Protein AF-A0A0C7R286-F1 (afdb_monomer)

Foldseek 3Di:
DPPPPPVVVVVVVVVVPVVPPPPDDDPDDDDDDDPDFPAWEWEFEAELQQVPGGPGATAIDGHHPLQFLLNGVCVVLDPPQFDFPDDLQDDTFTFKGFAQDPDHTDHDVLLVVVDDQFAAAPDHRMDGQQGRHVQKHKFKDKQLHGDLDGRNPGDDDHYIYIYTYIDNDDNCLCLQDHNPPPRHRSAHRAGLRLLSVVLNVLVHDPCNVVLCVPVQLVVLSVLSSVLVSNSHRHNVSSVVSSVSNVVSSPDDDDDDDDDDDDDDDDPPLPQPPDDLLLLLQLLLVVLCVVCVQDALVCLLNLLLCLLNVHDDDPVNLVSHLVRVLVCCVVVVNDQDDQDLLSLLSVLSNCLSNPHDCCQSNNHRSLAVVQQVVRLCSQPLVSLLSNLLSCQLQVNDRDDDPPRPHTDDNVVSLVSLLVQAAPQAFHDSDDRAHFLQRRLSSLLSCLVVCPPPSSVVRNVSSLLSNLVQQDQQLFHDGPNATFLLSLLSNLLNCLSNLHQQQPPPSQAHPVRHGSVSSNSSQDDPSRAGPGHNPDPDHDPVSSSSSSLSSSQNVCSVVVHNGSSNSNVVVPPPPPCLDAALAKAKDWAQAWALAFFTKTKIWIFHAHYDDDFFFKKKWKKQWDPQKDWQDKDFDPQKDQWDWDWDDDPRIIIIMTGHPVLGGIGGHGTTTMMIMMGGRHGDQAKIKMFIPWMWTHSDPVDTDTGHRVNHMDIYHYDDSPDDDDPPDDDPDPDPDDDDQADQPDDKAWDDKDFLAADPCPFLAHNQKTKMKTFIDNAGAQWWKDFQNPWTWAWEPQVCVVVVTGMTMTIDTPPCDPVNVNDPVRMDTDNPDGGHHADAQPQVPPPDNAPVSLVVLVCQGVPVPDRDPGRSQVSLCQQSPSDRHVVSSVVSVVCNVVVHDRDNSHD

Nearest PDB structures (foldseek):
  2vo8-assembly1_A  TM=7.536E-01  e=1.113E-05  Clostridium perfringens
  2xdh-assembly1_A  TM=6.618E-01  e=3.580E-06  Archaeoglobus fulgidus
  2jh2-assembly3_C  TM=7.391E-01  e=8.910E-05  Clostridium perfringens
  8xen-assembly1_A  TM=4.402E-01  e=1.429E-04  Homo sapiens
  4g1e-assembly1_A  TM=4.578E-01  e=2.293E-04  Homo sapiens

InterPro domains:
  IPR008930 Terpenoid cyclases/protein prenyltransferase alpha-alpha toroid [SSF48239] (372-554)
  IPR027954 Transcobalamin-like, C-terminal domain [PF14478] (132-167)
  IPR036439 Dockerin domain superfamily [G3DSA:1.10.1330.10] (834-901)

Radius of gyration: 35.44 Å; Cα contacts (8 Å, |Δi|>4): 1679; chains: 1; bounding box: 112×69×93 Å

Mean predicted aligned error: 21.65 Å

Organism: Paraclostridium sordellii (NCBI:txid1505)

pLDDT: mean 83.82, std 18.34, range [24.33, 98.94]

Secondary structure (DSSP, 8-state):
--SSTTHHHHHHHHHTTSSSSSS-------S-S----SEEEEEEEE-GGGT--EEEEEEEEEE-TT--HHHHHHHHH-TTSEEEEEETTEEEEEEEEE----SPP---HHHHTT--S----SSTTEEETTSSSTT-EEEEEETTB--SS-TTS----TT-EEEEEEE-STTTGGGT---SSS---SS-----HHHHHHHHHHHT-TTHHHHTTSHHHHHHHHHHHHHHH-TT--HHHHHHHHHHHHHHHTPPPP---------------------HHHHHHHHHHHHHHH-SS--TT-HHHHHHHHHHT----HHHHHHHHHHHHHHHHHTTT-S-SS-THHHHHHHHHHHHTT--TT-BTTB-TTSGGGBHHHHGGGTTHHHHHHHHHHHTTTPPPPP-TT-SSB--HHHHHHHHHHT--TTSS--SSSSS--HHHHHHHHHHHGGGTTSTTTHHHHHHHHHHHHHHS-TTS--EETTEE-HHHHHHHHHHHHHHT--TTT-GGGB-TTS-BHHHHHTTTEETTTEE-SSTT-SS--HHHHHHHHHHHHHHHHHHTTPPPSS--HHHHS-S----PPTTEEEEE--SEEESSTT-EEEEEEEE-PPPSS--SEEEEEEE--TTEEEEEEEE-TTEES-EEEEEEETTEEEEEEE-TT-PPPEE-SEEEEEEEEEESS---S-EEEEEEEEEEEEETTEEEE-EEEE-EEEEEEE-----PPPS-----S---SS----TTSPPEEEEEEEEEE--SSSSS-TTEEEEEEEEES--TTEEEEETTTEEPEEEHHHHHHHTSEEEEEEEETTS-HHHHT-GGGEEEEEEEEPPEE-TT-SS-SSS--HHHHHHHHHHHHH-SSPPPHHHHHHT--S-SS--SHHHHHHHHHHHHTT--------

Structure (mmCIF, N/CA/C/O backbone):
data_AF-A0A0C7R286-F1
#
_entry.id   AF-A0A0C7R286-F1
#
loop_
_atom_site.group_PDB
_atom_site.id
_atom_site.type_symbol
_atom_site.label_atom_id
_atom_site.label_alt_id
_atom_site.label_comp_id
_atom_site.label_asym_id
_atom_site.label_entity_id
_atom_site.label_seq_id
_atom_site.pdbx_PDB_ins_code
_atom_site.Cartn_x
_atom_site.Cartn_y
_atom_site.Cartn_z
_atom_site.occupancy
_atom_site.B_iso_or_equiv
_atom_site.auth_seq_id
_atom_site.auth_comp_id
_atom_site.auth_asym_id
_atom_site.auth_atom_id
_atom_site.pdbx_PDB_model_num
ATOM 1 N N . MET A 1 1 ? 71.753 36.258 -26.218 1.00 49.31 1 MET A N 1
ATOM 2 C CA . MET A 1 1 ? 70.601 35.323 -26.137 1.00 49.31 1 MET A CA 1
ATOM 3 C C . MET A 1 1 ? 70.620 34.481 -24.849 1.00 49.31 1 MET A C 1
ATOM 5 O O . MET A 1 1 ? 70.726 33.267 -24.910 1.00 49.31 1 MET A O 1
ATOM 9 N N . LYS A 1 2 ? 70.530 35.105 -23.661 1.00 42.53 2 LYS A N 1
ATOM 10 C CA . LYS A 1 2 ? 70.516 34.397 -22.354 1.00 42.53 2 LYS A CA 1
ATOM 11 C C . LYS A 1 2 ? 69.604 35.045 -21.288 1.00 42.53 2 LYS A C 1
ATOM 13 O O . LYS A 1 2 ? 69.716 34.724 -20.113 1.00 42.53 2 LYS A O 1
ATOM 18 N N . LYS A 1 3 ? 68.677 35.936 -21.678 1.00 40.88 3 LYS A N 1
ATOM 19 C CA . LYS A 1 3 ? 67.697 36.559 -20.756 1.00 40.88 3 LYS A CA 1
ATOM 20 C C . LYS A 1 3 ? 66.232 36.152 -20.991 1.00 40.88 3 LYS A C 1
ATOM 22 O O . LYS A 1 3 ? 65.403 36.440 -20.141 1.00 40.88 3 LYS A O 1
ATOM 27 N N . HIS A 1 4 ? 65.916 35.420 -22.064 1.00 42.22 4 HIS A N 1
ATOM 28 C CA . HIS A 1 4 ? 64.534 35.020 -22.384 1.00 42.22 4 HIS A CA 1
ATOM 29 C C . HIS A 1 4 ? 64.089 33.677 -21.762 1.00 42.22 4 HIS A C 1
ATOM 31 O O . HIS A 1 4 ? 62.905 33.378 -21.742 1.00 42.22 4 HIS A O 1
ATOM 37 N N . ASN A 1 5 ? 65.009 32.903 -21.166 1.00 46.91 5 ASN A N 1
ATOM 38 C CA . ASN A 1 5 ? 64.711 31.577 -20.594 1.00 46.91 5 ASN A CA 1
ATOM 39 C C . ASN A 1 5 ? 64.476 31.550 -19.071 1.00 46.91 5 ASN A C 1
ATOM 41 O O . ASN A 1 5 ? 64.209 30.485 -18.519 1.00 46.91 5 ASN A O 1
ATOM 45 N N . LYS A 1 6 ? 64.565 32.693 -18.372 1.00 41.53 6 LYS A N 1
ATOM 46 C CA . LYS A 1 6 ? 64.233 32.774 -16.934 1.00 41.53 6 LYS A CA 1
ATOM 47 C C . LYS A 1 6 ? 62.773 33.169 -16.686 1.00 41.53 6 LYS A C 1
ATOM 49 O O . LYS A 1 6 ? 62.171 32.660 -15.753 1.00 41.53 6 LYS A O 1
ATOM 54 N N . PHE A 1 7 ? 62.186 33.991 -17.559 1.00 40.78 7 PHE A N 1
ATOM 55 C CA . PHE A 1 7 ? 60.786 34.418 -17.442 1.00 40.78 7 PHE A CA 1
ATOM 56 C C . PHE A 1 7 ? 59.807 33.293 -17.822 1.00 40.78 7 PHE A C 1
ATOM 58 O O . PHE A 1 7 ? 58.810 33.087 -17.142 1.00 40.78 7 PHE A O 1
ATOM 65 N N . MET A 1 8 ? 60.157 32.472 -18.820 1.00 38.41 8 MET A N 1
ATOM 66 C CA . MET A 1 8 ? 59.326 31.345 -19.265 1.00 38.41 8 MET A CA 1
ATOM 67 C C . MET A 1 8 ? 59.338 30.158 -18.278 1.00 38.41 8 MET A C 1
ATOM 69 O O . MET A 1 8 ? 58.331 29.476 -18.135 1.00 38.41 8 MET A O 1
ATOM 73 N N . LYS A 1 9 ? 60.427 29.964 -17.511 1.00 37.19 9 LYS A N 1
ATOM 74 C CA . LYS A 1 9 ? 60.457 29.009 -16.384 1.00 37.19 9 LYS A CA 1
ATOM 75 C C . LYS A 1 9 ? 59.738 29.534 -15.137 1.00 37.19 9 LYS A C 1
ATOM 77 O O . LYS A 1 9 ? 59.166 28.735 -14.409 1.00 37.19 9 LYS A O 1
ATOM 82 N N . MET A 1 10 ? 59.696 30.848 -14.908 1.00 37.31 10 MET A N 1
ATOM 83 C CA . MET A 1 10 ? 58.903 31.423 -13.813 1.00 37.31 10 MET A CA 1
ATOM 84 C C . MET A 1 10 ? 57.395 31.352 -14.110 1.00 37.31 10 MET A C 1
ATOM 86 O O . MET A 1 10 ? 56.627 31.035 -13.210 1.00 37.31 10 MET A O 1
ATOM 90 N N . LEU A 1 11 ? 56.9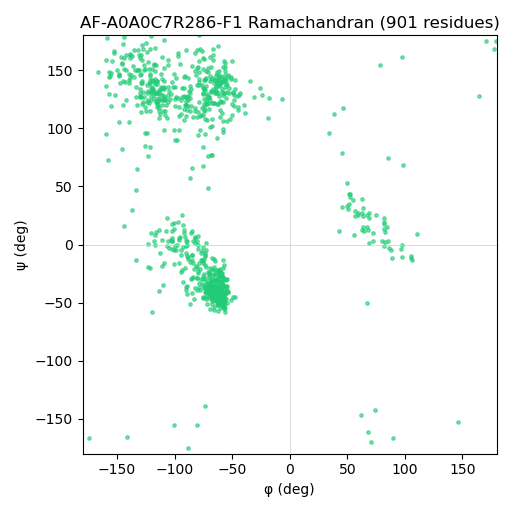82 31.523 -15.376 1.00 34.31 11 LEU A N 1
ATOM 91 C CA . LEU A 1 11 ? 55.581 31.389 -15.796 1.00 34.31 11 LEU A CA 1
ATOM 92 C C . LEU A 1 11 ? 55.098 29.925 -15.811 1.00 34.31 11 LEU A C 1
ATOM 94 O O . LEU A 1 11 ? 53.993 29.657 -15.355 1.00 34.31 11 LEU A O 1
ATOM 98 N N . LEU A 1 12 ? 55.928 28.963 -16.245 1.00 32.66 12 LEU A N 1
ATOM 99 C CA . LEU A 1 12 ? 55.550 27.539 -16.200 1.00 32.66 12 LEU A CA 1
ATOM 100 C C . LEU A 1 12 ? 55.468 26.989 -14.769 1.00 32.66 12 LEU A C 1
ATOM 102 O O . LEU A 1 12 ? 54.658 26.107 -14.507 1.00 32.66 12 LEU A O 1
ATOM 106 N N . THR A 1 13 ? 56.261 27.522 -13.833 1.00 34.00 13 THR A N 1
ATOM 107 C CA . THR A 1 13 ? 56.204 27.080 -12.430 1.00 34.00 13 THR A CA 1
ATOM 108 C C . THR A 1 13 ? 55.044 27.744 -11.674 1.00 34.00 13 THR A C 1
ATOM 110 O O . THR A 1 13 ? 54.472 27.107 -10.798 1.00 34.00 13 THR A O 1
ATOM 113 N N . MET A 1 14 ? 54.620 28.962 -12.054 1.00 30.78 14 MET A N 1
ATOM 114 C CA . MET A 1 14 ? 53.413 29.614 -11.506 1.00 30.78 14 MET A CA 1
ATOM 115 C C . MET A 1 14 ? 52.100 29.037 -12.060 1.00 30.78 14 MET A C 1
ATOM 117 O O . MET A 1 14 ? 51.110 28.997 -11.337 1.00 30.78 14 MET A O 1
ATOM 121 N N . VAL A 1 15 ? 52.080 28.530 -13.298 1.00 33.62 15 VAL A N 1
ATOM 122 C CA . VAL A 1 15 ? 50.881 27.888 -13.880 1.00 33.62 15 VAL A CA 1
ATOM 123 C C . VAL A 1 15 ? 50.704 26.437 -13.393 1.00 33.62 15 VAL A C 1
ATOM 125 O O . VAL A 1 15 ? 49.575 25.966 -13.281 1.00 33.62 15 VAL A O 1
ATOM 128 N N . LEU A 1 16 ? 51.783 25.757 -12.978 1.00 29.62 16 LEU A N 1
ATOM 129 C CA . LEU A 1 16 ? 51.714 24.425 -12.351 1.00 29.62 16 LEU A CA 1
ATOM 130 C C . LEU A 1 16 ? 51.575 24.424 -10.817 1.00 29.62 16 LEU A C 1
ATOM 132 O O . LEU A 1 16 ? 51.446 23.352 -10.235 1.00 29.62 16 LEU A O 1
ATOM 136 N N . THR A 1 17 ? 51.548 25.583 -10.149 1.00 31.47 17 THR A N 1
ATOM 137 C CA . THR A 1 17 ? 51.288 25.664 -8.692 1.00 31.47 17 THR A CA 1
ATOM 138 C C . THR A 1 17 ? 50.015 26.422 -8.303 1.00 31.47 17 THR A C 1
ATOM 140 O O . THR A 1 17 ? 49.678 26.447 -7.125 1.00 31.47 17 THR A O 1
ATOM 143 N N . ILE A 1 18 ? 49.242 26.949 -9.262 1.00 31.88 18 ILE A N 1
ATOM 144 C CA . ILE A 1 18 ? 47.912 27.549 -9.003 1.00 31.88 18 ILE A CA 1
ATOM 145 C C . ILE A 1 18 ? 46.749 26.611 -9.395 1.00 31.88 18 ILE A C 1
ATOM 147 O O . ILE A 1 18 ? 45.600 26.881 -9.068 1.00 31.88 18 ILE A O 1
ATOM 151 N N . SER A 1 19 ? 47.028 25.441 -9.977 1.00 31.92 19 SER A N 1
ATOM 152 C CA . SER A 1 19 ? 45.985 24.464 -10.358 1.00 31.92 19 SER A CA 1
ATOM 153 C C . SER A 1 19 ? 45.818 23.290 -9.376 1.00 31.92 19 SER A C 1
ATOM 155 O O . SER A 1 19 ? 45.165 22.310 -9.712 1.00 31.92 19 SER A O 1
ATOM 157 N N . ILE A 1 20 ? 46.398 23.364 -8.168 1.00 33.94 20 ILE A N 1
ATOM 158 C CA . ILE A 1 20 ? 46.315 22.298 -7.138 1.00 33.94 20 ILE A CA 1
ATOM 159 C C . ILE A 1 20 ? 45.664 22.790 -5.823 1.00 33.94 20 ILE A C 1
ATOM 161 O O . ILE A 1 20 ? 45.606 22.064 -4.841 1.00 33.94 20 ILE A O 1
ATOM 165 N N . ILE A 1 21 ? 45.079 23.994 -5.783 1.00 33.59 21 ILE A N 1
ATOM 166 C CA . ILE A 1 21 ? 44.318 24.455 -4.603 1.00 33.59 21 ILE A CA 1
ATOM 167 C C . ILE A 1 21 ? 42.971 25.047 -5.031 1.00 33.59 21 ILE A C 1
ATOM 169 O O . ILE A 1 21 ? 42.736 26.239 -4.883 1.00 33.59 21 ILE A O 1
ATOM 173 N N . ILE A 1 22 ? 42.090 24.214 -5.595 1.00 35.84 22 ILE A N 1
ATOM 174 C CA . ILE A 1 22 ? 40.625 24.438 -5.547 1.00 35.84 22 ILE A CA 1
ATOM 175 C C . ILE A 1 22 ? 39.864 23.149 -5.153 1.00 35.84 22 ILE A C 1
ATOM 177 O O . ILE A 1 22 ? 38.713 23.215 -4.739 1.00 35.84 22 ILE A O 1
ATOM 181 N N . GLY A 1 23 ? 40.493 21.969 -5.161 1.00 32.66 23 GLY A N 1
ATOM 182 C CA . GLY A 1 23 ? 39.919 20.765 -4.550 1.00 32.66 23 GLY A CA 1
ATOM 183 C C . GLY A 1 23 ? 40.427 20.602 -3.119 1.00 32.66 23 GLY A C 1
ATOM 184 O O . GLY A 1 23 ? 41.611 20.336 -2.951 1.00 32.66 23 GLY A O 1
ATOM 185 N N . ASN A 1 24 ? 39.546 20.741 -2.126 1.00 33.94 24 ASN A N 1
ATOM 186 C CA . ASN A 1 24 ? 39.773 20.645 -0.669 1.00 33.94 24 ASN A CA 1
ATOM 187 C C . ASN A 1 24 ? 39.938 21.988 0.057 1.00 33.94 24 ASN A C 1
ATOM 189 O O . ASN A 1 24 ? 40.981 22.288 0.634 1.00 33.94 24 ASN A O 1
ATOM 193 N N . LEU A 1 25 ? 38.854 22.760 0.124 1.00 25.56 25 LEU A N 1
ATOM 194 C CA . LEU A 1 25 ? 38.576 23.556 1.318 1.00 25.56 25 LEU A CA 1
ATOM 195 C C . LEU A 1 25 ? 37.421 22.871 2.061 1.00 25.56 25 LEU A C 1
ATOM 197 O O . LEU A 1 25 ? 36.366 22.681 1.453 1.00 25.56 25 LEU A O 1
ATOM 201 N N . PRO A 1 26 ? 37.583 22.473 3.338 1.00 32.91 26 PRO A N 1
ATOM 202 C CA . PRO A 1 26 ? 36.437 22.111 4.154 1.00 32.91 26 PRO A CA 1
ATOM 203 C C . PRO A 1 26 ? 35.575 23.365 4.280 1.00 32.91 26 PRO A C 1
ATOM 205 O O . PRO A 1 26 ? 36.046 24.411 4.733 1.00 32.91 26 PRO A O 1
ATOM 208 N N . ILE A 1 27 ? 34.327 23.273 3.826 1.00 34.81 27 ILE A N 1
ATOM 209 C CA . ILE A 1 27 ? 33.335 24.322 4.036 1.00 34.81 27 ILE A CA 1
ATOM 210 C C . ILE A 1 27 ? 33.214 24.483 5.553 1.00 34.81 27 ILE A C 1
ATOM 212 O O . ILE A 1 27 ? 32.830 23.553 6.263 1.00 34.81 27 ILE A O 1
ATOM 216 N N . ALA A 1 28 ? 33.646 25.635 6.060 1.00 27.94 28 ALA A N 1
ATOM 217 C CA . ALA A 1 28 ? 33.561 25.956 7.471 1.00 27.94 28 ALA A CA 1
ATOM 218 C C . ALA A 1 28 ? 32.083 26.156 7.828 1.00 27.94 28 ALA A C 1
ATOM 220 O O . ALA A 1 28 ? 31.499 27.196 7.532 1.00 27.94 28 ALA A O 1
ATOM 221 N N . PHE A 1 29 ? 31.482 25.140 8.443 1.00 39.97 29 PHE A N 1
ATOM 222 C CA . PHE A 1 29 ? 30.156 25.229 9.038 1.00 39.97 29 PHE A CA 1
ATOM 223 C C . PHE A 1 29 ? 30.242 26.041 10.334 1.00 39.97 29 PHE A C 1
ATOM 225 O O . PHE A 1 29 ? 30.767 25.582 11.348 1.00 39.97 29 PHE A O 1
ATOM 232 N N . ALA A 1 30 ? 29.713 27.256 10.296 1.00 31.45 30 ALA A N 1
ATOM 233 C CA . ALA A 1 30 ? 29.301 28.013 11.468 1.00 31.45 30 ALA A CA 1
ATOM 234 C C . ALA A 1 30 ? 27.836 28.396 11.188 1.00 31.45 30 ALA A C 1
ATOM 236 O O . ALA A 1 30 ? 27.578 29.015 10.166 1.00 31.45 30 ALA A O 1
ATOM 237 N N . THR A 1 31 ? 26.820 27.998 11.953 1.00 33.75 31 THR A N 1
ATOM 238 C CA . THR A 1 31 ? 26.760 27.686 13.385 1.00 33.75 31 THR A CA 1
ATOM 239 C C . THR A 1 31 ? 25.579 26.751 13.706 1.00 33.75 31 THR A C 1
ATOM 241 O O . THR A 1 31 ? 24.445 27.095 13.407 1.00 33.75 31 THR A O 1
ATOM 244 N N . GLY A 1 32 ? 25.845 25.650 14.424 1.00 36.16 32 GLY A N 1
ATOM 245 C CA . GLY A 1 32 ? 24.997 25.187 15.535 1.00 36.16 32 GLY A CA 1
ATOM 246 C C . GLY A 1 32 ? 23.769 24.300 15.270 1.00 36.16 32 GLY A C 1
ATOM 247 O O . GLY A 1 32 ? 22.663 24.771 15.490 1.00 36.16 32 GLY A O 1
ATOM 248 N N . LYS A 1 33 ? 23.979 23.007 14.960 1.00 33.59 33 LYS A N 1
ATOM 249 C CA . LYS A 1 33 ? 23.361 21.784 15.553 1.00 33.59 33 LYS A CA 1
ATOM 250 C C . LYS A 1 33 ? 23.624 20.580 14.612 1.00 33.59 33 LYS A C 1
ATOM 252 O O . LYS A 1 33 ? 23.458 20.695 13.411 1.00 33.59 33 LYS A O 1
ATOM 257 N N . THR A 1 34 ? 24.163 19.487 15.169 1.00 38.75 34 THR A N 1
ATOM 258 C CA . THR A 1 34 ? 24.410 18.138 14.580 1.00 38.75 34 THR A CA 1
ATOM 259 C C . THR A 1 34 ? 24.787 18.022 13.081 1.00 38.75 34 THR A C 1
ATOM 261 O O . THR A 1 34 ? 23.937 17.873 12.215 1.00 38.75 34 THR A O 1
ATOM 264 N N . ASN A 1 35 ? 26.094 17.940 12.782 1.00 55.62 35 ASN A N 1
ATOM 265 C CA . ASN A 1 35 ? 26.694 17.774 11.437 1.00 55.62 35 ASN A CA 1
ATOM 266 C C . ASN A 1 35 ? 26.501 16.372 10.787 1.00 55.62 35 ASN A C 1
ATOM 268 O O . ASN A 1 35 ? 27.462 15.783 10.285 1.00 55.62 35 ASN A O 1
ATOM 272 N N . LYS A 1 36 ? 25.290 15.806 10.768 1.00 80.12 36 LYS A N 1
ATOM 273 C CA . LYS A 1 36 ? 24.984 14.606 9.964 1.00 80.12 36 LYS A CA 1
ATOM 274 C C . LYS A 1 36 ? 23.932 14.966 8.907 1.00 80.12 36 LYS A C 1
ATOM 276 O O . LYS A 1 36 ? 22.874 15.445 9.299 1.00 80.12 36 LYS A O 1
ATOM 281 N N . PRO A 1 37 ? 24.196 14.755 7.603 1.00 84.88 37 PRO A N 1
ATOM 282 C CA . PRO A 1 37 ? 23.169 14.905 6.575 1.00 84.88 37 PRO A CA 1
ATOM 283 C C . PRO A 1 37 ? 21.952 14.027 6.884 1.00 84.88 37 PRO A C 1
ATOM 285 O O . PRO A 1 37 ? 22.120 12.870 7.282 1.00 84.88 37 PRO A O 1
ATOM 288 N N . ALA A 1 38 ? 20.753 14.572 6.685 1.00 78.62 38 ALA A N 1
ATOM 289 C CA . ALA A 1 38 ? 19.496 13.830 6.759 1.00 78.62 38 ALA A CA 1
ATOM 290 C C . ALA A 1 38 ? 19.384 12.831 5.595 1.00 78.62 38 ALA A C 1
ATOM 292 O O . ALA A 1 38 ? 18.868 11.726 5.760 1.00 78.62 38 ALA A O 1
ATOM 293 N N . GLY A 1 39 ? 19.975 13.182 4.452 1.00 89.81 39 GLY A N 1
ATOM 294 C CA . GLY A 1 39 ? 20.113 12.313 3.297 1.00 89.81 39 GLY A CA 1
ATOM 295 C C . GLY A 1 39 ? 20.946 12.950 2.192 1.00 89.81 39 GLY A C 1
ATOM 296 O O . GLY A 1 39 ? 21.642 13.949 2.390 1.00 89.81 39 GLY A O 1
ATOM 297 N N . TYR A 1 40 ? 20.882 12.345 1.015 1.00 93.31 40 TYR A N 1
ATOM 298 C CA . TYR A 1 40 ? 21.515 12.773 -0.212 1.00 93.31 40 TYR A CA 1
ATOM 299 C C . TYR A 1 40 ? 20.525 12.698 -1.363 1.00 93.31 40 TYR A C 1
ATOM 301 O O . TYR A 1 40 ? 19.882 11.673 -1.572 1.00 93.31 40 TYR A O 1
ATOM 309 N N . VAL A 1 41 ? 20.523 13.740 -2.177 1.00 96.56 41 VAL A N 1
ATOM 310 C CA . VAL A 1 41 ? 19.829 13.788 -3.465 1.00 96.56 41 VAL A CA 1
ATOM 311 C C . VAL A 1 41 ? 20.848 13.809 -4.599 1.00 96.56 41 VAL A C 1
ATOM 313 O O . VAL A 1 41 ? 22.018 14.135 -4.381 1.00 96.56 41 VAL A O 1
ATOM 316 N N . THR A 1 42 ? 20.433 13.480 -5.818 1.00 98.00 42 THR A N 1
ATOM 317 C CA . THR A 1 42 ? 21.214 13.762 -7.030 1.00 98.00 42 THR A CA 1
ATOM 318 C C . THR A 1 42 ? 20.701 15.045 -7.665 1.00 98.00 42 THR A C 1
ATOM 320 O O . THR A 1 42 ? 19.515 15.139 -7.950 1.00 98.00 42 THR A O 1
ATOM 323 N N . ILE A 1 43 ? 21.578 16.019 -7.925 1.00 98.19 43 ILE A N 1
ATOM 324 C CA . ILE A 1 43 ? 21.201 17.287 -8.573 1.00 98.19 43 ILE A CA 1
ATOM 325 C C . ILE A 1 43 ? 21.962 17.469 -9.879 1.00 98.19 43 ILE A C 1
ATOM 327 O O . ILE A 1 43 ? 23.185 17.317 -9.906 1.00 98.19 43 ILE A O 1
ATOM 331 N N . ALA A 1 44 ? 21.247 17.863 -10.933 1.00 98.31 44 ALA A N 1
ATOM 332 C CA . ALA A 1 44 ? 21.813 18.296 -12.208 1.00 98.31 44 ALA A CA 1
ATOM 333 C C . ALA A 1 44 ? 21.164 19.603 -12.694 1.00 98.31 44 ALA A C 1
ATOM 335 O O . ALA A 1 44 ? 19.991 19.861 -12.422 1.00 98.31 44 ALA A O 1
ATOM 336 N N . VAL A 1 45 ? 21.919 20.421 -13.434 1.00 98.31 45 VAL A N 1
ATOM 337 C CA . VAL A 1 45 ? 21.417 21.645 -14.087 1.00 98.31 45 VAL A CA 1
ATOM 338 C C . VAL A 1 45 ? 21.747 21.565 -15.570 1.00 98.31 45 VAL A C 1
ATOM 340 O O . VAL A 1 45 ? 22.922 21.564 -15.945 1.00 98.31 45 VAL A O 1
ATOM 343 N N . GLU A 1 46 ? 20.725 21.485 -16.413 1.00 97.62 46 GLU A N 1
ATOM 344 C CA . GLU A 1 46 ? 20.828 21.070 -17.812 1.00 97.62 46 GLU A CA 1
ATOM 345 C C . GLU A 1 46 ? 20.113 22.013 -18.792 1.00 97.62 46 GLU A C 1
ATOM 347 O O . GLU A 1 46 ? 19.114 22.665 -18.488 1.00 97.62 46 GLU A O 1
ATOM 352 N N . LYS A 1 47 ? 20.652 22.068 -20.011 1.00 97.00 47 LYS A N 1
ATOM 353 C CA . LYS A 1 47 ? 20.186 22.888 -21.139 1.00 97.00 47 LYS A CA 1
ATOM 354 C C . LYS A 1 47 ? 20.134 22.052 -22.426 1.00 97.00 47 LYS A C 1
ATOM 356 O O . LYS A 1 47 ? 20.635 22.451 -23.480 1.00 97.00 47 LYS A O 1
ATOM 361 N N . PHE A 1 48 ? 19.550 20.858 -22.316 1.00 97.69 48 PHE A N 1
ATOM 362 C CA . PHE A 1 48 ? 19.456 19.864 -23.396 1.00 97.69 48 PHE A CA 1
ATOM 363 C C . PHE A 1 48 ? 18.549 20.302 -24.542 1.00 97.69 48 PHE A C 1
ATOM 365 O O . PHE A 1 48 ? 18.885 20.103 -25.704 1.00 97.69 48 PHE A O 1
ATOM 372 N N . THR A 1 49 ? 17.465 21.007 -24.230 1.00 97.69 49 THR A N 1
ATOM 373 C CA . THR A 1 49 ? 16.567 21.648 -25.207 1.00 97.69 49 THR A CA 1
ATOM 374 C C . THR A 1 49 ? 17.274 22.688 -26.084 1.00 97.69 49 THR A C 1
ATOM 376 O O . THR A 1 49 ? 16.813 22.987 -27.180 1.00 97.69 49 THR A O 1
ATOM 379 N N . LEU A 1 50 ? 18.420 23.220 -25.643 1.00 97.62 50 LEU A N 1
ATOM 380 C CA . LEU A 1 50 ? 19.293 24.098 -26.431 1.00 97.62 50 LEU A CA 1
ATOM 381 C C . LEU A 1 50 ? 20.423 23.339 -27.148 1.00 97.62 50 LEU A C 1
ATOM 383 O O . LEU A 1 50 ? 21.201 23.958 -27.875 1.00 97.62 50 LEU A O 1
ATOM 387 N N . GLY A 1 51 ? 20.563 22.032 -26.915 1.00 96.62 51 GLY A N 1
ATOM 388 C CA . GLY A 1 51 ? 21.667 21.213 -27.418 1.00 96.62 51 GLY A CA 1
ATOM 389 C C . GLY A 1 51 ? 23.027 21.567 -26.807 1.00 96.62 51 GLY A C 1
ATOM 390 O O . GLY A 1 51 ? 24.055 21.376 -27.453 1.00 96.62 51 GLY A O 1
ATOM 391 N N . LEU A 1 52 ? 23.053 22.136 -25.594 1.00 96.25 52 LEU A N 1
ATOM 392 C CA . LEU A 1 52 ? 24.276 22.660 -24.966 1.00 96.25 52 LEU A CA 1
ATOM 393 C C . LEU A 1 52 ? 24.760 21.851 -23.745 1.00 96.25 52 LEU A C 1
ATOM 395 O O . LEU A 1 52 ? 25.751 22.240 -23.123 1.00 96.25 52 LEU A O 1
ATOM 399 N N . GLY A 1 53 ? 24.109 20.734 -23.412 1.00 96.06 53 GLY A N 1
ATOM 400 C CA . GLY A 1 53 ? 24.528 19.826 -22.335 1.00 96.06 53 GLY A CA 1
ATOM 401 C C . GLY A 1 53 ? 24.260 20.372 -20.926 1.00 96.06 53 GLY A C 1
ATOM 402 O O . GLY A 1 53 ? 23.236 21.013 -20.682 1.00 96.06 53 GLY A O 1
ATOM 403 N N . TYR A 1 54 ? 25.169 20.111 -19.986 1.00 97.56 54 TYR A N 1
ATOM 404 C CA . TYR A 1 54 ? 25.040 20.512 -18.581 1.00 97.56 54 TYR A CA 1
ATOM 405 C C . TYR A 1 54 ? 25.676 21.880 -18.275 1.00 97.56 54 TYR A C 1
ATOM 407 O O . TYR A 1 54 ? 26.744 22.220 -18.780 1.00 97.56 54 TYR A O 1
ATOM 415 N N . ILE A 1 55 ? 25.048 22.650 -17.381 1.00 96.31 55 ILE A N 1
ATOM 416 C CA . ILE A 1 55 ? 25.711 23.716 -16.602 1.00 96.31 55 ILE A CA 1
ATOM 417 C C . ILE A 1 55 ? 26.352 23.106 -15.351 1.00 96.31 55 ILE A C 1
ATOM 419 O O . ILE A 1 55 ? 27.476 23.448 -14.983 1.00 96.31 55 ILE A O 1
ATOM 423 N N . LYS A 1 56 ? 25.631 22.184 -14.705 1.00 96.88 56 LYS A N 1
ATOM 424 C CA . LYS A 1 56 ? 26.117 21.387 -13.583 1.00 96.88 56 LYS A CA 1
ATOM 425 C C . LYS A 1 56 ? 25.839 19.920 -13.881 1.00 96.88 56 LYS A C 1
ATOM 427 O O . LYS A 1 56 ? 24.678 19.527 -13.967 1.00 96.88 56 LYS A O 1
ATOM 432 N N . GLU A 1 57 ? 26.907 19.145 -14.059 1.00 97.56 57 GLU A N 1
ATOM 433 C CA . GLU A 1 57 ? 26.815 17.689 -14.204 1.00 97.56 57 GLU A CA 1
ATOM 434 C C . GLU A 1 57 ? 26.139 17.064 -12.968 1.00 97.56 57 GLU A C 1
ATOM 436 O O . GLU A 1 57 ? 26.258 17.635 -11.876 1.00 97.56 57 GLU A O 1
ATOM 441 N N . PRO A 1 58 ? 25.469 15.901 -13.105 1.00 98.25 58 PRO A N 1
ATOM 442 C CA . PRO A 1 58 ? 24.817 15.232 -11.984 1.00 98.25 58 PRO A CA 1
ATOM 443 C C . PRO A 1 58 ? 25.800 14.988 -10.838 1.00 98.25 58 PRO A C 1
ATOM 445 O O . PRO A 1 58 ? 26.895 14.482 -11.070 1.00 98.25 58 PRO A O 1
ATOM 448 N N . ILE A 1 59 ? 25.439 15.327 -9.605 1.00 96.06 59 ILE A N 1
ATOM 449 C CA . ILE A 1 59 ? 26.262 15.078 -8.411 1.00 96.06 59 ILE A CA 1
ATOM 450 C C . ILE A 1 59 ? 25.381 14.719 -7.218 1.00 96.06 59 ILE A C 1
ATOM 452 O O . ILE A 1 59 ? 24.251 15.196 -7.119 1.00 96.06 59 ILE A O 1
ATOM 456 N N . LYS A 1 60 ? 25.909 13.924 -6.282 1.00 93.69 60 LYS A N 1
ATOM 457 C CA . LYS A 1 60 ? 25.274 13.691 -4.984 1.00 93.69 60 LYS A CA 1
ATOM 458 C C . LYS A 1 60 ? 25.467 14.903 -4.085 1.00 93.69 60 LYS A C 1
ATOM 460 O O . LYS A 1 60 ? 26.588 15.364 -3.866 1.00 93.69 60 LYS A O 1
ATOM 465 N N . VAL A 1 61 ? 24.369 15.373 -3.515 1.00 93.81 61 VAL A N 1
ATOM 466 C CA . VAL A 1 61 ? 24.308 16.560 -2.667 1.00 93.81 61 VAL A CA 1
ATOM 467 C C . VAL A 1 61 ? 23.701 16.166 -1.329 1.00 93.81 61 VAL A C 1
ATOM 469 O O . VAL A 1 61 ? 22.590 15.641 -1.321 1.00 93.81 61 VAL A O 1
ATOM 472 N N . PRO A 1 62 ? 24.398 16.383 -0.200 1.00 93.81 62 PRO A N 1
ATOM 473 C CA . PRO A 1 62 ? 23.793 16.185 1.106 1.00 93.81 62 PRO A CA 1
ATOM 474 C C . PRO A 1 62 ? 22.734 17.259 1.365 1.00 93.81 62 PRO A C 1
ATOM 476 O O . PRO A 1 62 ? 22.959 18.440 1.070 1.00 93.81 62 PRO A O 1
ATOM 479 N N . PHE A 1 63 ? 21.630 16.850 1.975 1.00 93.50 63 PHE A N 1
ATOM 480 C CA . PHE A 1 63 ? 20.651 17.755 2.564 1.00 93.50 63 PHE A CA 1
ATOM 481 C C . PHE A 1 63 ? 20.549 17.520 4.071 1.00 93.50 63 PHE A C 1
ATOM 483 O O . PHE A 1 63 ? 20.894 16.447 4.581 1.00 93.50 63 PHE A O 1
ATOM 490 N N . TYR A 1 64 ? 20.117 18.548 4.785 1.00 92.62 64 TYR A N 1
ATOM 491 C CA . TYR A 1 64 ? 19.994 18.571 6.239 1.00 92.62 64 TYR A CA 1
ATOM 492 C C . TYR A 1 64 ? 18.535 18.762 6.654 1.00 92.62 64 TYR A C 1
ATOM 494 O O . TYR A 1 64 ? 17.677 19.034 5.819 1.00 92.62 64 TYR A O 1
ATOM 502 N N . GLU A 1 65 ? 18.259 18.583 7.943 1.00 80.88 65 GLU A N 1
ATOM 503 C CA . GLU A 1 65 ? 16.959 18.923 8.524 1.00 80.88 65 GLU A CA 1
ATOM 504 C C . GLU A 1 65 ? 16.614 20.383 8.172 1.00 80.88 65 GLU A C 1
ATOM 506 O O . GLU A 1 65 ? 17.490 21.248 8.220 1.00 80.88 65 GLU A O 1
ATOM 511 N N . ASP A 1 66 ? 15.374 20.615 7.740 1.00 84.44 66 ASP A N 1
ATOM 512 C CA . ASP A 1 66 ? 14.844 21.891 7.233 1.00 84.44 66 ASP A CA 1
ATOM 513 C C . ASP A 1 66 ? 15.377 22.391 5.872 1.00 84.44 66 ASP A C 1
ATOM 515 O O . ASP A 1 66 ? 14.941 23.449 5.412 1.00 84.44 66 ASP A O 1
ATOM 519 N N . ASP A 1 67 ? 16.269 21.665 5.181 1.00 90.75 67 ASP A N 1
ATOM 520 C CA . ASP A 1 67 ? 16.614 22.026 3.798 1.00 90.75 67 ASP A CA 1
ATOM 521 C C . ASP A 1 67 ? 15.378 21.880 2.898 1.00 90.75 67 ASP A C 1
ATOM 523 O O . ASP A 1 67 ? 14.733 20.837 2.887 1.00 90.75 67 ASP A O 1
ATOM 527 N N . ASN A 1 68 ? 15.097 22.891 2.076 1.00 93.50 68 ASN A N 1
ATOM 528 C CA . ASN A 1 68 ? 14.155 22.800 0.963 1.00 93.50 68 ASN A CA 1
ATOM 529 C C . ASN A 1 68 ? 14.886 22.825 -0.396 1.00 93.50 68 ASN A C 1
ATOM 531 O O . ASN A 1 68 ? 16.109 22.996 -0.488 1.00 93.50 68 ASN A O 1
ATOM 535 N N . GLY A 1 69 ? 14.146 22.673 -1.492 1.00 92.12 69 GLY A N 1
ATOM 536 C CA . GLY A 1 69 ? 14.689 22.702 -2.852 1.00 92.12 69 GLY A CA 1
ATOM 537 C C . GLY A 1 69 ? 15.485 23.965 -3.176 1.00 92.12 69 GLY A C 1
ATOM 538 O O . GLY A 1 69 ? 16.519 23.902 -3.851 1.00 92.12 69 GLY A O 1
ATOM 539 N N . ALA A 1 70 ? 15.047 25.115 -2.659 1.00 95.94 70 ALA A N 1
ATOM 540 C CA . ALA A 1 70 ? 15.749 26.380 -2.818 1.00 95.94 70 ALA A CA 1
ATOM 541 C C . ALA A 1 70 ? 17.087 26.393 -2.054 1.00 95.94 70 ALA A C 1
ATOM 543 O O . ALA A 1 70 ? 18.097 26.838 -2.611 1.00 95.94 70 ALA A O 1
ATOM 544 N N . ASN A 1 71 ? 17.164 25.846 -0.834 1.00 96.00 71 ASN A N 1
ATOM 545 C CA . ASN A 1 71 ? 18.437 25.688 -0.114 1.00 96.00 71 ASN A CA 1
ATOM 546 C C . ASN A 1 71 ? 19.445 24.881 -0.941 1.00 96.00 71 ASN A C 1
ATOM 548 O O . ASN A 1 71 ? 20.619 25.251 -1.041 1.00 96.00 71 ASN A O 1
ATOM 552 N N . LEU A 1 72 ? 18.987 23.801 -1.574 1.00 95.69 72 LEU A N 1
ATOM 553 C CA . LEU A 1 72 ? 19.847 22.913 -2.349 1.00 95.69 72 LEU A CA 1
ATOM 554 C C . LEU A 1 72 ? 20.399 23.582 -3.607 1.00 95.69 72 LEU A C 1
ATOM 556 O O . LEU A 1 72 ? 21.615 23.590 -3.819 1.00 95.69 72 LEU A O 1
ATOM 560 N N . ILE A 1 73 ? 19.546 24.182 -4.438 1.00 95.81 73 ILE A N 1
ATOM 561 C CA . ILE A 1 73 ? 20.009 24.767 -5.705 1.00 95.81 73 ILE A CA 1
ATOM 562 C C . ILE A 1 73 ? 20.903 25.988 -5.490 1.00 95.81 73 ILE A C 1
ATOM 564 O O . ILE A 1 73 ? 21.900 26.161 -6.195 1.00 95.81 73 ILE A O 1
ATOM 568 N N . THR A 1 74 ? 20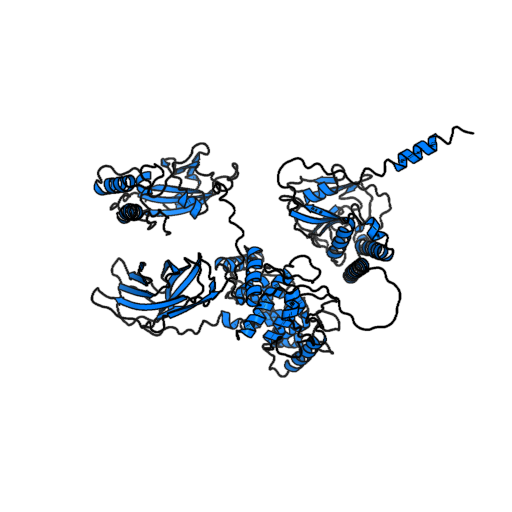.606 26.808 -4.480 1.00 94.50 74 THR A N 1
ATOM 569 C CA . THR A 1 74 ? 21.420 27.986 -4.151 1.00 94.50 74 THR A CA 1
ATOM 570 C C . THR A 1 74 ? 22.799 27.586 -3.630 1.00 94.50 74 THR A C 1
ATOM 572 O O . THR A 1 74 ? 23.803 28.165 -4.051 1.00 94.50 74 THR A O 1
ATOM 575 N N . ARG A 1 75 ? 22.882 26.524 -2.816 1.00 92.94 75 ARG A N 1
ATOM 576 C CA . ARG A 1 75 ? 24.148 25.913 -2.377 1.00 92.94 75 ARG A CA 1
ATOM 577 C C . ARG A 1 75 ? 24.962 25.369 -3.551 1.00 92.94 75 ARG A C 1
ATOM 579 O O . ARG A 1 75 ? 26.181 25.523 -3.573 1.00 92.94 75 ARG A O 1
ATOM 586 N N . ILE A 1 76 ? 24.302 24.744 -4.524 1.00 93.75 76 ILE A N 1
ATOM 587 C CA . ILE A 1 76 ? 24.969 24.071 -5.647 1.00 93.75 76 ILE A CA 1
ATOM 588 C C . ILE A 1 76 ? 25.466 25.031 -6.722 1.00 93.75 76 ILE A C 1
ATOM 590 O O . ILE A 1 76 ? 26.561 24.828 -7.259 1.00 93.75 76 ILE A O 1
ATOM 594 N N . LEU A 1 77 ? 24.692 26.072 -7.031 1.00 94.62 77 LEU A N 1
ATOM 595 C CA . LEU A 1 77 ? 25.114 27.122 -7.960 1.00 94.62 77 LEU A CA 1
ATOM 596 C C . LEU A 1 77 ? 26.115 28.077 -7.301 1.00 94.62 77 LEU A C 1
ATOM 598 O O . LEU A 1 77 ? 27.046 28.550 -7.957 1.00 94.62 77 LEU A O 1
ATOM 602 N N . GLY A 1 78 ? 25.963 28.319 -6.000 1.00 91.50 78 GLY A N 1
ATOM 603 C CA . GLY A 1 78 ? 26.773 29.261 -5.243 1.00 91.50 78 GLY A CA 1
ATOM 604 C C . GLY A 1 78 ? 26.352 30.713 -5.471 1.00 91.50 78 GLY A C 1
ATOM 605 O O . GLY A 1 78 ? 25.782 31.088 -6.503 1.00 91.50 78 GLY A O 1
ATOM 606 N N . GLU A 1 79 ? 26.647 31.547 -4.479 1.00 89.12 79 GLU A N 1
ATOM 607 C CA . GLU A 1 79 ? 26.304 32.966 -4.489 1.00 89.12 79 GLU A CA 1
ATOM 608 C C . GLU A 1 79 ? 26.873 33.680 -5.731 1.00 89.12 79 GLU A C 1
ATOM 610 O O . GLU A 1 79 ? 28.021 33.479 -6.131 1.00 89.12 79 GLU A O 1
ATOM 615 N N . GLY A 1 80 ? 26.049 34.513 -6.373 1.00 92.50 80 GLY A N 1
ATOM 616 C CA . GLY A 1 80 ? 26.431 35.279 -7.565 1.00 92.50 80 GLY A CA 1
ATOM 617 C C . GLY A 1 80 ? 26.368 34.518 -8.898 1.00 92.50 80 GLY A C 1
ATOM 618 O O . GLY A 1 80 ? 26.615 35.128 -9.943 1.00 92.50 80 GLY A O 1
ATOM 619 N N . ASN A 1 81 ? 26.006 33.229 -8.896 1.00 96.19 81 ASN A N 1
ATOM 620 C CA . ASN A 1 81 ? 25.856 32.416 -10.114 1.00 96.19 81 ASN A CA 1
ATOM 621 C C . ASN A 1 81 ? 24.399 32.126 -10.500 1.00 96.19 81 ASN A C 1
ATOM 623 O O . ASN A 1 81 ? 24.151 31.436 -11.487 1.00 96.19 81 ASN A O 1
ATOM 627 N N . TYR A 1 82 ? 23.433 32.668 -9.766 1.00 97.56 82 TYR A N 1
ATOM 628 C CA . TYR A 1 82 ? 22.017 32.573 -10.096 1.00 97.56 82 TYR A CA 1
ATOM 629 C C . TYR A 1 82 ? 21.291 33.883 -9.771 1.00 97.56 82 TYR A C 1
ATOM 631 O O . TYR A 1 82 ? 21.804 34.739 -9.047 1.00 97.56 82 TYR A O 1
ATOM 639 N N . LYS A 1 83 ? 20.099 34.046 -10.337 1.00 97.19 83 LYS A N 1
ATOM 640 C CA . LYS A 1 83 ? 19.100 35.033 -9.929 1.00 97.19 83 LYS A CA 1
ATOM 641 C C . LYS A 1 83 ? 17.777 34.312 -9.744 1.00 97.19 83 LYS A C 1
ATOM 643 O O . LYS A 1 83 ? 17.480 33.370 -10.476 1.00 97.19 83 LYS A O 1
ATOM 648 N N . ASN A 1 84 ? 16.983 34.783 -8.798 1.00 96.62 84 ASN A N 1
ATOM 649 C CA . ASN A 1 84 ? 15.683 34.217 -8.485 1.00 96.62 84 ASN A CA 1
ATOM 650 C C . ASN A 1 84 ? 14.650 35.320 -8.233 1.00 96.62 84 ASN A C 1
ATOM 652 O O . ASN A 1 84 ? 15.005 36.479 -8.009 1.00 96.62 84 ASN A O 1
ATOM 656 N N . THR A 1 85 ? 13.377 34.953 -8.288 1.00 93.62 85 THR A N 1
ATOM 657 C CA . THR A 1 85 ? 12.308 35.681 -7.593 1.00 93.62 85 THR A CA 1
ATOM 658 C C . THR A 1 85 ? 12.019 34.991 -6.259 1.00 93.62 85 THR A C 1
ATOM 660 O O . THR A 1 85 ? 12.463 33.860 -6.046 1.00 93.62 85 THR A O 1
ATOM 663 N N . GLY A 1 86 ? 11.307 35.671 -5.357 1.00 93.62 86 GLY A N 1
ATOM 664 C CA . GLY A 1 86 ? 11.050 35.168 -4.003 1.00 93.62 86 GLY A CA 1
ATOM 665 C C . GLY A 1 86 ? 12.308 35.100 -3.132 1.00 93.62 86 GLY A C 1
ATOM 666 O O . GLY A 1 86 ? 13.321 35.746 -3.419 1.00 93.62 86 GLY A O 1
ATOM 667 N N . SER A 1 87 ? 12.240 34.311 -2.066 1.00 92.88 87 SER A N 1
ATOM 668 C CA . SER A 1 87 ? 13.353 33.981 -1.172 1.00 92.88 87 SER A CA 1
ATOM 669 C C . SER A 1 87 ? 13.462 32.468 -1.015 1.00 92.88 87 SER A C 1
ATOM 671 O O . SER A 1 87 ? 12.605 31.735 -1.494 1.00 92.88 87 SER A O 1
ATOM 673 N N . VAL A 1 88 ? 14.519 31.979 -0.366 1.00 89.38 88 VAL A N 1
ATOM 674 C CA . VAL A 1 88 ? 14.677 30.536 -0.119 1.00 89.38 88 VAL A CA 1
ATOM 675 C C . VAL A 1 88 ? 13.489 29.987 0.678 1.00 89.38 88 VAL A C 1
ATOM 677 O O . VAL A 1 88 ? 13.002 28.900 0.393 1.00 89.38 88 VAL A O 1
ATOM 680 N N . GLU A 1 89 ? 12.947 30.790 1.585 1.00 86.31 89 GLU A N 1
ATOM 681 C CA . GLU A 1 89 ? 11.835 30.458 2.473 1.00 86.31 89 GLU A CA 1
ATOM 682 C C . GLU A 1 89 ? 10.458 30.573 1.805 1.00 86.31 89 GLU A C 1
ATOM 684 O O . GLU A 1 89 ? 9.492 30.025 2.322 1.00 86.31 89 GLU A O 1
ATOM 689 N N . SER A 1 90 ? 10.320 31.302 0.689 1.00 89.00 90 SER A N 1
ATOM 690 C CA . SER A 1 90 ? 9.018 31.464 0.037 1.00 89.00 90 SER A CA 1
ATOM 691 C C . SER A 1 90 ? 9.111 31.874 -1.428 1.00 89.00 90 SER A C 1
ATOM 693 O O . SER A 1 90 ? 9.810 32.823 -1.795 1.00 89.00 90 SER A O 1
ATOM 695 N N . SER A 1 91 ? 8.285 31.232 -2.259 1.00 88.62 91 SER A N 1
ATOM 696 C CA . SER A 1 91 ? 8.060 31.608 -3.661 1.00 88.62 91 SER A CA 1
ATOM 697 C C . SER A 1 91 ? 9.343 31.646 -4.508 1.00 88.62 91 SER A C 1
ATOM 699 O O . SER A 1 91 ? 9.439 32.435 -5.457 1.00 88.62 91 SER A O 1
ATOM 701 N N . PHE A 1 92 ? 10.348 30.828 -4.166 1.00 96.88 92 PHE A N 1
ATOM 702 C CA . PHE A 1 92 ? 11.594 30.757 -4.921 1.00 96.88 92 PHE A CA 1
ATOM 703 C C . PHE A 1 92 ? 11.343 30.251 -6.342 1.00 96.88 92 PHE A C 1
ATOM 705 O O . PHE A 1 92 ? 10.916 29.113 -6.548 1.00 96.88 92 PHE A O 1
ATOM 712 N N . TYR A 1 93 ? 11.707 31.065 -7.329 1.00 96.06 93 TYR A N 1
ATOM 713 C CA . TYR A 1 93 ? 11.786 30.640 -8.724 1.00 96.06 93 TYR A CA 1
ATOM 714 C C . TYR A 1 93 ? 13.130 31.044 -9.326 1.00 96.06 93 TYR A C 1
ATOM 716 O O . TYR A 1 93 ? 13.542 32.204 -9.243 1.00 96.06 93 TYR A O 1
ATOM 724 N N . LEU A 1 94 ? 13.822 30.076 -9.932 1.00 97.44 94 LEU A N 1
ATOM 725 C CA . LEU A 1 94 ? 15.148 30.240 -10.524 1.00 97.44 94 LEU A CA 1
ATOM 726 C C . LEU A 1 94 ? 15.057 31.001 -11.856 1.00 97.44 94 LEU A C 1
ATOM 728 O O . LEU A 1 94 ? 15.036 30.414 -12.928 1.00 97.44 94 LEU A O 1
ATOM 732 N N . SER A 1 95 ? 15.018 32.331 -11.810 1.00 96.94 95 SER A N 1
ATOM 733 C CA . SER A 1 95 ? 14.827 33.133 -13.024 1.00 96.94 95 SER A CA 1
ATOM 734 C C . SER A 1 95 ? 16.019 33.098 -13.980 1.00 96.94 95 SER A C 1
ATOM 736 O O . SER A 1 95 ? 15.816 33.174 -15.193 1.00 96.94 95 SER A O 1
ATOM 738 N N . ARG A 1 96 ? 17.264 33.027 -13.479 1.00 97.69 96 ARG A N 1
ATOM 739 C CA . ARG A 1 96 ? 18.482 32.988 -14.316 1.00 97.69 96 ARG A CA 1
ATOM 740 C C . ARG A 1 96 ? 19.601 32.180 -13.674 1.00 97.69 96 ARG A C 1
ATOM 742 O O . ARG A 1 96 ? 19.818 32.270 -12.470 1.00 97.69 96 ARG A O 1
ATOM 749 N N . VAL A 1 97 ? 20.399 31.516 -14.501 1.00 98.12 97 VAL A N 1
ATOM 750 C CA . VAL A 1 97 ? 21.646 30.848 -14.109 1.00 98.12 97 VAL A CA 1
ATOM 751 C C . VAL A 1 97 ? 22.790 31.435 -14.928 1.00 98.12 97 VAL A C 1
ATOM 753 O O . VAL A 1 97 ? 22.635 31.733 -16.114 1.00 98.12 97 VAL A O 1
ATOM 756 N N . LYS A 1 98 ? 23.940 31.657 -14.297 1.00 96.75 98 LYS A N 1
ATOM 757 C CA . LYS A 1 98 ? 25.137 32.142 -14.980 1.00 96.75 98 LYS A CA 1
ATOM 758 C C . LYS A 1 98 ? 25.683 31.041 -15.885 1.00 96.75 98 LYS A C 1
ATOM 760 O O . LYS A 1 98 ? 25.930 29.927 -15.435 1.00 96.75 98 LYS A O 1
ATOM 765 N N . ASP A 1 99 ? 25.883 31.365 -17.153 1.00 95.88 99 ASP A N 1
ATOM 766 C CA . ASP A 1 99 ? 26.298 30.419 -18.182 1.00 95.88 99 ASP A CA 1
ATOM 767 C C . ASP A 1 99 ? 27.163 31.143 -19.219 1.00 95.88 99 ASP A C 1
ATOM 769 O O . ASP A 1 99 ? 26.652 31.912 -20.031 1.00 95.88 99 ASP A O 1
ATOM 773 N N . ASN A 1 100 ? 28.476 30.899 -19.177 1.00 91.81 100 ASN A N 1
ATOM 774 C CA . ASN A 1 100 ? 29.463 31.524 -20.071 1.00 91.81 100 ASN A CA 1
ATOM 775 C C . ASN A 1 100 ? 29.605 30.782 -21.416 1.00 91.81 100 ASN A C 1
ATOM 777 O O . ASN A 1 100 ? 30.574 30.989 -22.147 1.00 91.81 100 ASN A O 1
ATOM 781 N N . ASP A 1 101 ? 28.694 29.860 -21.717 1.00 91.81 101 ASP A N 1
ATOM 782 C CA . ASP A 1 101 ? 28.722 29.089 -22.950 1.00 91.81 101 ASP A CA 1
ATOM 783 C C . ASP A 1 101 ? 28.305 29.944 -24.150 1.00 91.81 101 ASP A C 1
ATOM 785 O O . ASP A 1 101 ? 27.167 30.410 -24.247 1.00 91.81 101 ASP A O 1
ATOM 789 N N . SER A 1 102 ? 29.252 30.135 -25.066 1.00 88.25 102 SER A N 1
ATOM 790 C CA . SER A 1 102 ? 29.101 30.923 -26.289 1.00 88.25 102 SER A CA 1
ATOM 791 C C . SER A 1 102 ? 28.890 30.070 -27.542 1.00 88.25 102 SER A C 1
ATOM 793 O O . SER A 1 102 ? 28.856 30.614 -28.649 1.00 88.25 102 SER A O 1
ATOM 795 N N . ARG A 1 103 ? 28.756 28.742 -27.403 1.00 94.12 103 ARG A N 1
ATOM 796 C CA . ARG A 1 103 ? 28.431 27.859 -28.530 1.00 94.12 103 ARG A CA 1
ATOM 797 C C . ARG A 1 103 ? 27.055 28.215 -29.094 1.00 94.12 103 ARG A C 1
ATOM 799 O O . ARG A 1 103 ? 26.145 28.605 -28.362 1.00 94.12 103 ARG A O 1
ATOM 806 N N . ALA A 1 104 ? 26.906 28.066 -30.409 1.00 92.69 104 ALA A N 1
ATOM 807 C CA . ALA A 1 104 ? 25.605 28.193 -31.054 1.00 92.69 104 ALA A CA 1
ATOM 808 C C . ALA A 1 104 ? 24.661 27.093 -30.547 1.00 92.69 104 ALA A C 1
ATOM 810 O O . ALA A 1 104 ? 25.083 25.948 -30.378 1.00 92.69 104 ALA A O 1
ATOM 811 N N . VAL A 1 105 ? 23.398 27.450 -30.311 1.00 95.31 105 VAL A N 1
ATOM 812 C CA . VAL A 1 105 ? 22.372 26.493 -29.887 1.00 95.31 105 VAL A CA 1
ATOM 813 C C . VAL A 1 105 ? 22.031 25.532 -31.021 1.00 95.31 105 VAL A C 1
ATOM 815 O O . VAL A 1 105 ? 22.003 25.921 -32.188 1.00 95.31 105 VAL A O 1
ATOM 818 N N . ASN A 1 106 ? 21.747 24.286 -30.661 1.00 95.56 106 ASN A N 1
ATOM 819 C CA . ASN A 1 106 ? 21.250 23.250 -31.555 1.00 95.56 106 ASN A CA 1
ATOM 820 C C . ASN A 1 106 ? 19.927 22.723 -30.991 1.00 95.56 106 ASN A C 1
ATOM 822 O O . ASN A 1 106 ? 19.887 21.678 -30.346 1.00 95.56 106 ASN A O 1
ATOM 826 N N . ILE A 1 107 ? 18.866 23.513 -31.163 1.00 97.25 107 ILE A N 1
ATOM 827 C CA . ILE A 1 107 ? 17.537 23.202 -30.628 1.00 97.25 107 ILE A CA 1
ATOM 828 C C . ILE A 1 107 ? 16.951 22.016 -31.417 1.00 97.25 107 ILE A C 1
ATOM 830 O O . ILE A 1 107 ? 16.893 22.100 -32.648 1.00 97.25 107 ILE A O 1
ATOM 834 N N . PRO A 1 108 ? 16.503 20.934 -30.748 1.00 96.56 108 PRO A N 1
ATOM 835 C CA . PRO A 1 108 ? 15.880 19.789 -31.404 1.00 96.56 108 PRO A CA 1
ATOM 836 C C . PRO A 1 108 ? 14.699 20.167 -32.304 1.00 96.56 108 PRO A C 1
ATOM 838 O O . PRO A 1 108 ? 13.896 21.050 -31.986 1.00 96.56 108 PRO A O 1
ATOM 841 N N . GLN A 1 109 ? 14.554 19.452 -33.422 1.00 95.94 109 GLN A N 1
ATOM 842 C CA . GLN A 1 109 ? 13.560 19.784 -34.444 1.00 95.94 109 GLN A CA 1
ATOM 843 C C . GLN A 1 109 ? 12.122 19.700 -33.916 1.00 95.94 109 GLN A C 1
ATOM 845 O O . GLN A 1 109 ? 11.290 20.518 -34.300 1.00 95.94 109 GLN A O 1
ATOM 850 N N . PHE A 1 110 ? 11.820 18.767 -33.006 1.00 95.69 110 PHE A N 1
ATOM 851 C CA . PHE A 1 110 ? 10.481 18.652 -32.419 1.00 95.69 110 PHE A CA 1
ATOM 852 C C . PHE A 1 110 ? 10.073 19.908 -31.627 1.00 95.69 110 PHE A C 1
ATOM 854 O O . PHE A 1 110 ? 8.896 20.266 -31.614 1.00 95.69 110 PHE A O 1
ATOM 861 N N . ILE A 1 111 ? 11.036 20.631 -31.044 1.00 97.06 111 ILE A N 1
ATOM 862 C CA . ILE A 1 111 ? 10.799 21.917 -30.377 1.00 97.06 111 ILE A CA 1
ATOM 863 C C . ILE A 1 111 ? 10.587 23.010 -31.425 1.00 97.06 111 ILE A C 1
ATOM 865 O O . ILE A 1 111 ? 9.624 23.765 -31.331 1.00 97.06 111 ILE A O 1
ATOM 869 N N . LEU A 1 112 ? 11.434 23.063 -32.462 1.00 96.12 112 LEU A N 1
ATOM 870 C CA . LEU A 1 112 ? 11.317 24.029 -33.567 1.00 96.12 112 LEU A CA 1
ATOM 871 C C . LEU A 1 112 ? 10.012 23.890 -34.364 1.00 96.12 112 LEU A C 1
ATOM 873 O O . LEU A 1 112 ? 9.555 24.856 -34.960 1.00 96.12 112 LEU A O 1
ATOM 877 N N . ASN A 1 113 ? 9.395 22.707 -34.376 1.00 95.44 113 ASN A N 1
ATOM 878 C CA . ASN A 1 113 ? 8.092 22.498 -35.012 1.00 95.44 113 ASN A CA 1
ATOM 879 C C . ASN A 1 113 ? 6.955 23.254 -34.301 1.00 95.44 113 ASN A C 1
ATOM 881 O O . ASN A 1 113 ? 5.919 23.507 -34.913 1.00 95.44 113 ASN A O 1
ATOM 885 N N . HIS A 1 114 ? 7.146 23.596 -33.024 1.00 94.00 114 HIS A N 1
ATOM 886 C CA . HIS A 1 114 ? 6.168 24.298 -32.190 1.00 94.00 114 HIS A CA 1
ATOM 887 C C . HIS A 1 114 ? 6.596 25.733 -31.882 1.00 94.00 114 HIS A C 1
ATOM 889 O O . HIS A 1 114 ? 5.758 26.627 -31.778 1.00 94.00 114 HIS A O 1
ATOM 895 N N . ALA A 1 115 ? 7.898 25.954 -31.722 1.00 89.25 115 ALA A N 1
ATOM 896 C CA . ALA A 1 115 ? 8.463 27.265 -31.484 1.00 89.25 115 ALA A CA 1
ATOM 897 C C . ALA A 1 115 ? 8.448 28.088 -32.781 1.00 89.25 115 ALA A C 1
ATOM 899 O O . ALA A 1 115 ? 8.832 27.609 -33.844 1.00 89.25 115 ALA A O 1
ATOM 900 N N . GLY A 1 116 ? 8.000 29.341 -32.690 1.00 84.56 116 GLY A N 1
ATOM 901 C CA . GLY A 1 116 ? 8.127 30.307 -33.781 1.00 84.56 116 GLY A CA 1
ATOM 902 C C . GLY A 1 116 ? 9.568 30.804 -33.939 1.00 84.56 116 GLY A C 1
ATOM 903 O O . GLY A 1 116 ? 10.532 30.053 -33.807 1.00 84.56 116 GLY A O 1
ATOM 904 N N . ASP A 1 117 ? 9.727 32.103 -34.190 1.00 89.19 117 ASP A N 1
ATOM 905 C CA . ASP A 1 117 ? 11.052 32.713 -34.312 1.00 89.19 117 ASP A CA 1
ATOM 906 C C . ASP A 1 117 ? 11.891 32.514 -33.036 1.00 89.19 117 ASP A C 1
ATOM 908 O O . ASP A 1 117 ? 11.509 32.932 -31.939 1.00 89.19 117 ASP A O 1
ATOM 912 N N . ILE A 1 118 ? 13.067 31.903 -33.198 1.00 94.81 118 ILE A N 1
ATOM 913 C CA . ILE A 1 118 ? 14.049 31.721 -32.127 1.00 94.81 118 ILE A CA 1
ATOM 914 C C . ILE A 1 118 ? 14.945 32.959 -32.054 1.00 94.81 118 ILE A C 1
ATOM 916 O O . ILE A 1 118 ? 15.704 33.264 -32.974 1.00 94.81 118 ILE A O 1
ATOM 920 N N . GLY A 1 119 ? 14.861 33.675 -30.937 1.00 93.94 119 GLY A N 1
ATOM 921 C CA . GLY A 1 119 ? 15.717 34.807 -30.608 1.00 93.94 119 GLY A CA 1
ATOM 922 C C . GLY A 1 119 ? 17.085 34.394 -30.060 1.00 93.94 119 GLY A C 1
ATOM 923 O O . GLY A 1 119 ? 17.591 33.301 -30.295 1.00 93.94 119 GLY A O 1
ATOM 924 N N . SER A 1 120 ? 17.695 35.287 -29.285 1.00 93.62 120 SER A N 1
ATOM 925 C CA . SER A 1 120 ? 18.966 35.051 -28.595 1.00 93.62 120 SER A CA 1
ATOM 926 C C . SER A 1 120 ? 18.805 35.199 -27.084 1.00 93.62 120 SER A C 1
ATOM 928 O O . SER A 1 120 ? 17.738 35.562 -26.581 1.00 93.62 120 SER A O 1
ATOM 930 N N . ARG A 1 121 ? 19.898 34.988 -26.349 1.00 93.50 121 ARG A N 1
ATOM 931 C CA . ARG A 1 121 ? 20.000 35.437 -24.957 1.00 93.50 121 ARG A CA 1
ATOM 932 C C . ARG A 1 121 ? 19.830 36.952 -24.874 1.00 93.50 121 ARG A C 1
ATOM 934 O O . ARG A 1 121 ? 20.309 37.677 -25.751 1.00 93.50 121 ARG A O 1
ATOM 941 N N . LYS A 1 122 ? 19.196 37.425 -23.804 1.00 92.19 122 LYS A N 1
ATOM 942 C CA . LYS A 1 122 ? 19.008 38.854 -23.513 1.00 92.19 122 LYS A CA 1
ATOM 943 C C . LYS A 1 122 ? 20.195 39.472 -22.789 1.00 92.19 122 LYS A C 1
ATOM 945 O O . LYS A 1 122 ? 20.433 40.669 -22.921 1.00 92.19 122 LYS A O 1
ATOM 950 N N . GLN A 1 123 ? 20.925 38.673 -22.016 1.00 92.88 123 GLN A N 1
ATOM 951 C CA . GLN A 1 123 ? 22.085 39.121 -21.257 1.00 92.88 123 GLN A CA 1
ATOM 952 C C . GLN A 1 123 ? 23.273 38.189 -21.514 1.00 92.88 123 GLN A C 1
ATOM 954 O O . GLN A 1 123 ? 23.158 36.972 -21.409 1.00 92.88 123 GLN A O 1
ATOM 959 N N . GLU A 1 124 ? 24.431 38.767 -21.830 1.00 89.81 124 GLU A N 1
ATOM 960 C CA . GLU A 1 124 ? 25.674 38.011 -21.987 1.00 89.81 124 GLU A CA 1
ATOM 961 C C . GLU A 1 124 ? 26.026 37.270 -20.686 1.00 89.81 124 GLU A C 1
ATOM 963 O O . GLU A 1 124 ? 25.888 37.831 -19.596 1.00 89.81 124 GLU A O 1
ATOM 968 N N . ASN A 1 125 ? 26.504 36.027 -20.802 1.00 93.19 125 ASN A N 1
ATOM 969 C CA . ASN A 1 125 ? 26.911 35.158 -19.688 1.00 93.19 125 ASN A CA 1
ATOM 970 C C . ASN A 1 125 ? 25.791 34.728 -18.721 1.00 93.19 125 ASN A C 1
ATOM 972 O O . ASN A 1 125 ? 26.072 34.182 -17.653 1.00 93.19 125 ASN A O 1
ATOM 976 N N . TRP A 1 126 ? 24.526 34.963 -19.068 1.00 96.62 126 TRP A N 1
ATOM 977 C CA . TRP A 1 126 ? 23.373 34.512 -18.292 1.00 96.62 126 TRP A CA 1
ATOM 978 C C . TRP A 1 126 ? 22.403 33.763 -19.200 1.00 96.62 126 TRP A C 1
ATOM 980 O O . TRP A 1 126 ? 22.205 34.144 -20.352 1.00 96.62 126 TRP A O 1
ATOM 990 N N . LEU A 1 127 ? 21.828 32.682 -18.682 1.00 97.94 127 LEU A N 1
ATOM 991 C CA . LEU A 1 127 ? 20.712 31.974 -19.293 1.00 97.94 127 LEU A CA 1
ATOM 992 C C . LEU A 1 127 ? 19.498 32.128 -18.384 1.00 97.94 127 LEU A C 1
ATOM 994 O O . LEU A 1 127 ? 19.506 31.680 -17.233 1.00 97.94 127 LEU A O 1
ATOM 998 N N . GLY A 1 128 ? 18.485 32.818 -18.880 1.00 96.56 128 GLY A N 1
ATOM 999 C CA . GLY A 1 128 ? 17.332 33.227 -18.106 1.00 96.56 128 GLY A CA 1
ATOM 1000 C C . GLY A 1 128 ? 16.006 32.922 -18.762 1.00 96.56 128 GLY A C 1
ATOM 1001 O O . GLY A 1 128 ? 15.918 32.649 -19.956 1.00 96.56 128 GLY A O 1
ATOM 1002 N N . GLU A 1 129 ? 14.962 33.044 -17.955 1.00 96.38 129 GLU A N 1
ATOM 1003 C CA . GLU A 1 129 ? 13.597 33.140 -18.451 1.00 96.38 129 GLU A CA 1
ATOM 1004 C C . GLU A 1 129 ? 13.482 34.155 -19.595 1.00 96.38 129 GLU A C 1
ATOM 1006 O O . GLU A 1 129 ? 14.102 35.232 -19.597 1.00 96.38 129 GLU A O 1
ATOM 1011 N N . PHE A 1 130 ? 12.654 33.794 -20.567 1.00 96.00 130 PHE A N 1
ATOM 1012 C CA . PHE A 1 130 ? 12.380 34.557 -21.772 1.00 96.00 130 PHE A CA 1
ATOM 1013 C C . PHE A 1 130 ? 13.580 34.764 -22.717 1.00 96.00 130 PHE A C 1
ATOM 1015 O O . PHE A 1 130 ? 13.522 35.659 -23.568 1.00 96.00 130 PHE A O 1
ATOM 1022 N N . ASP A 1 131 ? 14.678 34.019 -22.561 1.00 95.88 131 ASP A N 1
ATOM 1023 C CA . ASP A 1 131 ? 15.749 33.939 -23.561 1.00 95.88 131 ASP A CA 1
ATOM 1024 C C . ASP A 1 131 ? 15.342 32.996 -24.702 1.00 95.88 131 ASP A C 1
ATOM 1026 O O . ASP A 1 131 ? 14.731 31.960 -24.464 1.00 95.88 131 ASP A O 1
ATOM 1030 N N . TYR A 1 132 ? 15.699 33.311 -25.948 1.00 96.12 132 TYR A N 1
ATOM 1031 C CA . TYR A 1 132 ? 15.277 32.588 -27.165 1.00 96.12 132 TYR A CA 1
ATOM 1032 C C . TYR A 1 132 ? 13.781 32.688 -27.506 1.00 96.12 132 TYR A C 1
ATOM 1034 O O . TYR A 1 132 ? 13.464 33.055 -28.631 1.00 96.12 132 TYR A O 1
ATOM 1042 N N . THR A 1 133 ? 12.851 32.437 -26.581 1.00 96.12 133 THR A N 1
ATOM 1043 C CA . THR A 1 133 ? 11.404 32.603 -26.826 1.00 96.12 133 THR A CA 1
ATOM 1044 C C . THR A 1 133 ? 10.709 33.307 -25.659 1.00 96.12 133 THR A C 1
ATOM 1046 O O . THR A 1 133 ? 11.272 33.458 -24.581 1.00 96.12 133 THR A O 1
ATOM 1049 N N . GLY A 1 134 ? 9.461 33.746 -25.853 1.00 94.19 134 GLY A N 1
ATOM 1050 C CA . GLY A 1 134 ? 8.634 34.300 -24.771 1.00 94.19 134 GLY A CA 1
ATOM 1051 C C . GLY A 1 134 ? 8.104 33.262 -23.772 1.00 94.19 134 GLY A C 1
ATOM 1052 O O . GLY A 1 134 ? 7.465 33.652 -22.799 1.00 94.19 134 GLY A O 1
ATOM 1053 N N . MET A 1 135 ? 8.344 31.969 -24.004 1.00 94.12 135 MET A N 1
ATOM 1054 C CA . MET A 1 135 ? 7.856 30.858 -23.173 1.00 94.12 135 MET A CA 1
ATOM 1055 C C . MET A 1 135 ? 8.991 30.055 -22.523 1.00 94.12 135 MET A C 1
ATOM 1057 O O . MET A 1 135 ? 8.750 28.988 -21.962 1.00 94.12 135 MET A O 1
ATOM 1061 N N . SER A 1 136 ? 10.231 30.527 -22.639 1.00 96.56 136 SER A N 1
ATOM 1062 C CA . SER A 1 136 ? 11.392 29.846 -22.079 1.00 96.56 136 SER A CA 1
ATOM 1063 C C . SER A 1 136 ? 11.622 30.198 -20.610 1.00 96.56 136 SER A C 1
ATOM 1065 O O . SER A 1 136 ? 11.275 31.290 -20.147 1.00 96.56 136 SER A O 1
ATOM 1067 N N . GLY A 1 137 ? 12.250 29.286 -19.874 1.00 96.50 137 GLY A N 1
ATOM 1068 C CA . GLY A 1 137 ? 12.430 29.394 -18.429 1.00 96.50 137 GLY A CA 1
ATOM 1069 C C . GLY A 1 137 ? 13.163 28.203 -17.832 1.00 96.50 137 GLY A C 1
ATOM 1070 O O . GLY A 1 137 ? 13.481 27.240 -18.527 1.00 96.50 137 GLY A O 1
ATOM 1071 N N . TRP A 1 138 ? 13.446 28.277 -16.535 1.00 97.69 138 TRP A N 1
ATOM 1072 C CA . TRP A 1 138 ? 13.989 27.151 -15.781 1.00 97.69 138 TRP A CA 1
ATOM 1073 C C . TRP A 1 138 ? 12.853 26.395 -15.105 1.00 97.69 138 TRP A C 1
ATOM 1075 O O . TRP A 1 138 ? 12.103 26.972 -14.324 1.00 97.69 138 TRP A O 1
ATOM 1085 N N . MET A 1 139 ? 12.766 25.101 -15.376 1.00 95.69 139 MET A N 1
ATOM 1086 C CA . MET A 1 139 ? 11.880 24.164 -14.692 1.00 95.69 139 MET A CA 1
ATOM 1087 C C . MET A 1 139 ? 12.719 23.303 -13.751 1.00 95.69 139 MET A C 1
ATOM 1089 O O . MET A 1 139 ? 13.912 23.106 -13.992 1.00 95.69 139 MET A O 1
ATOM 1093 N N . TYR A 1 140 ? 12.118 22.774 -12.693 1.00 95.44 140 TYR A N 1
ATOM 1094 C CA . TYR A 1 140 ? 12.741 21.726 -11.893 1.00 95.44 140 TYR A CA 1
ATOM 1095 C C . TYR A 1 140 ? 11.845 20.493 -11.915 1.00 95.44 140 TYR A C 1
ATOM 1097 O O . TYR A 1 140 ? 10.628 20.613 -11.808 1.00 95.44 140 TYR A O 1
ATOM 1105 N N . GLY A 1 141 ? 12.451 19.329 -12.109 1.00 95.12 141 GLY A N 1
ATOM 1106 C CA . GLY A 1 141 ? 11.807 18.032 -11.982 1.00 95.12 141 GLY A CA 1
ATOM 1107 C C . GLY A 1 141 ? 12.348 17.296 -10.768 1.00 95.12 141 GLY A C 1
ATOM 1108 O O . GLY A 1 141 ? 13.546 17.385 -10.492 1.00 95.12 141 GLY A O 1
ATOM 1109 N N . VAL A 1 142 ? 11.479 16.572 -10.073 1.00 95.94 142 VAL A N 1
ATOM 1110 C CA . VAL A 1 142 ? 11.818 15.651 -8.985 1.00 95.94 142 VAL A CA 1
ATOM 1111 C C . VAL A 1 142 ? 11.284 14.281 -9.375 1.00 95.94 142 VAL A C 1
ATOM 1113 O O . VAL A 1 142 ? 10.091 14.145 -9.640 1.00 95.94 142 VAL A O 1
ATOM 1116 N N . ASN A 1 143 ? 12.163 13.283 -9.449 1.00 93.81 143 ASN A N 1
ATOM 1117 C CA . ASN A 1 143 ? 11.808 11.901 -9.786 1.00 93.81 143 ASN A CA 1
ATOM 1118 C C . ASN A 1 143 ? 10.929 11.809 -11.056 1.00 93.81 143 ASN A C 1
ATOM 1120 O O . ASN A 1 143 ? 9.825 11.260 -11.050 1.00 93.81 143 ASN A O 1
ATOM 1124 N N . ASN A 1 144 ? 11.419 12.426 -12.139 1.00 93.62 144 ASN A N 1
ATOM 1125 C CA . ASN A 1 144 ? 10.789 12.503 -13.458 1.00 93.62 144 ASN A CA 1
ATOM 1126 C C . ASN A 1 144 ? 9.438 13.244 -13.522 1.00 93.62 144 ASN A C 1
ATOM 1128 O O . ASN A 1 144 ? 8.760 13.198 -14.548 1.00 93.62 144 ASN A O 1
ATOM 1132 N N . VAL A 1 145 ? 9.054 13.979 -12.478 1.00 91.12 145 VAL A N 1
ATOM 1133 C CA . VAL A 1 145 ? 7.833 14.799 -12.443 1.00 91.12 145 VAL A CA 1
ATOM 1134 C C . VAL A 1 145 ? 8.208 16.270 -12.300 1.00 91.12 145 VAL A C 1
ATOM 1136 O O . VAL A 1 145 ? 8.991 16.609 -11.420 1.00 91.12 145 VAL A O 1
ATOM 1139 N N . LEU A 1 146 ? 7.651 17.152 -13.135 1.00 91.00 146 LEU A N 1
ATOM 1140 C CA . LEU A 1 146 ? 7.717 18.605 -12.939 1.00 91.00 146 LEU A CA 1
ATOM 1141 C C . LEU A 1 146 ? 6.650 19.021 -11.907 1.00 91.00 146 LEU A C 1
ATOM 1143 O O . LEU A 1 146 ? 5.457 18.934 -12.221 1.00 91.00 146 LEU A O 1
ATOM 1147 N N . PRO A 1 147 ? 7.026 19.439 -10.682 1.00 86.88 147 PRO A N 1
ATOM 1148 C CA . PRO A 1 147 ? 6.047 19.786 -9.660 1.00 86.88 147 PRO A CA 1
ATOM 1149 C C . PRO A 1 147 ? 5.349 21.115 -9.970 1.00 86.88 147 PRO A C 1
ATOM 1151 O O . PRO A 1 147 ? 5.943 22.040 -10.521 1.00 86.88 147 PRO A O 1
ATOM 1154 N N . ASN A 1 148 ? 4.091 21.236 -9.545 1.00 81.88 148 ASN A N 1
ATOM 1155 C CA . ASN A 1 148 ? 3.260 22.428 -9.752 1.00 81.88 148 ASN A CA 1
ATOM 1156 C C . ASN A 1 148 ? 3.339 23.455 -8.602 1.00 81.88 148 ASN A C 1
ATOM 1158 O O . ASN A 1 148 ? 2.522 24.374 -8.537 1.00 81.88 148 ASN A O 1
ATOM 1162 N N . TYR A 1 149 ? 4.308 23.304 -7.699 1.00 84.44 149 TYR A N 1
ATOM 1163 C CA . TYR A 1 149 ? 4.582 24.208 -6.580 1.00 84.44 149 TYR A CA 1
ATOM 1164 C C . TYR A 1 149 ? 6.034 24.706 -6.618 1.00 84.44 149 TYR A C 1
ATOM 1166 O O . TYR A 1 149 ? 6.866 24.203 -7.375 1.00 84.44 149 TYR A O 1
ATOM 1174 N N . GLY A 1 150 ? 6.343 25.750 -5.845 1.00 84.00 150 GLY A N 1
ATOM 1175 C CA . GLY A 1 150 ? 7.652 26.405 -5.874 1.00 84.00 150 GLY A CA 1
ATOM 1176 C C . GLY A 1 150 ? 8.751 25.606 -5.170 1.00 84.00 150 GLY A C 1
ATOM 1177 O O . GLY A 1 150 ? 8.488 24.785 -4.300 1.00 84.00 150 GLY A O 1
ATOM 1178 N N . LEU A 1 151 ? 10.015 25.908 -5.486 1.00 90.00 151 LEU A N 1
ATOM 1179 C CA . LEU A 1 151 ? 11.181 25.243 -4.880 1.00 90.00 151 LEU A CA 1
ATOM 1180 C C . LEU A 1 151 ? 11.305 25.445 -3.363 1.00 90.00 151 LEU A C 1
ATOM 1182 O O . LEU A 1 151 ? 11.968 24.649 -2.704 1.00 90.00 151 LEU A O 1
ATOM 1186 N N . SER A 1 152 ? 10.698 26.504 -2.821 1.00 91.31 152 SER A N 1
ATOM 1187 C CA . SER A 1 152 ? 10.634 26.746 -1.374 1.00 91.31 152 SER A CA 1
ATOM 1188 C C . SER A 1 152 ? 9.736 25.753 -0.637 1.00 91.31 152 SER A C 1
ATOM 1190 O O . SER A 1 152 ? 9.952 25.528 0.549 1.00 91.31 152 SER A O 1
ATOM 1192 N N . ASP A 1 153 ? 8.763 25.167 -1.339 1.00 88.56 153 ASP A N 1
ATOM 1193 C CA . ASP A 1 153 ? 7.756 24.264 -0.769 1.00 88.56 153 ASP A CA 1
ATOM 1194 C C . ASP A 1 153 ? 8.114 22.783 -0.999 1.00 88.56 153 ASP A C 1
ATOM 1196 O O . ASP A 1 153 ? 7.426 21.884 -0.521 1.00 88.56 153 ASP A O 1
ATOM 1200 N N . TYR A 1 154 ? 9.197 22.519 -1.739 1.00 93.12 154 TYR A N 1
ATOM 1201 C CA . TYR A 1 154 ? 9.737 21.179 -1.941 1.00 93.12 154 TYR A CA 1
ATOM 1202 C C . TYR A 1 154 ? 10.729 20.822 -0.831 1.00 93.12 154 TYR A C 1
ATOM 1204 O O . TYR A 1 154 ? 11.735 21.514 -0.665 1.00 93.12 154 TYR A O 1
ATOM 1212 N N . TYR A 1 155 ? 10.494 19.706 -0.142 1.00 91.88 155 TYR A N 1
ATOM 1213 C CA . TYR A 1 155 ? 11.404 19.147 0.857 1.00 91.88 155 TYR A CA 1
ATOM 1214 C C . TYR A 1 155 ? 12.038 17.851 0.322 1.00 91.88 155 TYR A C 1
ATOM 1216 O O . TYR A 1 155 ? 11.305 16.967 -0.115 1.00 91.88 155 TYR A O 1
ATOM 1224 N N . PRO A 1 156 ? 13.379 17.741 0.315 1.00 89.69 156 PRO A N 1
ATOM 1225 C CA . PRO A 1 156 ? 14.098 16.628 -0.287 1.00 89.69 156 PRO A CA 1
ATOM 1226 C C . PRO A 1 156 ? 14.012 15.348 0.547 1.00 89.69 156 PRO A C 1
ATOM 1228 O O . PRO A 1 156 ? 14.164 15.372 1.771 1.00 89.69 156 PRO A O 1
ATOM 1231 N N . GLU A 1 157 ? 13.880 14.214 -0.137 1.00 90.75 157 GLU A N 1
ATOM 1232 C CA . GLU A 1 157 ? 14.011 12.879 0.441 1.00 90.75 157 GLU A CA 1
ATOM 1233 C C . GLU A 1 157 ? 15.305 12.195 -0.028 1.00 90.75 157 GLU A C 1
ATOM 1235 O O . GLU A 1 157 ? 15.861 12.481 -1.091 1.00 90.75 157 GLU A O 1
ATOM 1240 N N . ASP A 1 158 ? 15.851 11.289 0.791 1.00 90.00 158 ASP A N 1
ATOM 1241 C CA . ASP A 1 158 ? 17.085 10.587 0.429 1.00 90.00 158 ASP A CA 1
ATOM 1242 C C . ASP A 1 158 ? 16.860 9.687 -0.787 1.00 90.00 158 ASP A C 1
ATOM 1244 O O . ASP A 1 158 ? 16.053 8.762 -0.744 1.00 90.00 158 ASP A O 1
ATOM 1248 N N . GLY A 1 159 ? 17.637 9.929 -1.839 1.00 82.88 159 GLY A N 1
ATOM 1249 C CA . GLY A 1 159 ? 17.532 9.229 -3.114 1.00 82.88 159 GLY A CA 1
ATOM 1250 C C . GLY A 1 159 ? 16.882 10.042 -4.229 1.00 82.88 159 GLY A C 1
ATOM 1251 O O . GLY A 1 159 ? 17.036 9.637 -5.380 1.00 82.88 159 GLY A O 1
ATOM 1252 N N . ASP A 1 160 ? 16.253 11.185 -3.933 1.00 96.31 160 ASP A N 1
ATOM 1253 C CA . ASP A 1 160 ? 15.601 11.994 -4.967 1.00 96.31 160 ASP A CA 1
ATOM 1254 C C . ASP A 1 160 ? 16.572 12.408 -6.078 1.00 96.31 160 ASP A C 1
ATOM 1256 O O . ASP A 1 160 ? 17.740 12.747 -5.839 1.00 96.31 160 ASP A O 1
ATOM 1260 N N . VAL A 1 161 ? 16.067 12.423 -7.311 1.00 97.50 161 VAL A N 1
ATOM 1261 C CA . VAL A 1 161 ? 16.765 12.950 -8.485 1.00 97.50 161 VAL A CA 1
ATOM 1262 C C . VAL A 1 161 ? 16.107 14.255 -8.903 1.00 97.50 161 VAL A C 1
ATOM 1264 O O . VAL A 1 161 ? 14.977 14.276 -9.387 1.00 97.50 161 VAL A O 1
ATOM 1267 N N . ILE A 1 162 ? 16.841 15.353 -8.727 1.00 98.06 162 ILE A N 1
ATOM 1268 C CA . ILE A 1 162 ? 16.386 16.711 -9.008 1.00 98.06 162 ILE A CA 1
ATOM 1269 C C . ILE A 1 162 ? 17.100 17.228 -10.257 1.00 98.06 162 ILE A C 1
ATOM 1271 O O . ILE A 1 162 ? 18.321 17.431 -10.270 1.00 98.06 162 ILE A O 1
ATOM 1275 N N . ARG A 1 163 ? 16.340 17.478 -11.321 1.00 98.00 163 ARG A N 1
ATOM 1276 C CA . ARG A 1 163 ? 16.861 18.004 -12.591 1.00 98.00 163 ARG A CA 1
ATOM 1277 C C . ARG A 1 163 ? 16.322 19.405 -12.818 1.00 98.00 163 ARG A C 1
ATOM 1279 O O . ARG A 1 163 ? 15.122 19.591 -12.965 1.00 98.00 163 ARG A O 1
ATOM 1286 N N . PHE A 1 164 ? 17.207 20.394 -12.876 1.00 98.12 164 PHE A N 1
ATOM 1287 C CA . PHE A 1 164 ? 16.862 21.751 -13.296 1.00 98.12 164 PHE A CA 1
ATOM 1288 C C . PHE A 1 164 ? 17.044 21.856 -14.801 1.00 98.12 164 PHE A C 1
ATOM 1290 O O . PHE A 1 164 ? 18.170 21.804 -15.294 1.00 98.12 164 PHE A O 1
ATOM 1297 N N . GLN A 1 165 ? 15.943 21.988 -15.523 1.00 98.00 165 GLN A N 1
ATOM 1298 C CA . GLN A 1 165 ? 15.884 21.837 -16.968 1.00 98.00 165 GLN A CA 1
ATOM 1299 C C . GLN A 1 165 ? 15.443 23.149 -17.605 1.00 98.00 165 GLN A C 1
ATOM 1301 O O . GLN A 1 165 ? 14.410 23.714 -17.242 1.00 98.00 165 GLN A O 1
ATOM 1306 N N . PHE A 1 166 ? 16.217 23.654 -18.560 1.00 98.19 166 PHE A N 1
ATOM 1307 C CA . PHE A 1 166 ? 15.789 24.814 -19.335 1.00 98.19 166 PHE A CA 1
ATOM 1308 C C . PHE A 1 166 ? 14.712 24.395 -20.347 1.00 98.19 166 PHE A C 1
ATOM 1310 O O . PHE A 1 166 ? 14.976 23.556 -21.205 1.00 98.19 166 PHE A O 1
ATOM 1317 N N . THR A 1 167 ? 13.518 24.980 -20.277 1.00 97.12 167 THR A N 1
ATOM 1318 C CA . THR A 1 167 ? 12.493 24.889 -21.334 1.00 97.12 167 THR A CA 1
ATOM 1319 C C . THR A 1 167 ? 12.746 26.006 -22.340 1.00 97.12 167 THR A C 1
ATOM 1321 O O . THR A 1 167 ? 12.933 27.163 -21.962 1.00 97.12 167 THR A O 1
ATOM 1324 N N . VAL A 1 168 ? 12.746 25.682 -23.628 1.00 97.38 168 VAL A N 1
ATOM 1325 C CA . VAL A 1 168 ? 12.836 26.644 -24.734 1.00 97.38 168 VAL A CA 1
ATOM 1326 C C . VAL A 1 168 ? 11.449 27.105 -25.153 1.00 97.38 168 VAL A C 1
ATOM 1328 O O . VAL A 1 168 ? 11.299 28.273 -25.513 1.00 97.38 168 VAL A O 1
ATOM 1331 N N . HIS A 1 169 ? 10.437 26.235 -25.118 1.00 95.19 169 HIS A N 1
ATOM 1332 C CA . HIS A 1 169 ? 9.091 26.559 -25.586 1.00 95.19 169 HIS A CA 1
ATOM 1333 C C . HIS A 1 169 ? 8.005 25.672 -24.956 1.00 95.19 169 HIS A C 1
ATOM 1335 O O . HIS A 1 169 ? 8.189 24.473 -24.789 1.00 95.19 169 HIS A O 1
ATOM 1341 N N . GLY A 1 170 ? 6.824 26.243 -24.693 1.00 92.56 170 GLY A N 1
ATOM 1342 C CA . GLY A 1 170 ? 5.662 25.487 -24.209 1.00 92.56 170 GLY A CA 1
ATOM 1343 C C . GLY A 1 170 ? 5.639 25.195 -22.708 1.00 92.56 170 GLY A C 1
ATOM 1344 O O . GLY A 1 170 ? 4.915 24.297 -22.296 1.00 92.56 170 GLY A O 1
ATOM 1345 N N . TYR A 1 171 ? 6.400 25.939 -21.895 1.00 91.12 171 TYR A N 1
ATOM 1346 C CA . TYR A 1 171 ? 6.356 25.866 -20.425 1.00 91.12 171 TYR A CA 1
ATOM 1347 C C . TYR A 1 171 ? 6.580 24.449 -19.851 1.00 91.12 171 TYR A C 1
ATOM 1349 O O . TYR A 1 171 ? 5.934 24.066 -18.879 1.00 91.12 171 TYR A O 1
ATOM 1357 N N . GLY A 1 172 ? 7.481 23.667 -20.459 1.00 92.94 172 GLY A N 1
ATOM 1358 C CA . GLY A 1 172 ? 7.743 22.268 -20.091 1.00 92.94 172 GLY A CA 1
ATOM 1359 C C . GLY A 1 172 ? 7.179 21.226 -21.064 1.00 92.94 172 GLY A C 1
ATOM 1360 O O . GLY A 1 172 ? 7.579 20.064 -20.995 1.00 92.94 172 GLY A O 1
ATOM 1361 N N . ALA A 1 173 ? 6.341 21.620 -22.031 1.00 95.12 173 ALA A N 1
ATOM 1362 C CA . ALA A 1 173 ? 5.873 20.713 -23.084 1.00 95.12 173 ALA A CA 1
ATOM 1363 C C . ALA A 1 173 ? 7.031 20.125 -23.913 1.00 95.12 173 ALA A C 1
ATOM 1365 O O . ALA A 1 173 ? 6.991 18.959 -24.307 1.00 95.12 173 ALA A O 1
ATOM 1366 N N . ASP A 1 174 ? 8.097 20.899 -24.128 1.00 96.00 174 ASP A N 1
ATOM 1367 C CA . ASP A 1 174 ? 9.332 20.452 -24.781 1.00 96.00 174 ASP A CA 1
ATOM 1368 C C . ASP A 1 174 ? 10.213 19.530 -23.918 1.00 96.00 174 ASP A C 1
ATOM 1370 O O . ASP A 1 174 ? 11.146 18.912 -24.433 1.00 96.00 174 ASP A O 1
ATOM 1374 N N . LEU A 1 175 ? 9.887 19.395 -22.632 1.00 95.62 175 LEU A N 1
ATOM 1375 C CA . LEU A 1 175 ? 10.438 18.412 -21.697 1.00 95.62 175 LEU A CA 1
ATOM 1376 C C . LEU A 1 175 ? 9.543 17.166 -21.577 1.00 95.62 175 LEU A C 1
ATOM 1378 O O . LEU A 1 175 ? 9.820 16.286 -20.763 1.00 95.62 175 LEU A O 1
ATOM 1382 N N . GLY A 1 176 ? 8.467 17.091 -22.367 1.00 93.44 176 GLY A N 1
ATOM 1383 C CA . GLY A 1 176 ? 7.538 15.965 -22.383 1.00 93.44 176 GLY A CA 1
ATOM 1384 C C . GLY A 1 176 ? 6.442 16.026 -21.315 1.00 93.44 176 GLY A C 1
ATOM 1385 O O . GLY A 1 176 ? 5.788 15.014 -21.074 1.00 93.44 176 GLY A O 1
ATOM 1386 N N . GLN A 1 177 ? 6.209 17.177 -20.670 1.00 91.44 177 GLN A N 1
ATOM 1387 C CA . GLN A 1 177 ? 5.206 17.300 -19.601 1.00 91.44 177 GLN A CA 1
ATOM 1388 C C . GLN A 1 177 ? 4.265 18.491 -19.813 1.00 91.44 177 GLN A C 1
ATOM 1390 O O . GLN A 1 177 ? 4.709 19.602 -20.086 1.00 91.44 177 GLN A O 1
ATOM 1395 N N . ASP A 1 178 ? 2.959 18.269 -19.642 1.00 85.25 178 ASP A N 1
ATOM 1396 C CA . ASP A 1 178 ? 1.961 19.343 -19.592 1.00 85.25 178 ASP A CA 1
ATOM 1397 C C . ASP A 1 178 ? 1.853 19.864 -18.158 1.00 85.25 178 ASP A C 1
ATOM 1399 O O . ASP A 1 178 ? 1.726 19.095 -17.206 1.00 85.25 178 ASP A O 1
ATOM 1403 N N . GLN A 1 179 ? 1.922 21.180 -18.008 1.00 78.75 179 GLN A N 1
ATOM 1404 C CA . GLN A 1 179 ? 1.852 21.877 -16.725 1.00 78.75 179 GLN A CA 1
ATOM 1405 C C . GLN A 1 179 ? 0.512 22.608 -16.532 1.00 78.75 179 GLN A C 1
ATOM 1407 O O . GLN A 1 179 ? 0.377 23.435 -15.634 1.00 78.75 179 GLN A O 1
ATOM 1412 N N . GLY A 1 180 ? -0.479 22.346 -17.391 1.00 71.12 180 GLY A N 1
ATOM 1413 C CA . GLY A 1 180 ? -1.802 22.972 -17.348 1.00 71.12 180 GLY A CA 1
ATOM 1414 C C . GLY A 1 180 ? -1.868 24.344 -18.024 1.00 71.12 180 GLY A C 1
ATOM 1415 O O . GLY A 1 180 ? -2.873 25.042 -17.904 1.00 71.12 180 GLY A O 1
ATOM 1416 N N . TRP A 1 181 ? -0.826 24.733 -18.768 1.00 71.56 181 TRP A N 1
ATOM 1417 C CA . TRP A 1 181 ? -0.724 26.026 -19.468 1.00 71.56 181 TRP A CA 1
ATOM 1418 C C . TRP A 1 181 ? -1.117 25.939 -20.950 1.00 71.56 181 TRP A C 1
ATOM 1420 O O . TRP A 1 181 ? -0.767 26.808 -21.751 1.00 71.56 181 TRP A O 1
ATOM 1430 N N . GLY A 1 182 ? -1.853 24.887 -21.321 1.00 68.38 182 GLY A N 1
ATOM 1431 C CA . GLY A 1 182 ? -2.487 24.749 -22.633 1.00 68.38 182 GLY A CA 1
ATOM 1432 C C . GLY A 1 182 ? -1.578 24.248 -23.757 1.00 68.38 182 GLY A C 1
ATOM 1433 O O . GLY A 1 182 ? -1.941 24.418 -24.919 1.00 68.38 182 GLY A O 1
ATOM 1434 N N . ASN A 1 183 ? -0.429 23.638 -23.440 1.00 83.50 183 ASN A N 1
ATOM 1435 C CA . ASN A 1 183 ? 0.444 22.991 -24.423 1.00 83.50 183 ASN A CA 1
ATOM 1436 C C . ASN A 1 183 ? 0.623 21.506 -24.063 1.00 83.50 183 ASN A C 1
ATOM 1438 O O . ASN A 1 183 ? 1.217 21.219 -23.024 1.00 83.50 183 ASN A O 1
ATOM 1442 N N . PRO A 1 184 ? 0.138 20.563 -24.894 1.00 88.31 184 PRO A N 1
ATOM 1443 C CA . PRO A 1 184 ? 0.396 19.145 -24.671 1.00 88.31 184 PRO A CA 1
ATOM 1444 C C . PRO A 1 184 ? 1.891 18.832 -24.853 1.00 88.31 184 PRO A C 1
ATOM 1446 O O . PRO A 1 184 ? 2.579 19.579 -25.555 1.00 88.31 184 PRO A O 1
ATOM 1449 N N . PRO A 1 185 ? 2.394 17.716 -24.293 1.00 94.38 185 PRO A N 1
ATOM 1450 C CA . PRO A 1 185 ? 3.781 17.295 -24.471 1.00 94.38 185 PRO A CA 1
ATOM 1451 C C . PRO A 1 185 ? 4.178 17.222 -25.950 1.00 94.38 185 PRO A C 1
ATOM 1453 O O . PRO A 1 185 ? 3.481 16.601 -26.754 1.00 94.38 185 PRO A O 1
ATOM 1456 N N . TYR A 1 186 ? 5.311 17.827 -26.315 1.00 95.06 186 TYR A N 1
ATOM 1457 C CA . TYR A 1 186 ? 5.847 17.765 -27.683 1.00 95.06 186 TYR A CA 1
ATOM 1458 C C . TYR A 1 186 ? 6.563 16.446 -27.972 1.00 95.06 186 TYR A C 1
ATOM 1460 O O . TYR A 1 186 ? 6.837 16.130 -29.130 1.00 95.06 186 TYR A O 1
ATOM 1468 N N . ILE A 1 187 ? 6.885 15.702 -26.917 1.00 94.25 187 ILE A N 1
ATOM 1469 C CA . ILE A 1 187 ? 7.589 14.431 -26.960 1.00 94.25 187 ILE A CA 1
ATOM 1470 C C . ILE A 1 187 ? 7.078 13.512 -25.849 1.00 94.25 187 ILE A C 1
ATOM 1472 O O . ILE A 1 187 ? 6.538 13.980 -24.847 1.00 94.25 187 ILE A O 1
ATOM 1476 N N . GLU A 1 188 ? 7.239 12.206 -26.038 1.00 89.69 188 GLU A N 1
ATOM 1477 C CA . GLU A 1 188 ? 6.981 11.214 -24.999 1.00 89.69 188 GLU A CA 1
ATOM 1478 C C . GLU A 1 188 ? 7.951 11.397 -23.824 1.00 89.69 188 GLU A C 1
ATOM 1480 O O . GLU A 1 188 ? 9.161 11.537 -24.010 1.00 89.69 188 GLU A O 1
ATOM 1485 N N . LEU A 1 189 ? 7.415 11.409 -22.603 1.00 90.00 189 LEU A N 1
ATOM 1486 C CA . LEU A 1 189 ? 8.215 11.539 -21.393 1.00 90.00 189 LEU A CA 1
ATOM 1487 C C . LEU A 1 189 ? 8.994 10.248 -21.123 1.00 90.00 189 LEU A C 1
ATOM 1489 O O . LEU A 1 189 ? 8.401 9.201 -20.878 1.00 90.00 189 LEU A O 1
ATOM 1493 N N . THR A 1 190 ? 10.319 10.345 -21.064 1.00 90.06 190 THR A N 1
ATOM 1494 C CA . THR A 1 190 ? 11.203 9.236 -20.673 1.00 90.06 190 THR A CA 1
ATOM 1495 C C . THR A 1 190 ? 11.822 9.477 -19.305 1.00 90.06 190 THR A C 1
ATOM 1497 O O . THR A 1 190 ? 12.345 10.567 -19.057 1.00 90.06 190 THR A O 1
ATOM 1500 N N . ASN A 1 191 ? 11.839 8.456 -18.452 1.00 93.06 191 ASN A N 1
ATOM 1501 C CA . ASN A 1 191 ? 12.450 8.526 -17.134 1.00 93.06 191 ASN A CA 1
ATOM 1502 C C . ASN A 1 191 ? 13.973 8.359 -17.221 1.00 93.06 191 ASN A C 1
ATOM 1504 O O . ASN A 1 191 ? 14.481 7.290 -17.560 1.00 93.06 191 ASN A O 1
ATOM 1508 N N . LYS A 1 192 ? 14.703 9.428 -16.877 1.00 96.06 192 LYS A N 1
ATOM 1509 C CA . LYS A 1 192 ? 16.176 9.473 -16.892 1.00 96.06 192 LYS A CA 1
ATOM 1510 C C . LYS A 1 192 ? 16.814 9.355 -15.506 1.00 96.06 192 LYS A C 1
ATOM 1512 O O . LYS A 1 192 ? 18.035 9.491 -15.389 1.00 96.06 192 LYS A O 1
ATOM 1517 N N . ASP A 1 193 ? 16.026 9.141 -14.458 1.00 96.06 193 ASP A N 1
ATOM 1518 C CA . ASP A 1 193 ? 16.460 9.350 -13.078 1.00 96.06 193 ASP A CA 1
ATOM 1519 C C . ASP A 1 193 ? 17.521 8.351 -12.644 1.00 96.06 193 ASP A C 1
ATOM 1521 O O . ASP A 1 193 ? 18.569 8.757 -12.155 1.00 96.06 193 ASP A O 1
ATOM 1525 N N . ALA A 1 194 ? 17.308 7.057 -12.887 1.00 90.44 194 ALA A N 1
ATOM 1526 C CA . ALA A 1 194 ? 18.243 6.016 -12.465 1.00 90.44 194 ALA A CA 1
ATOM 1527 C C . ALA A 1 194 ? 19.629 6.179 -13.121 1.00 90.44 194 ALA A C 1
ATOM 1529 O O . ALA A 1 194 ? 20.662 6.070 -12.454 1.00 90.44 194 ALA A O 1
ATOM 1530 N N . LEU A 1 195 ? 19.663 6.517 -14.415 1.00 96.81 195 LEU A N 1
ATOM 1531 C CA . LEU A 1 195 ? 20.908 6.801 -15.130 1.00 96.81 195 LEU A CA 1
ATOM 1532 C C . LEU A 1 195 ? 21.561 8.104 -14.643 1.00 96.81 195 LEU A C 1
ATOM 1534 O O . LEU A 1 195 ? 22.772 8.140 -14.420 1.00 96.81 195 LEU A O 1
ATOM 1538 N N . THR A 1 196 ? 20.766 9.146 -14.393 1.00 97.88 196 THR A N 1
ATOM 1539 C CA . THR A 1 196 ? 21.240 10.420 -13.823 1.00 97.88 196 THR A CA 1
ATOM 1540 C C . THR A 1 196 ? 21.822 10.226 -12.419 1.00 97.88 196 THR A C 1
ATOM 1542 O O . THR A 1 196 ? 22.905 10.734 -12.133 1.00 97.88 196 THR A O 1
ATOM 1545 N N . ALA A 1 197 ? 21.161 9.444 -11.562 1.00 92.25 197 ALA A N 1
ATOM 1546 C CA . ALA A 1 197 ? 21.615 9.085 -10.221 1.00 92.25 197 ALA A CA 1
ATOM 1547 C C . ALA A 1 197 ? 22.926 8.297 -10.256 1.00 92.25 197 ALA A C 1
ATOM 1549 O O . ALA A 1 197 ? 23.845 8.600 -9.494 1.00 92.25 197 ALA A O 1
ATOM 1550 N N . LYS A 1 198 ? 23.054 7.328 -11.173 1.00 95.38 198 LYS A N 1
ATOM 1551 C CA . LYS A 1 198 ? 24.287 6.547 -11.343 1.00 95.38 198 LYS A CA 1
ATOM 1552 C C . LYS A 1 198 ? 25.462 7.423 -11.775 1.00 95.38 198 LYS A C 1
ATOM 1554 O O . LYS A 1 198 ? 26.545 7.325 -11.201 1.00 95.38 198 LYS A O 1
ATOM 1559 N N . ILE A 1 199 ? 25.247 8.325 -12.732 1.00 98.00 199 ILE A N 1
ATOM 1560 C CA . ILE A 1 199 ? 26.254 9.322 -13.115 1.00 98.00 199 ILE A CA 1
ATOM 1561 C C . ILE A 1 199 ? 26.578 10.247 -11.937 1.00 98.00 199 ILE A C 1
ATOM 1563 O O . ILE A 1 199 ? 27.750 10.522 -11.685 1.00 98.00 199 ILE A O 1
ATOM 1567 N N . GLY A 1 200 ? 25.568 10.666 -11.171 1.00 95.25 200 GLY A N 1
ATOM 1568 C CA . GLY A 1 200 ? 25.730 11.465 -9.958 1.00 95.25 200 GLY A CA 1
ATOM 1569 C C . GLY A 1 200 ? 26.588 10.788 -8.893 1.00 95.25 200 GLY A C 1
ATOM 1570 O O . GLY A 1 200 ? 27.450 11.433 -8.291 1.00 95.25 200 GLY A O 1
ATOM 1571 N N . GLU A 1 201 ? 26.407 9.483 -8.696 1.00 90.81 201 GLU A N 1
ATOM 1572 C CA . GLU A 1 201 ? 27.230 8.655 -7.816 1.00 90.81 201 GLU A CA 1
ATOM 1573 C C . GLU A 1 201 ? 28.690 8.658 -8.279 1.00 90.81 201 GLU A C 1
ATOM 1575 O O . GLU A 1 201 ? 29.555 9.077 -7.511 1.00 90.81 201 GLU A O 1
ATOM 1580 N N . ILE A 1 202 ? 28.955 8.300 -9.543 1.00 91.62 202 ILE A N 1
ATOM 1581 C CA . ILE A 1 202 ? 30.309 8.274 -10.132 1.00 91.62 202 ILE A CA 1
ATOM 1582 C C . ILE A 1 202 ? 30.982 9.643 -10.023 1.00 91.62 202 ILE A C 1
ATOM 1584 O O . ILE A 1 202 ? 32.152 9.751 -9.654 1.00 91.62 202 ILE A O 1
ATOM 1588 N N . ASN A 1 203 ? 30.232 10.707 -10.302 1.00 96.06 203 ASN A N 1
ATOM 1589 C CA . ASN A 1 203 ? 30.713 12.080 -10.233 1.00 96.06 203 ASN A CA 1
ATOM 1590 C C . ASN A 1 203 ? 31.107 12.528 -8.829 1.00 96.06 203 ASN A C 1
ATOM 1592 O O . ASN A 1 203 ? 31.896 13.463 -8.689 1.00 96.06 203 ASN A O 1
ATOM 1596 N N . SER A 1 204 ? 30.580 11.857 -7.809 1.00 92.81 204 SER A N 1
ATOM 1597 C CA . SER A 1 204 ? 30.817 12.174 -6.402 1.00 92.81 204 SER A CA 1
ATOM 1598 C C . SER A 1 204 ? 31.878 11.279 -5.761 1.00 92.81 204 SER A C 1
ATOM 1600 O O . SER A 1 204 ? 32.198 11.460 -4.586 1.00 92.81 204 SER A O 1
ATOM 1602 N N . LEU A 1 205 ? 32.435 10.320 -6.509 1.00 84.19 205 LEU A N 1
ATOM 1603 C CA . LEU A 1 205 ? 33.500 9.447 -6.030 1.00 84.19 205 LEU A CA 1
ATOM 1604 C C . LEU A 1 205 ? 34.829 10.199 -5.933 1.00 84.19 205 LEU A C 1
ATOM 1606 O O . LEU A 1 205 ? 35.280 10.842 -6.884 1.00 84.19 205 LEU A O 1
ATOM 1610 N N . SER A 1 206 ? 35.518 10.037 -4.804 1.00 85.94 206 SER A N 1
ATOM 1611 C CA . SER A 1 206 ? 36.866 10.584 -4.604 1.00 85.94 206 SER A CA 1
ATOM 1612 C C . SER A 1 206 ? 37.890 10.000 -5.585 1.00 85.94 206 SER A C 1
ATOM 1614 O O . SER A 1 206 ? 38.850 10.681 -5.942 1.00 85.94 206 SER A O 1
ATOM 1616 N N . ASN A 1 207 ? 37.668 8.772 -6.063 1.00 85.69 207 ASN A N 1
ATOM 1617 C CA . ASN A 1 207 ? 38.508 8.068 -7.031 1.00 85.69 207 ASN A CA 1
ATOM 1618 C C . ASN A 1 207 ? 37.963 8.104 -8.476 1.00 85.69 207 ASN A C 1
ATOM 1620 O O . ASN A 1 207 ? 38.419 7.321 -9.306 1.00 85.69 207 ASN A O 1
ATOM 1624 N N . LYS A 1 208 ? 37.041 9.019 -8.828 1.00 91.94 208 LYS A N 1
ATOM 1625 C CA . LYS A 1 208 ? 36.475 9.139 -10.195 1.00 91.94 208 LYS A CA 1
ATOM 1626 C C . LYS A 1 208 ? 37.542 9.121 -11.297 1.00 91.94 208 LYS A C 1
ATOM 1628 O O . LYS A 1 208 ? 37.366 8.464 -12.315 1.00 91.94 208 LYS A O 1
ATOM 1633 N N . ALA A 1 209 ? 38.638 9.861 -11.121 1.00 88.25 209 ALA A N 1
ATOM 1634 C CA . ALA A 1 209 ? 39.685 9.967 -12.141 1.00 88.25 209 ALA A CA 1
ATOM 1635 C C . ALA A 1 209 ? 40.421 8.639 -12.391 1.00 88.25 209 ALA A C 1
ATOM 1637 O O . ALA A 1 209 ? 40.825 8.368 -13.518 1.00 88.25 209 ALA A O 1
ATOM 1638 N N . GLU A 1 210 ? 40.579 7.821 -11.351 1.00 86.25 210 GLU A N 1
ATOM 1639 C CA . GLU A 1 210 ? 41.146 6.476 -11.449 1.00 86.25 210 GLU A CA 1
ATOM 1640 C C . GLU A 1 210 ? 40.139 5.521 -12.096 1.00 86.25 210 GLU A C 1
ATOM 1642 O O . GLU A 1 210 ? 40.479 4.822 -13.045 1.00 86.25 210 GLU A O 1
ATOM 1647 N N . LEU A 1 211 ? 38.874 5.581 -11.675 1.00 85.62 211 LEU A N 1
ATOM 1648 C CA . LEU A 1 211 ? 37.786 4.782 -12.242 1.00 85.62 211 LEU A CA 1
ATOM 1649 C C . LEU A 1 211 ? 37.607 5.024 -13.752 1.00 85.62 211 LEU A C 1
ATOM 1651 O O . LEU A 1 211 ? 37.492 4.085 -14.530 1.00 85.62 211 LEU A O 1
ATOM 1655 N N . LEU A 1 212 ? 37.645 6.287 -14.188 1.00 92.06 212 LEU A N 1
ATOM 1656 C CA . LEU A 1 212 ? 37.522 6.668 -15.601 1.00 92.06 212 LEU A CA 1
ATOM 1657 C C . LEU A 1 212 ? 38.840 6.552 -16.389 1.00 92.06 212 LEU A C 1
ATOM 1659 O O . LEU A 1 212 ? 38.897 6.975 -17.546 1.00 92.06 212 LEU A O 1
ATOM 1663 N N . SER A 1 213 ? 39.905 6.016 -15.782 1.00 91.50 213 SER A N 1
ATOM 1664 C CA . SER A 1 213 ? 41.130 5.675 -16.512 1.00 91.50 213 SER A CA 1
ATOM 1665 C C . SER A 1 213 ? 40.994 4.365 -17.294 1.00 91.50 213 SER A C 1
ATOM 1667 O O . SER A 1 213 ? 41.701 4.183 -18.288 1.00 91.50 213 SER A O 1
ATOM 1669 N N . ASP A 1 214 ? 40.047 3.502 -16.907 1.00 90.00 214 ASP A N 1
ATOM 1670 C CA . ASP A 1 214 ? 39.658 2.328 -17.683 1.00 90.00 214 ASP A CA 1
ATOM 1671 C C . ASP A 1 214 ? 38.903 2.764 -18.961 1.00 90.00 214 ASP A C 1
ATOM 1673 O O . ASP A 1 214 ? 37.870 3.441 -18.869 1.00 90.00 214 ASP A O 1
ATOM 1677 N N . PRO A 1 215 ? 39.381 2.405 -20.170 1.00 90.31 215 PRO A N 1
ATOM 1678 C CA . PRO A 1 215 ? 38.754 2.819 -21.423 1.00 90.31 215 PRO A CA 1
ATOM 1679 C C . PRO A 1 215 ? 37.313 2.327 -21.611 1.00 90.31 215 PRO A C 1
ATOM 1681 O O . PRO A 1 215 ? 36.525 3.024 -22.254 1.00 90.31 215 PRO A O 1
ATOM 1684 N N . ASN A 1 216 ? 36.957 1.158 -21.074 1.00 89.88 216 ASN A N 1
ATOM 1685 C CA . ASN A 1 216 ? 35.617 0.581 -21.186 1.00 89.88 216 ASN A CA 1
ATOM 1686 C C . ASN A 1 216 ? 34.644 1.311 -20.263 1.00 89.88 216 ASN A C 1
ATOM 1688 O O . ASN A 1 216 ? 33.574 1.730 -20.715 1.00 89.88 216 ASN A O 1
ATOM 1692 N N . ILE A 1 217 ? 35.054 1.556 -19.014 1.00 90.31 217 ILE A N 1
ATOM 1693 C CA . ILE A 1 217 ? 34.273 2.355 -18.060 1.00 90.31 217 ILE A CA 1
ATOM 1694 C C . ILE A 1 217 ? 34.102 3.773 -18.587 1.00 90.31 217 ILE A C 1
ATOM 1696 O O . ILE A 1 217 ? 32.983 4.285 -18.644 1.00 90.31 217 ILE A O 1
ATOM 1700 N N . LYS A 1 218 ? 35.191 4.395 -19.053 1.00 95.69 218 LYS A N 1
ATOM 1701 C CA . LYS A 1 218 ? 35.139 5.733 -19.639 1.00 95.69 218 LYS A CA 1
ATOM 1702 C C . LYS A 1 218 ? 34.192 5.781 -20.834 1.00 95.69 218 LYS A C 1
ATOM 1704 O O . LYS A 1 218 ? 33.403 6.715 -20.937 1.00 95.69 218 LYS A O 1
ATOM 1709 N N . LYS A 1 219 ? 34.243 4.790 -21.726 1.00 95.00 219 LYS A N 1
ATOM 1710 C CA . LYS A 1 219 ? 33.359 4.742 -22.893 1.00 95.00 219 LYS A CA 1
ATOM 1711 C C . LYS A 1 219 ? 31.890 4.616 -22.485 1.00 95.00 219 LYS A C 1
ATOM 1713 O O . LYS A 1 219 ? 31.074 5.356 -23.020 1.00 95.00 219 LYS A O 1
ATOM 1718 N N . ALA A 1 220 ? 31.545 3.716 -21.563 1.00 93.06 220 ALA A N 1
ATOM 1719 C CA . ALA A 1 220 ? 30.158 3.558 -21.119 1.00 93.06 220 ALA A CA 1
ATOM 1720 C C . ALA A 1 220 ? 29.649 4.800 -20.375 1.00 93.06 220 ALA A C 1
ATOM 1722 O O . ALA A 1 220 ? 28.510 5.213 -20.575 1.00 93.06 220 ALA A O 1
ATOM 1723 N N . TYR A 1 221 ? 30.510 5.429 -19.572 1.00 97.44 221 TYR A N 1
ATOM 1724 C CA . TYR A 1 221 ? 30.229 6.704 -18.918 1.00 97.44 221 TYR A CA 1
ATOM 1725 C C . TYR A 1 221 ? 29.981 7.814 -19.954 1.00 97.44 221 TYR A C 1
ATOM 1727 O O . TYR A 1 221 ? 28.955 8.484 -19.894 1.00 97.44 221 TYR A O 1
ATOM 1735 N N . ASP A 1 222 ? 30.855 7.971 -20.954 1.00 97.19 222 ASP A N 1
ATOM 1736 C CA . ASP A 1 222 ? 30.685 8.958 -22.031 1.00 97.19 222 ASP A CA 1
ATOM 1737 C C . ASP A 1 222 ? 29.418 8.680 -22.872 1.00 97.19 222 ASP A C 1
ATOM 1739 O O . ASP A 1 222 ? 28.738 9.610 -23.308 1.00 97.19 222 ASP A O 1
ATOM 1743 N N . ASP A 1 223 ? 29.091 7.409 -23.124 1.00 96.62 223 ASP A N 1
ATOM 1744 C CA . ASP A 1 223 ? 27.889 7.013 -23.866 1.00 96.62 223 ASP A CA 1
ATOM 1745 C C . ASP A 1 223 ? 26.610 7.297 -23.058 1.00 96.62 223 ASP A C 1
ATOM 1747 O O . ASP A 1 223 ? 25.640 7.803 -23.623 1.00 96.62 223 ASP A O 1
ATOM 1751 N N . ALA A 1 224 ? 26.635 7.094 -21.737 1.00 96.56 224 ALA A N 1
ATOM 1752 C CA . ALA A 1 224 ? 25.547 7.484 -20.843 1.00 96.56 224 ALA A CA 1
ATOM 1753 C C . ALA A 1 224 ? 25.264 8.990 -20.882 1.00 96.56 224 ALA A C 1
ATOM 1755 O O . ALA A 1 224 ? 24.099 9.378 -20.950 1.00 96.56 224 ALA A O 1
ATOM 1756 N N . TYR A 1 225 ? 26.295 9.841 -20.937 1.00 98.12 225 TYR A N 1
ATOM 1757 C CA . TYR A 1 225 ? 26.095 11.281 -21.142 1.00 98.12 225 TYR A CA 1
ATOM 1758 C C . TYR A 1 225 ? 25.391 11.586 -22.464 1.00 98.12 225 TYR A C 1
ATOM 1760 O O . TYR A 1 225 ? 24.442 12.362 -22.475 1.00 98.12 225 TYR A O 1
ATOM 1768 N N . LYS A 1 226 ? 25.790 10.949 -23.573 1.00 97.06 226 LYS A N 1
ATOM 1769 C CA . LYS A 1 226 ? 25.145 11.178 -24.881 1.00 97.06 226 LYS A CA 1
ATOM 1770 C C . LYS A 1 226 ? 23.661 10.818 -24.856 1.00 97.06 226 LYS A C 1
ATOM 1772 O O . LYS A 1 226 ? 22.843 11.550 -25.406 1.00 97.06 226 LYS A O 1
ATOM 1777 N N . ILE A 1 227 ? 23.321 9.700 -24.216 1.00 97.31 227 ILE A N 1
ATOM 1778 C CA . ILE A 1 227 ? 21.938 9.238 -24.077 1.00 97.31 227 ILE A CA 1
ATOM 1779 C C . ILE A 1 227 ? 21.132 10.168 -23.151 1.00 97.31 227 ILE A C 1
ATOM 1781 O O . ILE A 1 227 ? 19.982 10.499 -23.459 1.00 97.31 227 ILE A O 1
ATOM 1785 N N . LEU A 1 228 ? 21.723 10.648 -22.053 1.00 97.75 228 LEU A N 1
ATOM 1786 C CA . LEU A 1 228 ? 21.080 11.617 -21.160 1.00 97.75 228 LEU A CA 1
ATOM 1787 C C . LEU A 1 228 ? 20.847 12.973 -21.843 1.00 97.75 228 LEU A C 1
ATOM 1789 O O . LEU A 1 228 ? 19.746 13.513 -21.734 1.00 97.75 228 LEU A O 1
ATOM 1793 N N . GLU A 1 229 ? 21.832 13.492 -22.578 1.00 97.06 229 GLU A N 1
ATOM 1794 C CA . GLU A 1 229 ? 21.769 14.797 -23.254 1.00 97.06 229 GLU A CA 1
ATOM 1795 C C . GLU A 1 229 ? 20.800 14.825 -24.444 1.00 97.06 229 GLU A C 1
ATOM 1797 O O . GLU A 1 229 ? 20.278 15.885 -24.790 1.00 97.06 229 GLU A O 1
ATOM 1802 N N . ASN A 1 230 ? 20.525 13.677 -25.067 1.00 96.31 230 ASN A N 1
ATOM 1803 C CA . ASN A 1 230 ? 19.557 13.587 -26.153 1.00 96.31 230 ASN A CA 1
ATOM 1804 C C . ASN A 1 230 ? 18.115 13.608 -25.612 1.00 96.31 230 ASN A C 1
ATOM 1806 O O . ASN A 1 230 ? 17.666 12.657 -24.968 1.00 96.31 230 ASN A O 1
ATOM 1810 N N . CYS A 1 231 ? 17.370 14.684 -25.887 1.00 94.69 231 CYS A N 1
ATOM 1811 C CA . CYS A 1 231 ? 15.964 14.815 -25.488 1.00 94.69 231 CYS A CA 1
ATOM 1812 C C . CYS A 1 231 ? 15.064 13.716 -26.071 1.00 94.69 231 CYS A C 1
ATOM 1814 O O . CYS A 1 231 ? 14.060 13.396 -25.453 1.00 94.69 231 CYS A O 1
ATOM 1816 N N . GLU A 1 232 ? 15.432 13.137 -27.218 1.00 94.81 232 GLU A N 1
ATOM 1817 C CA . GLU A 1 232 ? 14.632 12.138 -27.941 1.00 94.81 232 GLU A CA 1
ATOM 1818 C C . GLU A 1 232 ? 15.027 10.686 -27.626 1.00 94.81 232 GLU A C 1
ATOM 1820 O O . GLU A 1 232 ? 14.525 9.765 -28.266 1.00 94.81 232 GLU A O 1
ATOM 1825 N N . SER A 1 233 ? 15.938 10.461 -26.669 1.00 95.38 233 SER A N 1
ATOM 1826 C CA . SER A 1 233 ? 16.297 9.105 -26.234 1.00 95.38 233 SER A CA 1
ATOM 1827 C C . SER A 1 233 ? 15.073 8.367 -25.708 1.00 95.38 233 SER A C 1
ATOM 1829 O O . SER A 1 233 ? 14.372 8.878 -24.843 1.00 95.38 233 SER A O 1
ATOM 1831 N N . THR A 1 234 ? 14.867 7.143 -26.179 1.00 93.38 234 THR A N 1
ATOM 1832 C CA . THR A 1 234 ? 13.793 6.253 -25.722 1.00 93.38 234 THR A CA 1
ATOM 1833 C C . THR A 1 234 ? 14.094 5.661 -24.343 1.00 93.38 234 THR A C 1
ATOM 1835 O O . THR A 1 234 ? 15.257 5.560 -23.941 1.00 93.38 234 THR A O 1
ATOM 1838 N N . GLN A 1 235 ? 13.064 5.186 -23.629 1.00 91.75 235 GLN A N 1
ATOM 1839 C CA . GLN A 1 235 ? 13.255 4.518 -22.332 1.00 91.75 235 GLN A CA 1
ATOM 1840 C C . GLN A 1 235 ? 14.210 3.316 -22.443 1.00 91.75 235 GLN A C 1
ATOM 1842 O O . GLN A 1 235 ? 15.146 3.191 -21.663 1.00 91.75 235 GLN A O 1
ATOM 1847 N N . ASN A 1 236 ? 14.066 2.507 -23.498 1.00 84.56 236 ASN A N 1
ATOM 1848 C CA . ASN A 1 236 ? 14.957 1.374 -23.756 1.00 84.56 236 ASN A CA 1
ATOM 1849 C C . ASN A 1 236 ? 16.425 1.793 -23.928 1.00 84.56 236 ASN A C 1
ATOM 1851 O O . ASN A 1 236 ? 17.326 1.068 -23.514 1.00 84.56 236 ASN A O 1
ATOM 1855 N N . GLU A 1 237 ? 16.712 2.924 -24.575 1.00 92.06 237 GLU A N 1
ATOM 1856 C CA . GLU A 1 237 ? 18.092 3.404 -24.730 1.00 92.06 237 GLU A CA 1
ATOM 1857 C C . GLU A 1 237 ? 18.688 3.857 -23.396 1.00 92.06 237 GLU A C 1
ATOM 1859 O O . GLU A 1 237 ? 19.859 3.577 -23.128 1.00 92.06 237 GLU A O 1
ATOM 1864 N N . ILE A 1 238 ? 17.877 4.499 -22.549 1.00 92.31 238 ILE A N 1
ATOM 1865 C CA . ILE A 1 238 ? 18.253 4.897 -21.187 1.00 92.31 238 ILE A CA 1
ATOM 1866 C C . ILE A 1 238 ? 18.578 3.658 -20.348 1.00 92.31 238 ILE A C 1
ATOM 1868 O O . ILE A 1 238 ? 19.676 3.568 -19.791 1.00 92.31 238 ILE A O 1
ATOM 1872 N N . ASP A 1 239 ? 17.677 2.679 -20.322 1.00 80.88 239 ASP A N 1
ATOM 1873 C CA . ASP A 1 239 ? 17.818 1.464 -19.517 1.00 80.88 239 ASP A CA 1
ATOM 1874 C C . ASP A 1 239 ? 19.021 0.629 -19.980 1.00 80.88 239 ASP A C 1
ATOM 1876 O O . ASP A 1 239 ? 19.850 0.206 -19.171 1.00 80.88 239 ASP A O 1
ATOM 1880 N N . ASN A 1 240 ? 19.205 0.482 -21.298 1.00 81.50 240 ASN A N 1
ATOM 1881 C CA . ASN A 1 240 ? 20.371 -0.194 -21.873 1.00 81.50 240 ASN A CA 1
ATOM 1882 C C . ASN A 1 240 ? 21.685 0.524 -21.548 1.00 81.50 240 ASN A C 1
ATOM 1884 O O . ASN A 1 240 ? 22.712 -0.122 -21.339 1.00 81.50 240 ASN A O 1
ATOM 1888 N N . SER A 1 241 ? 21.689 1.858 -21.538 1.00 89.44 241 SER A N 1
ATOM 1889 C CA . SER A 1 241 ? 22.876 2.625 -21.170 1.00 89.44 241 SER A CA 1
ATOM 1890 C C . SER A 1 241 ? 23.206 2.474 -19.686 1.00 89.44 241 SER A C 1
ATOM 1892 O O . SER A 1 241 ? 24.383 2.363 -19.343 1.00 89.44 241 SER A O 1
ATOM 1894 N N . LEU A 1 242 ? 22.196 2.437 -18.812 1.00 86.94 242 LEU A N 1
ATOM 1895 C CA . LEU A 1 242 ? 22.370 2.177 -17.382 1.00 86.94 242 LEU A CA 1
ATOM 1896 C C . LEU A 1 242 ? 22.908 0.769 -17.128 1.00 86.94 242 LEU A C 1
ATOM 1898 O O . LEU A 1 242 ? 23.869 0.613 -16.377 1.00 86.94 242 LEU A O 1
ATOM 1902 N N . SER A 1 243 ? 22.327 -0.235 -17.784 1.00 81.00 243 SER A N 1
ATOM 1903 C CA . SER A 1 243 ? 22.788 -1.623 -17.731 1.00 81.00 243 SER A CA 1
ATOM 1904 C C . SER A 1 243 ? 24.259 -1.729 -18.146 1.00 81.00 243 SER A C 1
ATOM 1906 O O . SER A 1 243 ? 25.078 -2.149 -17.333 1.00 81.00 243 SER A O 1
ATOM 1908 N N . LYS A 1 244 ? 24.633 -1.220 -19.327 1.00 89.50 244 LYS A N 1
ATOM 1909 C CA . LYS A 1 244 ? 26.029 -1.235 -19.808 1.00 89.50 244 LYS A CA 1
ATOM 1910 C C . LYS A 1 244 ? 26.993 -0.510 -18.878 1.00 89.50 244 LYS A C 1
ATOM 1912 O O . LYS A 1 244 ? 28.107 -0.978 -18.668 1.00 89.50 244 LYS A O 1
ATOM 1917 N N . LEU A 1 245 ? 26.589 0.646 -18.346 1.00 87.94 245 LEU A N 1
ATOM 1918 C CA . LEU A 1 245 ? 27.412 1.403 -17.408 1.00 87.94 245 LEU A CA 1
ATOM 1919 C C . LEU A 1 245 ? 27.645 0.607 -16.119 1.00 87.94 245 LEU A C 1
ATOM 1921 O O . LEU A 1 245 ? 28.776 0.533 -15.652 1.00 87.94 245 LEU A O 1
ATOM 1925 N N . ASN A 1 246 ? 26.606 -0.024 -15.572 1.00 80.25 246 ASN A N 1
ATOM 1926 C CA . ASN A 1 246 ? 26.737 -0.879 -14.394 1.00 80.25 246 ASN A CA 1
ATOM 1927 C C . ASN A 1 246 ? 27.586 -2.126 -14.676 1.00 80.25 246 ASN A C 1
ATOM 1929 O O . ASN A 1 246 ? 28.401 -2.492 -13.838 1.00 80.25 246 ASN A O 1
ATOM 1933 N N . GLU A 1 247 ? 27.434 -2.755 -15.843 1.00 81.31 247 GLU A N 1
ATOM 1934 C CA . GLU A 1 247 ? 28.227 -3.922 -16.243 1.00 81.31 247 GLU A CA 1
ATOM 1935 C C . GLU A 1 247 ? 29.723 -3.614 -16.227 1.00 81.31 247 GLU A C 1
ATOM 1937 O O . GLU A 1 247 ? 30.475 -4.306 -15.546 1.00 81.31 247 GLU A O 1
ATOM 1942 N N . VAL A 1 248 ? 30.163 -2.552 -16.910 1.00 82.94 248 VAL A N 1
ATOM 1943 C CA . VAL A 1 248 ? 31.599 -2.229 -16.978 1.00 82.94 248 VAL A CA 1
ATOM 1944 C C . VAL A 1 248 ? 32.159 -1.726 -15.648 1.00 82.94 248 VAL A C 1
ATOM 1946 O O . VAL A 1 248 ? 33.335 -1.933 -15.377 1.00 82.94 248 VAL A O 1
ATOM 1949 N N . LEU A 1 249 ? 31.340 -1.097 -14.798 1.00 77.94 249 LEU A N 1
ATOM 1950 C CA . LEU A 1 249 ? 31.749 -0.693 -13.446 1.00 77.94 249 LEU A CA 1
ATOM 1951 C C . LEU A 1 249 ? 31.961 -1.888 -12.506 1.00 77.94 249 LEU A C 1
ATOM 1953 O O . LEU A 1 249 ? 32.651 -1.744 -11.499 1.00 77.94 249 LEU A O 1
ATOM 1957 N N . ASN A 1 250 ? 31.380 -3.042 -12.838 1.00 74.38 250 ASN A N 1
ATOM 1958 C CA . ASN A 1 250 ? 31.445 -4.270 -12.051 1.00 74.38 250 ASN A CA 1
ATOM 1959 C C . ASN A 1 250 ? 32.441 -5.305 -12.622 1.00 74.38 250 ASN A C 1
ATOM 1961 O O . ASN A 1 250 ? 32.535 -6.405 -12.082 1.00 74.38 250 ASN A O 1
ATOM 1965 N N . GLN A 1 251 ? 33.172 -4.985 -13.698 1.00 51.50 251 GLN A N 1
ATOM 1966 C CA . GLN A 1 251 ? 34.181 -5.868 -14.300 1.00 51.50 251 GLN A CA 1
ATOM 1967 C C . GLN A 1 251 ? 35.574 -5.637 -13.682 1.00 51.50 251 GLN A C 1
ATOM 1969 O O . GLN A 1 251 ? 36.109 -4.532 -13.738 1.00 51.50 251 GLN A O 1
ATOM 1974 N N . GLU A 1 252 ? 36.194 -6.689 -13.133 1.00 37.91 252 GLU A N 1
ATOM 1975 C CA . GLU A 1 252 ? 37.651 -6.746 -12.911 1.00 37.91 252 GLU A CA 1
ATOM 1976 C C . GLU A 1 252 ? 38.379 -7.134 -14.224 1.00 37.91 252 GLU A C 1
ATOM 1978 O O . GLU A 1 252 ? 37.791 -7.812 -15.068 1.00 37.91 252 GLU A O 1
ATOM 1983 N N . PRO A 1 253 ? 39.642 -6.710 -14.446 1.00 32.34 253 PRO A N 1
ATOM 1984 C CA . PRO A 1 253 ? 40.311 -6.819 -15.749 1.00 32.34 253 PRO A CA 1
ATOM 1985 C C . PRO A 1 253 ? 40.561 -8.270 -16.212 1.00 32.34 253 PRO A C 1
ATOM 1987 O O . PRO A 1 253 ? 41.153 -9.073 -15.491 1.00 32.34 253 PRO A O 1
ATOM 1990 N N . GLU A 1 254 ? 40.173 -8.582 -17.456 1.00 29.03 254 GLU A N 1
ATOM 1991 C CA . GLU A 1 254 ? 40.265 -9.920 -18.069 1.00 29.03 254 GLU A CA 1
ATOM 1992 C C . GLU A 1 254 ? 41.697 -10.378 -18.444 1.00 29.03 254 GLU A C 1
ATOM 1994 O O . GLU A 1 254 ? 42.504 -9.626 -18.998 1.00 29.03 254 GLU A O 1
ATOM 1999 N N . VAL A 1 255 ? 41.961 -11.681 -18.258 1.00 27.02 255 VAL A N 1
ATOM 2000 C CA . VAL A 1 255 ? 43.034 -12.474 -18.900 1.00 27.02 255 VAL A CA 1
ATOM 2001 C C . VAL A 1 255 ? 42.356 -13.547 -19.781 1.00 27.02 255 VAL A C 1
ATOM 2003 O O . VAL A 1 255 ? 41.359 -14.117 -19.341 1.00 27.02 255 VAL A O 1
ATOM 2006 N N . PRO A 1 256 ? 42.833 -13.841 -21.012 1.00 30.80 256 PRO A N 1
ATOM 2007 C CA . PRO A 1 256 ? 41.998 -14.485 -22.031 1.00 30.80 256 PRO A CA 1
ATOM 2008 C C . PRO A 1 256 ? 41.938 -16.028 -21.979 1.00 30.80 256 PRO A C 1
ATOM 2010 O O . PRO A 1 256 ? 42.969 -16.696 -21.929 1.00 30.80 256 PRO A O 1
ATOM 2013 N N . ASP A 1 257 ? 40.695 -16.517 -22.087 1.00 31.27 257 ASP A N 1
ATOM 2014 C CA . ASP A 1 257 ? 40.137 -17.762 -22.664 1.00 31.27 257 ASP A CA 1
ATOM 2015 C C . ASP A 1 257 ? 40.884 -19.105 -22.508 1.00 31.27 257 ASP A C 1
ATOM 2017 O O . ASP A 1 257 ? 41.879 -19.332 -23.194 1.00 31.27 257 ASP A O 1
ATOM 2021 N N . GLN A 1 258 ? 40.293 -20.040 -21.736 1.00 24.33 258 GLN A N 1
ATOM 2022 C CA . GLN A 1 258 ? 40.016 -21.430 -22.162 1.00 24.33 258 GLN A CA 1
ATOM 2023 C C . GLN A 1 258 ? 38.840 -22.057 -21.371 1.00 24.33 258 GLN A C 1
ATOM 2025 O O . GLN A 1 258 ? 38.940 -22.259 -20.168 1.00 24.33 258 GLN A O 1
ATOM 2030 N N . THR A 1 259 ? 37.779 -22.438 -22.096 1.00 27.97 259 THR A N 1
ATOM 2031 C CA . THR A 1 259 ? 36.842 -23.575 -21.880 1.00 27.97 259 THR A CA 1
ATOM 2032 C C . THR A 1 259 ? 36.245 -23.844 -20.478 1.00 27.97 259 THR A C 1
ATOM 2034 O O . THR A 1 259 ? 36.942 -24.275 -19.568 1.00 27.97 259 THR A O 1
ATOM 2037 N N . ASN A 1 260 ? 34.908 -23.734 -20.403 1.00 35.09 260 ASN A N 1
ATOM 2038 C CA . ASN A 1 260 ? 33.976 -24.055 -19.297 1.00 35.09 260 ASN A CA 1
ATOM 2039 C C . ASN A 1 260 ? 34.370 -25.286 -18.435 1.00 35.09 260 ASN A C 1
ATOM 2041 O O . ASN A 1 260 ? 34.763 -26.312 -19.005 1.00 35.09 260 ASN A O 1
ATOM 2045 N N . PRO A 1 261 ? 34.187 -25.246 -17.098 1.00 29.39 261 PRO A N 1
ATOM 2046 C CA . PRO A 1 261 ? 32.852 -25.479 -16.529 1.00 29.39 261 PRO A CA 1
ATOM 2047 C C . PRO A 1 261 ? 32.466 -24.544 -15.361 1.00 29.39 261 PRO A C 1
ATOM 2049 O O . PRO A 1 261 ? 33.315 -23.892 -14.768 1.00 29.39 261 PRO A O 1
ATOM 2052 N N . GLU A 1 262 ? 31.158 -24.526 -15.083 1.00 43.69 262 GLU A N 1
ATOM 2053 C CA . GLU A 1 262 ? 30.443 -23.954 -13.928 1.00 43.69 262 GLU A CA 1
ATOM 2054 C C . GLU A 1 262 ? 31.293 -23.660 -12.676 1.00 43.69 262 GLU A C 1
ATOM 2056 O O . GLU A 1 262 ? 31.913 -24.569 -12.130 1.00 43.69 262 GLU A O 1
ATOM 2061 N N . ASP A 1 263 ? 31.231 -22.419 -12.174 1.00 27.48 263 ASP A N 1
ATOM 2062 C CA . ASP A 1 263 ? 31.559 -22.080 -10.779 1.00 27.48 263 ASP A CA 1
ATOM 2063 C C . ASP A 1 263 ? 30.906 -20.717 -10.441 1.00 27.48 263 ASP A C 1
ATOM 2065 O O . ASP A 1 263 ? 31.289 -19.675 -10.972 1.00 27.48 263 ASP A O 1
ATOM 2069 N N . THR A 1 264 ? 29.708 -20.680 -9.852 1.00 30.67 264 THR A N 1
ATOM 2070 C CA . THR A 1 264 ? 29.456 -20.667 -8.398 1.00 30.67 264 THR A CA 1
ATOM 2071 C C . THR A 1 264 ? 30.336 -19.701 -7.604 1.00 30.67 264 THR A C 1
ATOM 2073 O O . THR A 1 264 ? 31.256 -20.103 -6.914 1.00 30.67 264 THR A O 1
ATOM 2076 N N . ASN A 1 265 ? 30.000 -18.407 -7.633 1.00 26.91 265 ASN A N 1
ATOM 2077 C CA . ASN A 1 265 ? 30.215 -17.510 -6.488 1.00 26.91 265 ASN A CA 1
ATOM 2078 C C . ASN A 1 265 ? 29.280 -16.297 -6.566 1.00 26.91 265 ASN A C 1
ATOM 2080 O O . ASN A 1 265 ? 29.671 -15.167 -6.849 1.00 26.91 265 ASN A O 1
ATOM 2084 N N . THR A 1 266 ? 28.001 -16.555 -6.306 1.00 28.36 266 THR A N 1
ATOM 2085 C CA . THR A 1 266 ? 27.070 -15.547 -5.795 1.00 28.36 266 THR A CA 1
ATOM 2086 C C . THR A 1 266 ? 27.564 -15.137 -4.404 1.00 28.36 266 THR A C 1
ATOM 2088 O O . THR A 1 266 ? 27.821 -16.033 -3.597 1.00 28.36 266 THR A O 1
ATOM 2091 N N . PRO A 1 267 ? 27.703 -13.839 -4.073 1.00 27.19 267 PRO A N 1
ATOM 2092 C CA . PRO A 1 267 ? 27.938 -13.453 -2.690 1.00 27.19 267 PRO A CA 1
ATOM 2093 C C . PRO A 1 267 ? 26.804 -14.040 -1.850 1.00 27.19 267 PRO A C 1
ATOM 2095 O O . PRO A 1 267 ? 25.630 -13.880 -2.186 1.00 27.19 267 PRO A O 1
ATOM 2098 N N . GLU A 1 268 ? 27.170 -14.786 -0.814 1.00 26.95 268 GLU A N 1
ATOM 2099 C CA . GLU A 1 268 ? 26.244 -15.440 0.098 1.00 26.95 268 GLU A CA 1
ATOM 2100 C C . GLU A 1 268 ? 25.435 -14.343 0.808 1.00 26.95 268 GLU A C 1
ATOM 2102 O O . GLU A 1 268 ? 25.863 -13.750 1.798 1.00 26.95 268 GLU A O 1
ATOM 2107 N N . VAL A 1 269 ? 24.284 -13.986 0.229 1.00 38.16 269 VAL A N 1
ATOM 2108 C CA . VAL A 1 269 ? 23.310 -13.106 0.869 1.00 38.16 269 VAL A CA 1
ATOM 2109 C C . VAL A 1 269 ? 22.771 -13.916 2.034 1.00 38.16 269 VAL A C 1
ATOM 2111 O O . VAL A 1 269 ? 22.060 -14.899 1.826 1.00 38.16 269 VAL A O 1
ATOM 2114 N N . SER A 1 270 ? 23.156 -13.545 3.256 1.00 34.38 270 SER A N 1
ATOM 2115 C CA . SER A 1 270 ? 22.630 -14.180 4.458 1.00 34.38 270 SER A CA 1
ATOM 2116 C C . SER A 1 270 ? 21.112 -14.015 4.457 1.00 34.38 270 SER A C 1
ATOM 2118 O O . SER A 1 270 ? 20.611 -12.908 4.659 1.00 34.38 270 SER A O 1
ATOM 2120 N N . ILE A 1 271 ? 20.384 -15.097 4.187 1.00 45.75 271 ILE A N 1
ATOM 2121 C CA . ILE A 1 271 ? 18.926 -15.107 4.279 1.00 45.75 271 ILE A CA 1
ATOM 2122 C C . ILE A 1 271 ? 18.584 -14.918 5.761 1.00 45.75 271 ILE A C 1
ATOM 2124 O O . ILE A 1 271 ? 19.046 -15.716 6.582 1.00 45.75 271 ILE A O 1
ATOM 2128 N N . PRO A 1 272 ? 17.816 -13.884 6.136 1.00 43.12 272 PRO A N 1
ATOM 2129 C CA . PRO A 1 272 ? 17.378 -13.720 7.515 1.00 43.12 272 PRO A CA 1
ATOM 2130 C C . PRO A 1 272 ? 16.587 -14.960 7.955 1.00 43.12 272 PRO A C 1
ATOM 2132 O O . PRO A 1 272 ? 15.656 -15.371 7.261 1.00 43.12 272 PRO A O 1
ATOM 2135 N N . ASP A 1 273 ? 16.942 -15.559 9.097 1.00 61.69 273 ASP A N 1
ATOM 2136 C CA . ASP A 1 273 ? 16.220 -16.698 9.690 1.00 61.69 273 ASP A CA 1
ATOM 2137 C C . ASP A 1 273 ? 14.919 -16.208 10.350 1.00 61.69 273 ASP A C 1
ATOM 2139 O O . ASP A 1 273 ? 14.779 -16.140 11.572 1.00 61.69 273 ASP A O 1
ATOM 2143 N N . ILE A 1 274 ? 13.985 -15.748 9.517 1.00 62.00 274 ILE A N 1
ATOM 2144 C CA . ILE A 1 274 ? 12.696 -15.199 9.925 1.00 62.00 274 ILE A CA 1
ATOM 2145 C C . ILE A 1 274 ? 11.568 -16.059 9.358 1.00 62.00 274 ILE A C 1
ATOM 2147 O O . ILE A 1 274 ? 11.538 -16.416 8.179 1.00 62.00 274 ILE A O 1
ATOM 2151 N N . SER A 1 275 ? 10.605 -16.407 10.211 1.00 84.31 275 SER A N 1
ATOM 2152 C CA . SER A 1 275 ? 9.398 -17.094 9.760 1.00 84.31 275 SER A CA 1
ATOM 2153 C C . SER A 1 275 ? 8.534 -16.152 8.911 1.00 84.31 275 SER A C 1
ATOM 2155 O O . SER A 1 275 ? 8.530 -14.942 9.128 1.00 84.31 275 SER A O 1
ATOM 2157 N N . VAL A 1 276 ? 7.732 -16.700 7.991 1.00 86.38 276 VAL A N 1
ATOM 2158 C CA . VAL A 1 276 ? 6.770 -15.902 7.202 1.00 86.38 276 VAL A CA 1
ATOM 2159 C C . VAL A 1 276 ? 5.853 -15.071 8.108 1.00 86.38 276 VAL A C 1
ATOM 2161 O O . VAL A 1 276 ? 5.626 -13.901 7.828 1.00 86.38 276 VAL A O 1
ATOM 2164 N N . SER A 1 277 ? 5.377 -15.639 9.222 1.00 81.56 277 SER A N 1
ATOM 2165 C CA . SER A 1 277 ? 4.518 -14.920 10.173 1.00 81.56 277 SER A CA 1
ATOM 2166 C C . SER A 1 277 ? 5.234 -13.725 10.808 1.00 81.56 277 SER A C 1
ATOM 2168 O O . SER A 1 277 ? 4.623 -12.673 10.965 1.00 81.56 277 SER A O 1
ATOM 2170 N N . ASN A 1 278 ? 6.517 -13.864 11.151 1.00 82.44 278 ASN A N 1
ATOM 2171 C CA . ASN A 1 278 ? 7.298 -12.767 11.725 1.00 82.44 278 ASN A CA 1
ATOM 2172 C C . ASN A 1 278 ? 7.617 -11.701 10.670 1.00 82.44 278 ASN A C 1
ATOM 2174 O O . ASN A 1 278 ? 7.589 -10.515 10.980 1.00 82.44 278 ASN A O 1
ATOM 2178 N N . ALA A 1 279 ? 7.890 -12.109 9.428 1.00 90.00 279 ALA A N 1
ATOM 2179 C CA . ALA A 1 279 ? 8.102 -11.182 8.323 1.00 90.00 279 ALA A CA 1
ATOM 2180 C C . ALA A 1 279 ? 6.834 -10.365 8.025 1.00 90.00 279 ALA A C 1
ATOM 2182 O O . ALA A 1 279 ? 6.937 -9.157 7.841 1.00 90.00 279 ALA A O 1
ATOM 2183 N N . ILE A 1 280 ? 5.643 -10.977 8.064 1.00 90.75 280 ILE A N 1
ATOM 2184 C CA . ILE A 1 280 ? 4.353 -10.268 7.956 1.00 90.75 280 ILE A CA 1
ATOM 2185 C C . ILE A 1 280 ? 4.196 -9.246 9.086 1.00 90.75 280 ILE A C 1
ATOM 2187 O O . ILE A 1 280 ? 3.864 -8.096 8.817 1.00 90.75 280 ILE A O 1
ATOM 2191 N N . GLU A 1 281 ? 4.458 -9.635 10.336 1.00 86.12 281 GLU A N 1
ATOM 2192 C CA . GLU A 1 281 ? 4.316 -8.737 11.491 1.00 86.12 281 GLU A CA 1
ATOM 2193 C C . GLU A 1 281 ? 5.280 -7.542 11.409 1.00 86.12 281 GLU A C 1
ATOM 2195 O O . GLU A 1 281 ? 4.872 -6.389 11.557 1.00 86.12 281 GLU A O 1
ATOM 2200 N N . GLN A 1 282 ? 6.557 -7.793 11.106 1.00 89.31 282 GLN A N 1
ATOM 2201 C CA . GLN A 1 282 ? 7.555 -6.731 10.953 1.00 89.31 282 GLN A CA 1
ATOM 2202 C C . GLN A 1 282 ? 7.238 -5.826 9.760 1.00 89.31 282 GLN A C 1
ATOM 2204 O O . GLN A 1 282 ? 7.350 -4.608 9.879 1.00 89.31 282 GLN A O 1
ATOM 2209 N N . THR A 1 283 ? 6.798 -6.394 8.636 1.00 93.19 283 THR A N 1
ATOM 2210 C CA . THR A 1 283 ? 6.421 -5.622 7.444 1.00 93.19 283 THR A CA 1
ATOM 2211 C C . THR A 1 283 ? 5.175 -4.779 7.697 1.00 93.19 283 THR A C 1
ATOM 2213 O O . THR A 1 283 ? 5.149 -3.599 7.351 1.00 93.19 283 THR A O 1
ATOM 2216 N N . GLY A 1 284 ? 4.174 -5.326 8.390 1.00 90.50 284 GLY A N 1
ATOM 2217 C CA . GLY A 1 284 ? 3.001 -4.573 8.828 1.00 90.50 284 GLY A CA 1
ATOM 2218 C C . GLY A 1 284 ? 3.375 -3.403 9.741 1.00 90.50 284 GLY A C 1
ATOM 2219 O O . GLY A 1 284 ? 2.914 -2.280 9.530 1.00 90.50 284 GLY A O 1
ATOM 2220 N N . GLY A 1 285 ? 4.290 -3.626 10.690 1.00 83.38 285 GLY A N 1
ATOM 2221 C CA . GLY A 1 285 ? 4.825 -2.569 11.550 1.00 83.38 285 GLY A CA 1
ATOM 2222 C C . GLY A 1 285 ? 5.626 -1.518 10.792 1.00 83.38 285 GLY A C 1
ATOM 2223 O O . GLY A 1 285 ? 5.468 -0.325 11.053 1.00 83.38 285 GLY A O 1
ATOM 2224 N N . TYR A 1 286 ? 6.437 -1.930 9.820 1.00 87.25 286 TYR A N 1
ATOM 2225 C CA . TYR A 1 286 ? 7.171 -1.027 8.940 1.00 87.25 286 TYR A CA 1
ATOM 2226 C C . TYR A 1 286 ? 6.217 -0.117 8.155 1.00 87.25 286 TYR A C 1
ATOM 2228 O O . TYR A 1 286 ? 6.349 1.109 8.214 1.00 87.25 286 TYR A O 1
ATOM 2236 N N . ILE A 1 287 ? 5.217 -0.703 7.490 1.00 90.38 287 ILE A N 1
ATOM 2237 C CA . ILE A 1 287 ? 4.194 0.013 6.716 1.00 90.38 287 ILE A CA 1
ATOM 2238 C C . ILE A 1 287 ? 3.413 0.978 7.616 1.00 90.38 287 ILE A C 1
ATOM 2240 O O . ILE A 1 287 ? 3.341 2.172 7.323 1.00 90.38 287 ILE A O 1
ATOM 2244 N N . HIS A 1 288 ? 2.886 0.504 8.748 1.00 86.81 288 HIS A N 1
ATOM 2245 C CA . HIS A 1 288 ? 2.119 1.329 9.686 1.00 86.81 288 HIS A CA 1
ATOM 2246 C C . HIS A 1 288 ? 2.960 2.460 10.306 1.00 86.81 288 HIS A C 1
ATOM 2248 O O . HIS A 1 288 ? 2.446 3.533 10.632 1.00 86.81 288 HIS A O 1
ATOM 2254 N N . ASN A 1 289 ? 4.268 2.259 10.480 1.00 80.31 289 ASN A N 1
ATOM 2255 C CA . ASN A 1 289 ? 5.167 3.309 10.952 1.00 80.31 289 ASN A CA 1
ATOM 2256 C C . ASN A 1 289 ? 5.467 4.360 9.889 1.00 80.31 289 ASN A C 1
ATOM 2258 O O . ASN A 1 289 ? 5.545 5.541 10.227 1.00 80.31 289 ASN A O 1
ATOM 2262 N N . LYS A 1 290 ? 5.601 3.950 8.628 1.00 81.75 290 LYS A N 1
ATOM 2263 C CA . LYS A 1 290 ? 5.822 4.855 7.496 1.00 81.75 290 LYS A CA 1
ATOM 2264 C C . LYS A 1 290 ? 4.573 5.646 7.122 1.00 81.75 290 LYS A C 1
ATOM 2266 O O . LYS A 1 290 ? 4.683 6.819 6.784 1.00 81.75 290 LYS A O 1
ATOM 2271 N N . ILE A 1 291 ? 3.400 5.030 7.221 1.00 84.88 291 ILE A N 1
ATOM 2272 C CA . ILE A 1 291 ? 2.127 5.612 6.798 1.00 84.88 291 ILE A CA 1
ATOM 2273 C C . ILE A 1 291 ? 1.202 5.656 8.008 1.00 84.88 291 ILE A C 1
ATOM 2275 O O . ILE A 1 291 ? 0.390 4.759 8.209 1.00 84.88 291 ILE A O 1
ATOM 2279 N N . LYS A 1 292 ? 1.333 6.703 8.831 1.00 82.56 292 LYS A N 1
ATOM 2280 C CA . LYS A 1 292 ? 0.484 6.909 10.020 1.00 82.56 292 LYS A CA 1
ATOM 2281 C C . LYS A 1 292 ? -0.941 7.334 9.676 1.00 82.56 292 LYS A C 1
ATOM 2283 O O . LYS A 1 292 ? -1.866 6.976 10.394 1.00 82.56 292 LYS A O 1
ATOM 2288 N N . ASN A 1 293 ? -1.094 8.066 8.574 1.00 83.81 293 ASN A N 1
ATOM 2289 C CA . ASN A 1 293 ? -2.365 8.592 8.084 1.00 83.81 293 ASN A CA 1
ATOM 2290 C C . ASN A 1 293 ? -2.554 8.136 6.629 1.00 83.81 2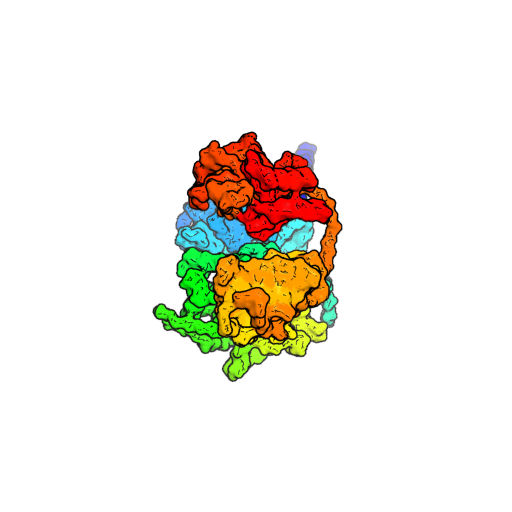93 ASN A C 1
ATOM 2292 O O . ASN A 1 293 ? -2.126 8.847 5.716 1.00 83.81 293 ASN A O 1
ATOM 2296 N N . PRO A 1 294 ? -3.092 6.928 6.402 1.00 89.50 294 PRO A N 1
ATOM 2297 C CA . PRO A 1 294 ? -3.290 6.398 5.060 1.00 89.50 294 PRO A CA 1
ATOM 2298 C C . PRO A 1 294 ? -4.315 7.230 4.290 1.00 89.50 294 PRO A C 1
ATOM 2300 O O . PRO A 1 294 ? -5.328 7.654 4.842 1.00 89.50 294 PRO A O 1
ATOM 2303 N N . LYS A 1 295 ? -4.047 7.423 3.000 1.00 92.69 295 LYS A N 1
ATOM 2304 C CA . LYS A 1 295 ? -4.885 8.186 2.065 1.00 92.69 295 LYS A CA 1
ATOM 2305 C C . LYS A 1 295 ? -5.199 7.370 0.817 1.00 92.69 295 LYS A C 1
ATOM 2307 O O . LYS A 1 295 ? -4.552 6.340 0.591 1.00 92.69 295 LYS A O 1
ATOM 2312 N N . PHE A 1 296 ? -6.136 7.830 -0.007 1.00 94.19 296 PHE A N 1
ATOM 2313 C CA . PHE A 1 296 ? -6.316 7.333 -1.372 1.00 94.19 296 PHE A CA 1
ATOM 2314 C C . PHE A 1 296 ? -4.952 7.239 -2.081 1.00 94.19 296 PHE A C 1
ATOM 2316 O O . PHE A 1 296 ? -4.156 8.179 -2.048 1.00 94.19 296 PHE A O 1
ATOM 2323 N N . GLY A 1 297 ? -4.651 6.071 -2.652 1.00 90.50 297 GLY A N 1
ATOM 2324 C CA . GLY A 1 297 ? -3.318 5.703 -3.143 1.00 90.50 297 GLY A CA 1
ATOM 2325 C C . GLY A 1 297 ? -2.574 4.688 -2.263 1.00 90.50 297 GLY A C 1
ATOM 2326 O O . GLY A 1 297 ? -1.592 4.110 -2.723 1.00 90.50 297 GLY A O 1
ATOM 2327 N N . SER A 1 298 ? -3.040 4.434 -1.032 1.00 94.12 298 SER A N 1
ATOM 2328 C CA . SER A 1 298 ? -2.435 3.481 -0.078 1.00 94.12 298 SER A CA 1
ATOM 2329 C C . SER A 1 298 ? -3.038 2.066 -0.150 1.00 94.12 298 SER A C 1
ATOM 2331 O O . SER A 1 298 ? -2.893 1.286 0.791 1.00 94.12 298 SER A O 1
ATOM 2333 N N . GLU A 1 299 ? -3.755 1.717 -1.219 1.00 97.75 299 GLU A N 1
ATOM 2334 C CA . GLU A 1 299 ? -4.643 0.543 -1.277 1.00 97.75 299 GLU A CA 1
ATOM 2335 C C . GLU A 1 299 ? -3.939 -0.785 -0.975 1.00 97.75 299 GLU A C 1
ATOM 2337 O O . GLU A 1 299 ? -4.492 -1.623 -0.263 1.00 97.75 299 GLU A O 1
ATOM 2342 N N . TRP A 1 300 ? -2.718 -0.979 -1.480 1.00 96.25 300 TRP A N 1
ATOM 2343 C CA . TRP A 1 300 ? -1.959 -2.216 -1.266 1.00 96.25 300 TRP A CA 1
ATOM 2344 C C . TRP A 1 300 ? -1.515 -2.380 0.188 1.00 96.25 300 TRP A C 1
ATOM 2346 O O . TRP A 1 300 ? -1.589 -3.485 0.728 1.00 96.25 300 TRP A O 1
ATOM 2356 N N . ASN A 1 301 ? -1.158 -1.274 0.849 1.00 95.12 301 ASN A N 1
ATOM 2357 C CA . ASN A 1 301 ? -0.876 -1.251 2.283 1.00 95.12 301 ASN A CA 1
ATOM 2358 C C . ASN A 1 301 ? -2.121 -1.645 3.081 1.00 95.12 301 ASN A C 1
ATOM 2360 O O . ASN A 1 301 ? -2.063 -2.544 3.918 1.00 95.12 301 ASN A O 1
ATOM 2364 N N . ILE A 1 302 ? -3.267 -1.024 2.785 1.00 98.25 302 ILE A N 1
ATOM 2365 C CA . ILE A 1 302 ? -4.535 -1.328 3.461 1.00 98.25 302 ILE A CA 1
ATOM 2366 C C . ILE A 1 302 ? -4.927 -2.794 3.262 1.00 98.25 302 ILE A C 1
ATOM 2368 O O . ILE A 1 302 ? -5.264 -3.471 4.233 1.00 98.25 302 ILE A O 1
ATOM 2372 N N . LEU A 1 303 ? -4.817 -3.307 2.035 1.00 98.38 303 LEU A N 1
ATOM 2373 C CA . LEU A 1 303 ? -5.068 -4.709 1.715 1.00 98.38 303 LEU A CA 1
ATOM 2374 C C . LEU A 1 303 ? -4.167 -5.647 2.530 1.00 98.38 303 LEU A C 1
ATOM 2376 O O . LEU A 1 303 ? -4.672 -6.570 3.174 1.00 98.38 303 LEU A O 1
ATOM 2380 N N . GLY A 1 304 ? -2.850 -5.424 2.495 1.00 96.69 304 GLY A N 1
ATOM 2381 C CA . GLY A 1 304 ? -1.863 -6.257 3.180 1.00 96.69 304 GLY A CA 1
ATOM 2382 C C . GLY A 1 304 ? -2.076 -6.276 4.692 1.00 96.69 304 GLY A C 1
ATOM 2383 O O . GLY A 1 304 ? -2.149 -7.352 5.286 1.00 96.69 304 GLY A O 1
ATOM 2384 N N . LEU A 1 305 ? -2.265 -5.104 5.308 1.00 95.94 305 LEU A N 1
ATOM 2385 C CA . LEU A 1 305 ? -2.522 -4.972 6.745 1.00 95.94 305 LEU A CA 1
ATOM 2386 C C . LEU A 1 305 ? -3.836 -5.654 7.152 1.00 95.94 305 LEU A C 1
ATOM 2388 O O . LEU A 1 305 ? -3.847 -6.471 8.074 1.00 95.94 305 LEU A O 1
ATOM 2392 N N . ALA A 1 306 ? -4.934 -5.372 6.442 1.00 95.31 306 ALA A N 1
ATOM 2393 C CA . ALA A 1 306 ? -6.252 -5.910 6.774 1.00 95.31 306 ALA A CA 1
ATOM 2394 C C . ALA A 1 306 ? -6.319 -7.432 6.579 1.00 95.31 306 ALA A C 1
ATOM 2396 O O . ALA A 1 306 ? -6.767 -8.162 7.465 1.00 95.31 306 ALA A O 1
ATOM 2397 N N . ARG A 1 307 ? -5.830 -7.950 5.443 1.00 95.56 307 ARG A N 1
ATOM 2398 C CA . ARG A 1 307 ? -5.865 -9.394 5.143 1.00 95.56 307 ARG A CA 1
ATOM 2399 C C . ARG A 1 307 ? -4.828 -10.192 5.925 1.00 95.56 307 ARG A C 1
ATOM 2401 O O . ARG A 1 307 ? -5.072 -11.380 6.170 1.00 95.56 307 ARG A O 1
ATOM 2408 N N . GLY A 1 308 ? -3.724 -9.551 6.314 1.00 88.81 308 GLY A N 1
ATOM 2409 C CA . GLY A 1 308 ? -2.710 -10.091 7.219 1.00 88.81 308 GLY A CA 1
ATOM 2410 C C . GLY A 1 308 ? -3.149 -10.110 8.682 1.00 88.81 308 GLY A C 1
ATOM 2411 O O . GLY A 1 308 ? -2.567 -10.841 9.477 1.00 88.81 308 GLY A O 1
ATOM 2412 N N . GLY A 1 309 ? -4.207 -9.372 9.035 1.00 82.75 309 GLY A N 1
ATOM 2413 C CA . GLY A 1 309 ? -4.672 -9.251 10.416 1.00 82.75 309 GLY A CA 1
ATOM 2414 C C . GLY A 1 309 ? -3.697 -8.476 11.302 1.00 82.75 309 GLY A C 1
ATOM 2415 O O . GLY A 1 309 ? -3.652 -8.730 12.504 1.00 82.75 309 GLY A O 1
ATOM 2416 N N . TYR A 1 310 ? -2.910 -7.570 10.712 1.00 83.75 310 TYR A N 1
ATOM 2417 C CA . TYR A 1 310 ? -1.990 -6.722 11.460 1.00 83.75 310 TYR A CA 1
ATOM 2418 C C . TYR A 1 310 ? -2.785 -5.754 12.342 1.00 83.75 310 TYR A C 1
ATOM 2420 O O . TYR A 1 310 ? -3.743 -5.122 11.886 1.00 83.75 310 TYR A O 1
ATOM 2428 N N . ASN A 1 311 ? -2.405 -5.649 13.615 1.00 75.62 311 ASN A N 1
ATOM 2429 C CA . ASN A 1 311 ? -3.180 -4.908 14.601 1.00 75.62 311 ASN A CA 1
ATOM 2430 C C . ASN A 1 311 ? -2.938 -3.394 14.484 1.00 75.62 311 ASN A C 1
ATOM 2432 O O . ASN A 1 311 ? -2.006 -2.850 15.074 1.00 75.62 311 ASN A O 1
ATOM 2436 N N . VAL A 1 312 ? -3.802 -2.710 13.738 1.00 75.75 312 VAL A N 1
ATOM 2437 C CA . VAL A 1 312 ? -3.892 -1.242 13.712 1.00 75.75 312 VAL A CA 1
ATOM 2438 C C . VAL A 1 312 ? -5.125 -0.764 14.473 1.00 75.75 312 VAL A C 1
ATOM 2440 O O . VAL A 1 312 ? -6.089 -1.509 14.662 1.00 75.75 312 VAL A O 1
ATOM 2443 N N . SER A 1 313 ? -5.125 0.499 14.902 1.00 70.81 313 SER A N 1
ATOM 2444 C CA . SER A 1 313 ? -6.314 1.086 15.519 1.00 70.81 313 SER A CA 1
ATOM 2445 C C . SER A 1 313 ? -7.486 1.089 14.534 1.00 70.81 313 SER A C 1
ATOM 2447 O O . SER A 1 313 ? -7.311 1.277 13.331 1.00 70.81 313 SER A O 1
ATOM 2449 N N . LYS A 1 314 ? -8.719 0.974 15.038 1.00 68.25 314 LYS A N 1
ATOM 2450 C CA . LYS A 1 314 ? -9.914 1.131 14.191 1.00 68.25 314 LYS A CA 1
ATOM 2451 C C . LYS A 1 314 ? -9.917 2.478 13.456 1.00 68.25 314 LYS A C 1
ATOM 2453 O O . LYS A 1 314 ? -10.295 2.543 12.292 1.00 68.25 314 LYS A O 1
ATOM 2458 N N . SER A 1 315 ? -9.435 3.534 14.117 1.00 73.75 315 SER A N 1
ATOM 2459 C CA . SER A 1 315 ? -9.293 4.867 13.524 1.00 73.75 315 SER A CA 1
ATOM 2460 C C . SER A 1 315 ? -8.341 4.912 12.327 1.00 73.75 315 SER A C 1
ATOM 2462 O O . SER A 1 315 ? -8.493 5.794 11.492 1.00 73.75 315 SER A O 1
ATOM 2464 N N . TYR A 1 316 ? -7.403 3.971 12.201 1.00 82.06 316 TYR A N 1
ATOM 2465 C CA . TYR A 1 316 ? -6.489 3.899 11.064 1.00 82.06 316 TYR A CA 1
ATOM 2466 C C . TYR A 1 316 ? -7.231 3.585 9.759 1.00 82.06 316 TYR A C 1
ATOM 2468 O O . TYR A 1 316 ? -7.140 4.328 8.783 1.00 82.06 316 TYR A O 1
ATOM 2476 N N . PHE A 1 317 ? -8.019 2.504 9.755 1.00 88.94 317 PHE A N 1
ATOM 2477 C CA . PHE A 1 317 ? -8.820 2.118 8.592 1.00 88.94 317 PHE A CA 1
ATOM 2478 C C . PHE A 1 317 ? -9.993 3.069 8.352 1.00 88.94 317 PHE A C 1
ATOM 2480 O O . PHE A 1 317 ? -10.335 3.328 7.199 1.00 88.94 317 PHE A O 1
ATOM 2487 N N . GLU A 1 318 ? -10.589 3.618 9.416 1.00 81.06 318 GLU A N 1
ATOM 2488 C CA . GLU A 1 318 ? -11.623 4.646 9.262 1.00 81.06 318 GLU A CA 1
ATOM 2489 C C . GLU A 1 318 ? -11.061 5.940 8.667 1.00 81.06 318 GLU A C 1
ATOM 2491 O O . GLU A 1 318 ? -11.691 6.506 7.782 1.00 81.06 318 GLU A O 1
ATOM 2496 N N . GLY A 1 319 ? -9.848 6.350 9.049 1.00 85.38 319 GLY A N 1
ATOM 2497 C CA . GLY A 1 319 ? -9.173 7.502 8.451 1.00 85.38 319 GLY A CA 1
ATOM 2498 C C . GLY A 1 319 ? -8.932 7.327 6.950 1.00 85.38 319 GLY A C 1
ATOM 2499 O O . GLY A 1 319 ? -9.232 8.234 6.178 1.00 85.38 319 GLY A O 1
ATOM 2500 N N . TYR A 1 320 ? -8.485 6.140 6.516 1.00 97.19 320 TYR A N 1
ATOM 2501 C CA . TYR A 1 320 ? -8.383 5.818 5.086 1.00 97.19 320 TYR A CA 1
ATOM 2502 C C . TYR A 1 320 ? -9.744 5.902 4.380 1.00 97.19 320 TYR A C 1
ATOM 2504 O O . TYR A 1 320 ? -9.861 6.515 3.320 1.00 97.19 320 TYR A O 1
ATOM 2512 N N . TYR A 1 321 ? -10.786 5.298 4.961 1.00 95.94 321 TYR A N 1
ATOM 2513 C CA . TYR A 1 321 ? -12.132 5.326 4.385 1.00 95.94 321 TYR A CA 1
ATOM 2514 C C . TYR A 1 321 ? -12.671 6.758 4.248 1.00 95.94 321 TYR A C 1
ATOM 2516 O O . TYR A 1 321 ? -13.216 7.114 3.203 1.00 95.94 321 TYR A O 1
ATOM 2524 N N . GLU A 1 322 ? -12.501 7.588 5.277 1.00 94.38 322 GLU A N 1
ATOM 2525 C CA . GLU A 1 322 ? -12.903 8.996 5.263 1.00 94.38 322 GLU A CA 1
ATOM 2526 C C . GLU A 1 322 ? -12.136 9.803 4.208 1.00 94.38 322 GLU A C 1
ATOM 2528 O O . GLU A 1 322 ? -12.747 10.605 3.501 1.00 94.38 322 GLU A O 1
ATOM 2533 N N . ASP A 1 323 ? -10.833 9.560 4.044 1.00 98.38 323 ASP A N 1
ATOM 2534 C CA . ASP A 1 323 ? -10.024 10.187 2.994 1.00 98.38 323 ASP A CA 1
ATOM 2535 C C . ASP A 1 323 ? -10.521 9.805 1.590 1.00 98.38 323 ASP A C 1
ATOM 2537 O O . ASP A 1 323 ? -10.746 10.692 0.767 1.00 98.38 323 ASP A O 1
ATOM 2541 N N . VAL A 1 324 ? -10.838 8.527 1.338 1.00 97.94 324 VAL A N 1
ATOM 2542 C CA . VAL A 1 324 ? -11.441 8.087 0.062 1.00 97.94 324 VAL A CA 1
ATOM 2543 C C . VAL A 1 324 ? -12.798 8.759 -0.180 1.00 97.94 324 VAL A C 1
ATOM 2545 O O . VAL A 1 324 ? -13.079 9.219 -1.289 1.00 97.94 324 VAL A O 1
ATOM 2548 N N . VAL A 1 325 ? -13.647 8.860 0.849 1.00 96.75 325 VAL A N 1
ATOM 2549 C CA . VAL A 1 325 ? -14.938 9.566 0.762 1.00 96.75 325 VAL A CA 1
ATOM 2550 C C . VAL A 1 325 ? -14.740 11.043 0.412 1.00 96.75 325 VAL A C 1
ATOM 2552 O O . VAL A 1 325 ? -15.492 11.584 -0.403 1.00 96.75 325 VAL A O 1
ATOM 2555 N N . ASN A 1 326 ? -13.754 11.705 1.015 1.00 95.62 326 ASN A N 1
ATOM 2556 C CA . ASN A 1 326 ? -13.448 13.107 0.736 1.00 95.62 326 ASN A CA 1
ATOM 2557 C C . ASN A 1 326 ? -12.906 13.282 -0.683 1.00 95.62 326 ASN A C 1
ATOM 2559 O O . ASN A 1 326 ? -13.430 14.115 -1.420 1.00 95.62 326 ASN A O 1
ATOM 2563 N N . TYR A 1 327 ? -11.971 12.430 -1.105 1.00 97.44 327 TYR A N 1
ATOM 2564 C CA . TYR A 1 327 ? -11.431 12.432 -2.462 1.00 97.44 327 TYR A CA 1
ATOM 2565 C C . TYR A 1 327 ? -12.542 12.290 -3.510 1.00 97.44 327 TYR A C 1
ATOM 2567 O O . TYR A 1 327 ? -12.609 13.067 -4.462 1.00 97.44 327 TYR A O 1
ATOM 2575 N N . LEU A 1 328 ? -13.475 11.352 -3.317 1.00 97.19 328 LEU A N 1
ATOM 2576 C CA . LEU A 1 328 ? -14.628 11.189 -4.206 1.00 97.19 328 LEU A CA 1
ATOM 2577 C C . LEU A 1 328 ? -15.519 12.433 -4.226 1.00 97.19 328 LEU A C 1
ATOM 2579 O O . LEU A 1 328 ? -15.960 12.849 -5.292 1.00 97.19 328 LEU A O 1
ATOM 2583 N N . LYS A 1 329 ? -15.794 13.060 -3.078 1.00 95.88 329 LYS A N 1
ATOM 2584 C CA . LYS A 1 329 ? -16.604 14.290 -3.032 1.00 95.88 329 LYS A CA 1
ATOM 2585 C C . LYS A 1 329 ? -15.938 15.448 -3.769 1.00 95.88 329 LYS A C 1
ATOM 2587 O O . LYS A 1 329 ? -16.619 16.144 -4.516 1.00 95.88 329 LYS A O 1
ATOM 2592 N N . GLU A 1 330 ? -14.636 15.632 -3.580 1.00 96.44 330 GLU A N 1
ATOM 2593 C CA . GLU A 1 330 ? -13.848 16.683 -4.233 1.00 96.44 330 GLU A CA 1
ATOM 2594 C C . GLU A 1 330 ? -13.758 16.482 -5.751 1.00 96.44 330 GLU A C 1
ATOM 2596 O O . GLU A 1 330 ? -13.739 17.455 -6.503 1.00 96.44 330 GLU A O 1
ATOM 2601 N N . ASN A 1 331 ? -13.790 15.226 -6.204 1.00 95.12 331 ASN A N 1
ATOM 2602 C CA . ASN A 1 331 ? -13.677 14.847 -7.612 1.00 95.12 331 ASN A CA 1
ATOM 2603 C C . ASN A 1 331 ? -15.009 14.378 -8.228 1.00 95.12 331 ASN A C 1
ATOM 2605 O O . ASN A 1 331 ? -15.019 13.666 -9.228 1.00 95.12 331 ASN A O 1
ATOM 2609 N N . ASN A 1 332 ? -16.155 14.770 -7.657 1.00 93.94 332 ASN A N 1
ATOM 2610 C CA . ASN A 1 332 ? -17.498 14.447 -8.174 1.00 93.94 332 ASN A CA 1
ATOM 2611 C C . ASN A 1 332 ? -17.741 12.945 -8.454 1.00 93.94 332 ASN A C 1
ATOM 2613 O O . ASN A 1 332 ? -18.449 12.577 -9.393 1.00 93.94 332 ASN A O 1
ATOM 2617 N N . GLY A 1 333 ? -17.161 12.073 -7.633 1.00 91.94 333 GLY A N 1
ATOM 2618 C CA . GLY A 1 333 ? -17.282 10.619 -7.718 1.00 91.94 333 GLY A CA 1
ATOM 2619 C C . GLY A 1 333 ? -16.295 9.943 -8.666 1.00 91.94 333 GLY A C 1
ATOM 2620 O O . GLY A 1 333 ? -16.380 8.728 -8.848 1.00 91.94 333 GLY A O 1
ATOM 2621 N N . GLU A 1 334 ? -15.381 10.694 -9.278 1.00 95.75 334 GLU A N 1
ATOM 2622 C CA . GLU A 1 334 ? -14.379 10.173 -10.204 1.00 95.75 334 GLU A CA 1
ATOM 2623 C C . GLU A 1 334 ? -13.053 9.925 -9.477 1.00 95.75 334 GLU A C 1
ATOM 2625 O O . GLU A 1 334 ? -12.441 10.852 -8.955 1.00 95.75 334 GLU A O 1
ATOM 2630 N N . LEU A 1 335 ? -12.589 8.670 -9.447 1.00 94.69 335 LEU A N 1
ATOM 2631 C CA . LEU A 1 335 ? -11.254 8.356 -8.922 1.00 94.69 335 LEU A CA 1
ATOM 2632 C C . LEU A 1 335 ? -10.160 8.676 -9.942 1.00 94.69 335 LEU A C 1
ATOM 2634 O O . LEU A 1 335 ? -9.074 9.111 -9.576 1.00 94.69 335 LEU A O 1
ATOM 2638 N N . HIS A 1 336 ? -10.442 8.442 -11.226 1.00 95.81 336 HIS A N 1
ATOM 2639 C CA . HIS A 1 336 ? -9.551 8.786 -12.329 1.00 95.81 336 HIS A CA 1
ATOM 2640 C C . HIS A 1 336 ? -10.287 8.711 -13.675 1.00 95.81 336 HIS A C 1
ATOM 2642 O O . HIS A 1 336 ? -11.150 7.852 -13.883 1.00 95.81 336 HIS A O 1
ATOM 2648 N N . SER A 1 337 ? -9.873 9.557 -14.622 1.00 91.06 337 SER A N 1
ATOM 2649 C CA . SER A 1 337 ? -10.462 9.662 -15.966 1.00 91.06 337 SER A CA 1
ATOM 2650 C C . SER A 1 337 ? -10.041 8.585 -16.966 1.00 91.06 337 SER A C 1
ATOM 2652 O O . SER A 1 337 ? -10.843 8.179 -17.807 1.00 91.06 337 SER A O 1
ATOM 2654 N N . THR A 1 338 ? -8.801 8.094 -16.883 1.00 88.88 338 THR A N 1
ATOM 2655 C CA . THR A 1 338 ? -8.267 7.057 -17.781 1.00 88.88 338 THR A CA 1
ATOM 2656 C C . THR A 1 338 ? -7.779 5.780 -17.092 1.00 88.88 338 THR A C 1
ATOM 2658 O O . THR A 1 338 ? -7.711 4.745 -17.753 1.00 88.88 338 THR A O 1
ATOM 2661 N N . LYS A 1 339 ? -7.468 5.802 -15.787 1.00 89.56 339 LYS A N 1
ATOM 2662 C CA . LYS A 1 339 ? -6.985 4.624 -15.051 1.00 89.56 339 LYS A CA 1
ATOM 2663 C C . LYS A 1 339 ? -8.119 3.943 -14.289 1.00 89.56 339 LYS A C 1
ATOM 2665 O O . LYS A 1 339 ? -8.389 4.254 -13.137 1.00 89.56 339 LYS A O 1
ATOM 2670 N N . TYR A 1 340 ? -8.796 2.995 -14.925 1.00 96.00 340 TYR A N 1
ATOM 2671 C CA . TYR A 1 340 ? -9.923 2.291 -14.305 1.00 96.00 340 TYR A CA 1
ATOM 2672 C C . TYR A 1 340 ? -9.477 1.242 -13.272 1.00 96.00 340 TYR A C 1
ATOM 2674 O O . TYR A 1 340 ? -10.273 0.814 -12.433 1.00 96.00 340 TYR A O 1
ATOM 2682 N N . THR A 1 341 ? -8.185 0.896 -13.250 1.00 94.88 341 THR A N 1
ATOM 2683 C CA . THR A 1 341 ? -7.585 0.117 -12.158 1.00 94.88 341 THR A CA 1
ATOM 2684 C C . THR A 1 341 ? -7.664 0.834 -10.813 1.00 94.88 341 THR A C 1
ATOM 2686 O O . THR A 1 341 ? -7.654 0.154 -9.797 1.00 94.88 341 THR A O 1
ATOM 2689 N N . GLU A 1 342 ? -7.801 2.164 -10.790 1.00 97.25 342 GLU A N 1
ATOM 2690 C CA . GLU A 1 342 ? -7.989 2.965 -9.570 1.00 97.25 342 GLU A CA 1
ATOM 2691 C C . GLU A 1 342 ? -9.235 2.524 -8.798 1.00 97.25 342 GLU A C 1
ATOM 2693 O O . GLU A 1 342 ? -9.154 2.195 -7.619 1.00 97.25 342 GLU A O 1
ATOM 2698 N N . TYR A 1 343 ? -10.364 2.367 -9.496 1.00 98.56 343 TYR A N 1
ATOM 2699 C CA . TYR A 1 343 ? -11.584 1.809 -8.907 1.00 98.56 343 TYR A CA 1
ATOM 2700 C C . TYR A 1 343 ? -11.368 0.386 -8.404 1.00 98.56 343 TYR A C 1
ATOM 2702 O O . TYR A 1 343 ? -11.811 0.045 -7.311 1.00 98.56 343 TYR A O 1
ATOM 2710 N N . SER A 1 344 ? -10.651 -0.432 -9.176 1.00 98.69 344 SER A N 1
ATOM 2711 C CA . SER A 1 344 ? -10.398 -1.827 -8.816 1.00 98.69 344 SER A CA 1
ATOM 2712 C C . SER A 1 344 ? -9.580 -1.932 -7.526 1.00 98.69 344 SER A C 1
ATOM 2714 O O . SER A 1 344 ? -10.015 -2.594 -6.586 1.00 98.69 344 SER A O 1
ATOM 2716 N N . ARG A 1 345 ? -8.444 -1.225 -7.423 1.00 97.81 345 ARG A N 1
ATOM 2717 C CA . ARG A 1 345 ? -7.603 -1.247 -6.214 1.00 97.81 345 ARG A CA 1
ATOM 2718 C C . ARG A 1 345 ? -8.325 -0.688 -4.987 1.00 97.81 345 ARG A C 1
ATOM 2720 O O . ARG A 1 345 ? -8.205 -1.262 -3.907 1.00 97.81 345 ARG A O 1
ATOM 2727 N N . THR A 1 346 ? -9.122 0.371 -5.146 1.00 98.75 346 THR A N 1
ATOM 2728 C CA . THR A 1 346 ? -9.900 0.938 -4.035 1.00 98.75 346 THR A CA 1
ATOM 2729 C C . THR A 1 346 ? -10.994 -0.021 -3.578 1.00 98.75 346 THR A C 1
ATOM 2731 O O . THR A 1 346 ? -11.174 -0.188 -2.375 1.00 98.75 346 THR A O 1
ATOM 2734 N N . ILE A 1 347 ? -11.672 -0.721 -4.498 1.00 98.88 347 ILE A N 1
ATOM 2735 C CA . ILE A 1 347 ? -12.616 -1.792 -4.141 1.00 98.88 347 ILE A CA 1
ATOM 2736 C C . ILE A 1 347 ? -11.907 -2.862 -3.308 1.00 98.88 347 ILE A C 1
ATOM 2738 O O . ILE A 1 347 ? -12.394 -3.191 -2.234 1.00 98.88 347 ILE A O 1
ATOM 2742 N N . LEU A 1 348 ? -10.735 -3.349 -3.733 1.00 98.81 348 LEU A N 1
ATOM 2743 C CA . LEU A 1 348 ? -9.967 -4.349 -2.976 1.0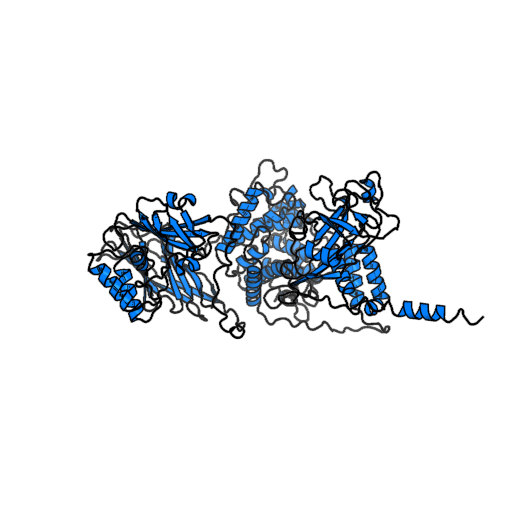0 98.81 348 LEU A CA 1
ATOM 2744 C C . LEU A 1 348 ? -9.688 -3.891 -1.537 1.00 98.81 348 LEU A C 1
ATOM 2746 O O . LEU A 1 348 ? -9.953 -4.639 -0.595 1.00 98.81 348 LEU A O 1
ATOM 2750 N N . ALA A 1 349 ? -9.173 -2.672 -1.362 1.00 98.56 349 ALA A N 1
ATOM 2751 C CA . ALA A 1 349 ? -8.850 -2.129 -0.045 1.00 98.56 349 ALA A CA 1
ATOM 2752 C C . ALA A 1 349 ? -10.099 -1.968 0.836 1.00 98.56 349 ALA A C 1
ATOM 2754 O O . ALA A 1 349 ? -10.102 -2.413 1.983 1.00 98.56 349 ALA A O 1
ATOM 2755 N N . LEU A 1 350 ? -11.175 -1.387 0.296 1.00 98.19 350 LEU A N 1
ATOM 2756 C CA . LEU A 1 350 ? -12.425 -1.151 1.023 1.00 98.19 350 LEU A CA 1
ATOM 2757 C C . LEU A 1 350 ? -13.143 -2.450 1.397 1.00 98.19 350 LEU A C 1
ATOM 2759 O O . LEU A 1 350 ? -13.589 -2.598 2.536 1.00 98.19 350 LEU A O 1
ATOM 2763 N N . THR A 1 351 ? -13.206 -3.414 0.480 1.00 97.12 351 THR A N 1
ATOM 2764 C CA . THR A 1 351 ? -13.732 -4.754 0.754 1.00 97.12 351 THR A CA 1
ATOM 2765 C C . THR A 1 351 ? -12.915 -5.431 1.855 1.00 97.12 351 THR A C 1
ATOM 2767 O O . THR A 1 351 ? -13.507 -6.013 2.760 1.00 97.12 351 THR A O 1
ATOM 2770 N N . ALA A 1 352 ? -11.581 -5.306 1.853 1.00 96.94 352 ALA A N 1
ATOM 2771 C CA . ALA A 1 352 ? -10.719 -5.920 2.868 1.00 96.94 352 ALA A CA 1
ATOM 2772 C C . ALA A 1 352 ? -10.965 -5.378 4.286 1.00 96.94 352 ALA A C 1
ATOM 2774 O O . ALA A 1 352 ? -10.871 -6.142 5.247 1.00 96.94 352 ALA A O 1
ATOM 2775 N N . ILE A 1 353 ? -11.318 -4.094 4.419 1.00 94.81 353 ILE A N 1
ATOM 2776 C CA . ILE A 1 353 ? -11.673 -3.458 5.702 1.00 94.81 353 ILE A CA 1
ATOM 2777 C C . ILE A 1 353 ? -13.183 -3.498 6.006 1.00 94.81 353 ILE A C 1
ATOM 2779 O O . ILE A 1 353 ? -13.646 -2.851 6.946 1.00 94.81 353 ILE A O 1
ATOM 2783 N N . GLY A 1 354 ? -13.966 -4.250 5.225 1.00 86.81 354 GLY A N 1
ATOM 2784 C CA . GLY A 1 354 ? -15.391 -4.480 5.475 1.00 86.81 354 GLY A CA 1
ATOM 2785 C C . GLY A 1 354 ? -16.309 -3.301 5.144 1.00 86.81 354 GLY A C 1
ATOM 2786 O O . GLY A 1 354 ? -17.386 -3.185 5.731 1.00 86.81 354 GLY A O 1
ATOM 2787 N N . LYS A 1 355 ? -15.909 -2.414 4.227 1.00 89.38 355 LYS A N 1
ATOM 2788 C CA . LYS A 1 355 ? -16.734 -1.290 3.759 1.00 89.38 355 LYS A CA 1
ATOM 2789 C C . LYS A 1 355 ? -17.572 -1.671 2.540 1.00 89.38 355 LYS A C 1
ATOM 2791 O O . LYS A 1 355 ? -17.140 -2.434 1.677 1.00 89.38 355 LYS A O 1
ATOM 2796 N N . ASP A 1 356 ? -18.780 -1.116 2.472 1.00 83.19 356 ASP A N 1
ATOM 2797 C CA . ASP A 1 356 ? -19.681 -1.293 1.334 1.00 83.19 356 ASP A CA 1
ATOM 2798 C C . ASP A 1 356 ? -19.243 -0.402 0.164 1.00 83.19 356 ASP A C 1
ATOM 2800 O O . ASP A 1 356 ? -19.351 0.821 0.209 1.00 83.19 356 ASP A O 1
ATOM 2804 N N . VAL A 1 357 ? -18.751 -1.027 -0.904 1.00 94.44 357 VAL A N 1
ATOM 2805 C CA . VAL A 1 357 ? -18.269 -0.332 -2.108 1.00 94.44 357 VAL A CA 1
ATOM 2806 C C . VAL A 1 357 ? -19.401 0.170 -3.014 1.00 94.44 357 VAL A C 1
ATOM 2808 O O . VAL A 1 357 ? -19.147 0.877 -3.994 1.00 94.44 357 VAL A O 1
ATOM 2811 N N . THR A 1 358 ? -20.654 -0.189 -2.717 1.00 90.00 358 THR A N 1
ATOM 2812 C CA . THR A 1 358 ? -21.833 0.277 -3.458 1.00 90.00 358 THR A CA 1
ATOM 2813 C C . THR A 1 358 ? -22.333 1.644 -2.989 1.00 90.00 358 THR A C 1
ATOM 2815 O O . THR A 1 358 ? -23.053 2.300 -3.747 1.00 90.00 358 THR A O 1
ATOM 2818 N N . ASP A 1 359 ? -21.900 2.090 -1.805 1.00 88.69 359 ASP A N 1
ATOM 2819 C CA . ASP A 1 359 ? -22.183 3.409 -1.235 1.00 88.69 359 ASP A CA 1
ATOM 2820 C C . ASP A 1 359 ? -20.995 3.936 -0.407 1.00 88.69 359 ASP A C 1
ATOM 2822 O O . ASP A 1 359 ? -20.950 3.856 0.821 1.00 88.69 359 ASP A O 1
ATOM 2826 N N . VAL A 1 360 ? -20.018 4.515 -1.102 1.00 89.88 360 VAL A N 1
ATOM 2827 C CA . VAL A 1 360 ? -18.854 5.187 -0.518 1.00 89.88 360 VAL A CA 1
ATOM 2828 C C . VAL A 1 360 ? -19.113 6.688 -0.532 1.00 89.88 360 VAL A C 1
ATOM 2830 O O . VAL A 1 360 ? -18.840 7.386 -1.509 1.00 89.88 360 VAL A O 1
ATOM 2833 N N . GLY A 1 361 ? -19.718 7.192 0.543 1.00 83.88 361 GLY A N 1
ATOM 2834 C CA . GLY A 1 361 ? -20.046 8.614 0.671 1.00 83.88 361 GLY A CA 1
ATOM 2835 C C . GLY A 1 361 ? -21.057 9.121 -0.364 1.00 83.88 361 GLY A C 1
ATOM 2836 O O . GLY A 1 361 ? -20.979 10.288 -0.750 1.00 83.88 361 GLY A O 1
ATOM 2837 N N . GLY A 1 362 ? -21.982 8.266 -0.815 1.00 87.44 362 GLY A N 1
ATOM 2838 C CA . GLY A 1 362 ? -22.958 8.547 -1.871 1.00 87.44 362 GLY A CA 1
ATOM 2839 C C . GLY A 1 362 ? -22.552 8.052 -3.264 1.00 87.44 362 GLY A C 1
ATOM 2840 O O . GLY A 1 362 ? -23.342 8.174 -4.204 1.00 87.44 362 GLY A O 1
ATOM 2841 N N . TYR A 1 363 ? -21.347 7.492 -3.423 1.00 95.50 363 TYR A N 1
ATOM 2842 C CA . TYR A 1 363 ? -20.819 7.031 -4.709 1.00 95.50 363 TYR A CA 1
ATOM 2843 C C . TYR A 1 363 ? -20.704 5.506 -4.771 1.00 95.50 363 TYR A C 1
ATOM 2845 O O . TYR A 1 363 ? -20.181 4.868 -3.867 1.00 95.50 363 TYR A O 1
ATOM 2853 N N . ASN A 1 364 ? -21.151 4.914 -5.878 1.00 96.00 364 ASN A N 1
ATOM 2854 C CA . ASN A 1 364 ? -21.036 3.477 -6.117 1.00 96.00 364 ASN A CA 1
ATOM 2855 C C . ASN A 1 364 ? -19.796 3.189 -6.974 1.00 96.00 364 ASN A C 1
ATOM 2857 O O . ASN A 1 364 ? -19.793 3.507 -8.167 1.00 96.00 364 ASN A O 1
ATOM 2861 N N . LEU A 1 365 ? -18.777 2.558 -6.386 1.00 98.19 365 LEU A N 1
ATOM 2862 C CA . LEU A 1 365 ? -17.494 2.302 -7.051 1.00 98.19 365 LEU A CA 1
ATOM 2863 C C . LEU A 1 365 ? -17.548 1.185 -8.101 1.00 98.19 365 LEU A C 1
ATOM 2865 O O . LEU A 1 365 ? -16.636 1.071 -8.916 1.00 98.19 365 LEU A O 1
ATOM 2869 N N . LEU A 1 366 ? -18.627 0.398 -8.147 1.00 97.38 366 LEU A N 1
ATOM 2870 C CA . LEU A 1 366 ? -18.841 -0.614 -9.185 1.00 97.38 366 LEU A CA 1
ATOM 2871 C C . LEU A 1 366 ? -19.369 -0.001 -10.492 1.00 97.38 366 LEU A C 1
ATOM 2873 O O . LEU A 1 366 ? -19.201 -0.595 -11.556 1.00 97.38 366 LEU A O 1
ATOM 2877 N N . LYS A 1 367 ? -20.003 1.183 -10.447 1.00 97.19 367 LYS A N 1
ATOM 2878 C CA . LYS A 1 367 ? -20.573 1.836 -11.644 1.00 97.19 367 LYS A CA 1
ATOM 2879 C C . LYS A 1 367 ? -19.529 2.149 -12.721 1.00 97.19 367 LYS A C 1
ATOM 2881 O O . LYS A 1 367 ? -19.808 1.848 -13.878 1.00 97.19 367 LYS A O 1
ATOM 2886 N N . PRO A 1 368 ? -18.344 2.700 -12.405 1.00 97.25 368 PRO A N 1
ATOM 2887 C CA . PRO A 1 368 ? -17.301 2.926 -13.407 1.00 97.25 368 PRO A CA 1
ATOM 2888 C C . PRO A 1 368 ? -16.852 1.640 -14.114 1.00 97.25 368 PRO A C 1
ATOM 2890 O O . PRO A 1 368 ? -16.574 1.665 -15.310 1.00 97.25 368 PRO A O 1
ATOM 2893 N N . LEU A 1 369 ? -16.864 0.494 -13.424 1.00 98.06 369 LEU A N 1
ATOM 2894 C CA . LEU A 1 369 ? -16.503 -0.800 -14.016 1.00 98.06 369 LEU A CA 1
ATOM 2895 C C . LEU A 1 369 ? -17.574 -1.362 -14.973 1.00 98.06 369 LEU A C 1
ATOM 2897 O O . LEU A 1 369 ? -17.318 -2.349 -15.664 1.00 98.06 369 LEU A O 1
ATOM 2901 N N . ALA A 1 370 ? -18.754 -0.738 -15.062 1.00 97.88 370 ALA A N 1
ATOM 2902 C CA . ALA A 1 370 ? -19.807 -1.123 -16.000 1.00 97.88 370 ALA A CA 1
ATOM 2903 C C . ALA A 1 370 ? -19.492 -0.757 -17.462 1.00 97.88 370 ALA A C 1
ATOM 2905 O O . ALA A 1 370 ? -20.098 -1.341 -18.356 1.00 97.88 370 ALA A O 1
ATOM 2906 N N . ASP A 1 371 ? -18.566 0.174 -17.719 1.00 98.00 371 ASP A N 1
ATOM 2907 C CA . ASP A 1 371 ? -18.176 0.597 -19.071 1.00 98.00 371 ASP A CA 1
ATOM 2908 C C . ASP A 1 371 ? -16.929 -0.153 -19.553 1.00 98.00 371 ASP A C 1
ATOM 2910 O O . ASP A 1 371 ? -15.789 0.210 -19.244 1.00 98.00 371 ASP A O 1
ATOM 2914 N N . PHE A 1 372 ? -17.140 -1.200 -20.351 1.00 98.31 372 PHE A N 1
ATOM 2915 C CA . PHE A 1 372 ? -16.061 -2.079 -20.792 1.00 98.31 372 PHE A CA 1
ATOM 2916 C C . PHE A 1 372 ? -15.040 -1.358 -21.677 1.00 98.31 372 PHE A C 1
ATOM 2918 O O . PHE A 1 372 ? -13.855 -1.700 -21.670 1.00 98.31 372 PHE A O 1
ATOM 2925 N N . ASN A 1 373 ? -15.473 -0.343 -22.436 1.00 97.88 373 ASN A N 1
ATOM 2926 C CA . ASN A 1 373 ? -14.568 0.422 -23.288 1.00 97.88 373 ASN A CA 1
ATOM 2927 C C . ASN A 1 373 ? -13.547 1.201 -22.464 1.00 97.88 373 ASN A C 1
ATOM 2929 O O . ASN A 1 373 ? -12.392 1.288 -22.878 1.00 97.88 373 ASN A O 1
ATOM 2933 N N . LYS A 1 374 ? -13.951 1.703 -21.297 1.00 97.38 374 LYS A N 1
ATOM 2934 C CA . LYS A 1 374 ? -13.050 2.401 -20.380 1.00 97.38 374 LYS A CA 1
ATOM 2935 C C . LYS A 1 374 ? -12.242 1.449 -19.509 1.00 97.38 374 LYS A C 1
ATOM 2937 O O . LYS A 1 374 ? -11.053 1.684 -19.311 1.00 97.38 374 LYS A O 1
ATOM 2942 N N . VAL A 1 375 ? -12.835 0.336 -19.065 1.00 97.75 375 VAL A N 1
ATOM 2943 C CA . VAL A 1 375 ? -12.109 -0.710 -18.319 1.00 97.75 375 VAL A CA 1
ATOM 2944 C C . VAL A 1 375 ? -10.874 -1.180 -19.092 1.00 97.75 375 VAL A C 1
ATOM 2946 O O . VAL A 1 375 ? -9.809 -1.324 -18.502 1.00 97.75 375 VAL A O 1
ATOM 2949 N N . LYS A 1 376 ? -10.959 -1.345 -20.417 1.00 96.56 376 LYS A N 1
ATOM 2950 C CA . LYS A 1 376 ? -9.823 -1.792 -21.246 1.00 96.56 376 LYS A CA 1
ATOM 2951 C C . LYS A 1 376 ? -8.830 -0.693 -21.664 1.00 96.56 376 LYS A C 1
ATOM 2953 O O . LYS A 1 376 ? -7.918 -0.987 -22.434 1.00 96.56 376 LYS A O 1
ATOM 2958 N N . TYR A 1 377 ? -8.953 0.550 -21.182 1.00 94.38 377 TYR A N 1
ATOM 2959 C CA . TYR A 1 377 ? -8.002 1.629 -21.518 1.00 94.38 377 TYR A CA 1
ATOM 2960 C C . TYR A 1 377 ? -6.556 1.303 -21.134 1.00 94.38 377 TYR A C 1
ATOM 2962 O O . TYR A 1 377 ? -5.630 1.726 -21.819 1.00 94.38 377 TYR A O 1
ATOM 2970 N N . GLN A 1 378 ? -6.358 0.504 -20.086 1.00 90.06 378 GLN A N 1
ATOM 2971 C CA . GLN A 1 378 ? -5.038 0.050 -19.639 1.00 90.06 378 GLN A CA 1
ATOM 2972 C C . GLN A 1 378 ? -4.645 -1.311 -20.243 1.00 90.06 378 GLN A C 1
ATOM 2974 O O . GLN A 1 378 ? -3.875 -2.064 -19.646 1.00 90.06 378 GLN A O 1
ATOM 2979 N N . GLY A 1 379 ? -5.199 -1.661 -21.409 1.00 94.75 379 GLY A N 1
ATOM 2980 C CA . GLY A 1 379 ? -5.004 -2.969 -22.030 1.00 94.75 379 GLY A CA 1
ATOM 2981 C C . GLY A 1 379 ? -5.546 -4.092 -21.147 1.00 94.75 379 GLY A C 1
ATOM 2982 O O . GLY A 1 379 ? -6.522 -3.898 -20.427 1.00 94.75 379 GLY A O 1
ATOM 2983 N N . ILE A 1 380 ? -4.898 -5.261 -21.176 1.00 96.44 380 ILE A N 1
ATOM 2984 C CA . ILE A 1 380 ? -5.299 -6.440 -20.388 1.00 96.44 380 ILE A CA 1
ATOM 2985 C C . ILE A 1 380 ? -5.258 -6.205 -18.868 1.00 96.44 380 ILE A C 1
ATOM 2987 O O . ILE A 1 380 ? -6.014 -6.836 -18.131 1.00 96.44 380 ILE A O 1
ATOM 2991 N N . ASN A 1 381 ? -4.442 -5.258 -18.393 1.00 96.50 381 ASN A N 1
ATOM 2992 C CA . ASN A 1 381 ? -4.331 -4.948 -16.968 1.00 96.50 381 ASN A CA 1
ATOM 2993 C C . ASN A 1 381 ? -5.670 -4.468 -16.378 1.00 96.50 381 ASN A C 1
ATOM 2995 O O . ASN A 1 381 ? -6.027 -4.827 -15.259 1.00 96.50 381 ASN A O 1
ATOM 2999 N N . GLY A 1 382 ? -6.445 -3.701 -17.150 1.00 98.06 382 GLY A N 1
ATOM 3000 C CA . GLY A 1 382 ? -7.760 -3.221 -16.730 1.00 98.06 382 GLY A CA 1
ATOM 3001 C C . GLY A 1 382 ? -8.762 -4.356 -16.475 1.00 98.06 382 GLY A C 1
ATOM 3002 O O . GLY A 1 382 ? -9.258 -4.468 -15.355 1.00 98.06 382 GLY A O 1
ATOM 3003 N N . PRO A 1 383 ? -9.036 -5.236 -17.459 1.00 98.75 383 PRO A N 1
ATOM 3004 C CA . PRO A 1 383 ? -9.905 -6.396 -17.283 1.00 98.75 383 PRO A CA 1
ATOM 3005 C C . PRO A 1 383 ? -9.464 -7.370 -16.186 1.00 98.75 383 PRO A C 1
ATOM 3007 O O . PRO A 1 383 ? -10.327 -7.857 -15.459 1.00 98.75 383 PRO A O 1
ATOM 3010 N N . ILE A 1 384 ? -8.155 -7.612 -16.023 1.00 98.81 384 ILE A N 1
ATOM 3011 C CA . ILE A 1 384 ? -7.617 -8.444 -14.930 1.00 98.81 384 ILE A CA 1
ATOM 3012 C C . ILE A 1 384 ? -8.046 -7.880 -13.573 1.00 98.81 384 ILE A C 1
ATOM 3014 O O . ILE A 1 384 ? -8.689 -8.578 -12.788 1.00 98.81 384 ILE A O 1
ATOM 3018 N N . TRP A 1 385 ? -7.743 -6.607 -13.305 1.00 98.69 385 TRP A N 1
ATOM 3019 C CA . TRP A 1 385 ? -8.061 -5.999 -12.013 1.00 98.69 385 TRP A CA 1
ATOM 3020 C C . TRP A 1 385 ? -9.556 -5.785 -11.806 1.00 98.69 385 TRP A C 1
ATOM 3022 O O . TRP A 1 385 ? -10.029 -5.959 -10.686 1.00 98.69 385 TRP A O 1
ATOM 3032 N N . ALA A 1 386 ? -10.312 -5.475 -12.861 1.00 98.81 386 ALA A N 1
ATOM 3033 C CA . ALA A 1 386 ? -11.764 -5.368 -12.771 1.00 98.81 386 ALA A CA 1
ATOM 3034 C C . ALA A 1 386 ? -12.397 -6.713 -12.384 1.00 98.81 386 ALA A C 1
ATOM 3036 O O . ALA A 1 386 ? -13.274 -6.744 -11.524 1.00 98.81 386 ALA A O 1
ATOM 3037 N N . LEU A 1 387 ? -11.934 -7.826 -12.968 1.00 98.81 387 LEU A N 1
ATOM 3038 C CA . LEU A 1 387 ? -12.426 -9.158 -12.620 1.00 98.81 387 LEU A CA 1
ATOM 3039 C C . LEU A 1 387 ? -12.068 -9.528 -11.175 1.00 98.81 387 LEU A C 1
ATOM 3041 O O . LEU A 1 387 ? -12.951 -9.941 -10.428 1.00 98.81 387 LEU A O 1
ATOM 3045 N N . ILE A 1 388 ? -10.819 -9.284 -10.753 1.00 98.81 388 ILE A N 1
ATOM 3046 C CA . ILE A 1 388 ? -10.392 -9.484 -9.356 1.00 98.81 388 ILE A CA 1
ATOM 3047 C C . ILE A 1 388 ? -11.272 -8.662 -8.405 1.00 98.81 388 ILE A C 1
ATOM 3049 O O . ILE A 1 388 ? -11.806 -9.217 -7.449 1.00 98.81 388 ILE A O 1
ATOM 3053 N N . ALA A 1 389 ? -11.474 -7.368 -8.680 1.00 98.75 389 ALA A N 1
ATOM 3054 C CA . ALA A 1 389 ? -12.276 -6.468 -7.850 1.00 98.75 389 ALA A CA 1
ATOM 3055 C C . ALA A 1 389 ? -13.736 -6.907 -7.726 1.00 98.75 389 ALA A C 1
ATOM 3057 O O . ALA A 1 389 ? -14.305 -6.858 -6.639 1.00 98.75 389 ALA A O 1
ATOM 3058 N N . LEU A 1 390 ? -14.342 -7.363 -8.820 1.00 98.56 390 LEU A N 1
ATOM 3059 C CA . LEU A 1 390 ? -15.709 -7.879 -8.811 1.00 98.56 390 LEU A CA 1
ATOM 3060 C C . LEU A 1 390 ? -15.817 -9.199 -8.050 1.00 98.56 390 LEU A C 1
ATOM 3062 O O . LEU A 1 390 ? -16.833 -9.464 -7.409 1.00 98.56 390 LEU A O 1
ATOM 3066 N N . ASP A 1 391 ? -14.791 -10.039 -8.111 1.00 98.00 391 ASP A N 1
ATOM 3067 C CA . ASP A 1 391 ? -14.811 -11.349 -7.475 1.00 98.00 391 ASP A CA 1
ATOM 3068 C C . ASP A 1 391 ? -14.421 -11.339 -6.003 1.00 98.00 391 ASP A C 1
ATOM 3070 O O . ASP A 1 391 ? -14.677 -12.343 -5.335 1.00 98.00 391 ASP A O 1
ATOM 3074 N N . THR A 1 392 ? -13.921 -10.219 -5.467 1.00 96.75 392 THR A N 1
ATOM 3075 C CA . THR A 1 392 ? -13.537 -10.156 -4.053 1.00 96.75 392 THR A CA 1
ATOM 3076 C C . THR A 1 392 ? -14.683 -10.467 -3.101 1.00 96.75 392 THR A C 1
ATOM 3078 O O . THR A 1 392 ? -14.477 -11.137 -2.093 1.00 96.75 392 THR A O 1
ATOM 3081 N N . ASN A 1 393 ? -15.902 -10.047 -3.434 1.00 92.81 393 ASN A N 1
ATOM 3082 C CA . ASN A 1 393 ? -17.113 -10.385 -2.685 1.00 92.81 393 ASN A CA 1
ATOM 3083 C C . ASN A 1 393 ? -18.286 -10.757 -3.608 1.00 92.81 393 ASN A C 1
ATOM 3085 O O . ASN A 1 393 ? -19.443 -10.513 -3.280 1.00 92.81 393 ASN A O 1
ATOM 3089 N N . ASP A 1 394 ? -17.981 -11.318 -4.782 1.00 92.19 394 ASP A N 1
ATOM 3090 C CA . ASP A 1 394 ? -18.975 -11.691 -5.801 1.00 92.19 394 ASP A CA 1
ATOM 3091 C C . ASP A 1 394 ? -19.940 -10.546 -6.174 1.00 92.19 394 ASP A C 1
ATOM 3093 O O . ASP A 1 394 ? -21.141 -10.735 -6.355 1.00 92.19 394 ASP A O 1
ATOM 3097 N N . TYR A 1 395 ? -19.408 -9.328 -6.289 1.00 92.75 395 TYR A N 1
ATOM 3098 C CA . TYR A 1 395 ? -20.194 -8.129 -6.554 1.00 92.75 395 TYR A CA 1
ATOM 3099 C C . TYR A 1 395 ? -20.949 -8.219 -7.884 1.00 92.75 395 TYR A C 1
ATOM 3101 O O . TYR A 1 395 ? -20.414 -8.658 -8.909 1.00 92.75 395 TYR A O 1
ATOM 3109 N N . GLU A 1 396 ? -22.197 -7.757 -7.897 1.00 90.56 396 GLU A N 1
ATOM 3110 C CA . GLU A 1 396 ? -22.947 -7.589 -9.138 1.00 90.56 396 GLU A CA 1
ATOM 3111 C C . GLU A 1 396 ? -22.457 -6.348 -9.892 1.00 90.56 396 GLU A C 1
ATOM 3113 O O . GLU A 1 396 ? -22.298 -5.273 -9.314 1.00 90.56 396 GLU A O 1
ATOM 3118 N N . ILE A 1 397 ? -22.251 -6.479 -11.206 1.00 92.12 397 ILE A N 1
ATOM 3119 C CA . ILE A 1 397 ? -21.922 -5.333 -12.057 1.00 92.12 397 ILE A CA 1
ATOM 3120 C C . ILE A 1 397 ? -23.217 -4.537 -12.278 1.00 92.12 397 ILE A C 1
ATOM 3122 O O . ILE A 1 397 ? -24.158 -5.073 -12.877 1.00 92.12 397 ILE A O 1
ATOM 3126 N N . PRO A 1 398 ? -23.307 -3.272 -11.829 1.00 91.69 398 PRO A N 1
ATOM 3127 C CA . PRO A 1 398 ? -24.520 -2.489 -11.996 1.00 91.69 398 PRO A CA 1
ATOM 3128 C C . PRO A 1 398 ? -24.781 -2.198 -13.478 1.00 91.69 398 PRO A C 1
ATOM 3130 O O . PRO A 1 398 ? -23.864 -1.927 -14.257 1.00 91.69 398 PRO A O 1
ATOM 3133 N N . LYS A 1 399 ? -26.060 -2.197 -13.863 1.00 91.56 399 LYS A N 1
ATOM 3134 C CA . LYS A 1 399 ? -26.488 -1.691 -15.172 1.00 91.56 399 LYS A CA 1
ATOM 3135 C C . LYS A 1 399 ? -26.525 -0.169 -15.127 1.00 91.56 399 LYS A C 1
ATOM 3137 O O . LYS A 1 399 ? -27.241 0.398 -14.301 1.00 91.56 399 LYS A O 1
ATOM 3142 N N . VAL A 1 400 ? -25.776 0.480 -16.013 1.00 92.62 400 VAL A N 1
ATOM 3143 C CA . VAL A 1 400 ? -25.684 1.944 -16.076 1.00 92.62 400 VAL A CA 1
ATOM 3144 C C . VAL A 1 400 ? -26.257 2.429 -17.405 1.00 92.62 400 VAL A C 1
ATOM 3146 O O . VAL A 1 400 ? -25.809 2.028 -18.477 1.00 92.62 400 VAL A O 1
ATOM 3149 N N . GLU A 1 401 ? -27.281 3.281 -17.339 1.00 91.69 401 GLU A N 1
ATOM 3150 C CA . GLU A 1 401 ? -27.894 3.875 -18.528 1.00 91.69 401 GLU A CA 1
ATOM 3151 C C . GLU A 1 401 ? -26.885 4.768 -19.270 1.00 91.69 401 GLU A C 1
ATOM 3153 O O . GLU A 1 401 ? -26.147 5.532 -18.651 1.00 91.69 401 GLU A O 1
ATOM 3158 N N . GLY A 1 402 ? -26.843 4.662 -20.601 1.00 90.50 402 GLY A N 1
ATOM 3159 C CA . GLY A 1 402 ? -25.929 5.438 -21.445 1.00 90.50 402 GLY A CA 1
ATOM 3160 C C . GLY A 1 402 ? -24.532 4.834 -21.636 1.00 90.50 402 GLY A C 1
ATOM 3161 O O . GLY A 1 402 ? -23.759 5.380 -22.419 1.00 90.50 402 GLY A O 1
ATOM 3162 N N . VAL A 1 403 ? -24.208 3.707 -20.991 1.00 94.31 403 VAL A N 1
ATOM 3163 C CA . VAL A 1 403 ? -22.985 2.946 -21.294 1.00 94.31 403 VAL A CA 1
ATOM 3164 C C . VAL A 1 403 ? -23.139 2.222 -22.633 1.00 94.31 403 VAL A C 1
ATOM 3166 O O . VAL A 1 403 ? -24.064 1.433 -22.817 1.00 94.31 403 VAL A O 1
ATOM 3169 N N . GLU A 1 404 ? -22.219 2.483 -23.566 1.00 93.19 404 GLU A N 1
ATOM 3170 C CA . GLU A 1 404 ? -22.255 1.913 -24.921 1.00 93.19 404 GLU A CA 1
ATOM 3171 C C . GLU A 1 404 ? -21.979 0.404 -24.924 1.00 93.19 404 GLU A C 1
ATOM 3173 O O . GLU A 1 404 ? -22.676 -0.360 -25.592 1.00 93.19 404 GLU A O 1
ATOM 3178 N N . VAL A 1 405 ? -20.975 -0.032 -24.156 1.00 97.25 405 VAL A N 1
ATOM 3179 C CA . VAL A 1 405 ? -20.572 -1.438 -24.056 1.00 97.25 405 VAL A CA 1
ATOM 3180 C C . VAL A 1 405 ? -20.571 -1.853 -22.590 1.00 97.25 405 VAL A C 1
ATOM 3182 O O . VAL A 1 405 ? -19.609 -1.623 -21.860 1.00 97.25 405 VAL A O 1
ATOM 3185 N N . GLN A 1 406 ? -21.676 -2.462 -22.164 1.00 97.31 406 GLN A N 1
ATOM 3186 C CA . GLN A 1 406 ? -21.862 -2.926 -20.793 1.00 97.31 406 GLN A CA 1
ATOM 3187 C C . GLN A 1 406 ? -20.914 -4.093 -20.477 1.00 97.31 406 GLN A C 1
ATOM 3189 O O . GLN A 1 406 ? -20.988 -5.144 -21.113 1.00 97.31 406 GLN A O 1
ATOM 3194 N N . THR A 1 407 ? -20.073 -3.934 -19.456 1.00 98.19 407 THR A N 1
ATOM 3195 C CA . THR A 1 407 ? -19.200 -4.996 -18.942 1.00 98.19 407 THR A CA 1
ATOM 3196 C C . THR A 1 407 ? -20.023 -6.162 -18.396 1.00 98.19 407 THR A C 1
ATOM 3198 O O . THR A 1 407 ? -21.006 -5.966 -17.676 1.00 98.19 407 THR A O 1
ATOM 3201 N N . THR A 1 408 ? -19.571 -7.383 -18.684 1.00 97.56 408 THR A N 1
ATOM 3202 C CA . THR A 1 408 ? -20.013 -8.627 -18.037 1.00 97.56 408 THR A CA 1
ATOM 3203 C C . THR A 1 408 ? -18.792 -9.435 -17.592 1.00 97.56 408 THR A C 1
ATOM 3205 O O . THR A 1 408 ? -17.697 -9.227 -18.118 1.00 97.56 408 THR A O 1
ATOM 3208 N N . ARG A 1 409 ? -18.962 -10.373 -16.647 1.00 97.81 409 ARG A N 1
ATOM 3209 C CA . ARG A 1 409 ? -17.875 -11.286 -16.239 1.00 97.81 409 ARG A CA 1
ATOM 3210 C C . ARG A 1 409 ? -17.338 -12.095 -17.421 1.00 97.81 409 ARG A C 1
ATOM 3212 O O . ARG A 1 409 ? -16.128 -12.165 -17.593 1.00 97.81 409 ARG A O 1
ATOM 3219 N N . ASP A 1 410 ? -18.226 -12.613 -18.272 1.00 97.81 410 ASP A N 1
ATOM 3220 C CA . ASP A 1 410 ? -17.832 -13.345 -19.480 1.00 97.81 410 ASP A CA 1
ATOM 3221 C C . ASP A 1 410 ? -16.993 -12.489 -20.430 1.00 97.81 410 ASP A C 1
ATOM 3223 O O . ASP A 1 410 ? -15.991 -12.969 -20.938 1.00 97.81 410 ASP A O 1
ATOM 3227 N N . MET A 1 411 ? -17.327 -11.208 -20.608 1.00 98.19 411 MET A N 1
ATOM 3228 C CA . MET A 1 411 ? -16.528 -10.311 -21.452 1.00 98.19 411 MET A CA 1
ATOM 3229 C C . MET A 1 411 ? -15.135 -10.030 -20.883 1.00 98.19 411 MET A C 1
ATOM 3231 O O . MET A 1 411 ? -14.181 -9.922 -21.649 1.00 98.19 411 MET A O 1
ATOM 3235 N N . LEU A 1 412 ? -15.009 -9.899 -19.559 1.00 98.75 412 LEU A N 1
ATOM 3236 C CA . LEU A 1 412 ? -13.704 -9.759 -18.908 1.00 98.75 412 LEU A CA 1
ATOM 3237 C C . LEU A 1 412 ? -12.878 -11.037 -19.094 1.00 98.75 412 LEU A C 1
ATOM 3239 O O . LEU A 1 412 ? -11.723 -10.956 -19.506 1.00 98.75 412 LEU A O 1
ATOM 3243 N N . LEU A 1 413 ? -13.488 -12.202 -18.850 1.00 98.62 413 LEU A N 1
ATOM 3244 C CA . LEU A 1 413 ? -12.864 -13.510 -19.047 1.00 98.62 413 LEU A CA 1
ATOM 3245 C C . LEU A 1 413 ? -12.407 -13.701 -20.491 1.00 98.62 413 LEU A C 1
ATOM 3247 O O . LEU A 1 413 ? -11.233 -13.974 -20.719 1.00 98.62 413 LEU A O 1
ATOM 3251 N N . ASP A 1 414 ? -13.299 -13.517 -21.461 1.00 98.50 414 ASP A N 1
ATOM 3252 C CA . ASP A 1 414 ? -12.994 -13.713 -22.877 1.00 98.50 414 ASP A CA 1
ATOM 3253 C C . ASP A 1 414 ? -11.859 -12.784 -23.324 1.00 98.50 414 ASP A C 1
ATOM 3255 O O . ASP A 1 414 ? -10.911 -13.248 -23.949 1.00 98.50 414 ASP A O 1
ATOM 3259 N N . PHE A 1 415 ? -11.866 -11.512 -22.909 1.00 98.69 415 PHE A N 1
ATOM 3260 C CA . PHE A 1 415 ? -10.780 -10.580 -23.229 1.00 98.69 415 PHE A CA 1
ATOM 3261 C C . PHE A 1 415 ? -9.430 -11.024 -22.651 1.00 98.69 415 PHE A C 1
ATOM 3263 O O . PHE A 1 415 ? -8.401 -10.916 -23.320 1.00 98.69 415 PHE A O 1
ATOM 3270 N N . ILE A 1 416 ? -9.416 -11.536 -21.417 1.00 98.81 416 ILE A N 1
ATOM 3271 C CA . ILE A 1 416 ? -8.199 -12.068 -20.792 1.00 98.81 416 ILE A CA 1
ATOM 3272 C C . ILE A 1 416 ? -7.724 -13.314 -21.549 1.00 98.81 416 ILE A C 1
ATOM 3274 O O . ILE A 1 416 ? -6.550 -13.396 -21.904 1.00 98.81 416 ILE A O 1
ATOM 3278 N N . LEU A 1 417 ? -8.609 -14.270 -21.848 1.00 98.56 417 LEU A N 1
ATOM 3279 C CA . LEU A 1 417 ? -8.250 -15.505 -22.557 1.00 98.56 417 LEU A CA 1
ATOM 3280 C C . LEU A 1 417 ? -7.767 -15.238 -23.993 1.00 98.56 417 LEU A C 1
ATOM 3282 O O . LEU A 1 417 ? -6.803 -15.858 -24.441 1.00 98.56 417 LEU A O 1
ATOM 3286 N N . GLU A 1 418 ? -8.393 -14.304 -24.710 1.00 97.81 418 GLU A N 1
ATOM 3287 C CA . GLU A 1 418 ? -8.005 -13.904 -26.071 1.00 97.81 418 GLU A CA 1
ATOM 3288 C C . GLU A 1 418 ? -6.640 -13.210 -26.119 1.00 97.81 418 GLU A C 1
ATOM 3290 O O . GLU A 1 418 ? -5.923 -13.326 -27.113 1.00 97.81 418 GLU A O 1
ATOM 3295 N N . ALA A 1 419 ? -6.251 -12.529 -25.041 1.00 97.81 419 ALA A N 1
ATOM 3296 C CA . ALA A 1 419 ? -4.949 -11.883 -24.923 1.00 97.81 419 ALA A CA 1
ATOM 3297 C C . ALA A 1 419 ? -3.805 -12.854 -24.567 1.00 97.81 419 ALA A C 1
ATOM 3299 O O . ALA A 1 419 ? -2.646 -12.435 -24.509 1.00 97.81 419 ALA A O 1
ATOM 3300 N N . ALA A 1 420 ? -4.096 -14.137 -24.321 1.00 97.56 420 ALA A N 1
ATOM 3301 C CA . ALA A 1 420 ? -3.068 -15.128 -24.024 1.00 97.56 420 ALA A CA 1
ATOM 3302 C C . ALA A 1 420 ? -2.146 -15.359 -25.227 1.00 97.56 420 ALA A C 1
ATOM 3304 O O . ALA A 1 420 ? -2.580 -15.484 -26.375 1.00 97.56 420 ALA A O 1
ATOM 3305 N N . LEU A 1 421 ? -0.850 -15.480 -24.960 1.00 97.19 421 LEU A N 1
ATOM 3306 C CA . LEU A 1 421 ? 0.146 -15.626 -26.011 1.00 97.19 421 LEU A CA 1
ATOM 3307 C C . LEU A 1 421 ? 0.138 -17.046 -26.615 1.00 97.19 421 LEU A C 1
ATOM 3309 O O . LEU A 1 421 ? -0.140 -18.033 -25.920 1.00 97.19 421 LEU A O 1
ATOM 3313 N N . PRO A 1 422 ? 0.519 -17.212 -27.900 1.00 92.38 422 PRO A N 1
ATOM 3314 C CA . PRO A 1 422 ? 0.548 -18.523 -28.555 1.00 92.38 422 PRO A CA 1
ATOM 3315 C C . PRO A 1 422 ? 1.438 -19.561 -27.861 1.00 92.38 422 PRO A C 1
ATOM 3317 O O . PRO A 1 422 ? 1.165 -20.760 -27.945 1.00 92.38 422 PRO A O 1
ATOM 3320 N N . ASN A 1 423 ? 2.485 -19.133 -27.153 1.00 86.94 423 ASN A N 1
ATOM 3321 C CA . ASN A 1 423 ? 3.369 -19.985 -26.353 1.00 86.94 423 ASN A CA 1
ATOM 3322 C C . ASN A 1 423 ? 2.906 -20.166 -24.892 1.00 86.94 423 ASN A C 1
ATOM 3324 O O . ASN A 1 423 ? 3.535 -20.932 -24.171 1.00 86.94 423 ASN A O 1
ATOM 3328 N N . GLY A 1 424 ? 1.756 -19.601 -24.505 1.00 93.19 424 GLY A N 1
ATOM 3329 C CA . GLY A 1 424 ? 1.188 -19.662 -23.152 1.00 93.19 424 GLY A CA 1
ATOM 3330 C C . GLY A 1 424 ? 1.510 -18.419 -22.332 1.00 93.19 424 GLY A C 1
ATOM 3331 O O . GLY A 1 424 ? 2.438 -17.704 -22.667 1.00 93.19 424 GLY A O 1
ATOM 3332 N N . GLY A 1 425 ? 0.759 -18.164 -21.261 1.00 97.44 425 GLY A N 1
ATOM 3333 C CA . GLY A 1 425 ? 0.946 -16.969 -20.433 1.00 97.44 425 GLY A CA 1
ATOM 3334 C C . GLY A 1 425 ? 0.514 -15.662 -21.113 1.00 97.44 425 GLY A C 1
ATOM 3335 O O . GLY A 1 425 ? -0.135 -15.673 -22.162 1.00 97.44 425 GLY A O 1
ATOM 3336 N N . TRP A 1 426 ? 0.862 -14.540 -20.486 1.00 98.31 426 TRP A N 1
ATOM 3337 C CA . TRP A 1 426 ? 0.427 -13.194 -20.865 1.00 98.31 426 TRP A CA 1
ATOM 3338 C C . TRP A 1 426 ? 1.564 -12.186 -20.756 1.00 98.31 426 TRP A C 1
ATOM 3340 O O . TRP A 1 426 ? 2.548 -12.408 -20.056 1.00 98.31 426 TRP A O 1
ATOM 3350 N N . ALA A 1 427 ? 1.403 -11.060 -21.441 1.00 94.56 427 ALA A N 1
ATOM 3351 C CA . ALA A 1 427 ? 2.275 -9.904 -21.323 1.00 94.56 427 ALA A CA 1
ATOM 3352 C C . ALA A 1 427 ? 1.458 -8.623 -21.484 1.00 94.56 427 ALA A C 1
ATOM 3354 O O . ALA A 1 427 ? 0.402 -8.627 -22.119 1.00 94.56 427 ALA A O 1
ATOM 3355 N N . LEU A 1 428 ? 1.953 -7.520 -20.925 1.00 86.25 428 LEU A N 1
ATOM 3356 C CA . LEU A 1 428 ? 1.324 -6.210 -21.097 1.00 86.25 428 LEU A CA 1
ATOM 3357 C C . LEU A 1 428 ? 1.511 -5.714 -22.537 1.00 86.25 428 LEU A C 1
ATOM 3359 O O . LEU A 1 428 ? 0.627 -5.086 -23.113 1.00 86.25 428 LEU A O 1
ATOM 3363 N N . SER A 1 429 ? 2.670 -6.030 -23.116 1.00 82.25 429 SER A N 1
ATOM 3364 C CA . SER A 1 429 ? 3.000 -5.836 -24.523 1.00 82.25 429 SER A CA 1
ATOM 3365 C C . SER A 1 429 ? 4.048 -6.866 -24.966 1.00 82.25 429 SER A C 1
ATOM 3367 O O . SER A 1 429 ? 4.683 -7.518 -24.141 1.00 82.25 429 SER A O 1
ATOM 3369 N N . GLY A 1 430 ? 4.234 -7.025 -26.278 1.00 86.94 430 GLY A N 1
ATOM 3370 C CA . GLY A 1 430 ? 5.210 -7.963 -26.836 1.00 86.94 430 GLY A CA 1
ATOM 3371 C C . GLY A 1 430 ? 4.652 -9.366 -27.088 1.00 86.94 430 GLY A C 1
ATOM 3372 O O . GLY A 1 430 ? 3.446 -9.582 -27.155 1.00 86.94 430 GLY A O 1
ATOM 3373 N N . THR A 1 431 ? 5.558 -10.316 -27.329 1.00 89.75 431 THR A N 1
ATOM 3374 C CA . THR A 1 431 ? 5.220 -11.689 -27.764 1.00 89.75 431 THR A CA 1
ATOM 3375 C C . THR A 1 431 ? 5.768 -12.773 -26.843 1.00 89.75 431 THR A C 1
ATOM 3377 O O . THR A 1 431 ? 5.592 -13.959 -27.123 1.00 89.75 431 THR A O 1
ATOM 3380 N N . GLN A 1 432 ? 6.460 -12.379 -25.772 1.00 92.38 432 GLN A N 1
ATOM 3381 C CA . GLN A 1 432 ? 7.003 -13.297 -24.780 1.00 92.38 432 GLN A CA 1
ATOM 3382 C C . GLN A 1 432 ? 6.219 -13.168 -23.477 1.00 92.38 432 GLN A C 1
ATOM 3384 O O . GLN A 1 432 ? 5.865 -12.045 -23.127 1.00 92.38 432 GLN A O 1
ATOM 3389 N N . PRO A 1 433 ? 5.946 -14.277 -22.774 1.00 94.88 433 PRO A N 1
ATOM 3390 C CA . PRO A 1 433 ? 5.211 -14.238 -21.522 1.00 94.88 433 PRO A CA 1
ATOM 3391 C C . PRO A 1 433 ? 6.044 -13.563 -20.442 1.00 94.88 433 PRO A C 1
ATOM 3393 O O . PRO A 1 433 ? 7.213 -13.895 -20.252 1.00 94.88 433 PRO A O 1
ATOM 3396 N N . ASP A 1 434 ? 5.409 -12.642 -19.741 1.00 96.75 434 ASP A N 1
ATOM 3397 C CA . ASP A 1 434 ? 5.967 -11.896 -18.626 1.00 96.75 434 ASP A CA 1
ATOM 3398 C C . ASP A 1 434 ? 5.484 -12.526 -17.307 1.00 96.75 434 ASP A C 1
ATOM 3400 O O . ASP A 1 434 ? 4.300 -12.882 -17.223 1.00 96.75 434 ASP A O 1
ATOM 3404 N N . PRO A 1 435 ? 6.351 -12.731 -16.295 1.00 97.62 435 PRO A N 1
ATOM 3405 C CA . PRO A 1 435 ? 5.941 -13.364 -15.044 1.00 97.62 435 PRO A CA 1
ATOM 3406 C C . PRO A 1 435 ? 4.840 -12.581 -14.321 1.00 97.62 435 PRO A C 1
ATOM 3408 O O . PRO A 1 435 ? 3.900 -13.217 -13.841 1.00 97.62 435 PRO A O 1
ATOM 3411 N N . ASP A 1 436 ? 4.898 -11.245 -14.307 1.00 96.75 436 ASP A N 1
ATOM 3412 C CA . ASP A 1 436 ? 3.945 -10.397 -13.579 1.00 96.75 436 ASP A CA 1
ATOM 3413 C C . ASP A 1 436 ? 2.563 -10.533 -14.205 1.00 96.75 436 ASP A C 1
ATOM 3415 O O . ASP A 1 436 ? 1.604 -10.964 -13.567 1.00 96.75 436 ASP A O 1
ATOM 3419 N N . MET A 1 437 ? 2.475 -10.265 -15.506 1.00 98.00 437 MET A N 1
ATOM 3420 C CA . MET A 1 437 ? 1.214 -10.294 -16.240 1.00 98.00 437 MET A CA 1
ATOM 3421 C C . MET A 1 437 ? 0.641 -11.703 -16.350 1.00 98.00 437 MET A C 1
ATOM 3423 O O . MET A 1 437 ? -0.578 -11.877 -16.290 1.00 98.00 437 MET A O 1
ATOM 3427 N N . THR A 1 438 ? 1.496 -12.721 -16.474 1.00 98.75 438 THR A N 1
ATOM 3428 C CA . THR A 1 438 ? 1.055 -14.119 -16.460 1.00 98.75 438 THR A CA 1
ATOM 3429 C C . THR A 1 438 ? 0.469 -14.494 -15.104 1.00 98.75 438 THR A C 1
ATOM 3431 O O . THR A 1 438 ? -0.601 -15.100 -15.045 1.00 98.75 438 THR A O 1
ATOM 3434 N N . ALA A 1 439 ? 1.136 -14.125 -14.012 1.00 98.81 439 ALA A N 1
ATOM 3435 C CA . ALA A 1 439 ? 0.662 -14.412 -12.668 1.00 98.81 439 ALA A CA 1
ATOM 3436 C C . ALA A 1 439 ? -0.607 -13.619 -12.323 1.00 98.81 439 ALA A C 1
ATOM 3438 O O . ALA A 1 439 ? -1.567 -14.205 -11.832 1.00 98.81 439 ALA A O 1
ATOM 3439 N N . MET A 1 440 ? -0.680 -12.332 -12.659 1.00 98.75 440 MET A N 1
ATOM 3440 C CA . MET A 1 440 ? -1.874 -11.503 -12.452 1.00 98.75 440 MET A CA 1
ATOM 3441 C C . MET A 1 440 ? -3.085 -12.019 -13.244 1.00 98.75 440 MET A C 1
ATOM 3443 O O . MET A 1 440 ? -4.195 -12.085 -12.713 1.00 98.75 440 MET A O 1
ATOM 3447 N N . ALA A 1 441 ? -2.888 -12.479 -14.486 1.00 98.88 441 ALA A N 1
ATOM 3448 C CA . ALA A 1 441 ? -3.946 -13.157 -15.232 1.00 98.88 441 ALA A CA 1
ATOM 3449 C C . ALA A 1 441 ? -4.414 -14.424 -14.494 1.00 98.88 441 ALA A C 1
ATOM 3451 O O . ALA A 1 441 ? -5.614 -14.598 -14.279 1.00 98.88 441 ALA A O 1
ATOM 3452 N N . LEU A 1 442 ? -3.492 -15.268 -14.015 1.00 98.94 442 LEU A N 1
ATOM 3453 C CA . LEU A 1 442 ? -3.833 -16.458 -13.225 1.00 98.94 442 LEU A CA 1
ATOM 3454 C C . LEU A 1 442 ? -4.597 -16.128 -11.935 1.00 98.94 442 LEU A C 1
ATOM 3456 O O . LEU A 1 442 ? -5.529 -16.855 -11.593 1.00 98.94 442 LEU A O 1
ATOM 3460 N N . GLN A 1 443 ? -4.250 -15.037 -11.247 1.00 98.81 443 GLN A N 1
ATOM 3461 C CA . GLN A 1 443 ? -4.974 -14.566 -10.060 1.00 98.81 443 GLN A CA 1
ATOM 3462 C C . GLN A 1 443 ? -6.439 -14.256 -10.394 1.00 98.81 443 GLN A C 1
ATOM 3464 O O . GLN A 1 443 ? -7.333 -14.724 -9.692 1.00 98.81 443 GLN A O 1
ATOM 3469 N N . SER A 1 444 ? -6.696 -13.543 -11.498 1.00 98.75 444 SER A N 1
ATOM 3470 C CA . SER A 1 444 ? -8.065 -13.238 -11.951 1.00 98.75 444 SER A CA 1
ATOM 3471 C C . SER A 1 444 ? -8.852 -14.479 -12.392 1.00 98.75 444 SER A C 1
ATOM 3473 O O . SER A 1 444 ? -10.063 -14.559 -12.198 1.00 98.75 444 SER A O 1
ATOM 3475 N N . LEU A 1 445 ? -8.165 -15.488 -12.937 1.00 98.81 445 LEU A N 1
ATOM 3476 C CA . LEU A 1 445 ? -8.776 -16.728 -13.420 1.00 98.81 445 LEU A CA 1
ATOM 3477 C C . LEU A 1 445 ? -8.983 -17.775 -12.314 1.00 98.81 445 LEU A C 1
ATOM 3479 O O . LEU A 1 445 ? -9.653 -18.782 -12.549 1.00 98.81 445 LEU A O 1
ATOM 3483 N N . ALA A 1 446 ? -8.443 -17.568 -11.109 1.00 98.38 446 ALA A N 1
ATOM 3484 C CA . ALA A 1 446 ? -8.398 -18.588 -10.062 1.00 98.38 446 ALA A CA 1
ATOM 3485 C C . ALA A 1 446 ? -9.784 -19.101 -9.631 1.00 98.38 446 ALA A C 1
ATOM 3487 O O . ALA A 1 446 ? -9.952 -20.304 -9.417 1.00 98.38 446 ALA A O 1
ATOM 3488 N N . LYS A 1 447 ? -10.792 -18.221 -9.563 1.00 97.38 447 LYS A N 1
ATOM 3489 C CA . LYS A 1 447 ? -12.191 -18.584 -9.254 1.00 97.38 447 LYS A CA 1
ATOM 3490 C C . LYS A 1 447 ? -12.838 -19.440 -10.351 1.00 97.38 447 LYS A C 1
ATOM 3492 O O . LYS A 1 447 ? -13.724 -20.238 -10.063 1.00 97.38 447 LYS A O 1
ATOM 3497 N N . TYR A 1 448 ? -12.357 -19.317 -11.585 1.00 98.38 448 TYR A N 1
ATOM 3498 C CA . TYR A 1 448 ? -12.893 -19.968 -12.783 1.00 98.38 448 TYR A CA 1
ATOM 3499 C C . TYR A 1 448 ? -12.060 -21.179 -13.223 1.00 98.38 448 TYR A C 1
ATOM 3501 O O . TYR A 1 448 ? -12.243 -21.699 -14.322 1.00 98.38 448 TYR A O 1
ATOM 3509 N N . LYS A 1 449 ? -11.129 -21.648 -12.383 1.00 97.38 449 LYS A N 1
ATOM 3510 C CA . LYS A 1 449 ? -10.135 -22.665 -12.759 1.00 97.38 449 LYS A CA 1
ATOM 3511 C C . LYS A 1 449 ? -10.710 -24.011 -13.207 1.00 97.38 449 LYS A C 1
ATOM 3513 O O . LYS A 1 449 ? -10.044 -24.743 -13.938 1.00 97.38 449 LYS A O 1
ATOM 3518 N N . ASP A 1 450 ? -11.933 -24.320 -12.781 1.00 94.75 450 ASP A N 1
ATOM 3519 C CA . ASP A 1 450 ? -12.643 -25.553 -13.126 1.00 94.75 450 ASP A CA 1
ATOM 3520 C C . ASP A 1 450 ? -13.489 -25.418 -14.409 1.00 94.75 450 ASP A C 1
ATOM 3522 O O . ASP A 1 450 ? -14.004 -26.417 -14.920 1.00 94.75 450 ASP A O 1
ATOM 3526 N N . GLU A 1 451 ? -13.619 -24.213 -14.981 1.00 97.56 451 GLU A N 1
ATOM 3527 C CA . GLU A 1 451 ? -14.288 -24.029 -16.269 1.00 97.56 451 GLU A CA 1
ATOM 3528 C C . GLU A 1 451 ? -13.470 -24.646 -17.405 1.00 97.56 451 GLU A C 1
ATOM 3530 O O . GLU A 1 451 ? -12.286 -24.352 -17.593 1.00 97.56 451 GLU A O 1
ATOM 3535 N N . SER A 1 452 ? -14.130 -25.438 -18.254 1.00 97.56 452 SER A N 1
ATOM 3536 C CA . SER A 1 452 ? -13.474 -26.143 -19.361 1.00 97.56 452 SER A CA 1
ATOM 3537 C C . SER A 1 452 ? -12.780 -25.215 -20.362 1.00 97.56 452 SER A C 1
ATOM 3539 O O . SER A 1 452 ? -11.818 -25.637 -21.000 1.00 97.56 452 SER A O 1
ATOM 3541 N N . ARG A 1 453 ? -13.254 -23.969 -20.513 1.00 97.19 453 ARG A N 1
ATOM 3542 C CA . ARG A 1 453 ? -12.632 -22.965 -21.395 1.00 97.19 453 ARG A CA 1
ATOM 3543 C C . ARG A 1 453 ? -11.420 -22.273 -20.764 1.00 97.19 453 ARG A C 1
ATOM 3545 O O . ARG A 1 453 ? -10.526 -21.873 -21.496 1.00 97.19 453 ARG A O 1
ATOM 3552 N N . VAL A 1 454 ? -11.373 -22.157 -19.435 1.00 98.44 454 VAL A N 1
ATOM 3553 C CA . VAL A 1 454 ? -10.320 -21.435 -18.698 1.00 98.44 454 VAL A CA 1
ATOM 3554 C C . VAL A 1 454 ? -9.153 -22.363 -18.371 1.00 98.44 454 VAL A C 1
ATOM 3556 O O . VAL A 1 454 ? -7.990 -21.994 -18.545 1.00 98.44 454 VAL A O 1
ATOM 3559 N N . LYS A 1 455 ? -9.451 -23.597 -17.948 1.00 97.81 455 LYS A N 1
ATOM 3560 C CA . LYS A 1 455 ? -8.454 -24.559 -17.466 1.00 97.81 455 LYS A CA 1
ATOM 3561 C C . LYS A 1 455 ? -7.236 -24.740 -18.396 1.00 97.81 455 LYS A C 1
ATOM 3563 O O . LYS A 1 455 ? -6.118 -24.709 -17.882 1.00 97.81 455 LYS A O 1
ATOM 3568 N N . PRO A 1 456 ? -7.381 -24.878 -19.733 1.00 97.94 456 PRO A N 1
ATOM 3569 C CA . PRO A 1 456 ? -6.226 -25.057 -20.619 1.00 97.94 456 PRO A CA 1
ATOM 3570 C C . PRO A 1 456 ? -5.244 -23.878 -20.600 1.00 97.94 456 PRO A C 1
ATOM 3572 O O . PRO A 1 456 ? -4.040 -24.077 -20.760 1.00 97.94 456 PRO A O 1
ATOM 3575 N N . TYR A 1 457 ? -5.742 -22.657 -20.390 1.00 98.56 457 TYR A N 1
ATOM 3576 C CA . TYR A 1 457 ? -4.908 -21.460 -20.299 1.00 98.56 457 TYR A CA 1
ATOM 3577 C C . TYR A 1 457 ? -4.143 -21.421 -18.977 1.00 98.56 457 TYR A C 1
ATOM 3579 O O . TYR A 1 457 ? -2.949 -21.123 -18.979 1.00 98.56 457 TYR A O 1
ATOM 3587 N N . ILE A 1 458 ? -4.798 -21.795 -17.872 1.00 98.75 458 ILE A N 1
ATOM 3588 C CA . ILE A 1 458 ? -4.156 -21.924 -16.556 1.00 98.75 458 ILE A CA 1
ATOM 3589 C C . ILE A 1 458 ? -3.037 -22.964 -16.598 1.00 98.75 458 ILE A C 1
ATOM 3591 O O . ILE A 1 458 ? -1.914 -22.665 -16.197 1.00 98.75 458 ILE A O 1
ATOM 3595 N N . ASP A 1 459 ? -3.320 -24.166 -17.109 1.00 98.19 459 ASP A N 1
ATOM 3596 C CA . ASP A 1 459 ? -2.339 -25.256 -17.160 1.00 98.19 459 ASP A CA 1
ATOM 3597 C C . ASP A 1 459 ? -1.083 -24.823 -17.934 1.00 98.19 459 ASP A C 1
ATOM 3599 O O . ASP A 1 459 ? 0.040 -24.959 -17.443 1.00 98.19 459 ASP A O 1
ATOM 3603 N N . LYS A 1 460 ? -1.274 -24.209 -19.107 1.00 98.38 460 LYS A N 1
ATOM 3604 C CA . LYS A 1 460 ? -0.178 -23.735 -19.957 1.00 98.38 460 LYS A CA 1
ATOM 3605 C C . LYS A 1 460 ? 0.596 -22.570 -19.333 1.00 98.38 460 LYS A C 1
ATOM 3607 O O . LYS A 1 460 ? 1.812 -22.491 -19.476 1.00 98.38 460 LYS A O 1
ATOM 3612 N N . ALA A 1 461 ? -0.081 -21.664 -18.634 1.00 98.69 461 ALA A N 1
ATOM 3613 C CA . ALA A 1 461 ? 0.570 -20.563 -17.931 1.00 98.69 461 ALA A CA 1
ATOM 3614 C C . ALA A 1 461 ? 1.418 -21.052 -16.747 1.00 98.69 461 ALA A C 1
ATOM 3616 O O . ALA A 1 461 ? 2.520 -20.551 -16.542 1.00 98.69 461 ALA A O 1
ATOM 3617 N N . LEU A 1 462 ? 0.964 -22.074 -16.013 1.00 98.75 462 LEU A N 1
ATOM 3618 C CA . LEU A 1 462 ? 1.755 -22.705 -14.950 1.00 98.75 462 LEU A CA 1
ATOM 3619 C C . LEU A 1 462 ? 3.010 -23.398 -15.500 1.00 98.75 462 LEU A C 1
ATOM 3621 O O . LEU A 1 462 ? 4.064 -23.326 -14.871 1.00 98.75 462 LEU A O 1
ATOM 3625 N N . GLU A 1 463 ? 2.921 -24.041 -16.669 1.00 98.38 463 GLU A N 1
ATOM 3626 C CA . GLU A 1 463 ? 4.094 -24.587 -17.369 1.00 98.38 463 GLU A CA 1
ATOM 3627 C C . GLU A 1 463 ? 5.089 -23.485 -17.750 1.00 98.38 463 GLU A C 1
ATOM 3629 O O . GLU A 1 463 ? 6.295 -23.642 -17.551 1.00 98.38 463 GLU A O 1
ATOM 3634 N N . VAL A 1 464 ? 4.590 -22.354 -18.259 1.00 98.31 464 VAL A N 1
ATOM 3635 C CA . VAL A 1 464 ? 5.416 -21.188 -18.593 1.00 98.31 464 VAL A CA 1
ATOM 3636 C C . VAL A 1 464 ? 6.105 -20.630 -17.351 1.00 98.31 464 VAL A C 1
ATOM 3638 O O . VAL A 1 464 ? 7.327 -20.512 -17.371 1.00 98.31 464 VAL A O 1
ATOM 3641 N N . LEU A 1 465 ? 5.370 -20.357 -16.266 1.00 98.56 465 LEU A N 1
ATOM 3642 C CA . LEU A 1 465 ? 5.947 -19.847 -15.016 1.00 98.56 465 LEU A CA 1
ATOM 3643 C C . LEU A 1 465 ? 7.007 -20.804 -14.456 1.00 98.56 465 LEU A C 1
ATOM 3645 O O . LEU A 1 465 ? 8.121 -20.385 -14.159 1.00 98.56 465 LEU A O 1
ATOM 3649 N N . SER A 1 466 ? 6.715 -22.106 -14.407 1.00 98.00 466 SER A N 1
ATOM 3650 C CA . SER A 1 466 ? 7.681 -23.127 -13.977 1.00 98.00 466 SER A CA 1
ATOM 3651 C C . SER A 1 466 ? 8.977 -23.092 -14.799 1.00 98.00 466 SER A C 1
ATOM 3653 O O . SER A 1 466 ? 10.079 -23.183 -14.242 1.00 98.00 466 SER A O 1
ATOM 3655 N N . LYS A 1 467 ? 8.849 -22.920 -16.122 1.00 97.31 467 LYS A N 1
ATOM 3656 C CA . LYS A 1 467 ? 9.970 -22.875 -17.065 1.00 97.31 467 LYS A CA 1
ATOM 3657 C C . LYS A 1 467 ? 10.814 -21.607 -16.938 1.00 97.31 467 LYS A C 1
ATOM 3659 O O . LYS A 1 467 ? 12.031 -21.707 -17.063 1.00 97.31 467 LYS A O 1
ATOM 3664 N N . ILE A 1 468 ? 10.198 -20.440 -16.746 1.00 96.62 468 ILE A N 1
ATOM 3665 C CA . ILE A 1 468 ? 10.924 -19.158 -16.666 1.00 96.62 468 ILE A CA 1
ATOM 3666 C C . ILE A 1 468 ? 11.461 -18.857 -15.261 1.00 96.62 468 ILE A C 1
ATOM 3668 O O . ILE A 1 468 ? 12.309 -17.983 -15.115 1.00 96.62 468 ILE A O 1
ATOM 3672 N N . GLN A 1 469 ? 11.013 -19.588 -14.235 1.00 97.88 469 GLN A N 1
ATOM 3673 C CA . GLN A 1 469 ? 11.572 -19.484 -12.889 1.00 97.88 469 GLN A CA 1
ATOM 3674 C C . GLN A 1 469 ? 13.053 -19.889 -12.878 1.00 97.88 469 GLN A C 1
ATOM 3676 O O . GLN A 1 469 ? 13.426 -20.973 -13.348 1.00 97.88 469 GLN A O 1
ATOM 3681 N N . LYS A 1 470 ? 13.884 -19.044 -12.274 1.00 96.00 470 LYS A N 1
ATOM 3682 C CA . LYS A 1 470 ? 15.343 -19.190 -12.187 1.00 96.00 470 LYS A CA 1
ATOM 3683 C C . LYS A 1 470 ? 15.754 -20.239 -11.156 1.00 96.00 470 LYS A C 1
ATOM 3685 O O . LYS A 1 470 ? 14.937 -20.669 -10.344 1.00 96.00 470 LYS A O 1
ATOM 3690 N N . SER A 1 471 ? 17.021 -20.659 -11.190 1.00 94.62 471 SER A N 1
ATOM 3691 C CA . SER A 1 471 ? 17.592 -21.669 -10.276 1.00 94.62 471 SER A CA 1
ATOM 3692 C C . SER A 1 471 ? 17.551 -21.251 -8.803 1.00 94.62 471 SER A C 1
ATOM 3694 O O . SER A 1 471 ? 17.435 -22.094 -7.916 1.00 94.62 471 SER A O 1
ATOM 3696 N N . ASP A 1 472 ? 17.585 -19.947 -8.540 1.00 91.88 472 ASP A N 1
ATOM 3697 C CA . ASP A 1 472 ? 17.497 -19.355 -7.208 1.00 91.88 472 ASP A CA 1
ATOM 3698 C C . ASP A 1 472 ? 16.055 -19.221 -6.684 1.00 91.88 472 ASP A C 1
ATOM 3700 O O . ASP A 1 472 ? 15.864 -18.732 -5.566 1.00 91.88 472 ASP A O 1
ATOM 3704 N N . GLY A 1 473 ? 15.072 -19.677 -7.473 1.00 94.69 473 GLY A N 1
ATOM 3705 C CA . GLY A 1 473 ? 13.637 -19.634 -7.198 1.00 94.69 473 GLY A CA 1
ATOM 3706 C C . GLY A 1 473 ? 12.937 -18.346 -7.648 1.00 94.69 473 GLY A C 1
ATOM 3707 O O . GLY A 1 473 ? 11.710 -18.283 -7.528 1.00 94.69 473 GLY A O 1
ATOM 3708 N N . GLY A 1 474 ? 13.685 -17.355 -8.147 1.00 96.38 474 GLY A N 1
ATOM 3709 C CA . GLY A 1 474 ? 13.190 -16.037 -8.544 1.00 96.38 474 GLY A CA 1
ATOM 3710 C C . GLY A 1 474 ? 12.714 -15.944 -9.996 1.00 96.38 474 GLY A C 1
ATOM 3711 O O . GLY A 1 474 ? 12.683 -16.934 -10.734 1.00 96.38 474 GLY A O 1
ATOM 3712 N N . TYR A 1 475 ? 12.354 -14.727 -10.403 1.00 97.25 475 TYR A N 1
ATOM 3713 C CA . TYR A 1 475 ? 11.867 -14.388 -11.741 1.00 97.25 475 TYR A CA 1
ATOM 3714 C C . TYR A 1 475 ? 12.527 -13.103 -12.245 1.00 97.25 475 TYR A C 1
ATOM 3716 O O . TYR A 1 475 ? 12.925 -12.259 -11.442 1.00 97.25 475 TYR A O 1
ATOM 3724 N N . ASP A 1 476 ? 12.624 -12.973 -13.569 1.00 92.75 476 ASP A N 1
ATOM 3725 C CA . ASP A 1 476 ? 13.041 -11.743 -14.241 1.00 92.75 476 ASP A CA 1
ATOM 3726 C C . ASP A 1 476 ? 11.850 -11.168 -15.015 1.00 92.75 476 ASP A C 1
ATOM 3728 O O . ASP A 1 476 ? 11.233 -11.874 -15.815 1.00 92.75 476 ASP A O 1
ATOM 3732 N N . SER A 1 477 ? 11.568 -9.885 -14.813 1.00 85.19 477 SER A N 1
ATOM 3733 C CA . SER A 1 477 ? 10.608 -9.099 -15.596 1.00 85.19 477 SER A CA 1
ATOM 3734 C C . SER A 1 477 ? 11.385 -7.990 -16.300 1.00 85.19 477 SER A C 1
ATOM 3736 O O . SER A 1 477 ? 12.259 -7.359 -15.703 1.00 85.19 477 SER A O 1
ATOM 3738 N N . TRP A 1 478 ? 11.181 -7.839 -17.612 1.00 71.81 478 TRP A N 1
ATOM 3739 C CA . TRP A 1 478 ? 11.942 -6.905 -18.464 1.00 71.81 478 TRP A CA 1
ATOM 3740 C C . TRP A 1 478 ? 13.475 -7.000 -18.321 1.00 71.81 478 TRP A C 1
ATOM 3742 O O . TRP A 1 478 ? 14.195 -6.013 -18.441 1.00 71.81 478 TRP A O 1
ATOM 3752 N N . GLY A 1 479 ? 13.989 -8.209 -18.070 1.00 80.62 479 GLY A N 1
ATOM 3753 C CA . GLY A 1 479 ? 15.423 -8.473 -17.901 1.00 80.62 479 GLY A CA 1
ATOM 3754 C C . GLY A 1 479 ? 15.977 -8.179 -16.503 1.00 80.62 479 GLY A C 1
ATOM 3755 O O . GLY A 1 479 ? 17.171 -8.365 -16.284 1.00 80.62 479 GLY A O 1
ATOM 3756 N N . THR A 1 480 ? 15.133 -7.764 -15.555 1.00 82.00 480 THR A N 1
ATOM 3757 C CA . THR A 1 480 ? 15.537 -7.448 -14.181 1.00 82.00 480 THR A CA 1
ATOM 3758 C C . THR A 1 480 ? 14.955 -8.455 -13.198 1.00 82.00 480 THR A C 1
ATOM 3760 O O . THR A 1 480 ? 13.737 -8.632 -13.124 1.00 82.00 480 THR A O 1
ATOM 3763 N N . SER A 1 481 ? 15.827 -9.077 -12.400 1.00 89.94 481 SER A N 1
ATOM 3764 C CA . SER A 1 481 ? 15.396 -9.895 -11.265 1.00 89.94 481 SER A CA 1
ATOM 3765 C C . SER A 1 481 ? 14.892 -9.004 -10.142 1.00 89.94 481 SER A C 1
ATOM 3767 O O . SER A 1 481 ? 15.639 -8.150 -9.654 1.00 89.94 481 SER A O 1
ATOM 3769 N N . ASN A 1 482 ? 13.637 -9.198 -9.748 1.00 95.38 482 ASN A N 1
ATOM 3770 C CA . ASN A 1 482 ? 12.979 -8.342 -8.772 1.00 95.38 482 ASN A CA 1
ATOM 3771 C C . ASN A 1 482 ? 12.032 -9.118 -7.846 1.00 95.38 482 ASN A C 1
ATOM 3773 O O . ASN A 1 482 ? 11.636 -10.248 -8.150 1.00 95.38 482 ASN A O 1
ATOM 3777 N N . SER A 1 483 ? 11.704 -8.512 -6.705 1.00 97.38 483 SER A N 1
ATOM 3778 C CA . SER A 1 483 ? 10.810 -9.099 -5.701 1.00 97.38 483 SER A CA 1
ATOM 3779 C C . SER A 1 483 ? 9.361 -9.212 -6.174 1.00 97.38 483 SER A C 1
ATOM 3781 O O . SER A 1 483 ? 8.723 -10.240 -5.964 1.00 97.38 483 SER A O 1
ATOM 3783 N N . GLU A 1 484 ? 8.871 -8.201 -6.883 1.00 97.69 484 GLU A N 1
ATOM 3784 C CA . GLU A 1 484 ? 7.467 -8.020 -7.239 1.00 97.69 484 GLU A CA 1
ATOM 3785 C C . GLU A 1 484 ? 6.988 -9.129 -8.183 1.00 97.69 484 GLU A C 1
ATOM 3787 O O . GLU A 1 484 ? 5.892 -9.668 -8.028 1.00 97.69 484 GLU A O 1
ATOM 3792 N N . SER A 1 485 ? 7.845 -9.579 -9.100 1.00 98.19 485 SER A N 1
ATOM 3793 C CA . SER A 1 485 ? 7.559 -10.741 -9.945 1.00 98.19 485 SER A CA 1
ATOM 3794 C C . SER A 1 485 ? 7.389 -12.028 -9.149 1.00 98.19 485 SER A C 1
ATOM 3796 O O . SER A 1 485 ? 6.557 -12.875 -9.485 1.00 98.19 485 SER A O 1
ATOM 3798 N N . ILE A 1 486 ? 8.155 -12.191 -8.072 1.00 98.75 486 ILE A N 1
ATOM 3799 C CA . ILE A 1 486 ? 8.027 -13.340 -7.173 1.00 98.75 486 ILE A CA 1
ATOM 3800 C C . ILE A 1 486 ? 6.713 -13.227 -6.391 1.00 98.75 486 ILE A C 1
ATOM 3802 O O . ILE A 1 486 ? 5.993 -14.224 -6.271 1.00 98.75 486 ILE A O 1
ATOM 3806 N N . ASP A 1 487 ? 6.371 -12.021 -5.933 1.00 98.75 487 ASP A N 1
ATOM 3807 C CA . ASP A 1 487 ? 5.136 -11.718 -5.207 1.00 98.75 487 ASP A CA 1
ATOM 3808 C C . ASP A 1 487 ? 3.900 -12.106 -6.016 1.00 98.75 487 ASP A C 1
ATOM 3810 O O . ASP A 1 487 ? 3.057 -12.877 -5.542 1.00 98.75 487 ASP A O 1
ATOM 3814 N N . GLN A 1 488 ? 3.817 -11.659 -7.273 1.00 98.81 488 GLN A N 1
ATOM 3815 C CA . GLN A 1 488 ? 2.690 -11.980 -8.151 1.00 98.81 488 GLN A CA 1
ATOM 3816 C C . GLN A 1 488 ? 2.529 -13.491 -8.338 1.00 98.81 488 GLN A C 1
ATOM 3818 O O . GLN A 1 488 ? 1.412 -14.018 -8.257 1.00 98.81 488 GLN A O 1
ATOM 3823 N N . VAL A 1 489 ? 3.635 -14.213 -8.544 1.00 98.88 489 VAL A N 1
ATOM 3824 C CA . VAL A 1 489 ? 3.606 -15.671 -8.712 1.00 98.88 489 VAL A CA 1
ATOM 3825 C C . VAL A 1 489 ? 3.153 -16.369 -7.429 1.00 98.88 489 VAL A C 1
ATOM 3827 O O . VAL A 1 489 ? 2.338 -17.289 -7.502 1.00 98.88 489 VAL A O 1
ATOM 3830 N N . ILE A 1 490 ? 3.609 -15.936 -6.250 1.00 98.88 490 ILE A N 1
ATOM 3831 C CA . ILE A 1 490 ? 3.149 -16.489 -4.965 1.00 98.88 490 ILE A CA 1
ATOM 3832 C C . ILE A 1 490 ? 1.631 -16.332 -4.825 1.00 98.88 490 ILE A C 1
ATOM 3834 O O . ILE A 1 490 ? 0.937 -17.307 -4.507 1.00 98.88 490 ILE A O 1
ATOM 3838 N N . VAL A 1 491 ? 1.099 -15.138 -5.098 1.00 98.88 491 VAL A N 1
ATOM 3839 C CA . VAL A 1 491 ? -0.347 -14.872 -5.018 1.00 98.88 491 VAL A CA 1
ATOM 3840 C C . VAL A 1 491 ? -1.115 -15.730 -6.030 1.00 98.88 491 VAL A C 1
ATOM 3842 O O . VAL A 1 491 ? -2.136 -16.319 -5.678 1.00 98.88 491 VAL A O 1
ATOM 3845 N N . ALA A 1 492 ? -0.610 -15.886 -7.256 1.00 98.88 492 ALA A N 1
ATOM 3846 C CA . ALA A 1 492 ? -1.242 -16.715 -8.284 1.00 98.88 492 ALA A CA 1
ATOM 3847 C C . ALA A 1 492 ? -1.321 -18.197 -7.885 1.00 98.88 492 ALA A C 1
ATOM 3849 O O . ALA A 1 492 ? -2.387 -18.813 -7.965 1.00 98.88 492 ALA A O 1
ATOM 3850 N N . LEU A 1 493 ? -0.205 -18.776 -7.434 1.00 98.88 493 LEU A N 1
ATOM 3851 C CA . LEU A 1 493 ? -0.139 -20.190 -7.058 1.00 98.88 493 LEU A CA 1
ATOM 3852 C C . LEU A 1 493 ? -1.071 -20.490 -5.886 1.00 98.88 493 LEU A C 1
ATOM 3854 O O . LEU A 1 493 ? -1.893 -21.406 -5.958 1.00 98.88 493 LEU A O 1
ATOM 3858 N N . THR A 1 494 ? -1.008 -19.664 -4.846 1.00 98.69 494 THR A N 1
ATOM 3859 C CA . THR A 1 494 ? -1.833 -19.833 -3.646 1.00 98.69 494 THR A CA 1
ATOM 3860 C C . THR A 1 494 ? -3.322 -19.629 -3.941 1.00 98.69 494 THR A C 1
ATOM 3862 O O . THR A 1 494 ? -4.145 -20.403 -3.449 1.00 98.69 494 THR A O 1
ATOM 3865 N N . ALA A 1 495 ? -3.691 -18.686 -4.817 1.00 98.56 495 ALA A N 1
ATOM 3866 C CA . ALA A 1 495 ? -5.072 -18.510 -5.278 1.00 98.56 495 ALA A CA 1
ATOM 3867 C C . ALA A 1 495 ? -5.602 -19.730 -6.055 1.00 98.56 495 ALA A C 1
ATOM 3869 O O . ALA A 1 495 ? -6.757 -20.128 -5.885 1.00 98.56 495 ALA A O 1
ATOM 3870 N N . LEU A 1 496 ? -4.753 -20.383 -6.854 1.00 98.50 496 LEU A N 1
ATOM 3871 C CA . LEU A 1 496 ? -5.090 -21.623 -7.564 1.00 98.50 496 LEU A CA 1
ATOM 3872 C C . LEU A 1 496 ? -5.152 -22.854 -6.644 1.00 98.50 496 LEU A C 1
ATOM 3874 O O . LEU A 1 496 ? -5.650 -23.907 -7.059 1.00 98.50 496 LEU A O 1
ATOM 3878 N N . GLY A 1 497 ? -4.732 -22.721 -5.385 1.00 97.25 497 GLY A N 1
ATOM 3879 C CA . GLY A 1 497 ? -4.657 -23.810 -4.414 1.00 97.25 497 GLY A CA 1
ATOM 3880 C C . GLY A 1 497 ? -3.393 -24.662 -4.557 1.00 97.25 497 GLY A C 1
ATOM 3881 O O . GLY A 1 497 ? -3.397 -25.829 -4.173 1.00 97.25 497 GLY A O 1
ATOM 3882 N N . ILE A 1 498 ? -2.339 -24.103 -5.151 1.00 98.19 498 ILE A N 1
ATOM 3883 C CA . ILE A 1 498 ? -1.045 -24.749 -5.359 1.00 98.19 498 ILE A CA 1
ATOM 3884 C C . ILE A 1 498 ? -0.091 -24.263 -4.274 1.00 98.19 498 ILE A C 1
ATOM 3886 O O . ILE A 1 498 ? 0.128 -23.064 -4.122 1.00 98.19 498 ILE A O 1
ATOM 3890 N N . ASP A 1 499 ? 0.504 -25.205 -3.549 1.00 96.50 499 ASP A N 1
ATOM 3891 C CA . ASP A 1 499 ? 1.539 -24.911 -2.567 1.00 96.50 499 ASP A CA 1
ATOM 3892 C C . ASP A 1 499 ? 2.911 -24.794 -3.257 1.00 96.50 499 ASP A C 1
ATOM 3894 O O . ASP A 1 499 ? 3.467 -25.818 -3.676 1.00 96.50 499 ASP A O 1
ATOM 3898 N N . PRO A 1 500 ? 3.507 -23.589 -3.355 1.00 93.75 500 PRO A N 1
ATOM 3899 C CA . PRO A 1 500 ? 4.815 -23.430 -3.985 1.00 93.75 500 PRO A CA 1
ATOM 3900 C C . PRO A 1 500 ? 5.952 -24.136 -3.229 1.00 93.75 500 PRO A C 1
ATOM 3902 O O . PRO A 1 500 ? 7.028 -24.311 -3.797 1.00 93.75 500 PRO A O 1
ATOM 3905 N N . LYS A 1 501 ? 5.742 -24.563 -1.974 1.00 92.94 501 LYS A N 1
ATOM 3906 C CA . LYS A 1 501 ? 6.737 -25.303 -1.184 1.00 92.94 501 LYS A CA 1
ATOM 3907 C C . LYS A 1 501 ? 6.756 -26.802 -1.483 1.00 92.94 501 LYS A C 1
ATOM 3909 O O . LYS A 1 501 ? 7.739 -27.470 -1.166 1.00 92.94 501 LYS A O 1
ATOM 3914 N N . THR A 1 502 ? 5.679 -27.355 -2.043 1.00 93.12 502 THR A N 1
ATOM 3915 C CA . THR A 1 502 ? 5.547 -28.807 -2.276 1.00 93.12 502 THR A CA 1
ATOM 3916 C C . THR A 1 502 ? 5.286 -29.179 -3.734 1.00 93.12 502 THR A C 1
ATOM 3918 O O . THR A 1 502 ? 5.573 -30.313 -4.133 1.00 93.12 502 THR A O 1
ATOM 3921 N N . ASP A 1 503 ? 4.821 -28.244 -4.566 1.00 96.62 503 ASP A N 1
ATOM 3922 C CA . ASP A 1 503 ? 4.675 -28.466 -6.001 1.00 96.62 503 ASP A CA 1
ATOM 3923 C C . ASP A 1 503 ? 6.039 -28.428 -6.704 1.00 96.62 503 ASP A C 1
ATOM 3925 O O . ASP A 1 503 ? 6.674 -27.384 -6.849 1.00 96.62 503 ASP A O 1
ATOM 3929 N N . LYS A 1 504 ? 6.475 -29.593 -7.194 1.00 96.12 504 LYS A N 1
ATOM 3930 C CA . LYS A 1 504 ? 7.780 -29.779 -7.847 1.00 96.12 504 LYS A CA 1
ATOM 3931 C C . LYS A 1 504 ? 8.009 -28.879 -9.061 1.00 96.12 504 LYS A C 1
ATOM 3933 O O . LYS A 1 504 ? 9.157 -28.695 -9.443 1.00 96.12 504 LYS A O 1
ATOM 3938 N N . ARG A 1 505 ? 6.958 -28.330 -9.681 1.00 96.62 505 ARG A N 1
ATOM 3939 C CA . ARG A 1 505 ? 7.109 -27.373 -10.790 1.00 96.62 505 ARG A CA 1
ATOM 3940 C C . ARG A 1 505 ? 7.783 -26.075 -10.343 1.00 96.62 505 ARG A C 1
ATOM 3942 O O . ARG A 1 505 ? 8.393 -25.413 -11.178 1.00 96.62 505 ARG A O 1
ATOM 3949 N N . PHE A 1 506 ? 7.680 -25.727 -9.061 1.00 97.06 506 PHE A N 1
ATOM 3950 C CA . PHE A 1 506 ? 8.133 -24.447 -8.510 1.00 97.06 506 PHE A CA 1
ATOM 3951 C C . PHE A 1 506 ? 9.278 -24.575 -7.492 1.00 97.06 506 PHE A C 1
ATOM 3953 O O . PHE A 1 506 ? 9.641 -23.591 -6.842 1.00 97.06 506 PHE A O 1
ATOM 3960 N N . ILE A 1 507 ? 9.862 -25.776 -7.390 1.00 95.31 507 ILE A N 1
ATOM 3961 C CA . ILE A 1 507 ? 11.023 -26.100 -6.553 1.00 95.31 507 ILE A CA 1
ATOM 3962 C C . ILE A 1 507 ? 12.186 -26.471 -7.474 1.00 95.31 507 ILE A C 1
ATOM 3964 O O . ILE A 1 507 ? 12.070 -27.378 -8.299 1.00 95.31 507 ILE A O 1
ATOM 3968 N N . LYS A 1 508 ? 13.310 -25.773 -7.334 1.00 93.31 508 LYS A N 1
ATOM 3969 C CA . LYS A 1 508 ? 14.534 -25.993 -8.116 1.00 93.31 508 LYS A CA 1
ATOM 3970 C C . LYS A 1 508 ? 15.448 -27.008 -7.434 1.00 93.31 508 LYS A C 1
ATOM 3972 O O . LYS A 1 508 ? 15.215 -27.377 -6.286 1.00 93.31 508 LYS A O 1
ATOM 3977 N N . GLU A 1 509 ? 16.463 -27.487 -8.153 1.00 84.81 509 GLU A N 1
ATOM 3978 C CA . GLU A 1 509 ? 17.296 -28.628 -7.731 1.00 84.81 509 GLU A CA 1
ATOM 3979 C C . GLU A 1 509 ? 17.954 -28.426 -6.355 1.00 84.81 509 GLU A C 1
ATOM 3981 O O . GLU A 1 509 ? 17.966 -29.355 -5.550 1.00 84.81 509 GLU A O 1
ATOM 3986 N N . ASP A 1 510 ? 18.358 -27.194 -6.031 1.00 82.94 510 ASP A N 1
ATOM 3987 C CA . ASP A 1 510 ? 18.951 -26.827 -4.735 1.00 82.94 510 ASP A CA 1
ATOM 3988 C C . ASP A 1 510 ? 17.918 -26.630 -3.605 1.00 82.94 510 ASP A C 1
ATOM 3990 O O . ASP A 1 510 ? 18.243 -26.158 -2.517 1.00 82.94 510 ASP A O 1
ATOM 3994 N N . GLY A 1 511 ? 16.644 -26.943 -3.854 1.00 86.69 511 GLY A N 1
ATOM 3995 C CA . GLY A 1 511 ? 15.537 -26.712 -2.923 1.00 86.69 511 GLY A CA 1
ATOM 3996 C C . GLY A 1 511 ? 15.018 -25.270 -2.903 1.00 86.69 511 GLY A C 1
ATOM 3997 O O . GLY A 1 511 ? 14.112 -24.967 -2.126 1.00 86.69 511 GLY A O 1
ATOM 3998 N N . ASN A 1 512 ? 15.549 -24.388 -3.758 1.00 91.69 512 ASN A N 1
ATOM 3999 C CA . ASN A 1 512 ? 15.065 -23.015 -3.905 1.00 91.69 512 ASN A CA 1
ATOM 4000 C C . ASN A 1 512 ? 13.645 -22.987 -4.492 1.00 91.69 512 ASN A C 1
ATOM 4002 O O . ASN A 1 512 ? 13.346 -23.640 -5.491 1.00 91.69 512 ASN A O 1
ATOM 4006 N N . TRP A 1 513 ? 12.780 -22.183 -3.890 1.00 94.81 513 TRP A N 1
ATOM 4007 C CA . TRP A 1 513 ? 11.381 -21.975 -4.273 1.00 94.81 513 TRP A CA 1
ATOM 4008 C C . TRP A 1 513 ? 10.976 -20.515 -4.025 1.00 94.81 513 TRP A C 1
ATOM 4010 O O . TRP A 1 513 ? 11.737 -19.741 -3.438 1.00 94.81 513 TRP A O 1
ATOM 4020 N N . THR A 1 514 ? 9.781 -20.120 -4.459 1.00 94.81 514 THR A N 1
ATOM 4021 C CA . THR A 1 514 ? 9.385 -18.702 -4.550 1.00 94.81 514 THR A CA 1
ATOM 4022 C C . THR A 1 514 ? 9.512 -17.921 -3.239 1.00 94.81 514 THR A C 1
ATOM 4024 O O . THR A 1 514 ? 10.130 -16.864 -3.240 1.00 94.81 514 THR A O 1
ATOM 4027 N N . ILE A 1 515 ? 9.040 -18.437 -2.097 1.00 94.88 515 ILE A N 1
ATOM 4028 C CA . ILE A 1 515 ? 9.189 -17.728 -0.809 1.00 94.88 515 ILE A CA 1
ATOM 4029 C C . ILE A 1 515 ? 10.663 -17.618 -0.407 1.00 94.88 515 ILE A C 1
ATOM 4031 O O . ILE A 1 515 ? 11.095 -16.553 0.015 1.00 94.88 515 ILE A O 1
ATOM 4035 N N . SER A 1 516 ? 11.467 -18.677 -0.569 1.00 92.94 516 SER A N 1
ATOM 4036 C CA . SER A 1 516 ? 12.905 -18.586 -0.264 1.00 92.94 516 SER A CA 1
ATOM 4037 C C . SER A 1 516 ? 13.639 -17.577 -1.152 1.00 92.94 516 SER A C 1
ATOM 4039 O O . SER A 1 516 ? 14.604 -16.967 -0.703 1.00 92.94 516 SER A O 1
ATOM 4041 N N . ALA A 1 517 ? 13.173 -17.372 -2.389 1.00 95.56 517 ALA A N 1
ATOM 4042 C CA . ALA A 1 517 ? 13.696 -16.345 -3.278 1.00 95.56 517 ALA A CA 1
ATOM 4043 C C . ALA A 1 517 ? 13.257 -14.943 -2.833 1.00 95.56 517 ALA A C 1
ATOM 4045 O O . ALA A 1 517 ? 14.108 -14.069 -2.693 1.00 95.56 517 ALA A O 1
ATOM 4046 N N . LEU A 1 518 ? 11.969 -14.750 -2.523 1.00 97.56 518 LEU A N 1
ATOM 4047 C CA . LEU A 1 518 ? 11.426 -13.484 -2.015 1.00 97.56 518 LEU A CA 1
ATOM 4048 C C . LEU A 1 518 ? 12.141 -13.027 -0.736 1.00 97.56 518 LEU A C 1
ATOM 4050 O O . LEU A 1 518 ? 12.525 -11.867 -0.611 1.00 97.56 518 LEU A O 1
ATOM 4054 N N . MET A 1 519 ? 12.404 -13.948 0.195 1.00 95.12 519 MET A N 1
ATOM 4055 C CA . MET A 1 519 ? 13.064 -13.618 1.462 1.00 95.12 519 MET A CA 1
ATOM 4056 C C . MET A 1 519 ? 14.515 -13.136 1.304 1.00 95.12 519 MET A C 1
ATOM 4058 O O . MET A 1 519 ? 15.055 -12.560 2.244 1.00 95.12 519 MET A O 1
ATOM 4062 N N . LYS A 1 520 ? 15.144 -13.283 0.128 1.00 94.62 520 LYS A N 1
ATOM 4063 C CA . LYS A 1 520 ? 16.449 -12.659 -0.173 1.00 94.62 520 LYS A CA 1
ATOM 4064 C C . LYS A 1 520 ? 16.345 -11.138 -0.350 1.00 94.62 520 LYS A C 1
ATOM 4066 O O . LYS A 1 520 ? 17.336 -10.437 -0.165 1.00 94.62 520 LYS A O 1
ATOM 4071 N N . PHE A 1 521 ? 15.162 -10.632 -0.700 1.00 94.94 521 PHE A N 1
ATOM 4072 C CA . PHE A 1 521 ? 14.875 -9.202 -0.855 1.00 94.94 521 PHE A CA 1
ATOM 4073 C C . PHE A 1 521 ? 14.431 -8.548 0.458 1.00 94.94 521 PHE A C 1
ATOM 4075 O O . PHE A 1 521 ? 14.401 -7.318 0.541 1.00 94.94 521 PHE A O 1
ATOM 4082 N N . TYR A 1 522 ? 14.113 -9.351 1.478 1.00 92.88 522 TYR A N 1
ATOM 4083 C CA . TYR A 1 522 ? 13.725 -8.867 2.796 1.00 92.88 522 TYR A CA 1
ATOM 4084 C C . TYR A 1 522 ? 14.872 -8.108 3.468 1.00 92.88 522 TYR A C 1
ATOM 4086 O O . TYR A 1 522 ? 16.027 -8.540 3.481 1.00 92.88 522 TYR A O 1
ATOM 4094 N N . VAL A 1 523 ? 14.535 -6.975 4.066 1.00 87.56 523 VAL A N 1
ATOM 4095 C CA . VAL A 1 523 ? 15.422 -6.144 4.871 1.00 87.56 523 VAL A CA 1
ATOM 4096 C C . VAL A 1 523 ? 14.965 -6.243 6.316 1.00 87.56 523 VAL A C 1
ATOM 4098 O O . VAL A 1 523 ? 13.792 -6.023 6.623 1.00 87.56 523 VAL A O 1
ATOM 4101 N N . GLU A 1 524 ? 15.911 -6.543 7.205 1.00 81.38 524 GLU A N 1
ATOM 4102 C CA . GLU A 1 524 ? 15.676 -6.576 8.647 1.00 81.38 524 GLU A CA 1
ATOM 4103 C C . GLU A 1 524 ? 14.935 -5.309 9.111 1.00 81.38 524 GLU A C 1
ATOM 4105 O O . GLU A 1 524 ? 15.320 -4.187 8.770 1.00 81.38 524 GLU A O 1
ATOM 4110 N N . GLY A 1 525 ? 13.835 -5.498 9.846 1.00 75.50 525 GLY A N 1
ATOM 4111 C CA . GLY A 1 525 ? 12.928 -4.418 10.238 1.00 75.50 525 GLY A CA 1
ATOM 4112 C C . GLY A 1 525 ? 11.679 -4.254 9.363 1.00 75.50 525 GLY A C 1
ATOM 4113 O O . GLY A 1 525 ? 10.872 -3.384 9.679 1.00 75.50 525 GLY A O 1
ATOM 4114 N N . GLY A 1 526 ? 11.482 -5.074 8.321 1.00 85.25 526 GLY A N 1
ATOM 4115 C CA . GLY A 1 526 ? 10.179 -5.239 7.655 1.00 85.25 526 GLY A CA 1
ATOM 4116 C C . GLY A 1 526 ? 10.054 -4.684 6.236 1.00 85.25 526 GLY A C 1
ATOM 4117 O O . GLY A 1 526 ? 8.953 -4.612 5.714 1.00 85.25 526 GLY A O 1
ATOM 4118 N N . GLY A 1 527 ? 11.136 -4.245 5.599 1.00 90.88 527 GLY A N 1
ATOM 4119 C CA . GLY A 1 527 ? 11.069 -3.735 4.225 1.00 90.88 527 GLY A CA 1
ATOM 4120 C C . GLY A 1 527 ? 11.451 -4.783 3.180 1.00 90.88 527 GLY A C 1
ATOM 4121 O O . GLY A 1 527 ? 12.151 -5.737 3.502 1.00 90.88 527 GLY A O 1
ATOM 4122 N N . PHE A 1 528 ? 11.089 -4.573 1.915 1.00 94.56 528 PHE A N 1
ATOM 4123 C CA . PHE A 1 528 ? 11.589 -5.364 0.783 1.00 94.56 528 PHE A CA 1
ATOM 4124 C C . PHE A 1 528 ? 12.278 -4.472 -0.239 1.00 94.56 528 PHE A C 1
ATOM 4126 O O . PHE A 1 528 ? 11.848 -3.350 -0.490 1.00 94.56 528 PHE A O 1
ATOM 4133 N N . LYS A 1 529 ? 13.374 -4.955 -0.814 1.00 91.25 529 LYS A N 1
ATOM 4134 C CA . LYS A 1 529 ? 14.080 -4.311 -1.928 1.00 91.25 529 LYS A CA 1
ATOM 4135 C C . LYS A 1 529 ? 13.417 -4.658 -3.256 1.00 91.25 529 LYS A C 1
ATOM 4137 O O . LYS A 1 529 ? 12.965 -5.784 -3.392 1.00 91.25 529 LYS A O 1
ATOM 4142 N N . HIS A 1 530 ? 13.480 -3.761 -4.242 1.00 89.75 530 HIS A N 1
ATOM 4143 C CA . HIS A 1 530 ? 13.058 -4.083 -5.608 1.00 89.75 530 HIS A CA 1
ATOM 4144 C C . HIS A 1 530 ? 14.069 -5.035 -6.258 1.00 89.75 530 HIS A C 1
ATOM 4146 O O . HIS A 1 530 ? 13.708 -6.118 -6.706 1.00 89.75 530 HIS A O 1
ATOM 4152 N N . THR A 1 531 ? 15.362 -4.691 -6.220 1.00 90.81 531 THR A N 1
ATOM 4153 C CA . THR A 1 531 ? 16.460 -5.574 -6.657 1.00 90.81 531 THR A CA 1
ATOM 4154 C C . THR A 1 531 ? 17.392 -5.930 -5.500 1.00 90.81 531 THR A C 1
ATOM 4156 O O . THR A 1 531 ? 17.560 -5.155 -4.559 1.00 90.81 531 THR A O 1
ATOM 4159 N N . LEU A 1 532 ? 18.091 -7.070 -5.570 1.00 82.19 532 LEU A N 1
ATOM 4160 C CA . LEU A 1 532 ? 19.069 -7.449 -4.532 1.00 82.19 532 LEU A CA 1
ATOM 4161 C C . LEU A 1 532 ? 20.201 -6.418 -4.357 1.00 82.19 532 LEU A C 1
ATOM 4163 O O . LEU A 1 532 ? 20.775 -6.308 -3.269 1.00 82.19 532 LEU A O 1
ATOM 4167 N N . ASN A 1 533 ? 20.484 -5.636 -5.403 1.00 78.62 533 ASN A N 1
ATOM 4168 C CA . ASN A 1 533 ? 21.494 -4.580 -5.397 1.00 78.62 533 ASN A CA 1
ATOM 4169 C C . ASN A 1 533 ? 21.034 -3.304 -4.678 1.00 78.62 533 ASN A C 1
ATOM 4171 O O . ASN A 1 533 ? 21.867 -2.446 -4.364 1.00 78.62 533 ASN A O 1
ATOM 4175 N N . ASP A 1 534 ? 19.738 -3.161 -4.393 1.00 67.94 534 ASP A N 1
ATOM 4176 C CA . ASP A 1 534 ? 19.235 -1.996 -3.678 1.00 67.94 534 ASP A CA 1
ATOM 4177 C C . ASP A 1 534 ? 19.796 -1.980 -2.256 1.00 67.94 534 ASP A C 1
ATOM 4179 O O . ASP A 1 534 ? 19.938 -3.001 -1.578 1.00 67.94 534 ASP A O 1
ATOM 4183 N N . LYS A 1 535 ? 20.125 -0.788 -1.763 1.00 74.00 535 LYS A N 1
ATOM 4184 C CA . LYS A 1 535 ? 20.689 -0.626 -0.415 1.00 74.00 535 LYS A CA 1
ATOM 4185 C C . LYS A 1 535 ? 19.613 -0.464 0.660 1.00 74.00 535 LYS A C 1
ATOM 4187 O O . LYS A 1 535 ? 19.946 -0.489 1.842 1.00 74.00 535 LYS A O 1
ATOM 4192 N N . ARG A 1 536 ? 18.351 -0.261 0.271 1.00 72.00 536 ARG A N 1
ATOM 4193 C CA . ARG A 1 536 ? 17.228 0.045 1.167 1.00 72.00 536 ARG A CA 1
ATOM 4194 C C . ARG A 1 536 ? 15.917 -0.548 0.649 1.00 72.00 536 ARG A C 1
ATOM 4196 O O . ARG A 1 536 ? 15.842 -0.836 -0.543 1.00 72.00 536 ARG A O 1
ATOM 4203 N N . PRO A 1 537 ? 14.904 -0.693 1.520 1.00 78.06 537 PRO A N 1
ATOM 4204 C CA . PRO A 1 537 ? 13.561 -1.061 1.097 1.00 78.06 537 PRO A CA 1
ATOM 4205 C C . PRO A 1 537 ? 12.983 -0.103 0.050 1.00 78.06 537 PRO A C 1
ATOM 4207 O O . PRO A 1 537 ? 13.177 1.109 0.144 1.00 78.06 537 PRO A O 1
ATOM 4210 N N . ASN A 1 538 ? 12.244 -0.655 -0.905 1.00 91.62 538 ASN A N 1
ATOM 4211 C CA . ASN A 1 538 ? 11.420 0.036 -1.886 1.00 91.62 538 ASN A CA 1
ATOM 4212 C C . ASN A 1 538 ? 9.943 -0.064 -1.457 1.00 91.62 538 ASN A C 1
ATOM 4214 O O . ASN A 1 538 ? 9.509 -1.108 -0.972 1.00 91.62 538 ASN A O 1
ATOM 4218 N N . GLY A 1 539 ? 9.170 1.015 -1.612 1.00 84.19 539 GLY A N 1
ATOM 4219 C CA . GLY A 1 539 ? 7.770 1.059 -1.170 1.00 84.19 539 GLY A CA 1
ATOM 4220 C C . GLY A 1 539 ? 6.875 0.032 -1.869 1.00 84.19 539 GLY A C 1
ATOM 4221 O O . GLY A 1 539 ? 6.180 -0.720 -1.194 1.00 84.19 539 GLY A O 1
ATOM 4222 N N . MET A 1 540 ? 6.963 -0.069 -3.199 1.00 86.81 540 MET A N 1
ATOM 4223 C CA . MET A 1 540 ? 6.170 -1.015 -3.987 1.00 86.81 540 MET A CA 1
ATOM 4224 C C . MET A 1 540 ? 6.576 -2.461 -3.697 1.00 86.81 540 MET A C 1
ATOM 4226 O O . MET A 1 540 ? 5.709 -3.281 -3.415 1.00 86.81 540 MET A O 1
ATOM 4230 N N . ALA A 1 541 ? 7.877 -2.759 -3.675 1.00 92.19 541 ALA A N 1
ATOM 4231 C CA . ALA A 1 541 ? 8.378 -4.072 -3.266 1.00 92.19 541 ALA A CA 1
ATOM 4232 C C . ALA A 1 541 ? 7.888 -4.460 -1.863 1.00 92.19 541 ALA A C 1
ATOM 4234 O O . ALA A 1 541 ? 7.509 -5.599 -1.619 1.00 92.19 541 ALA A O 1
ATOM 4235 N N . THR A 1 542 ? 7.859 -3.506 -0.927 1.00 96.25 542 THR A N 1
ATOM 4236 C CA . THR A 1 542 ? 7.396 -3.750 0.449 1.00 96.25 542 THR A CA 1
ATOM 4237 C C . THR A 1 542 ? 5.892 -4.008 0.504 1.00 96.25 542 THR A C 1
ATOM 4239 O O . THR A 1 542 ? 5.451 -4.933 1.185 1.00 96.25 542 THR A O 1
ATOM 4242 N N . GLU A 1 543 ? 5.104 -3.231 -0.236 1.00 93.56 543 GLU A N 1
ATOM 4243 C CA . GLU A 1 543 ? 3.657 -3.412 -0.384 1.00 93.56 543 GLU A CA 1
ATOM 4244 C C . GLU A 1 543 ? 3.302 -4.780 -0.977 1.00 93.56 543 GLU A C 1
ATOM 4246 O O . GLU A 1 543 ? 2.442 -5.485 -0.438 1.00 93.56 543 GLU A O 1
ATOM 4251 N N . GLN A 1 544 ? 3.978 -5.169 -2.063 1.00 97.75 544 GLN A N 1
ATOM 4252 C CA . GLN A 1 544 ? 3.728 -6.437 -2.746 1.00 97.75 544 GLN A CA 1
ATOM 4253 C C . GLN A 1 544 ? 4.248 -7.634 -1.953 1.00 97.75 544 GLN A C 1
ATOM 4255 O O . GLN A 1 544 ? 3.509 -8.607 -1.766 1.00 97.75 544 GLN A O 1
ATOM 4260 N N . GLY A 1 545 ? 5.440 -7.512 -1.367 1.00 98.31 545 GLY A N 1
ATOM 4261 C CA . GLY A 1 545 ? 6.012 -8.509 -0.469 1.00 98.31 545 GLY A CA 1
ATOM 4262 C C . GLY A 1 545 ? 5.100 -8.781 0.724 1.00 98.31 545 GLY A C 1
ATOM 4263 O O . GLY A 1 545 ? 4.839 -9.941 1.055 1.00 98.31 545 GLY A O 1
ATOM 4264 N N . MET A 1 546 ? 4.520 -7.731 1.322 1.00 98.25 546 MET A N 1
ATOM 4265 C CA . MET A 1 546 ? 3.545 -7.868 2.408 1.00 98.25 546 MET A CA 1
ATOM 4266 C C . MET A 1 546 ? 2.359 -8.736 1.989 1.00 98.25 546 MET A C 1
ATOM 4268 O O . MET A 1 546 ? 2.084 -9.760 2.622 1.00 98.25 546 MET A O 1
ATOM 4272 N N . TYR A 1 547 ? 1.635 -8.358 0.929 1.00 98.31 547 TYR A N 1
ATOM 4273 C CA . TYR A 1 547 ? 0.431 -9.105 0.571 1.00 98.31 547 TYR A CA 1
ATOM 4274 C C . TYR A 1 547 ? 0.745 -10.498 0.009 1.00 98.31 547 TYR A C 1
ATOM 4276 O O . TYR A 1 547 ? -0.094 -11.392 0.134 1.00 98.31 547 TYR A O 1
ATOM 4284 N N . ALA A 1 548 ? 1.926 -10.724 -0.577 1.00 98.75 548 ALA A N 1
ATOM 4285 C CA . ALA A 1 548 ? 2.341 -12.036 -1.070 1.00 98.75 548 ALA A CA 1
ATOM 4286 C C . ALA A 1 548 ? 2.638 -13.001 0.079 1.00 98.75 548 ALA A C 1
ATOM 4288 O O . ALA A 1 548 ? 2.150 -14.138 0.077 1.00 98.75 548 ALA A O 1
ATOM 4289 N N . LEU A 1 549 ? 3.353 -12.537 1.110 1.00 98.44 549 LEU A N 1
ATOM 4290 C CA . LEU A 1 549 ? 3.535 -13.306 2.339 1.00 98.44 549 LEU A CA 1
ATOM 4291 C C . LEU A 1 549 ? 2.190 -13.602 3.008 1.00 98.44 549 LEU A C 1
ATOM 4293 O O . LEU A 1 549 ? 1.944 -14.744 3.400 1.00 98.44 549 LEU A O 1
ATOM 4297 N N . VAL A 1 550 ? 1.288 -12.616 3.077 1.00 98.44 550 VAL A N 1
ATOM 4298 C CA . VAL A 1 550 ? -0.080 -12.810 3.583 1.00 98.44 550 VAL A CA 1
ATOM 4299 C C . VAL A 1 550 ? -0.841 -13.844 2.750 1.00 98.44 550 VAL A C 1
ATOM 4301 O O . VAL A 1 550 ? -1.486 -14.719 3.325 1.00 98.44 550 VAL A O 1
ATOM 4304 N N . ALA A 1 551 ? -0.764 -13.807 1.417 1.00 98.69 551 ALA A N 1
ATOM 4305 C CA . ALA A 1 551 ? -1.422 -14.785 0.549 1.00 98.69 551 ALA A CA 1
ATOM 4306 C C . ALA A 1 551 ? -0.947 -16.215 0.843 1.00 98.69 551 ALA A C 1
ATOM 4308 O O . ALA A 1 551 ? -1.768 -17.120 1.027 1.00 98.69 551 ALA A O 1
ATOM 4309 N N . TYR A 1 552 ? 0.369 -16.405 0.968 1.00 98.31 552 TYR A N 1
ATOM 4310 C CA . TYR A 1 552 ? 0.956 -17.692 1.333 1.00 98.31 552 TYR A CA 1
ATOM 4311 C C . TYR A 1 552 ? 0.560 -18.135 2.745 1.00 98.31 552 TYR A C 1
ATOM 4313 O O . TYR A 1 552 ? 0.158 -19.282 2.942 1.00 98.31 552 TYR A O 1
ATOM 4321 N N . GLU A 1 553 ? 0.590 -17.237 3.730 1.00 95.25 553 GLU A N 1
ATOM 4322 C CA . GLU A 1 553 ? 0.201 -17.568 5.100 1.00 95.25 553 GLU A CA 1
ATOM 4323 C C . GLU A 1 553 ? -1.278 -17.972 5.200 1.00 95.25 553 GLU A C 1
ATOM 4325 O O . GLU A 1 553 ? -1.618 -18.958 5.861 1.00 95.25 553 GLU A O 1
ATOM 4330 N N . ARG A 1 554 ? -2.165 -17.254 4.501 1.00 94.88 554 ARG A N 1
ATOM 4331 C CA . ARG A 1 554 ? -3.591 -17.594 4.412 1.00 94.88 554 ARG A CA 1
ATOM 4332 C C . ARG A 1 554 ? -3.796 -18.972 3.797 1.00 94.88 554 ARG A C 1
ATOM 4334 O O . ARG A 1 554 ? -4.572 -19.754 4.345 1.00 94.88 554 ARG A O 1
ATOM 4341 N N . PHE A 1 555 ? -3.073 -19.284 2.723 1.00 95.75 555 PHE A N 1
ATOM 4342 C CA . PHE A 1 555 ? -3.119 -20.592 2.074 1.00 95.75 555 PHE A CA 1
ATOM 4343 C C . PHE A 1 555 ? -2.671 -21.721 3.015 1.00 95.75 555 PHE A C 1
ATOM 4345 O O . PHE A 1 555 ? -3.412 -22.685 3.204 1.00 95.75 555 PHE A O 1
ATOM 4352 N N . VAL A 1 556 ? -1.523 -21.574 3.688 1.00 89.75 556 VAL A N 1
ATOM 4353 C CA . VAL A 1 556 ? -1.015 -22.572 4.652 1.00 89.75 556 VAL A CA 1
ATOM 4354 C C . VAL A 1 556 ? -1.986 -22.781 5.821 1.00 89.75 556 VAL A C 1
ATOM 4356 O O . VAL A 1 556 ? -2.126 -23.897 6.318 1.00 89.75 556 VAL A O 1
ATOM 4359 N N . LYS A 1 557 ? -2.690 -21.725 6.247 1.00 85.19 557 LYS A N 1
ATOM 4360 C CA . LYS A 1 557 ? -3.702 -21.774 7.317 1.00 85.19 557 LYS A CA 1
ATOM 4361 C C . LYS A 1 557 ? -5.094 -22.212 6.836 1.00 85.19 557 LYS A C 1
ATOM 4363 O O . LYS A 1 557 ? -6.026 -22.205 7.637 1.00 85.19 557 LYS A O 1
ATOM 4368 N N . GLY A 1 558 ? -5.267 -22.559 5.558 1.00 83.88 558 GLY A N 1
ATOM 4369 C CA . GLY A 1 558 ? -6.558 -22.979 4.999 1.00 83.88 558 GLY A CA 1
ATOM 4370 C C . GLY A 1 558 ? -7.642 -21.893 5.019 1.00 83.88 558 GLY A C 1
ATOM 4371 O O . GLY A 1 558 ? -8.829 -22.213 5.054 1.00 83.88 558 GLY A O 1
ATOM 4372 N N . LYS A 1 559 ? -7.253 -20.612 5.036 1.00 88.19 559 LYS A N 1
ATOM 4373 C CA . LYS A 1 559 ? -8.177 -19.472 4.932 1.00 88.19 559 LYS A CA 1
ATOM 4374 C C . LYS A 1 559 ? -8.564 -19.230 3.467 1.00 88.19 559 LYS A C 1
ATOM 4376 O O . LYS A 1 559 ? -7.926 -19.757 2.556 1.00 88.19 559 LYS A O 1
ATOM 4381 N N . THR A 1 560 ? -9.585 -18.402 3.225 1.00 92.25 560 THR A N 1
ATOM 4382 C CA . THR A 1 560 ? -9.867 -17.906 1.865 1.00 92.25 560 THR A CA 1
ATOM 4383 C C . THR A 1 560 ? -8.625 -17.213 1.300 1.00 92.25 560 THR A C 1
ATOM 4385 O O . THR A 1 560 ? -7.850 -16.610 2.055 1.00 92.25 560 THR A O 1
ATOM 4388 N N . ASN A 1 561 ? -8.406 -17.323 -0.014 1.00 95.56 561 ASN A N 1
ATOM 4389 C CA . ASN A 1 561 ? -7.231 -16.732 -0.659 1.00 95.56 561 ASN A CA 1
ATOM 4390 C C . ASN A 1 561 ? -7.217 -15.191 -0.507 1.00 95.56 561 ASN A C 1
ATOM 4392 O O . ASN A 1 561 ? -8.176 -14.594 -0.015 1.00 95.56 561 ASN A O 1
ATOM 4396 N N . LEU A 1 562 ? -6.110 -14.536 -0.875 1.00 98.25 562 LEU A N 1
ATOM 4397 C CA . LEU A 1 562 ? -5.918 -13.099 -0.633 1.00 98.25 562 LEU A CA 1
ATOM 4398 C C . LEU A 1 562 ? -7.098 -12.249 -1.130 1.00 98.25 562 LEU A C 1
ATOM 4400 O O . LEU A 1 562 ? -7.599 -11.423 -0.362 1.00 98.25 562 LEU A O 1
ATOM 4404 N N . TYR A 1 563 ? -7.544 -12.494 -2.367 1.00 98.25 563 TYR A N 1
ATOM 4405 C CA . TYR A 1 563 ? -8.582 -11.707 -3.026 1.00 98.25 563 TYR A CA 1
ATOM 4406 C C . TYR A 1 563 ? -10.000 -12.235 -2.810 1.00 98.25 563 TYR A C 1
ATOM 4408 O O . TYR A 1 563 ? -10.917 -11.439 -2.916 1.00 98.25 563 TYR A O 1
ATOM 4416 N N . ASP A 1 564 ? -10.216 -13.498 -2.435 1.00 96.56 564 ASP A N 1
ATOM 4417 C CA . ASP A 1 564 ? -11.525 -13.971 -1.959 1.00 96.56 564 ASP A CA 1
ATOM 4418 C C . ASP A 1 564 ? -11.786 -13.436 -0.545 1.00 96.56 564 ASP A C 1
ATOM 4420 O O . ASP A 1 564 ? -11.359 -14.001 0.466 1.00 96.56 564 ASP A O 1
ATOM 4424 N N . MET A 1 565 ? -12.495 -12.314 -0.494 1.00 95.69 565 MET A N 1
ATOM 4425 C CA . MET A 1 565 ? -12.881 -11.591 0.714 1.00 95.69 565 MET A CA 1
ATOM 4426 C C . MET A 1 565 ? -14.337 -11.853 1.090 1.00 95.69 565 MET A C 1
ATOM 4428 O O . MET A 1 565 ? -14.905 -11.129 1.909 1.00 95.69 565 MET A O 1
ATOM 4432 N N . THR A 1 566 ? -14.952 -12.913 0.557 1.00 88.88 566 THR A N 1
ATOM 4433 C CA . THR A 1 566 ? -16.296 -13.310 0.989 1.00 88.88 566 THR A CA 1
ATOM 4434 C C . THR A 1 566 ? -16.320 -13.632 2.485 1.00 88.88 566 THR A C 1
ATOM 4436 O O . THR A 1 566 ? -17.359 -13.497 3.123 1.00 88.88 566 THR A O 1
ATOM 4439 N N . ASP A 1 567 ? -15.177 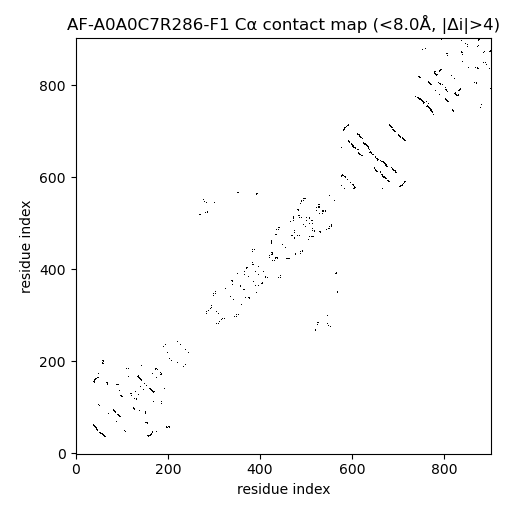-14.013 3.073 1.00 83.94 567 ASP A N 1
ATOM 4440 C CA . ASP A 1 567 ? -14.994 -14.199 4.516 1.00 83.94 567 ASP A CA 1
ATOM 4441 C C . ASP A 1 567 ? -15.077 -12.901 5.334 1.00 83.94 567 ASP A C 1
ATOM 4443 O O . ASP A 1 567 ? -15.351 -12.973 6.526 1.00 83.94 567 ASP A O 1
ATOM 4447 N N . VAL A 1 568 ? -14.880 -11.729 4.722 1.00 85.62 568 VAL A N 1
ATOM 4448 C CA . VAL A 1 568 ? -14.963 -10.433 5.420 1.00 85.62 568 VAL A CA 1
ATOM 4449 C C . VAL A 1 568 ? -16.411 -10.087 5.770 1.00 85.62 568 VAL A C 1
ATOM 4451 O O . VAL A 1 568 ? -16.688 -9.609 6.868 1.00 85.62 568 VAL A O 1
ATOM 4454 N N . PHE A 1 569 ? -17.349 -10.369 4.860 1.00 68.25 569 PHE A N 1
ATOM 4455 C CA . PHE A 1 569 ? -18.784 -10.125 5.066 1.00 68.25 569 PHE A CA 1
ATOM 4456 C C . PHE A 1 569 ? -19.540 -11.362 5.556 1.00 68.25 569 PHE A C 1
ATOM 4458 O O . PHE A 1 569 ? -20.652 -11.245 6.081 1.00 68.25 569 PHE A O 1
ATOM 4465 N N . LYS A 1 570 ? -18.942 -12.556 5.439 1.00 53.28 570 LYS A N 1
ATOM 4466 C CA . LYS A 1 570 ? -19.397 -13.728 6.185 1.00 53.28 570 LYS A CA 1
ATOM 4467 C C . LYS A 1 570 ? -19.116 -13.463 7.654 1.00 53.28 570 LYS A C 1
ATOM 4469 O O . LYS A 1 570 ? -17.997 -13.608 8.135 1.00 53.28 570 LYS A O 1
ATOM 4474 N N . LYS A 1 571 ? -20.172 -13.109 8.379 1.00 38.66 571 LYS A N 1
ATOM 4475 C CA . LYS A 1 571 ? -20.186 -13.202 9.833 1.00 38.66 571 LYS A CA 1
ATOM 4476 C C . LYS A 1 571 ? -19.554 -14.544 10.227 1.00 38.66 571 LYS A C 1
ATOM 4478 O O . LYS A 1 571 ? -19.958 -15.584 9.695 1.00 38.66 571 LYS A O 1
ATOM 4483 N N . GLN A 1 572 ? -18.590 -14.516 11.159 1.00 38.31 572 GLN A N 1
ATOM 4484 C CA . GLN A 1 572 ? -18.352 -15.635 12.087 1.00 38.31 572 GLN A CA 1
ATOM 4485 C C . GLN A 1 572 ? -19.702 -16.310 12.325 1.00 38.31 572 GLN A C 1
ATOM 4487 O O . GLN A 1 572 ? -20.636 -15.541 12.572 1.00 38.31 572 GLN A O 1
ATOM 4492 N N . PRO A 1 573 ? -19.833 -17.643 12.139 1.00 35.62 573 PRO A N 1
ATOM 4493 C CA . PRO A 1 573 ? -21.121 -18.310 12.003 1.00 35.62 573 PRO A CA 1
ATOM 4494 C C . PRO A 1 573 ? -22.106 -17.666 12.958 1.00 35.62 573 PRO A C 1
ATOM 4496 O O . PRO A 1 573 ? -21.889 -17.670 14.169 1.00 35.62 573 PRO A O 1
ATOM 4499 N N . ASP A 1 574 ? -23.092 -16.997 12.365 1.00 40.97 574 ASP A N 1
ATOM 4500 C CA . ASP A 1 574 ? -24.130 -16.268 13.067 1.00 40.97 574 ASP A CA 1
ATOM 4501 C C . ASP A 1 574 ? -24.967 -17.348 13.765 1.00 40.97 574 ASP A C 1
ATOM 4503 O O . ASP A 1 574 ? -26.043 -17.734 13.314 1.00 40.97 574 ASP A O 1
ATOM 4507 N N . GLU A 1 575 ? -24.464 -17.900 14.867 1.00 53.78 575 GLU A N 1
ATOM 4508 C CA . GLU A 1 575 ? -25.342 -18.365 15.918 1.00 53.78 575 GLU A CA 1
ATOM 4509 C C . GLU A 1 575 ? -25.965 -17.092 16.476 1.00 53.78 575 GLU A C 1
ATOM 4511 O O . GLU A 1 575 ? -25.548 -16.576 17.507 1.00 53.78 575 GLU A O 1
ATOM 4516 N N . THR A 1 576 ? -26.938 -16.529 15.749 1.00 63.50 576 THR A N 1
ATOM 4517 C CA . THR A 1 576 ? -27.892 -15.613 16.358 1.00 63.50 576 THR A CA 1
ATOM 4518 C C . THR A 1 576 ? -28.398 -16.361 17.586 1.00 63.50 576 THR A C 1
ATOM 4520 O O . THR A 1 576 ? -28.992 -17.436 17.414 1.00 63.50 576 THR A O 1
ATOM 4523 N N . PRO A 1 577 ? -28.072 -15.904 18.808 1.00 79.19 577 PRO A N 1
ATOM 4524 C CA . PRO A 1 577 ? -28.366 -16.704 19.978 1.00 79.19 577 PRO A CA 1
ATOM 4525 C C . PRO A 1 577 ? -29.882 -16.866 20.044 1.00 79.19 577 PRO A C 1
ATOM 4527 O O . PRO A 1 577 ? -30.631 -15.954 19.680 1.00 79.19 577 PRO A O 1
ATOM 4530 N N . LYS A 1 578 ? -30.355 -18.048 20.429 1.00 89.06 578 LYS A N 1
ATOM 4531 C CA . LYS A 1 578 ? -31.796 -18.283 20.565 1.00 89.06 578 LYS A CA 1
ATOM 4532 C C . LYS A 1 578 ? -32.355 -17.446 21.715 1.00 89.06 578 LYS A C 1
ATOM 4534 O O . LYS A 1 578 ? -31.602 -16.907 22.523 1.00 89.06 578 LYS A O 1
ATOM 4539 N N . GLU A 1 579 ? -33.681 -17.364 21.812 1.00 91.06 579 GLU A N 1
ATOM 4540 C CA . GLU A 1 579 ? -34.344 -16.727 22.956 1.00 91.06 579 GLU A CA 1
ATOM 4541 C C . GLU A 1 579 ? -33.748 -17.244 24.280 1.00 91.06 579 GLU A C 1
ATOM 4543 O O . GLU A 1 579 ? -33.677 -18.453 24.520 1.00 91.06 579 GLU A O 1
ATOM 4548 N N . GLY A 1 580 ? -33.278 -16.320 25.118 1.00 89.25 580 GLY A N 1
ATOM 4549 C CA . GLY A 1 580 ? -32.633 -16.605 26.396 1.00 89.25 580 GLY A CA 1
ATOM 4550 C C . GLY A 1 580 ? -31.216 -17.192 26.330 1.00 89.25 580 GLY A C 1
ATOM 4551 O O . GLY A 1 580 ? -30.715 -17.618 27.369 1.00 89.25 580 GLY A O 1
ATOM 4552 N N . GLU A 1 581 ? -30.562 -17.231 25.167 1.00 93.25 581 GLU A N 1
ATOM 4553 C CA . GLU A 1 581 ? -29.168 -17.666 24.980 1.00 93.25 581 GLU A CA 1
ATOM 4554 C C . GLU A 1 581 ? -28.223 -16.463 24.854 1.00 93.25 581 GLU A C 1
ATOM 4556 O O . GLU A 1 581 ? -28.587 -15.421 24.304 1.00 93.25 581 GLU A O 1
ATOM 4561 N N . VAL A 1 582 ? -26.996 -16.618 25.354 1.00 93.44 582 VAL A N 1
ATOM 4562 C CA . VAL A 1 582 ? -25.920 -15.625 25.279 1.00 93.44 582 VAL A CA 1
ATOM 4563 C C . VAL A 1 582 ? -24.665 -16.277 24.709 1.00 93.44 582 VAL A C 1
ATOM 4565 O O . VAL A 1 582 ? -24.297 -17.387 25.097 1.00 93.44 582 VAL A O 1
ATOM 4568 N N . ILE A 1 583 ? -23.972 -15.557 23.831 1.00 91.00 583 ILE A N 1
ATOM 4569 C CA . ILE A 1 583 ? -22.644 -15.916 23.324 1.00 91.00 583 ILE A CA 1
ATOM 4570 C C . ILE A 1 583 ? -21.649 -14.788 23.595 1.00 91.00 583 ILE A C 1
ATOM 4572 O O . ILE A 1 583 ? -22.023 -13.624 23.757 1.00 91.00 583 ILE A O 1
ATOM 4576 N N . MET A 1 584 ? -20.368 -15.142 23.627 1.00 90.38 584 MET A N 1
ATOM 4577 C CA . MET A 1 584 ? -19.265 -14.201 23.788 1.00 90.38 584 MET A CA 1
ATOM 4578 C C . MET A 1 584 ? -18.443 -14.173 22.506 1.00 90.38 584 MET A C 1
ATOM 4580 O O . MET A 1 584 ? -18.071 -15.220 21.984 1.00 90.38 584 MET A O 1
ATOM 4584 N N . VAL A 1 585 ? -18.135 -12.973 22.026 1.00 82.88 585 VAL A N 1
ATOM 4585 C CA . VAL A 1 585 ? -17.292 -12.748 20.855 1.00 82.88 585 VAL A CA 1
ATOM 4586 C C . VAL A 1 585 ? -16.094 -11.912 21.273 1.00 82.88 585 VAL A C 1
ATOM 4588 O O . VAL A 1 585 ? -16.256 -10.821 21.813 1.00 82.88 585 VAL A O 1
ATOM 4591 N N . ALA A 1 586 ? -14.897 -12.421 21.011 1.00 81.75 586 ALA A N 1
ATOM 4592 C CA . ALA A 1 586 ? -13.643 -11.713 21.223 1.00 81.75 586 ALA A CA 1
ATOM 4593 C C . ALA A 1 586 ? -12.762 -11.813 19.963 1.00 81.75 586 ALA A C 1
ATOM 4595 O O . ALA A 1 586 ? -13.001 -12.684 19.115 1.00 81.75 586 ALA A O 1
ATOM 4596 N N . PRO A 1 587 ? -11.739 -10.953 19.824 1.00 67.81 587 PRO A N 1
ATOM 4597 C CA . PRO A 1 587 ? -10.690 -11.124 18.834 1.00 67.81 587 PRO A CA 1
ATOM 4598 C C . PRO A 1 587 ? -10.092 -12.525 18.912 1.00 67.81 587 PRO A C 1
ATOM 4600 O O . PRO A 1 587 ? -9.909 -13.075 19.993 1.00 67.81 587 PRO A O 1
ATOM 4603 N N . GLN A 1 588 ? -9.767 -13.099 17.756 1.0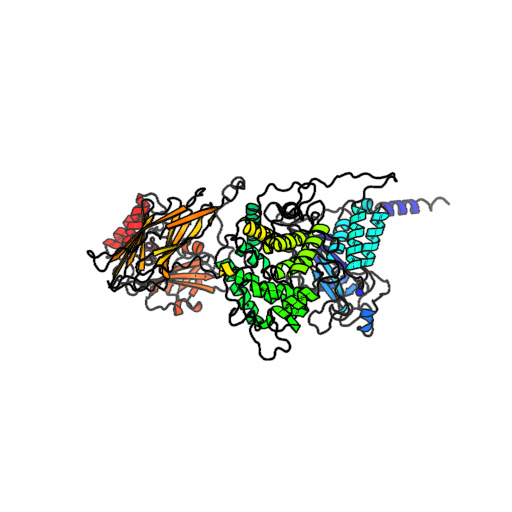0 64.44 588 GLN A N 1
ATOM 4604 C CA . GLN A 1 588 ? -9.143 -14.423 17.701 1.00 64.44 588 GLN A CA 1
ATOM 4605 C C . GLN A 1 588 ? -7.712 -14.399 18.254 1.00 64.44 588 GLN A C 1
ATOM 4607 O O . GLN A 1 588 ? -7.261 -15.386 18.829 1.00 64.44 588 GLN A O 1
ATOM 4612 N N . LYS A 1 589 ? -7.003 -13.274 18.087 1.00 69.81 589 LYS A N 1
ATOM 4613 C CA . LYS A 1 589 ? -5.609 -13.106 18.497 1.00 69.81 589 LYS A CA 1
ATOM 4614 C C . LYS A 1 589 ? -5.324 -11.662 18.907 1.00 69.81 589 LYS A C 1
ATOM 4616 O O . LYS A 1 589 ? -5.883 -10.752 18.297 1.00 69.81 589 LYS A O 1
ATOM 4621 N N . ILE A 1 590 ? -4.453 -11.461 19.895 1.00 70.62 590 ILE A N 1
ATOM 4622 C CA . ILE A 1 590 ? -3.936 -10.143 20.305 1.00 70.62 590 ILE A CA 1
ATOM 4623 C C . ILE A 1 590 ? -2.421 -10.204 20.571 1.00 70.62 590 ILE A C 1
ATOM 4625 O O . ILE A 1 590 ? -1.873 -11.289 20.780 1.00 70.62 590 ILE A O 1
ATOM 4629 N N . SER A 1 591 ? -1.755 -9.042 20.589 1.00 76.50 591 SER A N 1
ATOM 4630 C CA . SER A 1 591 ? -0.345 -8.927 20.998 1.00 76.50 591 SER A CA 1
ATOM 4631 C C . SER A 1 591 ? -0.136 -9.422 22.432 1.00 76.50 591 SER A C 1
ATOM 4633 O O . SER A 1 591 ? -0.983 -9.208 23.298 1.00 76.50 591 SER A O 1
ATOM 4635 N N . ASN A 1 592 ? 1.001 -10.073 22.685 1.00 82.75 592 ASN A N 1
ATOM 4636 C CA . ASN A 1 592 ? 1.451 -10.445 24.025 1.00 82.75 592 ASN A CA 1
ATOM 4637 C C . ASN A 1 592 ? 1.828 -9.246 24.900 1.00 82.75 592 ASN A C 1
ATOM 4639 O O . ASN A 1 592 ? 2.035 -9.454 26.090 1.00 82.75 592 ASN A O 1
ATOM 4643 N N . LYS A 1 593 ? 1.955 -8.026 24.364 1.00 79.56 593 LYS A N 1
ATOM 4644 C CA . LYS A 1 593 ? 2.507 -6.892 25.112 1.00 79.56 593 LYS A CA 1
ATOM 4645 C C . LYS A 1 593 ? 1.529 -6.254 26.077 1.00 79.56 593 LYS A C 1
ATOM 4647 O O . LYS A 1 593 ? 0.374 -5.962 25.743 1.00 79.56 593 LYS A O 1
ATOM 4652 N N . LYS A 1 594 ? 2.053 -5.899 27.250 1.00 85.38 594 LYS A N 1
ATOM 4653 C CA . LYS A 1 594 ? 1.428 -4.981 28.194 1.00 85.38 594 LYS A CA 1
ATOM 4654 C C . LYS A 1 594 ? 0.984 -3.717 27.467 1.00 85.38 594 LYS A C 1
ATOM 4656 O O . LYS A 1 594 ? 1.747 -3.071 26.759 1.00 85.38 594 LYS A O 1
ATOM 4661 N N . GLY A 1 595 ? -0.257 -3.330 27.711 1.00 72.31 595 GLY A N 1
ATOM 4662 C CA . GLY A 1 595 ? -0.871 -2.151 27.132 1.00 72.31 595 GLY A CA 1
ATOM 4663 C C . GLY A 1 595 ? -1.741 -2.428 25.910 1.00 72.31 595 GLY A C 1
ATOM 4664 O O . GLY A 1 595 ? -2.486 -1.530 25.531 1.00 72.31 595 GLY A O 1
ATOM 4665 N N . THR A 1 596 ? -1.709 -3.639 25.344 1.00 73.38 596 THR A N 1
ATOM 4666 C CA . THR A 1 596 ? -2.584 -4.034 24.229 1.00 73.38 596 THR A CA 1
ATOM 4667 C C . THR A 1 596 ? -4.049 -3.928 24.633 1.00 73.38 596 THR A C 1
ATOM 4669 O O . THR A 1 596 ? -4.466 -4.562 25.603 1.00 73.38 596 THR A O 1
ATOM 4672 N N . GLU A 1 597 ? -4.823 -3.135 23.894 1.00 83.75 597 GLU A N 1
ATOM 4673 C CA . GLU A 1 597 ? -6.260 -2.942 24.108 1.00 83.75 597 GLU A CA 1
ATOM 4674 C C . GLU A 1 597 ? -7.068 -3.813 23.145 1.00 83.75 597 GLU A C 1
ATOM 4676 O O . GLU A 1 597 ? -6.663 -4.038 22.003 1.00 83.75 597 GLU A O 1
ATOM 4681 N N . PHE A 1 598 ? -8.196 -4.337 23.619 1.00 83.75 598 PHE A N 1
ATOM 4682 C CA . PHE A 1 598 ? -9.089 -5.192 22.841 1.00 83.75 598 PHE A CA 1
ATOM 4683 C C . PHE A 1 598 ? -10.494 -5.214 23.448 1.00 83.75 598 PHE A C 1
ATOM 4685 O O . PHE A 1 598 ? -10.663 -4.968 24.638 1.00 83.75 598 PHE A O 1
ATOM 4692 N N . ASP A 1 599 ? -11.496 -5.569 22.645 1.00 86.81 599 ASP A N 1
ATOM 4693 C CA . ASP A 1 599 ? -12.896 -5.591 23.077 1.00 86.81 599 ASP A CA 1
ATOM 4694 C C . ASP A 1 599 ? -13.455 -7.011 23.147 1.00 86.81 599 ASP A C 1
ATOM 4696 O O . ASP A 1 599 ? -13.128 -7.869 22.330 1.00 86.81 599 ASP A O 1
ATOM 4700 N N . ILE A 1 600 ? -14.361 -7.253 24.091 1.00 90.19 600 ILE A N 1
ATOM 4701 C CA . ILE A 1 600 ? -15.171 -8.472 24.164 1.00 90.19 600 ILE A CA 1
ATOM 4702 C C . ILE A 1 600 ? -16.637 -8.072 24.101 1.00 90.19 600 ILE A C 1
ATOM 4704 O O . ILE A 1 600 ? -17.091 -7.242 24.878 1.00 90.19 600 ILE A O 1
ATOM 4708 N N . THR A 1 601 ? -17.401 -8.679 23.202 1.00 91.12 601 THR A N 1
ATOM 4709 C CA . THR A 1 601 ? -18.833 -8.407 23.042 1.00 91.12 601 THR A CA 1
ATOM 4710 C C . THR A 1 601 ? -19.661 -9.590 23.527 1.00 91.12 601 THR A C 1
ATOM 4712 O O . THR A 1 601 ? -19.463 -10.722 23.085 1.00 91.12 601 THR A O 1
ATOM 4715 N N . LEU A 1 602 ? -20.627 -9.332 24.405 1.00 93.69 602 LEU A N 1
ATOM 4716 C CA . LEU A 1 602 ? -21.706 -10.263 24.718 1.00 93.69 602 LEU A CA 1
ATOM 4717 C C . LEU A 1 602 ? -22.858 -10.032 23.745 1.00 93.69 602 LEU A C 1
ATOM 4719 O O . LEU A 1 602 ? -23.342 -8.905 23.614 1.00 93.69 602 LEU A O 1
ATOM 4723 N N . LYS A 1 603 ? -23.320 -11.101 23.098 1.00 92.56 603 LYS A N 1
ATOM 4724 C CA . LYS A 1 603 ? -24.511 -11.088 22.242 1.00 92.56 603 LYS A CA 1
ATOM 4725 C C . LYS A 1 603 ? -25.579 -11.976 22.854 1.00 92.56 603 LYS A C 1
ATOM 4727 O O . LYS A 1 603 ? -25.254 -13.045 23.365 1.00 92.56 603 LYS A O 1
ATOM 4732 N N . ALA A 1 604 ? -26.834 -11.557 22.786 1.00 92.69 604 ALA A N 1
ATOM 4733 C CA . ALA A 1 604 ? -27.961 -12.312 23.319 1.00 92.69 604 ALA A CA 1
ATOM 4734 C C . ALA A 1 604 ? -29.096 -12.410 22.295 1.00 92.69 604 ALA A C 1
ATOM 4736 O O . ALA A 1 604 ? -29.278 -11.521 21.461 1.00 92.69 604 ALA A O 1
ATOM 4737 N N . GLY A 1 605 ? -29.855 -13.499 22.362 1.00 91.00 605 GLY A N 1
ATOM 4738 C CA . GLY A 1 605 ? -31.128 -13.635 21.662 1.00 91.00 605 GLY A CA 1
ATOM 4739 C C . GLY A 1 605 ? -32.237 -12.908 22.409 1.00 91.00 605 GLY A C 1
ATOM 4740 O O . GLY A 1 605 ? -31.998 -12.337 23.473 1.00 91.00 605 GLY A O 1
ATOM 4741 N N . ASP A 1 606 ? -33.459 -12.950 21.878 1.00 91.25 606 ASP A N 1
ATOM 4742 C CA . ASP A 1 606 ? -34.605 -12.304 22.525 1.00 91.25 606 ASP A CA 1
ATOM 4743 C C . ASP A 1 606 ? -34.721 -12.714 23.998 1.00 91.25 606 ASP A C 1
ATOM 4745 O O . ASP A 1 606 ? -34.416 -13.847 24.387 1.00 91.25 606 ASP A O 1
ATOM 4749 N N . TRP A 1 607 ? -35.147 -11.788 24.851 1.00 90.06 607 TRP A N 1
ATOM 4750 C CA . TRP A 1 607 ? -35.369 -12.128 26.248 1.00 90.06 607 TRP A CA 1
ATOM 4751 C C . TRP A 1 607 ? -36.600 -13.018 26.413 1.00 90.06 607 TRP A C 1
ATOM 4753 O O . TRP A 1 607 ? -37.592 -12.832 25.704 1.00 90.06 607 TRP A O 1
ATOM 4763 N N . PRO A 1 608 ? -36.599 -13.911 27.419 1.00 88.31 608 PRO A N 1
ATOM 4764 C CA . PRO A 1 608 ? -37.818 -14.583 27.833 1.00 88.31 608 PRO A CA 1
ATOM 4765 C C . PRO A 1 608 ? -38.897 -13.556 28.173 1.00 88.31 608 PRO A C 1
ATOM 4767 O O . PRO A 1 608 ? -38.607 -12.545 28.817 1.00 88.31 608 PRO A O 1
ATOM 4770 N N . LYS A 1 609 ? -40.154 -13.817 27.803 1.00 86.81 609 LYS A N 1
ATOM 4771 C CA . LYS A 1 609 ? -41.276 -12.913 28.118 1.00 86.81 609 LYS A CA 1
ATOM 4772 C C . LYS A 1 609 ? -41.305 -12.531 29.603 1.00 86.81 609 LYS A C 1
ATOM 4774 O O . LYS A 1 609 ? -41.470 -13.394 30.463 1.00 86.81 609 LYS A O 1
ATOM 4779 N N . GLY A 1 610 ? -41.218 -11.236 29.886 1.00 86.38 610 GLY A N 1
ATOM 4780 C CA . GLY A 1 610 ? -41.253 -10.700 31.240 1.00 86.38 610 GLY A CA 1
ATOM 4781 C C . GLY A 1 610 ? -40.903 -9.218 31.277 1.00 86.38 610 GLY A C 1
ATOM 4782 O O . GLY A 1 610 ? -40.551 -8.622 30.264 1.00 86.38 610 GLY A O 1
ATOM 4783 N N . GLU A 1 611 ? -41.014 -8.642 32.467 1.00 88.56 611 GLU A N 1
ATOM 4784 C CA . GLU A 1 611 ? -40.609 -7.272 32.762 1.00 88.56 611 GLU A CA 1
ATOM 4785 C C . GLU A 1 611 ? -39.377 -7.326 33.661 1.00 88.56 611 GLU A C 1
ATOM 4787 O O . GLU A 1 611 ? -39.457 -7.825 34.785 1.00 88.56 611 GLU A O 1
ATOM 4792 N N . TYR A 1 612 ? -38.233 -6.859 33.172 1.00 90.75 612 TYR A N 1
ATOM 4793 C CA . TYR A 1 612 ? -36.970 -6.911 33.906 1.00 90.75 612 TYR A CA 1
ATOM 4794 C C . TYR A 1 612 ? -36.466 -5.506 34.138 1.00 90.75 612 TYR A C 1
ATOM 4796 O O . TYR A 1 612 ? -36.567 -4.662 33.259 1.00 90.75 612 TYR A O 1
ATOM 4804 N N . LYS A 1 613 ? -35.911 -5.266 35.319 1.00 88.88 613 LYS A N 1
ATOM 4805 C CA . LYS A 1 613 ? -35.402 -3.955 35.742 1.00 88.88 613 LYS A CA 1
ATOM 4806 C C . LYS A 1 613 ? -33.886 -3.940 35.858 1.00 88.88 613 LYS A C 1
ATOM 4808 O O . LYS A 1 613 ? -33.277 -2.877 35.901 1.00 88.88 613 LYS A O 1
ATOM 4813 N N . LEU A 1 614 ? -33.301 -5.132 35.956 1.00 89.94 614 LEU A N 1
ATOM 4814 C CA . LEU A 1 614 ? -31.898 -5.326 36.252 1.00 89.94 614 LEU A CA 1
ATOM 4815 C C . LEU A 1 614 ? -31.369 -6.579 35.557 1.00 89.94 614 LEU A C 1
ATOM 4817 O O . LEU A 1 614 ? -32.014 -7.628 35.552 1.00 89.94 614 LEU A O 1
ATOM 4821 N N . LEU A 1 615 ? -30.164 -6.458 35.022 1.00 92.69 615 LEU A N 1
ATOM 4822 C CA . LEU A 1 615 ? -29.332 -7.524 34.487 1.00 92.69 615 LEU A CA 1
ATOM 4823 C C . LEU A 1 615 ? -28.069 -7.622 35.358 1.00 92.69 615 LEU A C 1
ATOM 4825 O O . LEU A 1 615 ? -27.441 -6.610 35.628 1.00 92.69 615 LEU A O 1
ATOM 4829 N N . ASP A 1 616 ? -27.704 -8.816 35.821 1.00 93.06 616 ASP A N 1
ATOM 4830 C CA . ASP A 1 616 ? -26.561 -9.065 36.718 1.00 93.06 616 ASP A CA 1
ATOM 4831 C C . ASP A 1 616 ? -25.751 -10.244 36.185 1.00 93.06 616 ASP A C 1
ATOM 4833 O O . ASP A 1 616 ? -26.280 -11.347 36.024 1.00 93.06 616 ASP A O 1
ATOM 4837 N N . SER A 1 617 ? -24.478 -10.004 35.887 1.00 94.75 617 SER A N 1
ATOM 4838 C CA . SER A 1 617 ? -23.577 -10.955 35.247 1.00 94.75 617 SER A CA 1
ATOM 4839 C C . SER A 1 617 ? -22.261 -11.081 36.006 1.00 94.75 617 SER A C 1
ATOM 4841 O O . SER A 1 617 ? -21.743 -10.109 36.554 1.00 94.75 617 SER A O 1
ATOM 4843 N N . ILE A 1 618 ? -21.706 -12.290 36.008 1.00 96.19 618 ILE A N 1
ATOM 4844 C CA . ILE A 1 618 ? -20.376 -12.601 36.537 1.00 96.19 618 ILE A CA 1
ATOM 4845 C C . ILE A 1 618 ? -19.574 -13.230 35.407 1.00 96.19 618 ILE A C 1
ATOM 4847 O O . ILE A 1 618 ? -20.003 -14.225 34.820 1.00 96.19 618 ILE A O 1
ATOM 4851 N N . ILE A 1 619 ? -18.415 -12.653 35.111 1.00 96.75 619 ILE A N 1
ATOM 4852 C CA . ILE A 1 619 ? -17.549 -13.051 34.002 1.00 96.75 619 ILE A CA 1
ATOM 4853 C C . ILE A 1 619 ? -16.150 -13.307 34.550 1.00 96.75 619 ILE A C 1
ATOM 4855 O O . ILE A 1 619 ? -15.569 -12.446 35.208 1.00 96.75 619 ILE A O 1
ATOM 4859 N N . ASN A 1 620 ? -15.601 -14.482 34.265 1.00 96.06 620 ASN A N 1
ATOM 4860 C CA . ASN A 1 620 ? -14.215 -14.805 34.571 1.00 96.06 620 ASN A CA 1
ATOM 4861 C C . ASN A 1 620 ? -13.305 -14.081 33.587 1.00 96.06 620 ASN A C 1
ATOM 4863 O O . ASN A 1 620 ? -13.457 -14.234 32.370 1.00 96.06 620 ASN A O 1
ATOM 4867 N N . ILE A 1 621 ? -12.368 -13.315 34.135 1.00 94.25 621 ILE A N 1
ATOM 4868 C CA . ILE A 1 621 ? -11.378 -12.554 33.382 1.00 94.25 621 ILE A CA 1
ATOM 4869 C C . ILE A 1 621 ? -9.973 -13.007 33.806 1.00 94.25 621 ILE A C 1
ATOM 4871 O O . ILE A 1 621 ? -9.740 -13.231 34.994 1.00 94.25 621 ILE A O 1
ATOM 4875 N N . PRO A 1 622 ? -9.017 -13.170 32.881 1.00 94.38 622 PRO A N 1
ATOM 4876 C CA . PRO A 1 622 ? -7.634 -13.459 33.251 1.00 94.38 622 PRO A CA 1
ATOM 4877 C C . PRO A 1 622 ? -7.030 -12.329 34.093 1.00 94.38 622 PRO A C 1
ATOM 4879 O O . PRO A 1 622 ? -7.286 -11.155 33.836 1.00 94.38 622 PRO A O 1
ATOM 4882 N N . SER A 1 623 ? -6.178 -12.663 35.066 1.00 92.31 623 SER A N 1
ATOM 4883 C CA . SER A 1 623 ? -5.514 -11.673 35.935 1.00 92.31 623 SER A CA 1
ATOM 4884 C C . SER A 1 623 ? -4.599 -10.707 35.175 1.00 92.31 623 SER A C 1
ATOM 4886 O O . SER A 1 623 ? -4.327 -9.607 35.652 1.00 92.31 623 SER A O 1
ATOM 4888 N N . SER A 1 624 ? -4.156 -11.102 33.981 1.00 93.44 624 SER A N 1
ATOM 4889 C CA . SER A 1 624 ? -3.374 -10.285 33.055 1.00 93.44 624 SER A CA 1
ATOM 4890 C C . SER A 1 624 ? -4.189 -9.215 32.314 1.00 93.44 624 SER A C 1
ATOM 4892 O O . SER A 1 624 ? -3.626 -8.450 31.528 1.00 93.44 624 SER A O 1
ATOM 4894 N N . VAL A 1 625 ? -5.505 -9.151 32.540 1.00 94.19 625 VAL A N 1
ATOM 4895 C CA . VAL A 1 625 ? -6.432 -8.261 31.835 1.00 94.19 625 VAL A CA 1
ATOM 4896 C C . VAL A 1 625 ? -7.024 -7.237 32.804 1.00 94.19 625 VAL A C 1
ATOM 4898 O O . VAL A 1 625 ? -7.649 -7.575 33.806 1.00 94.19 625 VAL A O 1
ATOM 4901 N N . GLU A 1 626 ? -6.843 -5.961 32.484 1.00 94.44 626 GLU A N 1
ATOM 4902 C CA . GLU A 1 626 ? -7.508 -4.814 33.098 1.00 94.44 626 GLU A CA 1
ATOM 4903 C C . GLU A 1 626 ? -8.782 -4.471 32.310 1.00 94.44 626 GLU A C 1
ATOM 4905 O O . GLU A 1 626 ? -8.755 -4.397 31.082 1.00 94.44 626 GLU A O 1
ATOM 4910 N N . ILE A 1 627 ? -9.895 -4.220 33.008 1.00 95.25 627 ILE A N 1
ATOM 4911 C CA . ILE A 1 627 ? -11.145 -3.749 32.394 1.00 95.25 627 ILE A CA 1
ATOM 4912 C C . ILE A 1 627 ? -11.158 -2.219 32.405 1.00 95.25 627 ILE A C 1
ATOM 4914 O O . ILE A 1 627 ? -11.153 -1.601 33.468 1.00 95.25 627 ILE A O 1
ATOM 4918 N N . LYS A 1 628 ? -11.168 -1.608 31.218 1.00 91.31 628 LYS A N 1
ATOM 4919 C CA . LYS A 1 628 ? -11.178 -0.150 31.020 1.00 91.31 628 LYS A CA 1
ATOM 4920 C C . LYS A 1 628 ? -12.577 0.446 31.090 1.00 91.31 628 LYS A C 1
ATOM 4922 O O . LYS A 1 628 ? -12.720 1.612 31.444 1.00 91.31 628 LYS A O 1
ATOM 4927 N N . GLY A 1 629 ? -13.589 -0.339 30.744 1.00 85.75 629 GLY A N 1
ATOM 4928 C CA . GLY A 1 629 ? -14.967 0.117 30.699 1.00 85.75 629 GLY A CA 1
ATOM 4929 C C . GLY A 1 629 ? -15.918 -0.964 30.214 1.00 85.75 629 GLY A C 1
ATOM 4930 O O . GLY A 1 629 ? -15.506 -1.997 29.685 1.00 85.75 629 GLY A O 1
ATOM 4931 N N . VAL A 1 630 ? -17.203 -0.689 30.383 1.00 89.44 630 VAL A N 1
ATOM 4932 C CA . VAL A 1 630 ? -18.309 -1.502 29.891 1.00 89.44 630 VAL A CA 1
ATOM 4933 C C . VAL A 1 630 ? -19.295 -0.552 29.226 1.00 89.44 630 VAL A C 1
ATOM 4935 O O . VAL A 1 630 ? -19.706 0.423 29.850 1.00 89.44 630 VAL A O 1
ATOM 4938 N N . GLY A 1 631 ? -19.657 -0.832 27.978 1.00 82.00 631 GLY A N 1
ATOM 4939 C CA . GLY A 1 631 ? -20.641 -0.068 27.219 1.00 82.00 631 GLY A CA 1
ATOM 4940 C C . GLY A 1 631 ? -21.823 -0.934 26.805 1.00 82.00 631 GLY A C 1
ATOM 4941 O O . GLY A 1 631 ? -21.663 -2.101 26.443 1.00 82.00 631 GLY A O 1
ATOM 4942 N N . GLU A 1 632 ? -23.022 -0.372 26.847 1.00 85.38 632 GLU A N 1
ATOM 4943 C CA . GLU A 1 632 ? -24.216 -0.968 26.265 1.00 85.38 632 GLU A CA 1
ATOM 4944 C C . GLU A 1 632 ? -24.262 -0.773 24.748 1.00 85.38 632 GLU A C 1
ATOM 4946 O O . GLU A 1 632 ? -23.781 0.214 24.188 1.00 85.38 632 GLU A O 1
ATOM 4951 N N . SER A 1 633 ? -24.863 -1.735 24.056 1.00 85.00 633 SER A N 1
ATOM 4952 C CA . SER A 1 633 ? -25.197 -1.564 22.647 1.00 85.00 633 SER A CA 1
ATOM 4953 C C . SER A 1 633 ? -26.510 -0.793 22.487 1.00 85.00 633 SER A C 1
ATOM 4955 O O . SER A 1 633 ? -27.354 -0.772 23.379 1.00 85.00 633 SER A O 1
ATOM 4957 N N . LYS A 1 634 ? -26.773 -0.296 21.275 1.00 84.00 634 LYS A N 1
ATOM 4958 C CA . LYS A 1 634 ? -28.077 0.281 20.901 1.00 84.00 634 LYS A CA 1
ATOM 4959 C C . LYS A 1 634 ? -29.274 -0.664 21.081 1.00 84.00 634 LYS A C 1
ATOM 4961 O O . LYS A 1 634 ? -30.410 -0.205 21.029 1.00 84.00 634 LYS A O 1
ATOM 4966 N N . ASN A 1 635 ? -29.031 -1.971 21.199 1.00 86.94 635 ASN A N 1
ATOM 4967 C CA . ASN A 1 635 ? -30.093 -2.957 21.341 1.00 86.94 635 ASN A CA 1
ATOM 4968 C C . ASN A 1 635 ? -30.518 -3.144 22.796 1.00 86.94 635 ASN A C 1
ATOM 4970 O O . ASN A 1 635 ? -31.554 -3.757 23.008 1.00 86.94 635 ASN A O 1
ATOM 4974 N N . LEU A 1 636 ? -29.731 -2.666 23.768 1.00 90.31 636 LEU A N 1
ATOM 4975 C CA . LEU A 1 636 ? -30.036 -2.710 25.194 1.00 90.31 636 LEU A CA 1
ATOM 4976 C C . LEU A 1 636 ? -30.233 -1.276 25.687 1.00 90.31 636 LEU A C 1
ATOM 4978 O O . LEU A 1 636 ? -29.279 -0.505 25.756 1.00 90.31 636 LEU A O 1
ATOM 4982 N N . ILE A 1 637 ? -31.472 -0.910 26.001 1.00 82.25 637 ILE A N 1
ATOM 4983 C CA . ILE A 1 637 ? -31.835 0.467 26.344 1.00 82.25 637 ILE A CA 1
ATOM 4984 C C . ILE A 1 637 ? -32.623 0.532 27.647 1.00 82.25 637 ILE A C 1
ATOM 4986 O O . ILE A 1 637 ? -33.174 -0.455 28.138 1.00 82.25 637 ILE A O 1
ATOM 4990 N N . GLY A 1 638 ? -32.683 1.735 28.211 1.00 78.69 638 GLY A N 1
ATOM 4991 C CA . GLY A 1 638 ? -33.428 1.991 29.434 1.00 78.69 638 GLY A CA 1
ATOM 4992 C C . GLY A 1 638 ? -32.677 1.606 30.704 1.00 78.69 638 GLY A C 1
ATOM 4993 O O . GLY A 1 638 ? -33.298 1.559 31.749 1.00 78.69 638 GLY A O 1
ATOM 4994 N N . GLY A 1 639 ? -31.375 1.344 30.676 1.00 79.50 639 GLY A N 1
ATOM 4995 C CA . GLY A 1 639 ? -30.563 1.213 31.886 1.00 79.50 639 GLY A CA 1
ATOM 4996 C C . GLY A 1 639 ? -29.163 1.779 31.692 1.00 79.50 639 GLY A C 1
ATOM 4997 O O . GLY A 1 639 ? -28.820 2.255 30.611 1.00 79.50 639 GLY A O 1
ATOM 4998 N N . LEU A 1 640 ? -28.357 1.730 32.747 1.00 76.38 640 LEU A N 1
ATOM 4999 C CA . LEU A 1 640 ? -26.943 2.090 32.710 1.00 76.38 640 LEU A CA 1
ATOM 5000 C C . LEU A 1 640 ? -26.100 0.916 33.215 1.00 76.38 640 LEU A C 1
ATOM 5002 O O . LEU A 1 640 ? -26.493 0.281 34.203 1.00 76.38 640 LEU A O 1
ATOM 5006 N N . PRO A 1 641 ? -24.969 0.608 32.556 1.00 85.50 641 PRO A N 1
ATOM 5007 C CA . PRO A 1 641 ? -24.038 -0.391 33.043 1.00 85.50 641 PRO A CA 1
ATOM 5008 C C . PRO A 1 641 ? -23.243 0.165 34.226 1.00 85.50 641 PRO A C 1
ATOM 5010 O O . PRO A 1 641 ? -22.694 1.263 34.183 1.00 85.50 641 PRO A O 1
ATOM 5013 N N . ASP A 1 642 ? -23.145 -0.645 35.264 1.00 84.25 642 ASP A N 1
ATOM 5014 C CA . ASP A 1 642 ? -22.227 -0.519 36.381 1.00 84.25 642 ASP A CA 1
ATOM 5015 C C . ASP A 1 642 ? -21.386 -1.796 36.444 1.00 84.25 642 ASP A C 1
ATOM 5017 O O . ASP A 1 642 ? -21.855 -2.893 36.110 1.00 84.25 642 ASP A O 1
ATOM 5021 N N . PHE A 1 643 ? -20.120 -1.679 36.824 1.00 90.94 643 PHE A N 1
ATOM 5022 C CA . PHE A 1 643 ? -19.240 -2.835 36.879 1.00 90.94 643 PHE A CA 1
ATOM 5023 C C . PHE A 1 643 ? -18.165 -2.705 37.950 1.00 90.94 643 PHE A C 1
ATOM 5025 O O . PHE A 1 643 ? -17.679 -1.624 38.266 1.00 90.94 643 PHE A O 1
ATOM 5032 N N . GLY A 1 644 ? -17.756 -3.852 38.479 1.00 84.31 644 GLY A N 1
ATOM 5033 C CA . GLY A 1 644 ? -16.662 -3.965 39.431 1.00 84.31 644 GLY A CA 1
ATOM 5034 C C . GLY A 1 644 ? -15.814 -5.189 39.128 1.00 84.31 644 GLY A C 1
ATOM 5035 O O . GLY A 1 644 ? -16.322 -6.215 38.672 1.00 84.31 644 GLY A O 1
ATOM 5036 N N . VAL A 1 645 ? -14.514 -5.084 39.387 1.00 89.81 645 VAL A N 1
ATOM 5037 C CA . VAL A 1 645 ? -13.568 -6.186 39.206 1.00 89.81 645 VAL A CA 1
ATOM 5038 C C . VAL A 1 645 ? -12.980 -6.573 40.556 1.00 89.81 645 VAL A C 1
ATOM 5040 O O . VAL A 1 645 ? -12.362 -5.748 41.225 1.00 89.81 645 VAL A O 1
ATOM 5043 N N . SER A 1 646 ? -13.141 -7.835 40.945 1.00 86.94 646 SER A N 1
ATOM 5044 C CA . SER A 1 646 ? -12.505 -8.409 42.134 1.00 86.94 646 SER A CA 1
ATOM 5045 C C . SER A 1 646 ? -12.207 -9.889 41.911 1.00 86.94 646 SER A C 1
ATOM 5047 O O . SER A 1 646 ? -12.982 -10.580 41.256 1.00 86.94 646 SER A O 1
ATOM 5049 N N . ASP A 1 647 ? -11.102 -10.396 42.458 1.00 87.12 647 ASP A N 1
ATOM 5050 C CA . ASP A 1 647 ? -10.753 -11.827 42.427 1.00 87.12 647 ASP A CA 1
ATOM 5051 C C . ASP A 1 647 ? -10.806 -12.473 41.025 1.00 87.12 647 ASP A C 1
ATOM 5053 O O . ASP A 1 647 ? -11.310 -13.582 40.855 1.00 87.12 647 ASP A O 1
ATOM 5057 N N . SER A 1 648 ? -10.282 -11.782 40.000 1.00 88.31 648 SER A N 1
ATOM 5058 C CA . SER A 1 648 ? -10.317 -12.226 38.586 1.00 88.31 648 SER A CA 1
ATOM 5059 C C . SER A 1 648 ? -11.736 -12.431 38.027 1.00 88.31 648 SER A C 1
ATOM 5061 O O . SER A 1 648 ? -11.957 -13.191 37.082 1.00 88.31 648 SER A O 1
ATOM 5063 N N . LYS A 1 649 ? -12.718 -11.738 38.609 1.00 92.81 649 LYS A N 1
ATOM 5064 C CA . LYS A 1 649 ? -14.103 -11.718 38.148 1.00 92.81 649 LYS A CA 1
ATOM 5065 C C . LYS A 1 649 ? -14.547 -10.294 37.879 1.00 92.81 649 LYS A C 1
ATOM 5067 O O . LYS A 1 649 ? -14.412 -9.413 38.725 1.00 92.81 649 LYS A O 1
ATOM 5072 N N . LEU A 1 650 ? -15.122 -10.094 36.703 1.00 95.38 650 LEU A N 1
ATOM 5073 C CA . LEU A 1 650 ? -15.889 -8.912 36.360 1.00 95.38 650 LEU A CA 1
ATOM 5074 C C . LEU A 1 650 ? -17.343 -9.167 36.752 1.00 95.38 650 LEU A C 1
ATOM 5076 O O . LEU A 1 650 ? -18.002 -10.048 36.193 1.00 95.38 650 LEU A O 1
ATOM 5080 N N . ARG A 1 651 ? -17.843 -8.392 37.711 1.00 95.19 651 ARG A N 1
ATOM 5081 C CA . ARG A 1 651 ? -19.271 -8.294 37.989 1.00 95.19 651 ARG A CA 1
ATOM 5082 C C . ARG A 1 651 ? -19.833 -7.116 37.216 1.00 95.19 651 ARG A C 1
ATOM 5084 O O . ARG A 1 651 ? -19.333 -6.005 37.342 1.00 95.19 651 ARG A O 1
ATOM 5091 N N . LEU A 1 652 ? -20.882 -7.371 36.454 1.00 92.69 652 LEU A N 1
ATOM 5092 C CA . LEU A 1 652 ? -21.579 -6.378 35.657 1.00 92.69 652 LEU A CA 1
ATOM 5093 C C . LEU A 1 652 ? -23.032 -6.310 36.104 1.00 92.69 652 LEU A C 1
ATOM 5095 O O . LEU A 1 652 ? -23.694 -7.343 36.193 1.00 92.69 652 LEU A O 1
ATOM 5099 N N . VAL A 1 653 ? -23.533 -5.106 36.348 1.00 90.50 653 VAL A N 1
ATOM 5100 C CA . VAL A 1 653 ? -24.928 -4.835 36.689 1.00 90.50 653 VAL A CA 1
ATOM 5101 C C . VAL A 1 653 ? -25.454 -3.770 35.739 1.00 90.50 653 VAL A C 1
ATOM 5103 O O . VAL A 1 653 ? -24.908 -2.684 35.679 1.00 90.50 653 VAL A O 1
ATOM 5106 N N . TYR A 1 654 ? -26.521 -4.046 35.000 1.00 90.00 654 TYR A N 1
ATOM 5107 C CA . TYR A 1 654 ? -27.184 -3.058 34.151 1.00 90.00 654 TYR A CA 1
ATOM 5108 C C . TYR A 1 654 ? -28.592 -2.815 34.682 1.00 90.00 654 TYR A C 1
ATOM 5110 O O . TYR A 1 654 ? -29.386 -3.752 34.769 1.00 90.00 654 TYR A O 1
ATOM 5118 N N . THR A 1 655 ? -28.894 -1.584 35.089 1.00 86.44 655 THR A N 1
ATOM 5119 C CA . THR A 1 655 ? -30.143 -1.258 35.794 1.00 86.44 655 THR A CA 1
ATOM 5120 C C . THR A 1 655 ? -30.703 0.091 35.374 1.00 86.44 655 THR A C 1
ATOM 5122 O O . THR A 1 655 ? -29.958 1.011 35.045 1.00 86.44 655 THR A O 1
ATOM 5125 N N . ASN A 1 656 ? -32.025 0.230 35.438 1.00 73.44 656 ASN A N 1
ATOM 5126 C CA . ASN A 1 656 ? -32.694 1.525 35.349 1.00 73.44 656 ASN A CA 1
ATOM 5127 C C . ASN A 1 656 ? -32.779 2.164 36.748 1.00 73.44 656 ASN A C 1
ATOM 5129 O O . ASN A 1 656 ? -33.290 1.534 37.677 1.00 73.44 656 ASN A O 1
ATOM 5133 N N . THR A 1 657 ? -32.306 3.402 36.913 1.00 62.38 657 THR A N 1
ATOM 5134 C CA . THR A 1 657 ? -32.348 4.130 38.198 1.00 62.38 657 THR A CA 1
ATOM 5135 C C . THR A 1 657 ? -33.769 4.444 38.670 1.00 62.38 657 THR A C 1
ATOM 5137 O O . THR A 1 657 ? -34.010 4.515 39.873 1.00 62.38 657 THR A O 1
ATOM 5140 N N . ASP A 1 658 ? -34.725 4.536 37.746 1.00 73.12 658 ASP A N 1
ATOM 5141 C CA . ASP A 1 658 ? -36.138 4.824 38.016 1.00 73.12 658 ASP A CA 1
ATOM 5142 C C . ASP A 1 658 ? -36.967 3.546 38.240 1.00 73.12 658 ASP A C 1
ATOM 5144 O O . ASP A 1 658 ? -38.195 3.599 38.343 1.00 73.12 658 ASP A O 1
ATOM 5148 N N . LEU A 1 659 ? -36.316 2.373 38.304 1.00 67.88 659 LEU A N 1
ATOM 5149 C CA . LEU A 1 659 ? -36.957 1.054 38.411 1.00 67.88 659 LEU A CA 1
ATOM 5150 C C . LEU A 1 659 ? -37.955 0.762 37.273 1.00 67.88 659 LEU A C 1
ATOM 5152 O O . LEU A 1 659 ? -38.878 -0.045 37.456 1.00 67.88 659 LEU A O 1
ATOM 5156 N N . ALA A 1 660 ? -37.787 1.409 36.118 1.00 80.38 660 ALA A N 1
ATOM 5157 C CA . ALA A 1 660 ? -38.489 1.056 34.892 1.00 80.38 660 ALA A CA 1
ATOM 5158 C C . ALA A 1 660 ? -37.851 -0.179 34.233 1.00 80.38 660 ALA A C 1
ATOM 5160 O O . ALA A 1 660 ? -36.786 -0.650 34.644 1.00 80.38 660 ALA A O 1
ATOM 5161 N N . ASN A 1 661 ? -38.548 -0.744 33.248 1.00 86.12 661 ASN A N 1
ATOM 5162 C CA . ASN A 1 661 ? -38.073 -1.941 32.573 1.00 86.12 661 ASN A CA 1
ATOM 5163 C C . ASN A 1 661 ? -36.895 -1.601 31.656 1.00 86.12 661 ASN A C 1
ATOM 5165 O O . ASN A 1 661 ? -36.927 -0.602 30.939 1.00 86.12 661 ASN A O 1
ATOM 5169 N N . ILE A 1 662 ? -35.870 -2.446 31.686 1.00 90.31 662 ILE A N 1
ATOM 5170 C CA . ILE A 1 662 ? -34.839 -2.473 30.655 1.00 90.31 662 ILE A CA 1
ATOM 5171 C C . ILE A 1 662 ? -35.455 -3.115 29.406 1.00 90.31 662 ILE A C 1
ATOM 5173 O O . ILE A 1 662 ? -36.287 -4.018 29.516 1.00 90.31 662 ILE A O 1
ATOM 5177 N N . GLU A 1 663 ? -35.104 -2.624 28.224 1.00 88.38 663 GLU A N 1
ATOM 5178 C CA . GLU A 1 663 ? -35.615 -3.132 26.949 1.00 88.38 663 GLU A CA 1
ATOM 5179 C C . GLU A 1 663 ? -34.460 -3.705 26.133 1.00 88.38 663 GLU A C 1
ATOM 5181 O O . GLU A 1 663 ? -33.365 -3.137 26.106 1.00 88.38 663 GLU A O 1
ATOM 5186 N N . PHE A 1 664 ? -34.704 -4.834 25.465 1.00 91.19 664 PHE A N 1
ATOM 5187 C CA . PHE A 1 664 ? -33.699 -5.493 24.643 1.00 91.19 664 PHE A CA 1
ATOM 5188 C C . PHE A 1 664 ? -34.268 -6.040 23.338 1.00 91.19 664 PHE A C 1
ATOM 5190 O O . PHE A 1 664 ? -35.365 -6.595 23.313 1.00 91.19 664 PHE A O 1
ATOM 5197 N N . THR A 1 665 ? -33.486 -5.918 22.266 1.00 88.75 665 THR A N 1
ATOM 5198 C CA . THR A 1 665 ? -33.711 -6.589 20.978 1.00 88.75 665 THR A CA 1
ATOM 5199 C C . THR A 1 665 ? -32.543 -7.529 20.688 1.00 88.75 665 THR A C 1
ATOM 5201 O O . THR A 1 665 ? -31.399 -7.139 20.899 1.00 88.75 665 THR A O 1
ATOM 5204 N N . ALA A 1 666 ? -32.799 -8.742 20.187 1.00 88.56 666 ALA A N 1
ATOM 5205 C CA . ALA A 1 666 ? -31.743 -9.715 19.886 1.00 88.56 666 ALA A CA 1
ATOM 5206 C C . ALA A 1 666 ? -30.563 -9.121 19.081 1.00 88.56 666 ALA A C 1
ATOM 5208 O O . ALA A 1 666 ? -30.757 -8.437 18.073 1.00 88.56 666 ALA A O 1
ATOM 5209 N N . GLY A 1 667 ? -29.332 -9.426 19.501 1.00 85.38 667 GLY A N 1
ATOM 5210 C CA . GLY A 1 667 ? -28.101 -8.937 18.879 1.00 85.38 667 GLY A CA 1
ATOM 5211 C C . GLY A 1 667 ? -26.974 -8.695 19.882 1.00 85.38 667 GLY A C 1
ATOM 5212 O O . GLY A 1 667 ? -26.902 -9.336 20.931 1.00 85.38 667 GLY A O 1
ATOM 5213 N N . ASP A 1 668 ? -26.075 -7.766 19.548 1.00 89.56 668 ASP A N 1
ATOM 5214 C CA . ASP A 1 668 ? -25.066 -7.264 20.487 1.00 89.56 668 ASP A CA 1
ATOM 5215 C C . ASP A 1 668 ? -25.780 -6.687 21.709 1.00 89.56 668 ASP A C 1
ATOM 5217 O O . ASP A 1 668 ? -26.829 -6.068 21.558 1.00 89.56 668 ASP A O 1
ATOM 5221 N N . MET A 1 669 ? -25.249 -6.923 22.904 1.00 92.12 669 MET A N 1
ATOM 5222 C CA . MET A 1 669 ? -25.869 -6.510 24.160 1.00 92.12 669 MET A CA 1
ATOM 5223 C C . MET A 1 669 ? -24.943 -5.559 24.915 1.00 92.12 669 MET A C 1
ATOM 5225 O O . MET A 1 669 ? -25.321 -4.417 25.169 1.00 92.12 669 MET A O 1
ATOM 5229 N N . ILE A 1 670 ? -23.728 -6.019 25.224 1.00 93.19 670 ILE A N 1
ATOM 5230 C CA . ILE A 1 670 ? -22.728 -5.291 26.011 1.00 93.19 670 ILE A CA 1
ATOM 5231 C C . ILE A 1 670 ? -21.340 -5.507 25.413 1.00 93.19 670 ILE A C 1
ATOM 5233 O O . ILE A 1 670 ? -20.987 -6.638 25.077 1.00 93.19 670 ILE A O 1
ATOM 5237 N N . THR A 1 671 ? -20.540 -4.447 25.371 1.00 91.88 671 THR A N 1
ATOM 5238 C CA . THR A 1 671 ? -19.114 -4.481 25.037 1.00 91.88 671 THR A CA 1
ATOM 5239 C C . THR A 1 671 ? -18.281 -4.208 26.286 1.00 91.88 671 THR A C 1
ATOM 5241 O O . THR A 1 671 ? -18.565 -3.292 27.053 1.00 91.88 671 THR A O 1
ATOM 5244 N N . ILE A 1 672 ? -17.249 -5.014 26.497 1.00 94.25 672 ILE A N 1
ATOM 5245 C CA . ILE A 1 672 ? -16.286 -4.907 27.590 1.00 94.25 672 ILE A CA 1
ATOM 5246 C C . ILE A 1 672 ? -14.958 -4.487 26.969 1.00 94.25 672 ILE A C 1
ATOM 5248 O O . ILE A 1 672 ? -14.416 -5.209 26.132 1.00 94.25 672 ILE A O 1
ATOM 5252 N N . HIS A 1 673 ? -14.446 -3.335 27.386 1.00 90.00 673 HIS A N 1
ATOM 5253 C CA . HIS A 1 673 ? -13.178 -2.790 26.917 1.00 90.00 673 HIS A CA 1
ATOM 5254 C C . HIS A 1 673 ? -12.050 -3.291 27.816 1.00 90.00 673 HIS A C 1
ATOM 5256 O O . HIS A 1 673 ? -12.054 -3.042 29.025 1.00 90.00 673 HIS A O 1
ATOM 5262 N N . CYS A 1 674 ? -11.088 -3.997 27.236 1.00 93.00 674 CYS A N 1
ATOM 5263 C CA . CYS A 1 674 ? -10.019 -4.694 27.943 1.00 93.00 674 CYS A CA 1
ATOM 5264 C C . CYS A 1 674 ? -8.644 -4.130 27.571 1.00 93.00 674 CYS A C 1
ATOM 5266 O O . CYS A 1 674 ? -8.436 -3.605 26.478 1.00 93.00 674 CYS A O 1
ATOM 5268 N N . LYS A 1 675 ? -7.679 -4.283 28.480 1.00 91.94 675 LYS A N 1
ATOM 5269 C CA . LYS A 1 675 ? -6.271 -3.934 28.277 1.00 91.94 675 LYS A CA 1
ATOM 5270 C C . LYS A 1 675 ? -5.360 -4.942 28.962 1.00 91.94 675 LYS A C 1
ATOM 5272 O O . LYS A 1 675 ? -5.632 -5.336 30.091 1.00 91.94 675 LYS A O 1
ATOM 5277 N N . LEU A 1 676 ? -4.253 -5.331 28.339 1.00 90.94 676 LEU A N 1
ATOM 5278 C CA . LEU A 1 676 ? -3.236 -6.136 29.018 1.00 90.94 676 LEU A CA 1
ATOM 5279 C C . LEU A 1 676 ? -2.476 -5.311 30.056 1.00 90.94 676 LEU A C 1
ATOM 5281 O O . LEU A 1 676 ? -1.928 -4.254 29.742 1.00 90.94 676 LEU A O 1
ATOM 5285 N N . ASN A 1 677 ? -2.403 -5.804 31.290 1.00 91.12 677 ASN A N 1
ATOM 5286 C CA . ASN A 1 677 ? -1.675 -5.146 32.383 1.00 91.12 677 ASN A CA 1
ATOM 5287 C C . ASN A 1 677 ? -0.230 -5.659 32.548 1.00 91.12 677 ASN A C 1
ATOM 5289 O O . ASN A 1 677 ? 0.570 -5.050 33.267 1.00 91.12 677 ASN A O 1
ATOM 5293 N N . GLN A 1 678 ? 0.117 -6.724 31.830 1.00 87.81 678 GLN A N 1
ATOM 5294 C CA . GLN A 1 678 ? 1.431 -7.350 31.780 1.00 87.81 678 GLN A CA 1
ATOM 5295 C C . GLN A 1 678 ? 1.619 -8.050 30.434 1.00 87.81 678 GLN A C 1
ATOM 5297 O O . GLN A 1 678 ? 0.642 -8.270 29.715 1.00 87.81 678 GLN A O 1
ATOM 5302 N N . ASP A 1 679 ? 2.858 -8.425 30.130 1.00 87.25 679 ASP A N 1
ATOM 5303 C CA . ASP A 1 679 ? 3.121 -9.298 28.996 1.00 87.25 679 ASP A CA 1
ATOM 5304 C C . ASP A 1 679 ? 2.554 -10.702 29.277 1.00 87.25 679 ASP A C 1
ATOM 5306 O O . ASP A 1 679 ? 2.594 -11.191 30.412 1.00 87.25 679 ASP A O 1
ATOM 5310 N N . VAL A 1 680 ? 1.999 -11.358 28.263 1.00 85.19 680 VAL A N 1
ATOM 5311 C CA . VAL A 1 680 ? 1.332 -12.665 28.384 1.00 85.19 680 VAL A CA 1
ATOM 5312 C C . VAL A 1 680 ? 1.875 -13.622 27.344 1.00 85.19 680 VAL A C 1
ATOM 5314 O O . VAL A 1 680 ? 2.057 -13.234 26.211 1.00 85.19 680 VAL A O 1
ATOM 5317 N N . ASN A 1 681 ? 2.100 -14.885 27.689 1.00 82.38 681 ASN A N 1
ATOM 5318 C CA . ASN A 1 681 ? 2.602 -15.882 26.728 1.00 82.38 681 ASN A CA 1
ATOM 5319 C C . ASN A 1 681 ? 1.618 -17.040 26.521 1.00 82.38 681 ASN A C 1
ATOM 5321 O O . ASN A 1 681 ? 1.906 -18.001 25.814 1.00 82.38 681 ASN A O 1
ATOM 5325 N N . GLU A 1 682 ? 0.454 -16.960 27.161 1.00 84.50 682 GLU A N 1
ATOM 5326 C CA . GLU A 1 682 ? -0.567 -17.999 27.172 1.00 84.50 682 GLU A CA 1
ATOM 5327 C C . GLU A 1 682 ? -1.905 -17.414 26.729 1.00 84.50 682 GLU A C 1
ATOM 5329 O O . GLU A 1 682 ? -2.188 -16.238 26.965 1.00 84.50 682 GLU A O 1
ATOM 5334 N N . SER A 1 683 ? -2.740 -18.242 26.101 1.00 82.75 683 SER A N 1
ATOM 5335 C CA . SER A 1 683 ? -4.057 -17.829 25.615 1.00 82.75 683 SER A CA 1
ATOM 5336 C C . SER A 1 683 ? -4.950 -17.319 26.745 1.00 82.75 683 SER A C 1
ATOM 5338 O O . SER A 1 683 ? -5.009 -17.893 27.836 1.00 82.75 683 SER A O 1
ATOM 5340 N N . LEU A 1 684 ? -5.691 -16.252 26.465 1.00 91.69 684 LEU A N 1
ATOM 5341 C CA . LEU A 1 684 ? -6.578 -15.613 27.429 1.00 91.69 684 LEU A CA 1
ATOM 5342 C C . LEU A 1 684 ? -7.962 -16.225 27.323 1.00 91.69 684 LEU A C 1
ATOM 5344 O O . LEU A 1 684 ? -8.602 -16.162 26.278 1.00 91.69 684 LEU A O 1
ATOM 5348 N N . ASN A 1 685 ? -8.432 -16.807 28.419 1.00 91.31 685 ASN A N 1
ATOM 5349 C CA . ASN A 1 685 ? -9.711 -17.495 28.454 1.00 91.31 685 ASN A CA 1
ATOM 5350 C C . ASN A 1 685 ? -10.732 -16.675 29.234 1.00 91.31 685 ASN A C 1
ATOM 5352 O O . ASN A 1 685 ? -10.520 -16.348 30.401 1.00 91.31 685 ASN A O 1
ATOM 5356 N N . PHE A 1 686 ? -11.860 -16.400 28.593 1.00 94.50 686 PHE A N 1
ATOM 5357 C CA . PHE A 1 686 ? -12.987 -15.680 29.163 1.00 94.50 686 PHE A CA 1
ATOM 5358 C C . PHE A 1 686 ? -14.205 -16.587 29.204 1.00 94.50 686 PHE A C 1
ATOM 5360 O O . PHE A 1 686 ? -14.443 -17.385 28.293 1.00 94.50 686 PHE A O 1
ATOM 5367 N N . LYS A 1 687 ? -14.998 -16.463 30.266 1.00 94.56 687 LYS A N 1
ATOM 5368 C CA . LYS A 1 687 ? -16.230 -17.239 30.420 1.00 94.56 687 LYS A CA 1
ATOM 5369 C C . LYS A 1 687 ? -17.244 -16.482 31.258 1.00 94.56 687 LYS A C 1
ATOM 5371 O O . LYS A 1 687 ? -16.928 -16.074 32.372 1.00 94.56 687 LYS A O 1
ATOM 5376 N N . VAL A 1 688 ? -18.470 -16.350 30.764 1.00 96.12 688 VAL A N 1
ATOM 5377 C CA . VAL A 1 688 ? -19.596 -15.897 31.587 1.00 96.12 688 VAL A CA 1
ATOM 5378 C C . VAL A 1 688 ? -20.005 -17.042 32.514 1.00 96.12 688 VAL A C 1
ATOM 5380 O O . VAL A 1 688 ? -20.380 -18.121 32.061 1.00 96.12 688 VAL A O 1
ATOM 5383 N N . GLU A 1 689 ? -19.906 -16.833 33.825 1.00 94.19 689 GLU A N 1
ATOM 5384 C CA . GLU A 1 689 ? -20.339 -17.813 34.830 1.00 94.19 689 GLU A CA 1
ATOM 5385 C C . GLU A 1 689 ? -21.846 -17.762 35.059 1.00 94.19 689 GLU A C 1
ATOM 5387 O O . GLU A 1 689 ? -22.492 -18.788 35.269 1.00 94.19 689 GLU A O 1
ATOM 5392 N N . SER A 1 690 ? -22.409 -16.557 35.060 1.00 94.94 690 SER A N 1
ATOM 5393 C CA . SER A 1 690 ? -23.844 -16.360 35.216 1.00 94.94 690 SER A CA 1
ATOM 5394 C C . SER A 1 690 ? -24.260 -15.046 34.595 1.00 94.94 690 SER A C 1
ATOM 5396 O O . SER A 1 690 ? -23.497 -14.086 34.645 1.00 94.94 690 SER A O 1
ATOM 5398 N N . LEU A 1 691 ? -25.474 -15.012 34.061 1.00 95.56 691 LEU A N 1
ATOM 5399 C CA . LEU A 1 691 ? -26.109 -13.803 33.571 1.00 95.56 691 LEU A CA 1
ATOM 5400 C C . LEU A 1 691 ? -27.608 -13.905 33.853 1.00 95.56 691 LEU A C 1
ATOM 5402 O O . LEU A 1 691 ? -28.274 -14.860 33.449 1.00 95.56 691 LEU A O 1
ATOM 5406 N N . ASN A 1 692 ? -28.109 -12.954 34.634 1.00 94.44 692 ASN A N 1
ATOM 5407 C CA . ASN A 1 692 ? -29.379 -13.052 35.337 1.00 94.44 692 ASN A CA 1
ATOM 5408 C C . ASN A 1 692 ? -30.234 -11.810 35.082 1.00 94.44 692 ASN A C 1
ATOM 5410 O O . ASN A 1 692 ? -29.791 -10.701 35.364 1.00 94.44 692 ASN A O 1
ATOM 5414 N N . LEU A 1 693 ? -31.473 -11.997 34.639 1.00 93.50 693 LEU A N 1
ATOM 5415 C CA . LEU A 1 693 ? -32.485 -10.945 34.559 1.00 93.50 693 LEU A CA 1
ATOM 5416 C C . LEU A 1 693 ? -33.337 -10.942 35.833 1.00 93.50 693 LEU A C 1
ATOM 5418 O O . LEU A 1 693 ? -33.782 -12.000 36.286 1.00 93.50 693 LEU A O 1
ATOM 5422 N N . LYS A 1 694 ? -33.590 -9.768 36.415 1.00 90.44 694 LYS A N 1
ATOM 5423 C CA . LYS A 1 694 ? -34.366 -9.611 37.655 1.00 90.44 694 LYS A CA 1
ATOM 5424 C C . LYS A 1 694 ? -35.489 -8.598 37.478 1.00 90.44 694 LYS A C 1
ATOM 5426 O O . LYS A 1 694 ? -35.271 -7.484 37.005 1.00 90.44 694 LYS A O 1
ATOM 5431 N N . SER A 1 695 ? -36.695 -8.978 37.894 1.00 85.44 695 SER A N 1
ATOM 5432 C CA . SER A 1 695 ? -37.858 -8.079 37.954 1.00 85.44 695 SER A CA 1
ATOM 5433 C C . SER A 1 695 ? -38.029 -7.417 39.332 1.00 85.44 695 SER A C 1
ATOM 5435 O O . SER A 1 695 ? -38.645 -6.358 39.448 1.00 85.44 695 SER A O 1
ATOM 5437 N N . SER A 1 696 ? -37.459 -8.026 40.378 1.00 76.00 696 SER A N 1
ATOM 5438 C CA . SER A 1 696 ? -37.412 -7.560 41.771 1.00 76.00 696 SER A CA 1
ATOM 5439 C C . SER A 1 696 ? -36.255 -8.251 42.515 1.00 76.00 696 SER A C 1
ATOM 5441 O O . SER A 1 696 ? -35.585 -9.107 41.936 1.00 76.00 696 SER A O 1
ATOM 5443 N N . SER A 1 697 ? -36.020 -7.922 43.793 1.00 66.12 697 SER A N 1
ATOM 5444 C CA . SER A 1 697 ? -34.970 -8.558 44.616 1.00 66.12 697 SER A CA 1
ATOM 5445 C C . SER A 1 697 ? -35.085 -10.084 44.700 1.00 66.12 697 SER A C 1
ATOM 5447 O O . SER A 1 697 ? -34.069 -10.766 44.813 1.00 66.12 697 SER A O 1
ATOM 5449 N N . ASP A 1 698 ? -36.309 -10.609 44.603 1.00 72.69 698 ASP A N 1
ATOM 5450 C CA . ASP A 1 698 ? -36.624 -12.021 44.852 1.00 72.69 698 ASP A CA 1
ATOM 5451 C C . ASP A 1 698 ? -36.871 -12.810 43.553 1.00 72.69 698 ASP A C 1
ATOM 5453 O O . ASP A 1 698 ? -37.094 -14.020 43.582 1.00 72.69 698 ASP A O 1
ATOM 5457 N N . SER A 1 699 ? -36.840 -12.135 42.400 1.00 79.81 699 SER A N 1
ATOM 5458 C CA . SER A 1 699 ? -37.108 -12.717 41.085 1.00 79.81 699 SER A CA 1
ATOM 5459 C C . SER A 1 699 ? -35.832 -12.756 40.255 1.00 79.81 699 SER A C 1
ATOM 5461 O O . SER A 1 699 ? -35.176 -11.736 40.061 1.00 79.81 699 SER A O 1
ATOM 5463 N N . THR A 1 700 ? -35.450 -13.936 39.769 1.00 87.50 700 THR A N 1
ATOM 5464 C CA . THR A 1 700 ? -34.255 -14.116 38.937 1.00 87.50 700 THR A CA 1
ATOM 5465 C C . THR A 1 700 ? -34.508 -15.149 37.847 1.00 87.50 700 THR A C 1
ATOM 5467 O O . THR A 1 700 ? -34.836 -16.299 38.139 1.00 87.50 700 THR A O 1
ATOM 5470 N N . ILE A 1 701 ? -34.293 -14.751 36.596 1.00 92.19 701 ILE A N 1
ATOM 5471 C CA . ILE A 1 701 ? -34.259 -15.628 35.427 1.00 92.19 701 ILE A CA 1
ATOM 5472 C C . ILE A 1 701 ? -32.818 -15.722 34.944 1.00 92.19 701 ILE A C 1
ATOM 5474 O O . ILE A 1 701 ? -32.182 -14.707 34.678 1.00 92.19 701 ILE A O 1
ATOM 5478 N N . LYS A 1 702 ? -32.301 -16.946 34.839 1.00 93.50 702 LYS A N 1
ATOM 5479 C CA . LYS A 1 702 ? -30.947 -17.205 34.343 1.00 93.50 702 LYS A CA 1
ATOM 5480 C C . LYS A 1 702 ? -30.988 -17.375 32.832 1.00 93.50 702 LYS A C 1
ATOM 5482 O O . LYS A 1 702 ? -31.756 -18.208 32.352 1.00 93.50 702 LYS A O 1
ATOM 5487 N N . LEU A 1 703 ? -30.168 -16.622 32.106 1.00 93.31 703 LEU A N 1
ATOM 5488 C CA . LEU A 1 703 ? -29.963 -16.870 30.681 1.00 93.31 703 LEU A CA 1
ATOM 5489 C C . LEU A 1 703 ? -28.977 -18.028 30.489 1.00 93.31 703 LEU A C 1
ATOM 5491 O O . LEU A 1 703 ? -28.136 -18.300 31.351 1.00 93.31 703 LEU A O 1
ATOM 5495 N N . ASN A 1 704 ? -29.096 -18.727 29.364 1.00 93.94 704 ASN A N 1
ATOM 5496 C CA . ASN A 1 704 ? -28.178 -19.790 28.988 1.00 93.94 704 ASN A CA 1
ATOM 5497 C C . ASN A 1 704 ? -26.850 -19.184 28.515 1.00 93.94 704 ASN A C 1
ATOM 5499 O O . ASN A 1 704 ? -26.801 -18.507 27.490 1.00 93.94 704 ASN A O 1
ATOM 5503 N N . VAL A 1 705 ? -25.783 -19.454 29.265 1.00 94.50 705 VAL A N 1
ATOM 5504 C CA . VAL A 1 705 ? -24.427 -18.937 29.032 1.00 94.50 705 VAL A CA 1
ATOM 5505 C C . VAL A 1 705 ? -23.436 -20.037 28.644 1.00 94.50 705 VAL A C 1
ATOM 5507 O O . VAL A 1 705 ? -22.231 -19.799 28.626 1.00 94.50 705 VAL A O 1
ATOM 5510 N N . ASP A 1 706 ? -23.909 -21.242 28.310 1.00 89.44 706 ASP A N 1
ATOM 5511 C CA . ASP A 1 706 ? -23.043 -22.396 28.019 1.00 89.44 706 ASP A CA 1
ATOM 5512 C C . ASP A 1 706 ? -22.078 -22.140 26.850 1.00 89.44 706 ASP A C 1
ATOM 5514 O O . ASP A 1 706 ? -20.983 -22.701 26.815 1.00 89.44 706 ASP A O 1
ATOM 5518 N N . LYS A 1 707 ? -22.464 -21.258 25.921 1.00 84.75 707 LYS A N 1
ATOM 5519 C CA . LYS A 1 707 ? -21.657 -20.828 24.769 1.00 84.75 707 LYS A CA 1
ATOM 5520 C C . LYS A 1 707 ? -21.012 -19.451 24.941 1.00 84.75 707 LYS A C 1
ATOM 5522 O O . LYS A 1 707 ? -20.356 -18.949 24.031 1.00 84.75 707 LYS A O 1
ATOM 5527 N N . ALA A 1 708 ? -21.172 -18.821 26.100 1.00 89.75 708 ALA A N 1
ATOM 5528 C CA . ALA A 1 708 ? -20.609 -17.511 26.394 1.00 89.75 708 ALA A CA 1
ATOM 5529 C C . ALA A 1 708 ? -19.177 -17.632 26.942 1.00 89.75 708 ALA A C 1
ATOM 5531 O O . ALA A 1 708 ? -18.860 -17.170 28.041 1.00 89.75 708 ALA A O 1
ATOM 5532 N N . SER A 1 709 ? -18.300 -18.272 26.170 1.00 89.19 709 SER A N 1
ATOM 5533 C CA . SER A 1 709 ? -16.868 -18.370 26.453 1.00 89.19 709 SER A CA 1
ATOM 5534 C C . SER A 1 709 ? -16.054 -18.105 25.198 1.00 89.19 709 SER A C 1
ATOM 5536 O O . SER A 1 709 ? -16.446 -18.543 24.120 1.00 89.19 709 SER A O 1
ATOM 5538 N N . SER A 1 710 ? -14.904 -17.456 25.349 1.00 83.69 710 SER A N 1
ATOM 5539 C CA . SER A 1 710 ? -13.969 -17.213 24.252 1.00 83.69 710 SER A CA 1
ATOM 5540 C C . SER A 1 710 ? -12.537 -17.444 24.716 1.00 83.69 710 SER A C 1
ATOM 5542 O O . SER A 1 710 ? -12.199 -17.162 25.867 1.00 83.69 710 SER A O 1
ATOM 5544 N N . SER A 1 711 ? -11.699 -17.940 23.810 1.00 83.69 711 SER A N 1
ATOM 5545 C CA . SER A 1 711 ? -10.251 -18.011 23.995 1.00 83.69 711 SER A CA 1
ATOM 5546 C C . SER A 1 711 ? -9.596 -17.081 22.984 1.00 83.69 711 SER A C 1
ATOM 5548 O O . SER A 1 711 ? -9.964 -17.104 21.811 1.00 83.69 711 SER A O 1
ATOM 5550 N N . ILE A 1 712 ? -8.683 -16.235 23.448 1.00 78.56 712 ILE A N 1
ATOM 5551 C CA . ILE A 1 712 ? -7.907 -15.323 22.612 1.00 78.56 712 ILE A CA 1
ATOM 5552 C C . ILE A 1 712 ? -6.483 -15.866 22.554 1.00 78.56 712 ILE A C 1
ATOM 5554 O O . ILE A 1 712 ? -5.825 -16.007 23.589 1.00 78.56 712 ILE A O 1
ATOM 5558 N N . GLU A 1 713 ? -6.002 -16.173 21.355 1.00 73.31 713 GLU A N 1
ATOM 5559 C CA . GLU A 1 713 ? -4.611 -16.564 21.154 1.00 73.31 713 GLU A CA 1
ATOM 5560 C C . GLU A 1 713 ? -3.673 -15.366 21.336 1.00 73.31 713 GLU A C 1
ATOM 5562 O O . GLU A 1 713 ? -4.025 -14.216 21.072 1.00 73.31 713 GLU A O 1
ATOM 5567 N N . ILE A 1 714 ? -2.441 -15.637 21.756 1.00 77.44 714 ILE A N 1
ATOM 5568 C CA . ILE A 1 714 ? -1.420 -14.610 21.932 1.00 77.44 714 ILE A CA 1
ATOM 5569 C C . ILE A 1 714 ? -0.404 -14.683 20.792 1.00 77.44 714 ILE A C 1
ATOM 5571 O O . ILE A 1 714 ? 0.073 -15.765 20.446 1.00 77.44 714 ILE A O 1
ATOM 5575 N N . SER A 1 715 ? -0.074 -13.544 20.177 1.00 58.22 715 SER A N 1
ATOM 5576 C CA . SER A 1 715 ? 1.063 -13.440 19.255 1.00 58.22 715 SER A CA 1
ATOM 5577 C C . SER A 1 715 ? 2.340 -13.099 20.018 1.00 58.22 715 SER A C 1
ATOM 5579 O O . SER A 1 715 ? 2.409 -12.038 20.632 1.00 58.22 715 SER A O 1
ATOM 5581 N N . ASP A 1 716 ? 3.332 -13.989 19.946 1.00 52.72 716 ASP A N 1
ATOM 5582 C CA . ASP A 1 716 ? 4.697 -13.750 20.420 1.00 52.72 716 ASP A CA 1
ATOM 5583 C C . ASP A 1 716 ? 5.396 -12.759 19.481 1.00 52.72 716 ASP A C 1
ATOM 5585 O O . ASP A 1 716 ? 5.704 -13.071 18.329 1.00 52.72 716 ASP A O 1
ATOM 5589 N N . ASP A 1 717 ? 5.586 -11.537 19.951 1.00 42.94 717 ASP A N 1
ATOM 5590 C CA . ASP A 1 717 ? 6.287 -10.473 19.246 1.00 42.94 717 ASP A CA 1
ATOM 5591 C C . ASP A 1 717 ? 7.804 -10.585 19.481 1.00 42.94 717 ASP A C 1
ATOM 5593 O O . ASP A 1 717 ? 8.423 -9.748 20.135 1.00 42.94 717 ASP A O 1
ATOM 5597 N N . GLY A 1 718 ? 8.390 -11.676 18.973 1.00 35.91 718 GLY A N 1
ATOM 5598 C CA . GLY A 1 718 ? 9.795 -12.073 19.138 1.00 35.91 718 GLY A CA 1
ATOM 5599 C C . GLY A 1 718 ? 10.733 -10.940 19.570 1.00 35.91 718 GLY A C 1
ATOM 5600 O O . GLY A 1 718 ? 11.012 -10.019 18.803 1.00 35.91 718 GLY A O 1
ATOM 5601 N N . GLY A 1 719 ? 11.181 -11.012 20.826 1.00 30.14 719 GLY A N 1
ATOM 5602 C CA . GLY A 1 719 ? 11.893 -9.937 21.504 1.00 30.14 719 GLY A CA 1
ATOM 5603 C C . GLY A 1 719 ? 13.081 -9.392 20.714 1.00 30.14 719 GLY A C 1
ATOM 5604 O O . GLY A 1 719 ? 14.149 -10.000 20.670 1.00 30.14 719 GLY A O 1
ATOM 5605 N N . VAL A 1 720 ? 12.923 -8.179 20.187 1.00 28.47 720 VAL A N 1
ATOM 5606 C CA . VAL A 1 720 ? 14.045 -7.261 20.015 1.00 28.47 720 VAL A CA 1
ATOM 5607 C C . VAL A 1 720 ? 14.243 -6.588 21.366 1.00 28.47 720 VAL A C 1
ATOM 5609 O O . VAL A 1 720 ? 13.361 -5.902 21.877 1.00 28.47 720 VAL A O 1
ATOM 5612 N N . ASN A 1 721 ? 15.397 -6.858 21.967 1.00 28.36 721 ASN A N 1
ATOM 5613 C CA . ASN A 1 721 ? 15.864 -6.249 23.204 1.00 28.36 721 ASN A CA 1
ATOM 5614 C C . ASN A 1 721 ? 15.698 -4.717 23.093 1.00 28.36 721 ASN A C 1
ATOM 5616 O O . ASN A 1 721 ? 16.308 -4.134 22.188 1.00 28.36 721 ASN A O 1
ATOM 5620 N N . PRO A 1 722 ? 14.908 -4.039 23.948 1.00 32.75 722 PRO A N 1
ATOM 5621 C CA . PRO A 1 722 ? 15.016 -2.595 24.029 1.00 32.75 722 PRO A CA 1
ATOM 5622 C C . PRO A 1 722 ? 16.458 -2.319 24.457 1.00 32.75 722 PRO A C 1
ATOM 5624 O O . PRO A 1 722 ? 16.948 -2.889 25.435 1.00 32.75 722 PRO A O 1
ATOM 5627 N N . GLY A 1 723 ? 17.183 -1.533 23.659 1.00 27.83 723 GLY A N 1
ATOM 5628 C CA . GLY A 1 723 ? 18.516 -1.069 24.036 1.00 27.83 723 GLY A CA 1
ATOM 5629 C C . GLY A 1 723 ? 18.490 -0.474 25.451 1.00 27.83 723 GLY A C 1
ATOM 5630 O O . GLY A 1 723 ? 17.415 -0.105 25.927 1.00 27.83 723 GLY A O 1
ATOM 5631 N N . PRO A 1 724 ? 19.643 -0.410 26.141 1.00 29.84 724 PRO A N 1
ATOM 5632 C CA . PRO A 1 724 ? 19.696 0.033 27.530 1.00 29.84 724 PRO A CA 1
ATOM 5633 C C . PRO A 1 724 ? 18.927 1.344 27.680 1.00 29.84 724 PRO A C 1
ATOM 5635 O O . PRO A 1 724 ? 19.134 2.250 26.868 1.00 29.84 724 PRO A O 1
ATOM 5638 N N . ASP A 1 725 ? 18.041 1.387 28.683 1.00 31.58 725 ASP A N 1
ATOM 5639 C CA . ASP A 1 725 ? 17.218 2.550 29.016 1.00 31.58 725 ASP A CA 1
ATOM 5640 C C . ASP A 1 725 ? 18.058 3.822 28.853 1.00 31.58 725 ASP A C 1
ATOM 5642 O O . ASP A 1 725 ? 19.101 3.946 29.514 1.00 31.58 725 ASP A O 1
ATOM 5646 N N . PRO A 1 726 ? 17.668 4.765 27.975 1.00 30.34 726 PRO A N 1
ATOM 5647 C CA . PRO A 1 726 ? 18.217 6.094 28.082 1.00 30.34 726 PRO A CA 1
ATOM 5648 C C . PRO A 1 726 ? 17.813 6.608 29.465 1.00 30.34 726 PRO A C 1
ATOM 5650 O O . PRO A 1 726 ? 16.629 6.725 29.775 1.00 30.34 726 PRO A O 1
ATOM 5653 N N . ASP A 1 727 ? 18.834 6.844 30.292 1.00 29.84 727 ASP A N 1
ATOM 5654 C CA . ASP A 1 727 ? 18.821 7.669 31.502 1.00 29.84 727 ASP A CA 1
ATOM 5655 C C . ASP A 1 727 ? 17.689 8.708 31.419 1.00 29.84 727 ASP A C 1
ATOM 5657 O O . ASP A 1 727 ? 17.597 9.368 30.374 1.00 29.84 727 ASP A O 1
ATOM 5661 N N . PRO A 1 728 ? 16.802 8.834 32.431 1.00 33.00 728 PRO A N 1
ATOM 5662 C CA . PRO A 1 728 ? 15.623 9.682 32.341 1.00 33.00 728 PRO A CA 1
ATOM 5663 C C . PRO A 1 728 ? 16.067 11.113 32.055 1.00 33.00 728 PRO A C 1
ATOM 5665 O O . PRO A 1 728 ? 16.516 11.851 32.934 1.00 33.00 728 PRO A O 1
ATOM 5668 N N . GLY A 1 729 ? 15.971 11.486 30.779 1.00 30.23 729 GLY A N 1
ATOM 5669 C CA . GLY A 1 729 ? 16.159 12.849 30.330 1.00 30.23 729 GLY A CA 1
ATOM 5670 C C . GLY A 1 729 ? 15.183 13.751 31.084 1.00 30.23 729 GLY A C 1
ATOM 5671 O O . GLY A 1 729 ? 14.135 13.280 31.535 1.00 30.23 729 GLY A O 1
ATOM 5672 N N . PRO A 1 730 ? 15.522 15.036 31.267 1.00 32.09 730 PRO A N 1
ATOM 5673 C CA . PRO A 1 730 ? 14.676 15.935 32.029 1.00 32.09 730 PRO A CA 1
ATOM 5674 C C . PRO A 1 730 ? 13.278 15.961 31.401 1.00 32.09 730 PRO A C 1
ATOM 5676 O O . PRO A 1 730 ? 13.166 16.089 30.183 1.00 32.09 730 PRO A O 1
ATOM 5679 N N . ASP A 1 731 ? 12.283 15.782 32.275 1.00 30.16 731 ASP A N 1
ATOM 5680 C CA . ASP A 1 731 ? 10.829 15.942 32.127 1.00 30.16 731 ASP A CA 1
ATOM 5681 C C . ASP A 1 731 ? 10.399 16.549 30.775 1.00 30.16 731 ASP A C 1
ATOM 5683 O O . ASP A 1 731 ? 10.901 17.630 30.436 1.00 30.16 731 ASP A O 1
ATOM 5687 N N . PRO A 1 732 ? 9.500 15.913 29.986 1.00 29.88 732 PRO A N 1
ATOM 5688 C CA . PRO A 1 732 ? 9.005 16.507 28.752 1.00 29.88 732 PRO A CA 1
ATOM 5689 C C . PRO A 1 732 ? 8.436 17.888 29.070 1.00 29.88 732 PRO A C 1
ATOM 5691 O O . PRO A 1 732 ? 7.385 18.044 29.690 1.00 29.88 732 PRO A O 1
ATOM 5694 N N . GLY A 1 733 ? 9.193 18.908 28.667 1.00 30.88 733 GLY A N 1
ATOM 5695 C CA . GLY A 1 733 ? 8.766 20.285 28.768 1.00 30.88 733 GLY A CA 1
ATOM 5696 C C . GLY A 1 733 ? 7.444 20.482 28.020 1.00 30.88 733 GLY A C 1
ATOM 5697 O O . GLY A 1 733 ? 7.112 19.696 27.128 1.00 30.88 733 GLY A O 1
ATOM 5698 N N . PRO A 1 734 ? 6.691 21.531 28.376 1.00 33.16 734 PRO A N 1
ATOM 5699 C CA . PRO A 1 734 ? 5.402 21.810 27.770 1.00 33.16 734 PRO A CA 1
ATOM 5700 C C . PRO A 1 734 ? 5.509 21.873 26.243 1.00 33.16 734 PRO A C 1
ATOM 5702 O O . PRO A 1 734 ? 6.529 22.318 25.707 1.00 33.16 734 PRO A O 1
ATOM 5705 N N . ASN A 1 735 ? 4.438 21.413 25.589 1.00 35.50 735 ASN A N 1
ATOM 5706 C CA . ASN A 1 735 ? 4.127 21.509 24.160 1.00 35.50 735 ASN A CA 1
ATOM 5707 C C . ASN A 1 735 ? 4.817 22.730 23.507 1.00 35.50 735 ASN A C 1
ATOM 5709 O O . ASN A 1 735 ? 4.775 23.806 24.116 1.00 35.50 735 ASN A O 1
ATOM 5713 N N . PRO A 1 736 ? 5.460 22.627 22.318 1.00 34.94 736 PRO A N 1
ATOM 5714 C CA . PRO A 1 736 ? 6.040 23.786 21.643 1.00 34.94 736 PRO A CA 1
ATOM 5715 C C . PRO A 1 736 ? 5.058 24.956 21.679 1.00 34.94 736 PRO A C 1
ATOM 5717 O O . PRO A 1 736 ? 3.940 24.877 21.177 1.00 34.94 736 PRO A O 1
ATOM 5720 N N . ASN A 1 737 ? 5.493 26.002 22.386 1.00 38.75 737 ASN A N 1
ATOM 5721 C CA . ASN A 1 737 ? 4.729 27.207 22.673 1.00 38.75 737 ASN A CA 1
ATOM 5722 C C . ASN A 1 737 ? 4.010 27.659 21.392 1.00 38.75 737 ASN A C 1
ATOM 5724 O O . ASN A 1 737 ? 4.696 27.816 20.376 1.00 38.75 737 ASN A O 1
ATOM 5728 N N . PRO A 1 738 ? 2.689 27.904 21.414 1.00 41.47 738 PRO A N 1
ATOM 5729 C CA . PRO A 1 738 ? 2.006 28.413 20.240 1.00 41.47 738 PRO A CA 1
ATOM 5730 C C . PRO A 1 738 ? 2.658 29.721 19.799 1.00 41.47 738 PRO A C 1
ATOM 5732 O O . PRO A 1 738 ? 3.081 30.538 20.634 1.00 41.47 738 PRO A O 1
ATOM 5735 N N . ASP A 1 739 ? 2.760 29.878 18.480 1.00 45.22 739 ASP A N 1
ATOM 5736 C CA . ASP A 1 739 ? 3.207 31.103 17.833 1.00 45.22 739 ASP A CA 1
ATOM 5737 C C . ASP A 1 739 ? 2.508 32.302 18.511 1.00 45.22 739 ASP A C 1
ATOM 5739 O O . ASP A 1 739 ? 1.274 32.348 18.538 1.00 45.22 739 ASP A O 1
ATOM 5743 N N . PRO A 1 740 ? 3.250 33.238 19.141 1.00 45.38 740 PRO A N 1
ATOM 5744 C CA . PRO A 1 740 ? 2.669 34.344 19.902 1.00 45.38 740 PRO A CA 1
ATOM 5745 C C . PRO A 1 740 ? 1.727 35.249 19.098 1.00 45.38 740 PRO A C 1
ATOM 5747 O O . PRO A 1 740 ? 1.017 36.041 19.724 1.00 45.38 740 PRO A O 1
ATOM 5750 N N . ASP A 1 741 ? 1.719 35.134 17.769 1.00 52.28 741 ASP A N 1
ATOM 5751 C CA . ASP A 1 741 ? 0.904 35.943 16.866 1.00 52.28 741 ASP A CA 1
ATOM 5752 C C . ASP A 1 741 ? -0.376 35.235 16.367 1.00 52.28 741 ASP A C 1
ATOM 5754 O O . ASP A 1 741 ? -1.219 35.874 15.726 1.00 52.28 741 ASP A O 1
ATOM 5758 N N . GLN A 1 742 ? -0.596 33.956 16.706 1.00 59.62 742 GLN A N 1
ATOM 5759 C CA . GLN A 1 742 ? -1.865 33.273 16.429 1.00 59.62 742 GLN A CA 1
ATOM 5760 C C . GLN A 1 742 ? -2.934 33.616 17.476 1.00 59.62 742 GLN A C 1
ATOM 5762 O O . GLN A 1 742 ? -2.680 33.687 18.680 1.00 59.62 742 GLN A O 1
ATOM 5767 N N . LYS A 1 743 ? -4.167 33.858 17.015 1.00 77.25 743 LYS A N 1
ATOM 5768 C CA . LYS A 1 743 ? -5.291 34.161 17.910 1.00 77.25 743 LYS A CA 1
ATOM 5769 C C . LYS A 1 743 ? -5.744 32.882 18.637 1.00 77.25 743 LYS A C 1
ATOM 5771 O O . LYS A 1 743 ? -5.796 31.836 17.996 1.00 77.25 743 LYS A O 1
ATOM 5776 N N . PRO A 1 744 ? -6.118 32.963 19.930 1.00 84.06 744 PRO A N 1
ATOM 5777 C CA . PRO A 1 744 ? -6.720 31.844 20.652 1.00 84.06 744 PRO A CA 1
ATOM 5778 C C . PRO A 1 744 ? -7.958 31.290 19.944 1.00 84.06 744 PRO A C 1
ATOM 5780 O O . PRO A 1 744 ? -8.819 32.062 19.515 1.00 84.06 744 PRO A O 1
ATOM 5783 N N . GLU A 1 745 ? -8.078 29.966 19.894 1.00 84.69 745 GLU A N 1
ATOM 5784 C CA . GLU A 1 745 ? -9.231 29.262 19.323 1.00 84.69 745 GLU A CA 1
ATOM 5785 C C . GLU A 1 745 ? -9.828 28.275 20.337 1.00 84.69 745 GLU A C 1
ATOM 5787 O O . GLU A 1 745 ? -9.138 27.760 21.218 1.00 84.69 745 GLU A O 1
ATOM 5792 N N . LEU A 1 746 ? -11.136 28.021 20.245 1.00 87.25 746 LEU A N 1
ATOM 5793 C CA . LEU A 1 746 ? -11.834 27.058 21.103 1.00 87.25 746 LEU A CA 1
ATOM 5794 C C . LEU A 1 746 ? -11.713 25.653 20.513 1.00 87.25 746 LEU A C 1
ATOM 5796 O O . LEU A 1 746 ? -12.220 25.399 19.424 1.00 87.25 746 LEU A O 1
ATOM 5800 N N . ALA A 1 747 ? -11.098 24.737 21.261 1.00 82.00 747 ALA A N 1
ATOM 5801 C CA . ALA A 1 747 ? -10.974 23.334 20.873 1.00 82.00 747 ALA A CA 1
ATOM 5802 C C . ALA A 1 747 ? -12.211 22.537 21.308 1.00 82.00 747 ALA A C 1
ATOM 5804 O O . ALA A 1 747 ? -12.828 21.818 20.522 1.00 82.00 747 ALA A O 1
ATOM 5805 N N . GLN A 1 748 ? -12.581 22.657 22.588 1.00 84.31 748 GLN A N 1
ATOM 5806 C CA . GLN A 1 748 ? -13.627 21.834 23.189 1.00 84.31 748 GLN A CA 1
ATOM 5807 C C . GLN A 1 748 ? -14.249 22.496 24.423 1.00 84.31 748 GLN A C 1
ATOM 5809 O O . GLN A 1 748 ? -13.579 23.184 25.187 1.00 84.31 748 GLN A O 1
ATOM 5814 N N . VAL A 1 749 ? -15.540 22.229 24.650 1.00 85.94 749 VAL A N 1
ATOM 5815 C CA . VAL A 1 749 ? -16.249 22.538 25.901 1.00 85.94 749 VAL A CA 1
ATOM 5816 C C . VAL A 1 749 ? -16.983 21.287 26.384 1.00 85.94 749 VAL A C 1
ATOM 5818 O O . VAL A 1 749 ? -17.797 20.719 25.642 1.00 85.94 749 VAL A O 1
ATOM 5821 N N . LYS A 1 750 ? -16.754 20.892 27.640 1.00 84.12 750 LYS A N 1
ATOM 5822 C CA . LYS A 1 750 ? -17.461 19.800 28.331 1.00 84.12 750 LYS A CA 1
ATOM 5823 C C . LYS A 1 750 ? -18.134 20.350 29.590 1.00 84.12 750 LYS A C 1
ATOM 5825 O O . LYS A 1 750 ? -17.505 21.052 30.377 1.00 84.12 750 LYS A O 1
ATOM 5830 N N . ILE A 1 751 ? -19.415 20.034 29.778 1.00 84.56 751 ILE A N 1
ATOM 5831 C CA . ILE A 1 751 ? -20.078 20.221 31.076 1.00 84.56 751 ILE A CA 1
ATOM 5832 C C . ILE A 1 751 ? -19.698 19.004 31.908 1.00 84.56 751 ILE A C 1
ATOM 5834 O O . ILE A 1 751 ? -19.986 17.882 31.499 1.00 84.56 751 ILE A O 1
ATOM 5838 N N . LEU A 1 752 ? -18.996 19.239 33.012 1.00 79.25 752 LEU A N 1
ATOM 5839 C CA . LEU A 1 752 ? -18.532 18.192 33.914 1.00 79.25 752 LEU A CA 1
ATOM 5840 C C . LEU A 1 752 ? -19.643 17.794 34.878 1.00 79.25 752 LEU A C 1
ATOM 5842 O O . LEU A 1 752 ? -19.893 16.617 35.033 1.00 79.25 752 LEU A O 1
ATOM 5846 N N . TYR A 1 753 ? -20.331 18.759 35.489 1.00 81.62 753 TYR A N 1
ATOM 5847 C CA . TYR A 1 753 ? -21.421 18.481 36.427 1.00 81.62 753 TYR A CA 1
ATOM 5848 C C . TYR A 1 753 ? -22.381 19.659 36.511 1.00 81.62 753 TYR A C 1
ATOM 5850 O O . TYR A 1 753 ? -21.939 20.806 36.470 1.00 81.62 753 TYR A O 1
ATOM 5858 N N . LYS A 1 754 ? -23.677 19.394 36.684 1.00 84.88 754 LYS A N 1
ATOM 5859 C CA . LYS A 1 754 ? -24.670 20.410 37.050 1.00 84.88 754 LYS A CA 1
ATOM 5860 C C . LYS A 1 754 ? -25.047 20.213 38.507 1.00 84.88 754 LYS A C 1
ATOM 5862 O O . LYS A 1 754 ? -25.385 19.100 38.891 1.00 84.88 754 LYS A O 1
ATOM 5867 N N . GLY A 1 755 ? -24.980 21.279 39.293 1.00 81.00 755 GLY A N 1
ATOM 5868 C CA . GLY A 1 755 ? -25.354 21.239 40.694 1.00 81.00 755 GLY A CA 1
ATOM 5869 C C . GLY A 1 755 ? -26.809 20.843 40.864 1.00 81.00 755 GLY A C 1
ATOM 5870 O O . GLY A 1 755 ? -27.690 21.327 40.161 1.00 81.00 755 GLY A O 1
ATOM 5871 N N . ASP A 1 756 ? -27.063 19.982 41.834 1.00 77.75 756 ASP A N 1
ATOM 5872 C CA . ASP A 1 756 ? -28.406 19.578 42.246 1.00 77.75 756 ASP A CA 1
ATOM 5873 C C . ASP A 1 756 ? -28.802 20.197 43.600 1.00 77.75 756 ASP A C 1
ATOM 5875 O O . ASP A 1 756 ? -29.914 19.994 44.087 1.00 77.75 756 ASP A O 1
ATOM 5879 N N . GLY A 1 757 ? -27.897 20.975 44.214 1.00 71.44 757 GLY A N 1
ATOM 5880 C CA . GLY A 1 757 ? -28.079 21.606 45.522 1.00 71.44 757 GLY A CA 1
ATOM 5881 C C . GLY A 1 757 ? -28.027 20.638 46.709 1.00 71.44 757 GLY A C 1
ATOM 5882 O O . GLY A 1 757 ? -28.222 21.066 47.850 1.00 71.44 757 GLY A O 1
ATOM 5883 N N . THR A 1 758 ? -27.769 19.350 46.470 1.00 71.56 758 THR A N 1
ATOM 5884 C CA . THR A 1 758 ? -27.655 18.334 47.524 1.00 71.56 758 THR A CA 1
ATOM 5885 C C . THR A 1 758 ? -26.215 18.200 48.022 1.00 71.56 758 THR A C 1
ATOM 5887 O O . THR A 1 758 ? -25.985 18.141 49.241 1.00 71.56 758 THR A O 1
ATOM 5890 N N . ASP A 1 759 ? -25.268 18.274 47.087 1.00 73.75 759 ASP A N 1
ATOM 5891 C CA . ASP A 1 759 ? -23.828 18.128 47.297 1.00 73.75 759 ASP A CA 1
ATOM 5892 C C . ASP A 1 759 ? -23.083 19.486 47.351 1.00 73.75 759 ASP A C 1
ATOM 5894 O O . ASP A 1 759 ? -23.658 20.500 47.756 1.00 73.75 759 ASP A O 1
ATOM 5898 N N . LEU A 1 760 ? -21.778 19.522 47.037 1.00 75.25 760 LEU A N 1
ATOM 5899 C CA . LEU A 1 760 ? -20.930 20.717 47.201 1.00 75.25 760 LEU A CA 1
ATOM 5900 C C . LEU A 1 760 ? -21.183 21.810 46.154 1.00 75.25 760 LEU A C 1
ATOM 5902 O O . LEU A 1 760 ? -20.918 22.980 46.425 1.00 75.25 760 LEU A O 1
ATOM 5906 N N . ILE A 1 761 ? -21.692 21.451 44.972 1.00 78.06 761 ILE A N 1
ATOM 5907 C CA . ILE A 1 761 ? -22.012 22.423 43.922 1.00 78.06 761 ILE A CA 1
ATOM 5908 C C . ILE A 1 761 ? -23.467 22.901 44.094 1.00 78.06 761 ILE A C 1
ATOM 5910 O O . ILE A 1 761 ? -24.387 22.081 44.015 1.00 78.06 761 ILE A O 1
ATOM 5914 N N . PRO A 1 762 ? -23.699 24.216 44.295 1.00 79.94 762 PRO A N 1
ATOM 5915 C CA . PRO A 1 762 ? -25.042 24.789 44.379 1.00 79.94 762 PRO A CA 1
ATOM 5916 C C . PRO A 1 762 ? -25.890 24.491 43.140 1.00 79.94 762 PRO A C 1
ATOM 5918 O O . PRO A 1 762 ? -25.355 24.422 42.035 1.00 79.94 762 PRO A O 1
ATOM 5921 N N . SER A 1 763 ? -27.213 24.376 43.301 1.00 83.31 763 SER A N 1
ATOM 5922 C CA . SER A 1 763 ? -28.117 24.042 42.189 1.00 83.31 763 SER A CA 1
ATOM 5923 C C . SER A 1 763 ? -28.094 25.059 41.045 1.00 83.31 763 SER A C 1
ATOM 5925 O O . SER A 1 763 ? -28.394 24.706 39.921 1.00 83.31 763 SER A O 1
ATOM 5927 N N . ASP A 1 764 ? -27.711 26.312 41.306 1.00 86.12 764 ASP A N 1
ATOM 5928 C CA . ASP A 1 764 ? -27.593 27.376 40.301 1.00 86.12 764 ASP A CA 1
ATOM 5929 C C . ASP A 1 764 ? -26.226 27.394 39.582 1.00 86.12 764 ASP A C 1
ATOM 5931 O O . ASP A 1 764 ? -25.894 28.346 38.863 1.00 86.12 764 ASP A O 1
ATOM 5935 N N . LYS A 1 765 ? -25.391 26.367 39.783 1.00 88.69 765 LYS A N 1
ATOM 5936 C CA . LYS A 1 765 ? -24.030 26.280 39.245 1.00 88.69 765 LYS A CA 1
ATOM 5937 C C . LYS A 1 765 ? -23.781 24.990 38.475 1.00 88.69 765 LYS A C 1
ATOM 5939 O O . LYS A 1 765 ? -24.371 23.951 38.735 1.00 88.69 765 LYS A O 1
ATOM 5944 N N . GLN A 1 766 ? -22.826 25.042 37.554 1.00 88.38 766 GLN A N 1
ATOM 5945 C CA . GLN A 1 766 ? -22.290 23.875 36.859 1.00 88.38 766 GLN A CA 1
ATOM 5946 C C . GLN A 1 766 ? -20.766 23.973 36.727 1.00 88.38 766 GLN A C 1
ATOM 5948 O O . GLN A 1 766 ? -20.216 25.058 36.516 1.00 88.38 766 GLN A O 1
ATOM 5953 N N . ALA A 1 767 ? -20.085 22.839 36.849 1.00 88.25 767 ALA A N 1
ATOM 5954 C CA . ALA A 1 767 ? -18.662 22.705 36.576 1.00 88.25 767 ALA A CA 1
ATOM 5955 C C . ALA A 1 767 ? -18.446 22.422 35.086 1.00 88.25 767 ALA A C 1
ATOM 5957 O O . ALA A 1 767 ? -19.148 21.604 34.487 1.00 88.25 767 ALA A O 1
ATOM 5958 N N . VAL A 1 768 ? -17.466 23.086 34.483 1.00 89.69 768 VAL A N 1
ATOM 5959 C CA . VAL A 1 768 ? -17.142 22.968 33.056 1.00 89.69 768 VAL A CA 1
ATOM 5960 C C . VAL A 1 768 ? -15.641 22.816 32.846 1.00 89.69 768 VAL A C 1
ATOM 5962 O O . VAL A 1 768 ? -14.855 23.367 33.614 1.00 89.69 768 VAL A O 1
ATOM 5965 N N . ALA A 1 769 ? -15.263 22.114 31.779 1.00 90.69 769 ALA A N 1
ATOM 5966 C CA . ALA A 1 769 ? -13.918 22.102 31.218 1.00 90.69 769 ALA A CA 1
ATOM 5967 C C . ALA A 1 769 ? -13.934 22.774 29.839 1.00 90.69 769 ALA A C 1
ATOM 5969 O O . ALA A 1 769 ? -14.810 22.490 29.015 1.00 90.69 769 ALA A O 1
ATOM 5970 N N . ILE A 1 770 ? -12.977 23.667 29.598 1.00 92.94 770 ILE A N 1
ATOM 5971 C CA . ILE A 1 770 ? -12.810 24.394 28.341 1.00 92.94 770 ILE A CA 1
ATOM 5972 C C . ILE A 1 770 ? -11.367 24.237 27.870 1.00 92.94 770 ILE A C 1
ATOM 5974 O O . ILE A 1 770 ? -10.436 24.636 28.571 1.00 92.94 770 ILE A O 1
ATOM 5978 N N . SER A 1 771 ? -11.201 23.680 26.676 1.00 92.06 771 SER A N 1
ATOM 5979 C CA . SER A 1 771 ? -9.913 23.462 26.024 1.00 92.06 771 SER A CA 1
ATOM 5980 C C . SER A 1 771 ? -9.719 24.473 24.902 1.00 92.06 771 SER A C 1
ATOM 5982 O O . SER A 1 771 ? -10.634 24.710 24.105 1.00 92.06 771 SER A O 1
ATOM 5984 N N . PHE A 1 772 ? -8.523 25.046 24.825 1.00 90.62 772 PHE A N 1
ATOM 5985 C CA . PHE A 1 772 ? -8.159 26.037 23.819 1.00 90.62 772 PHE A CA 1
ATOM 5986 C C . PHE A 1 772 ? -6.968 25.572 22.982 1.00 90.62 772 PHE A C 1
ATOM 5988 O O . PHE A 1 772 ? -6.061 24.912 23.489 1.00 90.62 772 PHE A O 1
ATOM 5995 N N . LEU A 1 773 ? -6.973 25.977 21.714 1.00 86.00 773 LEU A N 1
ATOM 5996 C CA . LEU A 1 773 ? -5.820 25.946 20.821 1.00 86.00 773 LEU A CA 1
ATOM 5997 C C . LEU A 1 773 ? -5.143 27.316 20.837 1.00 86.00 773 LEU A C 1
ATOM 5999 O O . LEU A 1 773 ? -5.780 28.340 21.102 1.00 86.00 773 LEU A O 1
ATOM 6003 N N . ASN A 1 774 ? -3.854 27.342 20.510 1.00 83.31 774 ASN A N 1
ATOM 6004 C CA . ASN A 1 774 ? -3.083 28.576 20.334 1.00 83.31 774 ASN A CA 1
ATOM 6005 C C . ASN A 1 774 ? -3.049 29.474 21.588 1.00 83.31 774 ASN A C 1
ATOM 6007 O O . ASN A 1 774 ? -2.897 30.693 21.507 1.00 83.31 774 ASN A O 1
ATOM 6011 N N . VAL A 1 775 ? -3.187 28.875 22.774 1.00 80.56 775 VAL A N 1
ATOM 6012 C CA . VAL A 1 775 ? -3.056 29.550 24.070 1.00 80.56 775 VAL A CA 1
ATOM 6013 C C . VAL A 1 775 ? -1.775 29.068 24.727 1.00 80.56 775 VAL A C 1
ATOM 6015 O O . VAL A 1 775 ? -1.584 27.872 24.899 1.00 80.56 775 VAL A O 1
ATOM 6018 N N . LYS A 1 776 ? -0.883 29.994 25.093 1.00 75.12 776 LYS A N 1
ATOM 6019 C CA . LYS A 1 776 ? 0.336 29.626 25.823 1.00 75.12 776 LYS A CA 1
ATOM 6020 C C . LYS A 1 776 ? -0.015 29.014 27.174 1.00 75.12 776 LYS A C 1
ATOM 6022 O O . LYS A 1 776 ? -0.934 29.485 27.852 1.00 75.12 776 LYS A O 1
ATOM 6027 N N . ASP A 1 777 ? 0.763 28.013 27.571 1.00 72.00 777 ASP A N 1
ATOM 6028 C CA . ASP A 1 777 ? 0.469 27.230 28.762 1.00 72.00 777 ASP A CA 1
ATOM 6029 C C . ASP A 1 777 ? 0.357 28.090 30.019 1.00 72.00 777 ASP A C 1
ATOM 6031 O O . ASP A 1 777 ? 1.227 28.903 30.350 1.00 72.00 777 ASP A O 1
ATOM 6035 N N . ASN A 1 778 ? -0.744 27.861 30.737 1.00 75.38 778 ASN A N 1
ATOM 6036 C CA . ASN A 1 778 ? -1.077 28.504 31.999 1.00 75.38 778 ASN A CA 1
ATOM 6037 C C . ASN A 1 778 ? -1.272 30.035 31.916 1.00 75.38 778 ASN A C 1
ATOM 6039 O O . ASN A 1 778 ? -1.083 30.729 32.913 1.00 75.38 778 ASN A O 1
ATOM 6043 N N . ASN A 1 779 ? -1.678 30.597 30.771 1.00 88.31 779 ASN A N 1
ATOM 6044 C CA . ASN A 1 779 ? -2.136 31.994 30.708 1.00 88.31 779 ASN A CA 1
ATOM 6045 C C . ASN A 1 779 ? -3.405 32.206 31.547 1.00 88.31 779 ASN A C 1
ATOM 6047 O O . ASN A 1 779 ? -4.253 31.322 31.651 1.00 88.31 779 ASN A O 1
ATOM 6051 N N . LYS A 1 780 ? -3.590 33.395 32.123 1.00 91.44 780 LYS A N 1
ATOM 6052 C CA . LYS A 1 780 ? -4.820 33.733 32.847 1.00 91.44 780 LYS A CA 1
ATOM 6053 C C . LYS A 1 780 ? -5.973 33.925 31.861 1.00 91.44 780 LYS A C 1
ATOM 6055 O O . LYS A 1 780 ? -5.899 34.773 30.973 1.00 91.44 780 LYS A O 1
ATOM 6060 N N . VAL A 1 781 ? -7.064 33.188 32.075 1.00 93.12 781 VAL A N 1
ATOM 6061 C CA . VAL A 1 781 ? -8.284 33.269 31.259 1.00 93.12 781 VAL A CA 1
ATOM 6062 C C . VAL A 1 781 ? -9.476 33.672 32.127 1.00 93.12 781 VAL A C 1
ATOM 6064 O O . VAL A 1 781 ? -9.6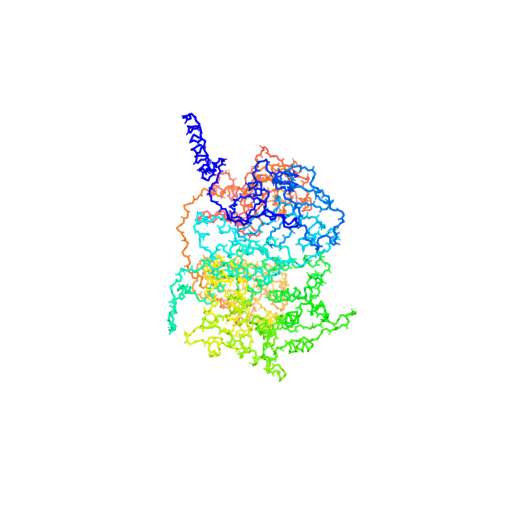64 33.165 33.235 1.00 93.12 781 VAL A O 1
ATOM 6067 N N . MET A 1 782 ? -10.282 34.611 31.628 1.00 92.00 782 MET A N 1
ATOM 6068 C CA . MET A 1 782 ? -11.526 35.055 32.262 1.00 92.00 782 MET A CA 1
ATOM 6069 C C . MET A 1 782 ? -12.699 34.879 31.298 1.00 92.00 782 MET A C 1
ATOM 6071 O O . MET A 1 782 ? -12.635 35.347 30.164 1.00 92.00 782 MET A O 1
ATOM 6075 N N . TYR A 1 783 ? -13.794 34.285 31.764 1.00 93.56 783 TYR A N 1
ATOM 6076 C CA . TYR A 1 783 ? -15.056 34.216 31.028 1.00 93.56 783 TYR A CA 1
ATOM 6077 C C . TYR A 1 783 ? -15.966 35.400 31.390 1.00 93.56 783 TYR A C 1
ATOM 6079 O O . TYR A 1 783 ? -16.199 35.684 32.572 1.00 93.56 783 TYR A O 1
ATOM 6087 N N . LYS A 1 784 ? -16.449 36.119 30.367 1.00 90.69 784 LYS A N 1
ATOM 6088 C CA . LYS A 1 784 ? -17.253 37.357 30.440 1.00 90.69 784 LYS A CA 1
ATOM 6089 C C . LYS A 1 784 ? -16.701 38.385 31.444 1.00 90.69 784 LYS A C 1
ATOM 6091 O O . LYS A 1 784 ? -17.466 39.085 32.101 1.00 90.69 784 LYS A O 1
ATOM 6096 N N . GLU A 1 785 ? -15.373 38.418 31.609 1.00 84.44 785 GLU A N 1
ATOM 6097 C CA . GLU A 1 785 ? -14.618 39.218 32.597 1.00 84.44 785 GLU A CA 1
ATOM 6098 C C . GLU A 1 785 ? -15.014 39.017 34.077 1.00 84.44 785 GLU A C 1
ATOM 6100 O O . GLU A 1 785 ? -14.521 39.727 34.953 1.00 84.44 785 GLU A O 1
ATOM 6105 N N . LYS A 1 786 ? -15.874 38.038 34.376 1.00 83.94 786 LYS A N 1
ATOM 6106 C CA . LYS A 1 786 ? -16.452 37.814 35.709 1.00 83.94 786 LYS A CA 1
ATOM 6107 C C . LYS A 1 786 ? -15.985 36.512 36.334 1.00 83.94 786 LYS A C 1
ATOM 6109 O O . LYS A 1 786 ? -15.705 36.482 37.529 1.00 83.94 786 LYS A O 1
ATOM 6114 N N . THR A 1 787 ? -15.885 35.451 35.537 1.00 89.19 787 THR A N 1
ATOM 6115 C CA . THR A 1 787 ? -15.546 34.119 36.039 1.00 89.19 787 THR A CA 1
ATOM 6116 C C . THR A 1 787 ? -14.106 33.785 35.712 1.00 89.19 787 THR A C 1
ATOM 6118 O O . THR A 1 787 ? -13.690 33.840 34.555 1.00 89.19 787 THR A O 1
ATOM 6121 N N . LYS A 1 788 ? -13.344 33.433 36.744 1.00 90.69 788 LYS A N 1
ATOM 6122 C CA . LYS A 1 788 ? -11.974 32.959 36.597 1.00 90.69 788 LYS A CA 1
ATOM 6123 C C . LYS A 1 788 ? -11.961 31.496 36.160 1.00 90.69 788 LYS A C 1
ATOM 6125 O O . LYS A 1 788 ? -12.734 30.698 36.682 1.00 90.69 788 LYS A O 1
ATOM 6130 N N . LEU A 1 789 ? -11.078 31.177 35.218 1.00 93.69 789 LEU A N 1
ATOM 6131 C CA . LEU A 1 789 ? -10.786 29.814 34.783 1.00 93.69 789 LEU A CA 1
ATOM 6132 C C . LEU A 1 789 ? -9.477 29.341 35.433 1.00 93.69 789 LEU A C 1
ATOM 6134 O O . LEU A 1 789 ? -8.500 30.096 35.489 1.00 93.69 789 LEU A O 1
ATOM 6138 N N . TYR A 1 790 ? -9.472 28.107 35.932 1.00 92.12 790 TYR A N 1
ATOM 6139 C CA . TYR A 1 790 ? -8.339 27.472 36.609 1.00 92.12 790 TYR A CA 1
ATOM 6140 C C . TYR A 1 790 ? -7.662 26.489 35.660 1.00 92.12 790 TYR A C 1
ATOM 6142 O O . TYR A 1 790 ? -8.343 25.682 35.036 1.00 92.12 790 TYR A O 1
ATOM 6150 N N . TYR A 1 791 ? -6.343 26.569 35.516 1.00 92.06 791 TYR A N 1
ATOM 6151 C CA . TYR A 1 791 ? -5.591 25.690 34.622 1.00 92.06 791 TYR A CA 1
ATOM 6152 C C . TYR A 1 791 ? -5.451 24.298 35.241 1.00 92.06 791 TYR A C 1
ATOM 6154 O O . TYR A 1 791 ? -5.035 24.184 36.393 1.00 92.06 791 TYR A O 1
ATOM 6162 N N . SER A 1 792 ? -5.764 23.250 34.478 1.00 88.56 792 SER A N 1
ATOM 6163 C CA . SER A 1 792 ? -5.577 21.861 34.904 1.00 88.56 792 SER A CA 1
ATOM 6164 C C . SER A 1 792 ? -4.487 21.212 34.057 1.00 88.56 792 SER A C 1
ATOM 6166 O O . SER A 1 792 ? -4.671 20.997 32.855 1.00 88.56 792 SER A O 1
ATOM 6168 N N . LYS A 1 793 ? -3.350 20.890 34.687 1.00 84.44 793 LYS A N 1
ATOM 6169 C CA . LYS A 1 793 ? -2.241 20.179 34.031 1.00 84.44 793 LYS A CA 1
ATOM 6170 C C . LYS A 1 793 ? -2.696 18.793 33.567 1.00 84.44 793 LYS A C 1
ATOM 6172 O O . LYS A 1 793 ? -2.536 18.458 32.400 1.00 84.44 793 LYS A O 1
ATOM 6177 N N . GLU A 1 794 ? -3.377 18.064 34.446 1.00 78.75 794 GLU A N 1
ATOM 6178 C CA . GLU A 1 794 ? -3.877 16.711 34.187 1.00 78.75 794 GLU A CA 1
ATOM 6179 C C . GLU A 1 794 ? -4.844 16.649 32.994 1.00 78.75 794 GLU A C 1
ATOM 6181 O O . GLU A 1 794 ? -4.692 15.797 32.117 1.00 78.75 794 GLU A O 1
ATOM 6186 N N . PHE A 1 795 ? -5.817 17.568 32.902 1.00 81.12 795 PHE A N 1
ATOM 6187 C CA . PHE A 1 795 ? -6.690 17.616 31.724 1.00 81.12 795 PHE A CA 1
ATOM 6188 C C . PHE A 1 795 ? -5.954 18.079 30.468 1.00 81.12 795 PHE A C 1
ATOM 6190 O O . PHE A 1 795 ? -6.287 17.608 29.383 1.00 81.12 795 PHE A O 1
ATOM 6197 N N . SER A 1 796 ? -4.964 18.965 30.592 1.00 85.38 796 SER A N 1
ATOM 6198 C CA . SER A 1 796 ? -4.218 19.462 29.432 1.00 85.38 796 SER A CA 1
ATOM 6199 C C . SER A 1 796 ? -3.348 18.384 28.792 1.00 85.38 796 SER A C 1
ATOM 6201 O O . SER A 1 796 ? -3.353 18.240 27.571 1.00 85.38 796 SER A O 1
ATOM 6203 N N . GLU A 1 797 ? -2.667 17.580 29.609 1.00 79.25 797 GLU A N 1
ATOM 6204 C CA . GLU A 1 797 ? -1.894 16.419 29.157 1.00 79.25 797 GLU A CA 1
ATOM 6205 C C . GLU A 1 797 ? -2.805 15.373 28.512 1.00 79.25 797 GLU A C 1
ATOM 6207 O O . GLU A 1 797 ? -2.538 14.893 27.409 1.00 79.25 797 GLU A O 1
ATOM 6212 N N . LYS A 1 798 ? -3.931 15.070 29.166 1.00 74.12 798 LYS A N 1
ATOM 6213 C CA . LYS A 1 798 ? -4.869 14.034 28.721 1.00 74.12 798 LYS A CA 1
ATOM 6214 C C . LYS A 1 798 ? -5.613 14.391 27.436 1.00 74.12 798 LYS A C 1
ATOM 6216 O O . LYS A 1 798 ? -5.852 13.511 26.617 1.00 74.12 798 LYS A O 1
ATOM 6221 N N . LEU A 1 799 ? -6.018 15.650 27.275 1.00 75.06 799 LEU A N 1
ATOM 6222 C CA . LEU A 1 799 ? -6.752 16.128 26.097 1.00 75.06 799 LEU A CA 1
ATOM 6223 C C . LEU A 1 799 ? -5.827 16.685 25.009 1.00 75.06 799 LEU A C 1
ATOM 6225 O O . LEU A 1 799 ? -6.325 17.119 23.972 1.00 75.06 799 LEU A O 1
ATOM 6229 N N . SER A 1 800 ? -4.512 16.713 25.257 1.00 80.44 800 SER A N 1
ATOM 6230 C CA . SER A 1 800 ? -3.490 17.301 24.379 1.00 80.44 800 SER A CA 1
ATOM 6231 C C . SER A 1 800 ? -3.808 18.740 23.939 1.00 80.44 800 SER A C 1
ATOM 6233 O O . SER A 1 800 ? -3.437 19.163 22.850 1.00 80.44 800 SER A O 1
ATOM 6235 N N . ASN A 1 801 ? -4.513 19.492 24.789 1.00 82.62 801 ASN A N 1
ATOM 6236 C CA . ASN A 1 801 ? -4.953 20.869 24.560 1.00 82.62 801 ASN A CA 1
ATOM 6237 C C . ASN A 1 801 ? -4.906 21.641 25.880 1.00 82.62 801 ASN A C 1
ATOM 6239 O O . ASN A 1 801 ? -5.339 21.104 26.900 1.00 82.62 801 ASN A O 1
ATOM 6243 N N . THR A 1 802 ? -4.483 22.907 25.885 1.00 90.69 802 THR A N 1
ATOM 6244 C CA . THR A 1 802 ? -4.453 23.734 27.104 1.00 90.69 802 THR A CA 1
ATOM 6245 C C . THR A 1 802 ? -5.871 23.869 27.670 1.00 90.69 802 THR A C 1
ATOM 6247 O O . THR A 1 802 ? -6.741 24.515 27.079 1.00 90.69 802 THR A O 1
ATOM 6250 N N . THR A 1 803 ? -6.121 23.225 28.810 1.00 91.06 803 THR A N 1
ATOM 6251 C CA . THR A 1 803 ? -7.464 23.012 29.356 1.00 91.06 803 THR A CA 1
ATOM 6252 C C . THR A 1 803 ? -7.630 23.665 30.718 1.00 91.06 803 THR A C 1
ATOM 6254 O O . THR A 1 803 ? -6.805 23.533 31.626 1.00 91.06 803 THR A O 1
ATOM 6257 N N . TYR A 1 804 ? -8.754 24.357 30.864 1.00 93.19 804 TYR A N 1
ATOM 6258 C CA . TYR A 1 804 ? -9.148 25.045 32.078 1.00 93.19 804 TYR A CA 1
ATOM 6259 C C . TYR A 1 804 ? -10.469 24.503 32.608 1.00 93.19 804 TYR A C 1
ATOM 6261 O O . TYR A 1 804 ? -11.339 24.106 31.836 1.00 93.19 804 TYR A O 1
ATOM 6269 N N . VAL A 1 805 ? -10.655 24.572 33.920 1.00 91.44 805 VAL A N 1
ATOM 6270 C CA . VAL A 1 805 ? -11.911 24.252 34.599 1.00 91.44 805 VAL A CA 1
ATOM 6271 C C . VAL A 1 805 ? -12.476 25.475 35.310 1.00 91.44 805 VAL A C 1
ATOM 6273 O O . VAL A 1 805 ? -11.738 26.365 35.739 1.00 91.44 805 VAL A O 1
ATOM 6276 N N . ALA A 1 806 ? -13.799 25.552 35.422 1.00 92.31 806 ALA A N 1
ATOM 6277 C CA . ALA A 1 806 ? -14.474 26.632 36.135 1.00 92.31 806 ALA A CA 1
ATOM 6278 C C . ALA A 1 806 ? -15.849 26.206 36.650 1.00 92.31 806 ALA A C 1
ATOM 6280 O O . ALA A 1 806 ? -16.479 25.303 36.100 1.00 92.31 806 ALA A O 1
ATOM 6281 N N . LEU A 1 807 ? -16.331 26.926 37.666 1.00 90.00 807 LEU A N 1
ATOM 6282 C CA . LEU A 1 807 ? -17.717 26.874 38.112 1.00 90.00 807 LEU A CA 1
ATOM 6283 C C . LEU A 1 807 ? -18.455 28.085 37.535 1.00 90.00 807 LEU A C 1
ATOM 6285 O O . LEU A 1 807 ? -18.089 29.235 37.798 1.00 90.00 807 LEU A O 1
ATOM 6289 N N . ILE A 1 808 ? -19.475 27.831 36.726 1.00 91.38 808 ILE A N 1
ATOM 6290 C CA . ILE A 1 808 ? -20.269 28.854 36.038 1.00 91.38 808 ILE A CA 1
ATOM 6291 C C . ILE A 1 808 ? -21.744 28.734 36.433 1.00 91.38 808 ILE A C 1
ATOM 6293 O O . ILE A 1 808 ? -22.145 27.761 37.058 1.00 91.38 808 ILE A O 1
ATOM 6297 N N . ASP A 1 809 ? -22.551 29.735 36.087 1.00 90.56 809 ASP A N 1
ATOM 6298 C CA . ASP A 1 809 ? -24.012 29.680 36.240 1.00 90.56 809 ASP A CA 1
ATOM 6299 C C . ASP A 1 809 ? -24.611 28.547 35.387 1.00 90.56 809 ASP A C 1
ATOM 6301 O O . ASP A 1 809 ? -24.208 28.363 34.232 1.00 90.56 809 ASP A O 1
ATOM 6305 N N . GLU A 1 810 ? -25.554 27.784 35.941 1.00 86.88 810 GLU A N 1
ATOM 6306 C CA . GLU A 1 810 ? -26.203 26.667 35.237 1.00 86.88 810 GLU A CA 1
ATOM 6307 C C . GLU A 1 810 ? -26.961 27.102 33.971 1.00 86.88 810 GLU A C 1
ATOM 6309 O O . GLU A 1 810 ? -27.092 26.327 33.021 1.00 86.88 810 GLU A O 1
ATOM 6314 N N . ASN A 1 811 ? -27.413 28.360 33.922 1.00 88.50 811 ASN A N 1
ATOM 6315 C CA . ASN A 1 811 ? -28.176 28.899 32.798 1.00 88.50 811 ASN A CA 1
ATOM 6316 C C . ASN A 1 811 ? -27.296 29.204 31.582 1.00 88.50 811 ASN A C 1
ATOM 6318 O O . ASN A 1 811 ? -27.813 29.404 30.482 1.00 88.50 811 ASN A O 1
ATOM 6322 N N . ILE A 1 812 ? -25.970 29.242 31.761 1.00 89.19 812 ILE A N 1
ATOM 6323 C CA . ILE A 1 812 ? -25.038 29.425 30.652 1.00 89.19 812 ILE A CA 1
ATOM 6324 C C . ILE A 1 812 ? -25.041 28.155 29.806 1.00 89.19 812 ILE A C 1
ATOM 6326 O O . ILE A 1 812 ? -24.654 27.071 30.247 1.00 89.19 812 ILE A O 1
ATOM 6330 N N . THR A 1 813 ? -25.474 28.286 28.558 1.00 85.94 813 THR A N 1
ATOM 6331 C CA . THR A 1 813 ? -25.578 27.132 27.661 1.00 85.94 813 THR A CA 1
ATOM 6332 C C . THR A 1 813 ? -24.217 26.742 27.088 1.00 85.94 813 THR A C 1
ATOM 6334 O O . THR A 1 813 ? -23.314 27.569 26.947 1.00 85.94 813 THR A O 1
ATOM 6337 N N . LYS A 1 814 ? -24.082 25.484 26.645 1.00 82.00 814 LYS A N 1
ATOM 6338 C CA . LYS A 1 814 ? -22.896 25.036 25.895 1.00 82.00 814 LYS A CA 1
ATOM 6339 C C . LYS A 1 814 ? -22.626 25.912 24.662 1.00 82.00 814 LYS A C 1
ATOM 6341 O O . LYS A 1 814 ? -21.471 26.180 24.359 1.00 82.00 814 LYS A O 1
ATOM 6346 N N . GLY A 1 815 ? -23.673 26.393 23.985 1.00 80.00 815 GLY A N 1
ATOM 6347 C CA . GLY A 1 815 ? -23.537 27.300 22.841 1.00 80.00 815 GLY A CA 1
ATOM 6348 C C . GLY A 1 815 ? -22.898 28.644 23.206 1.00 80.00 815 GLY A C 1
ATOM 6349 O O . GLY A 1 815 ? -22.081 29.153 22.448 1.00 80.00 815 GLY A O 1
ATOM 6350 N N . GLU A 1 816 ? -23.196 29.194 24.386 1.00 87.38 816 GLU A N 1
ATOM 6351 C CA . GLU A 1 816 ? -22.549 30.426 24.862 1.00 87.38 816 GLU A CA 1
ATOM 6352 C C . GLU A 1 816 ? -21.078 30.220 25.241 1.00 87.38 816 GLU A C 1
ATOM 6354 O O . GLU A 1 816 ? -20.257 31.113 25.024 1.00 87.38 816 GLU A O 1
ATOM 6359 N N . LEU A 1 817 ? -20.739 29.049 25.782 1.00 88.69 817 LEU A N 1
ATOM 6360 C CA . LEU A 1 817 ? -19.355 28.669 26.082 1.00 88.69 817 LEU A CA 1
ATOM 6361 C C . LEU A 1 817 ? -18.533 28.405 24.814 1.00 88.69 817 LEU A C 1
ATOM 6363 O O . LEU A 1 817 ? -17.317 28.528 24.834 1.00 88.69 817 LEU A O 1
ATOM 6367 N N . LEU A 1 818 ? -19.180 28.072 23.697 1.00 87.94 818 LEU A N 1
ATOM 6368 C CA . LEU A 1 818 ? -18.511 27.895 22.406 1.00 87.94 818 LEU A CA 1
ATOM 6369 C C . LEU A 1 818 ? -18.212 29.223 21.684 1.00 87.94 818 LEU A C 1
ATOM 6371 O O . LEU A 1 818 ? -17.628 29.209 20.604 1.00 87.94 818 LEU A O 1
ATOM 6375 N N . ASN A 1 819 ? -18.575 30.372 22.262 1.00 88.88 819 ASN A N 1
ATOM 6376 C CA . ASN A 1 819 ? -18.234 31.673 21.696 1.00 88.88 819 ASN A CA 1
ATOM 6377 C C . ASN A 1 819 ? -16.906 32.199 22.272 1.00 88.88 819 ASN A C 1
ATOM 6379 O O . ASN A 1 819 ? -16.858 32.661 23.414 1.00 88.88 819 ASN A O 1
ATOM 6383 N N . ILE A 1 820 ? -15.846 32.181 21.452 1.00 91.62 820 ILE A N 1
ATOM 6384 C CA . ILE A 1 820 ? -14.491 32.622 21.827 1.00 91.62 820 ILE A CA 1
ATOM 6385 C C . ILE A 1 820 ? -14.450 34.088 22.288 1.00 91.62 820 ILE A C 1
ATOM 6387 O O . ILE A 1 820 ? -13.645 34.438 23.148 1.00 91.62 820 ILE A O 1
ATOM 6391 N N . GLU A 1 821 ? -15.359 34.940 21.802 1.00 90.88 821 GLU A N 1
ATOM 6392 C CA . GLU A 1 821 ? -15.429 36.361 22.175 1.00 90.88 821 GLU A CA 1
ATOM 6393 C C . GLU A 1 821 ? -15.802 36.575 23.649 1.00 90.88 821 GLU A C 1
ATOM 6395 O O . GLU A 1 821 ? -15.532 37.632 24.220 1.00 90.88 821 GLU A O 1
ATOM 6400 N N . ASN A 1 822 ? -16.388 35.563 24.298 1.00 93.56 822 ASN A N 1
ATOM 6401 C CA . ASN A 1 822 ? -16.683 35.605 25.726 1.00 93.56 822 ASN A CA 1
ATOM 6402 C C . ASN A 1 822 ? -15.437 35.395 26.603 1.00 93.56 822 ASN A C 1
ATOM 6404 O O . ASN A 1 822 ? -15.547 35.511 27.826 1.00 93.56 822 ASN A O 1
ATOM 6408 N N . TYR A 1 823 ? -14.272 35.086 26.029 1.00 93.75 823 TYR A N 1
ATOM 6409 C CA . TYR A 1 823 ? -13.049 34.786 26.768 1.00 93.75 823 TYR A CA 1
ATOM 6410 C C . TYR A 1 823 ? -12.014 35.897 26.617 1.00 93.75 823 TYR A C 1
ATOM 6412 O O . TYR A 1 823 ? -11.726 36.384 25.526 1.00 93.75 823 TYR A O 1
ATOM 6420 N N . LYS A 1 824 ? -11.411 36.278 27.744 1.00 92.56 824 LYS A N 1
ATOM 6421 C CA . LYS A 1 824 ? -10.315 37.243 27.796 1.00 92.56 824 LYS A CA 1
ATOM 6422 C C . LYS A 1 824 ? -9.044 36.555 28.260 1.00 92.56 824 LYS A C 1
ATOM 6424 O O . LYS A 1 824 ? -8.994 36.041 29.378 1.00 92.56 824 LYS A O 1
ATOM 6429 N N . PHE A 1 825 ? -8.029 36.605 27.407 1.00 90.69 825 PHE A N 1
ATOM 6430 C CA . PHE A 1 825 ? -6.708 36.040 27.650 1.00 90.69 825 PHE A CA 1
ATOM 6431 C C . PHE A 1 825 ? -5.759 37.142 28.117 1.00 90.69 825 PHE A C 1
ATOM 6433 O O . PHE A 1 825 ? -5.635 38.187 27.476 1.00 90.69 825 PHE A O 1
ATOM 6440 N N . ASP A 1 826 ? -5.097 36.919 29.245 1.00 86.81 826 ASP A N 1
ATOM 6441 C CA . ASP A 1 826 ? -4.011 37.763 29.727 1.00 86.81 826 ASP A CA 1
ATOM 6442 C C . ASP A 1 826 ? -2.693 36.999 29.588 1.00 86.81 826 ASP A C 1
ATOM 6444 O O . ASP A 1 826 ? -2.325 36.183 30.430 1.00 86.81 826 ASP A O 1
ATOM 6448 N N . ASN A 1 827 ? -1.974 37.299 28.507 1.00 76.19 827 ASN A N 1
ATOM 6449 C CA . ASN A 1 827 ? -0.711 36.649 28.155 1.00 76.19 827 ASN A CA 1
ATOM 6450 C C . ASN A 1 827 ? 0.468 37.078 29.055 1.00 76.19 827 ASN A C 1
ATOM 6452 O O . ASN A 1 827 ? 1.603 36.670 28.812 1.00 76.19 827 ASN A O 1
ATOM 6456 N N . LYS A 1 828 ? 0.238 37.948 30.052 1.00 77.31 828 LYS A N 1
ATOM 6457 C CA . LYS A 1 828 ? 1.261 38.421 31.002 1.00 77.31 828 LYS A CA 1
ATOM 6458 C C . LYS A 1 828 ? 1.067 37.870 32.413 1.00 77.31 828 LYS A C 1
ATOM 6460 O O . LYS A 1 828 ? 1.992 37.964 33.219 1.00 77.31 828 LYS A O 1
ATOM 6465 N N . ALA A 1 829 ? -0.105 37.322 32.723 1.00 83.56 829 ALA A N 1
ATOM 6466 C CA . ALA A 1 829 ? -0.427 36.760 34.028 1.00 83.56 829 ALA A CA 1
ATOM 6467 C C . ALA A 1 829 ? -0.672 35.255 33.916 1.00 83.56 829 ALA A C 1
ATOM 6469 O O . ALA A 1 829 ? -1.321 34.800 32.978 1.00 83.56 829 ALA A O 1
ATOM 6470 N N . LYS A 1 830 ? -0.197 34.486 34.900 1.00 86.50 830 LYS A N 1
ATOM 6471 C CA . LYS A 1 830 ? -0.478 33.050 34.969 1.00 86.50 830 LYS A CA 1
ATOM 6472 C C . LYS A 1 830 ? -1.858 32.781 35.574 1.00 86.50 830 LYS A C 1
ATOM 6474 O O . LYS A 1 830 ? -2.305 33.530 36.451 1.00 86.50 830 LYS A O 1
ATOM 6479 N N . ALA A 1 831 ? -2.538 31.737 35.107 1.00 86.44 831 ALA A N 1
ATOM 6480 C CA . ALA A 1 831 ? -3.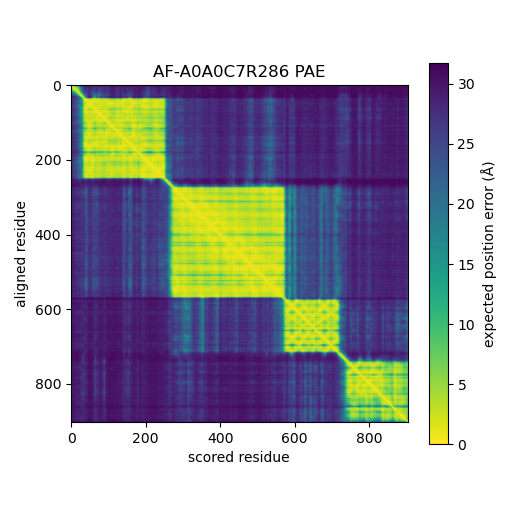733 31.234 35.769 1.00 86.44 831 ALA A CA 1
ATOM 6481 C C . ALA A 1 831 ? -3.373 30.581 37.109 1.00 86.44 831 ALA A C 1
ATOM 6483 O O . ALA A 1 831 ? -2.223 30.245 37.392 1.00 86.44 831 ALA A O 1
ATOM 6484 N N . GLU A 1 832 ? -4.387 30.446 37.961 1.00 87.81 832 GLU A N 1
ATOM 6485 C CA . GLU A 1 832 ? -4.260 29.579 39.128 1.00 87.81 832 GLU A CA 1
ATOM 6486 C C . GLU A 1 832 ? -4.378 28.129 38.672 1.00 87.81 832 GLU A C 1
ATOM 6488 O O . GLU A 1 832 ? -5.233 27.812 37.842 1.00 87.81 832 GLU A O 1
ATOM 6493 N N . ILE A 1 833 ? -3.514 27.282 39.222 1.00 85.94 833 ILE A N 1
ATOM 6494 C CA . ILE A 1 833 ? -3.449 25.858 38.911 1.00 85.94 833 ILE A CA 1
ATOM 6495 C C . ILE A 1 833 ? -4.402 25.114 39.841 1.00 85.94 833 ILE A C 1
ATOM 6497 O O . ILE A 1 833 ? -4.557 25.496 41.003 1.00 85.94 833 ILE A O 1
ATOM 6501 N N . ILE A 1 834 ? -5.043 24.078 39.315 1.00 85.31 834 ILE A N 1
ATOM 6502 C CA . ILE A 1 834 ? -5.780 23.093 40.095 1.00 85.31 834 ILE A CA 1
ATOM 6503 C C . ILE A 1 834 ? -5.143 21.716 39.894 1.00 85.31 834 ILE A C 1
ATOM 6505 O O . ILE A 1 834 ? -4.921 21.294 38.755 1.00 85.31 834 ILE A O 1
ATOM 6509 N N . ASN A 1 835 ? -4.866 21.047 41.008 1.00 84.00 835 ASN A N 1
ATOM 6510 C CA . ASN A 1 835 ? -4.437 19.654 41.075 1.00 84.00 835 ASN A CA 1
ATOM 6511 C C . ASN A 1 835 ? -5.563 18.894 41.775 1.00 84.00 835 ASN A C 1
ATOM 6513 O O . ASN A 1 835 ? -6.013 19.333 42.833 1.00 84.00 835 ASN A O 1
ATOM 6517 N N . PHE A 1 836 ? -6.085 17.823 41.181 1.00 83.56 836 PHE A N 1
ATOM 6518 C CA . PHE A 1 836 ? -7.243 17.145 41.763 1.00 83.56 836 PHE A CA 1
ATOM 6519 C C . PHE A 1 836 ? -6.834 16.395 43.038 1.00 83.56 836 PHE A C 1
ATOM 6521 O O . PHE A 1 836 ? -5.873 15.633 43.043 1.00 83.56 836 PHE A O 1
ATOM 6528 N N . GLY A 1 837 ? -7.573 16.615 44.127 1.00 80.38 837 GLY A N 1
ATOM 6529 C CA . GLY A 1 837 ? -7.297 16.026 45.443 1.00 80.38 837 GLY A CA 1
ATOM 6530 C C . GLY A 1 837 ? -6.356 16.819 46.364 1.00 80.38 837 GLY A C 1
ATOM 6531 O O . GLY A 1 837 ? -6.321 16.501 47.548 1.00 80.38 837 GLY A O 1
ATOM 6532 N N . ASP A 1 838 ? -5.664 17.850 45.867 1.00 85.19 838 ASP A N 1
ATOM 6533 C CA . ASP A 1 838 ? -4.803 18.766 46.644 1.00 85.19 838 ASP A CA 1
ATOM 6534 C C . ASP A 1 838 ? -5.568 20.072 46.925 1.00 85.19 838 ASP A C 1
ATOM 6536 O O . ASP A 1 838 ? -5.730 20.937 46.055 1.00 85.19 838 ASP A O 1
ATOM 6540 N N . ILE A 1 839 ? -6.140 20.174 48.124 1.00 81.94 839 ILE A N 1
ATOM 6541 C CA . ILE A 1 839 ? -7.143 21.189 48.478 1.00 81.94 839 ILE A CA 1
ATOM 6542 C C . ILE A 1 839 ? -6.500 22.443 49.037 1.00 81.94 839 ILE A C 1
ATOM 6544 O O . ILE A 1 839 ? -7.000 23.541 48.774 1.00 81.94 839 ILE A O 1
ATOM 6548 N N . ASP A 1 840 ? -5.421 22.302 49.799 1.00 81.44 840 ASP A N 1
ATOM 6549 C CA . ASP A 1 840 ? -4.683 23.450 50.323 1.00 81.44 840 ASP A CA 1
ATOM 6550 C C . ASP A 1 840 ? -3.573 23.949 49.381 1.00 81.44 840 ASP A C 1
ATOM 6552 O O . ASP A 1 840 ? -2.999 25.016 49.627 1.00 81.44 840 ASP A O 1
ATOM 6556 N N . ASN A 1 841 ? -3.412 23.294 48.224 1.00 78.44 841 ASN A N 1
ATOM 6557 C CA . ASN A 1 841 ? -2.504 23.666 47.144 1.00 78.44 841 ASN A CA 1
ATOM 6558 C C . ASN A 1 841 ? -1.039 23.627 47.611 1.00 78.44 841 ASN A C 1
ATOM 6560 O O . ASN A 1 841 ? -0.251 24.516 47.259 1.00 78.44 841 ASN A O 1
ATOM 6564 N N . ASP A 1 842 ? -0.686 22.634 48.426 1.00 81.62 842 ASP A N 1
ATOM 6565 C CA . ASP A 1 842 ? 0.684 22.381 48.875 1.00 81.62 842 ASP A CA 1
ATOM 6566 C C . ASP A 1 842 ? 1.467 21.439 47.938 1.00 81.62 842 ASP A C 1
ATOM 6568 O O . ASP A 1 842 ? 2.644 21.166 48.183 1.00 81.62 842 ASP A O 1
ATOM 6572 N N . GLU A 1 843 ? 0.845 21.035 46.822 1.00 78.25 843 GLU A N 1
ATOM 6573 C CA . GLU A 1 843 ? 1.364 20.100 45.817 1.00 78.25 843 GLU A CA 1
ATOM 6574 C C . GLU A 1 843 ? 1.512 18.655 46.328 1.00 78.25 843 GLU A C 1
ATOM 6576 O O . GLU A 1 843 ? 2.102 17.812 45.645 1.00 78.25 843 GLU A O 1
ATOM 6581 N N . ALA A 1 844 ? 0.943 18.336 47.493 1.00 78.69 844 ALA A N 1
ATOM 6582 C CA . ALA A 1 844 ? 0.837 16.995 48.041 1.00 78.69 844 ALA A CA 1
ATOM 6583 C C . ALA A 1 844 ? -0.631 16.631 48.303 1.00 78.69 844 ALA A C 1
ATOM 6585 O O . ALA A 1 844 ? -1.483 17.467 48.558 1.00 78.69 844 ALA A O 1
ATOM 6586 N N . ILE A 1 845 ? -0.944 15.336 48.232 1.00 78.31 845 ILE A N 1
ATOM 6587 C CA . ILE A 1 845 ? -2.260 14.839 48.641 1.00 78.31 845 ILE A CA 1
ATOM 6588 C C . ILE A 1 845 ? -2.078 14.123 49.969 1.00 78.31 845 ILE A C 1
ATOM 6590 O O . ILE A 1 845 ? -1.458 13.057 50.047 1.00 78.31 845 ILE A O 1
ATOM 6594 N N . SER A 1 846 ? -2.579 14.738 51.031 1.00 78.06 846 SER A N 1
ATOM 6595 C CA . SER A 1 846 ? -2.257 14.379 52.404 1.00 78.06 846 SER A CA 1
ATOM 6596 C C . SER A 1 846 ? -3.497 14.069 53.249 1.00 78.06 846 SER A C 1
ATOM 6598 O O . SER A 1 846 ? -4.651 14.263 52.859 1.00 78.06 846 SER A O 1
ATOM 6600 N N . ALA A 1 847 ? -3.262 13.608 54.482 1.00 75.81 847 ALA A N 1
ATOM 6601 C CA . ALA A 1 847 ? -4.324 13.490 55.480 1.00 75.81 847 ALA A CA 1
ATOM 6602 C C . ALA A 1 847 ? -4.984 14.845 55.792 1.00 75.81 847 ALA A C 1
ATOM 6604 O O . ALA A 1 847 ? -6.134 14.869 56.238 1.00 75.81 847 ALA A O 1
ATOM 6605 N N . GLN A 1 848 ? -4.267 15.957 55.587 1.00 80.25 848 GLN A N 1
ATOM 6606 C CA . GLN A 1 848 ? -4.799 17.294 55.806 1.00 80.25 848 GLN A CA 1
ATOM 6607 C C . GLN A 1 848 ? -5.808 17.658 54.715 1.00 80.25 848 GLN A C 1
ATOM 6609 O O . GLN A 1 848 ? -6.883 18.142 55.061 1.00 80.25 848 GLN A O 1
ATOM 6614 N N . ASP A 1 849 ? -5.547 17.317 53.451 1.00 82.31 849 ASP A N 1
ATOM 6615 C CA . ASP A 1 849 ? -6.499 17.475 52.343 1.00 82.31 849 ASP A CA 1
ATOM 6616 C C . ASP A 1 849 ? -7.768 16.679 52.591 1.00 82.31 849 ASP A C 1
ATOM 6618 O O . ASP A 1 849 ? -8.860 17.241 52.606 1.00 82.31 849 ASP A O 1
ATOM 6622 N N . ALA A 1 850 ? -7.627 15.394 52.922 1.00 73.88 850 ALA A N 1
ATOM 6623 C CA . ALA A 1 850 ? -8.753 14.528 53.258 1.00 73.88 850 ALA A CA 1
ATOM 6624 C C . ALA A 1 850 ? -9.610 15.096 54.409 1.00 73.88 850 ALA A C 1
ATOM 6626 O O . ALA A 1 850 ? -10.846 15.062 54.367 1.00 73.88 850 ALA A O 1
ATOM 6627 N N . LEU A 1 851 ? -8.961 15.644 55.442 1.00 76.31 851 LEU A N 1
ATOM 6628 C CA . LEU A 1 851 ? -9.629 16.272 56.579 1.00 76.31 851 LEU A CA 1
ATOM 6629 C C . LEU A 1 851 ? -10.290 17.606 56.201 1.00 76.31 851 LEU A C 1
ATOM 6631 O O . LEU A 1 851 ? -11.387 17.897 56.692 1.00 76.31 851 LEU A O 1
ATOM 6635 N N . ASN A 1 852 ? -9.655 18.398 55.336 1.00 77.56 852 ASN A N 1
ATOM 6636 C CA . ASN A 1 852 ? -10.188 19.652 54.807 1.00 77.56 852 ASN A CA 1
ATOM 6637 C C . ASN A 1 852 ? -11.453 19.378 53.977 1.00 77.56 852 ASN A C 1
ATOM 6639 O O . ASN A 1 852 ? -12.482 20.009 54.231 1.00 77.56 852 ASN A O 1
ATOM 6643 N N . THR A 1 853 ? -11.440 18.371 53.094 1.00 73.00 853 THR A N 1
ATOM 6644 C CA . THR A 1 853 ? -12.620 17.924 52.331 1.00 73.00 853 THR A CA 1
ATOM 6645 C C . THR A 1 853 ? -13.766 17.531 53.248 1.00 73.00 853 THR A C 1
ATOM 6647 O O . THR A 1 853 ? -14.887 18.031 53.124 1.00 73.00 853 THR A O 1
ATOM 6650 N N . LEU A 1 854 ? -13.481 16.641 54.205 1.00 73.94 854 LEU A N 1
ATOM 6651 C CA . LEU A 1 854 ? -14.480 16.093 55.114 1.00 73.94 854 LEU A CA 1
ATOM 6652 C C . LEU A 1 854 ? -15.092 17.193 55.987 1.00 73.94 854 LEU A C 1
ATOM 6654 O O . LEU A 1 854 ? -16.295 17.193 56.241 1.00 73.94 854 LEU A O 1
ATOM 6658 N N . THR A 1 855 ? -14.277 18.153 56.425 1.00 72.50 855 THR A N 1
ATOM 6659 C CA . THR A 1 855 ? -14.732 19.298 57.219 1.00 72.50 855 THR A CA 1
ATOM 6660 C C . THR A 1 855 ? -15.647 20.214 56.409 1.00 72.50 855 THR A C 1
ATOM 6662 O O . THR A 1 855 ? -16.708 20.592 56.915 1.00 72.50 855 THR A O 1
ATOM 6665 N N . SER A 1 856 ? -15.279 20.532 55.165 1.00 70.06 856 SER A N 1
ATOM 6666 C CA . SER A 1 856 ? -16.091 21.341 54.246 1.00 70.06 856 SER A CA 1
ATOM 6667 C C . SER A 1 856 ? -17.437 20.681 53.948 1.00 70.06 856 SER A C 1
ATOM 6669 O O . SER A 1 856 ? -18.479 21.336 54.011 1.00 70.06 856 SER A O 1
ATOM 6671 N N . TRP A 1 857 ? -17.438 19.365 53.721 1.00 68.69 857 TRP A N 1
ATOM 6672 C CA . TRP A 1 857 ? -18.653 18.599 53.452 1.00 68.69 857 TRP A CA 1
ATOM 6673 C C . TRP A 1 857 ? -19.566 18.467 54.686 1.00 68.69 857 TRP A C 1
ATOM 6675 O O . TRP A 1 857 ? -20.768 18.723 54.597 1.00 68.69 857 TRP A O 1
ATOM 6685 N N . LEU A 1 858 ? -19.012 18.134 55.862 1.00 68.56 858 LEU A N 1
ATOM 6686 C CA . LEU A 1 858 ? -19.793 17.907 57.089 1.00 68.56 858 LEU A CA 1
ATOM 6687 C C . LEU A 1 858 ? -20.368 19.183 57.704 1.00 68.56 858 LEU A C 1
ATOM 6689 O O . LEU A 1 858 ? -21.418 19.127 58.348 1.00 68.56 858 LEU A O 1
ATOM 6693 N N . ARG A 1 859 ? -19.672 20.321 57.590 1.00 61.44 859 ARG A N 1
ATOM 6694 C CA . ARG A 1 859 ? -20.087 21.538 58.298 1.00 61.44 859 ARG A CA 1
ATOM 6695 C C . ARG A 1 859 ? -21.129 22.352 57.539 1.00 61.44 859 ARG A C 1
ATOM 6697 O O . ARG A 1 859 ? -21.913 23.003 58.215 1.00 61.44 859 ARG A O 1
ATOM 6704 N N . LYS A 1 860 ? -21.174 22.331 56.197 1.00 60.50 860 LYS A N 1
ATOM 6705 C CA . LYS A 1 860 ? -22.060 23.157 55.328 1.00 60.50 860 LYS A CA 1
ATOM 6706 C C . LYS A 1 860 ? -22.199 24.651 55.728 1.00 60.50 860 LYS A C 1
ATOM 6708 O O . LYS A 1 860 ? -23.089 25.329 55.224 1.00 60.50 860 LYS A O 1
ATOM 6713 N N . THR A 1 861 ? -21.376 25.182 56.637 1.00 51.09 861 THR A N 1
ATOM 6714 C CA . THR A 1 861 ? -21.600 26.493 57.275 1.00 51.09 861 THR A CA 1
ATOM 6715 C C . THR A 1 861 ? -20.876 27.639 56.583 1.00 51.09 861 THR A C 1
ATOM 6717 O O . THR A 1 861 ? -21.356 28.758 56.676 1.00 51.09 861 THR A O 1
ATOM 6720 N N . ASP A 1 862 ? -19.799 27.353 55.849 1.00 55.06 862 ASP A N 1
ATOM 6721 C CA . ASP A 1 862 ? -19.131 28.272 54.926 1.00 55.06 862 ASP A CA 1
ATOM 6722 C C . ASP A 1 862 ? -18.747 27.440 53.696 1.00 55.06 862 ASP A C 1
ATOM 6724 O O . ASP A 1 862 ? -17.881 26.571 53.787 1.00 55.06 862 ASP A O 1
ATOM 6728 N N . ALA A 1 863 ? -19.466 27.601 52.582 1.00 54.50 863 ALA A N 1
ATOM 6729 C CA . ALA A 1 863 ? -19.184 26.831 51.373 1.00 54.50 863 ALA A CA 1
ATOM 6730 C C . ALA A 1 863 ? -17.734 27.098 50.914 1.00 54.50 863 ALA A C 1
ATOM 6732 O O . ALA A 1 863 ? -17.332 28.268 50.891 1.00 54.50 863 ALA A O 1
ATOM 6733 N N . PRO A 1 864 ? -16.953 26.056 50.565 1.00 62.62 864 PRO A N 1
ATOM 6734 C CA . PRO A 1 864 ? -15.598 26.229 50.053 1.00 62.62 864 PRO A CA 1
ATOM 6735 C C . PRO A 1 864 ? -15.596 27.141 48.824 1.00 62.62 864 PRO A C 1
ATOM 6737 O O . PRO A 1 864 ? -16.605 27.290 48.126 1.00 62.62 864 PRO A O 1
ATOM 6740 N N . ASN A 1 865 ? -14.462 27.781 48.543 1.00 74.81 865 ASN A N 1
ATOM 6741 C CA . ASN A 1 865 ? -14.387 28.629 47.355 1.00 74.81 865 ASN A CA 1
ATOM 6742 C C . ASN A 1 865 ? -14.502 27.776 46.069 1.00 74.81 865 ASN A C 1
ATOM 6744 O O . ASN A 1 865 ? -14.339 26.553 46.079 1.00 74.81 865 ASN A O 1
ATOM 6748 N N . ASN A 1 866 ? -14.802 28.414 44.931 1.00 80.56 866 ASN A N 1
ATOM 6749 C CA . ASN A 1 866 ? -15.047 27.699 43.669 1.00 80.56 866 ASN A CA 1
ATOM 6750 C C . ASN A 1 866 ? -13.887 26.778 43.251 1.00 80.56 866 ASN A C 1
ATOM 6752 O O . ASN A 1 866 ? -14.133 25.770 42.595 1.00 80.56 866 ASN A O 1
ATOM 6756 N N . LYS A 1 867 ? -12.642 27.128 43.602 1.00 84.38 867 LYS A N 1
ATOM 6757 C CA . LYS A 1 867 ? -11.455 26.328 43.285 1.00 84.38 867 LYS A CA 1
ATOM 6758 C C . LYS A 1 867 ? -11.461 25.039 44.105 1.00 84.38 867 LYS A C 1
ATOM 6760 O O . LYS A 1 867 ? -11.487 23.964 43.522 1.00 84.38 867 LYS A O 1
ATOM 6765 N N . GLU A 1 868 ? -11.543 25.166 45.429 1.00 80.31 868 GLU A N 1
ATOM 6766 C CA . GLU A 1 868 ? -11.617 24.043 46.377 1.00 80.31 868 GLU A CA 1
ATOM 6767 C C . GLU A 1 868 ? -12.770 23.091 46.044 1.00 80.31 868 GLU A C 1
ATOM 6769 O O . GLU A 1 868 ? -12.613 21.877 46.099 1.00 80.31 868 GLU A O 1
ATOM 6774 N N . THR A 1 869 ? -13.920 23.634 45.635 1.00 80.38 869 THR A N 1
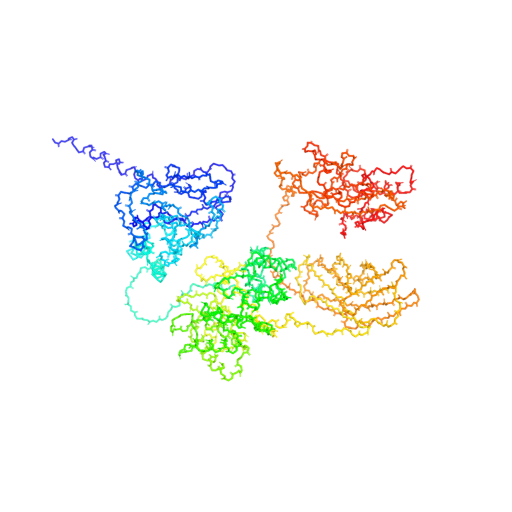ATOM 6775 C CA . THR A 1 869 ? -15.085 22.827 45.250 1.00 80.38 869 THR A CA 1
ATOM 6776 C C . THR A 1 869 ? -14.785 21.924 44.054 1.00 80.38 869 THR A C 1
ATOM 6778 O O . THR A 1 869 ? -15.141 20.753 44.076 1.00 80.38 869 THR A O 1
ATOM 6781 N N . ILE A 1 870 ? -14.128 22.446 43.012 1.00 82.94 870 ILE A N 1
ATOM 6782 C CA . ILE A 1 870 ? -13.815 21.676 41.796 1.00 82.94 870 ILE A CA 1
ATOM 6783 C C . ILE A 1 870 ? -12.676 20.685 42.053 1.00 82.94 870 ILE A C 1
ATOM 6785 O O . ILE A 1 870 ? -12.708 19.586 41.503 1.00 82.94 870 ILE A O 1
ATOM 6789 N N . THR A 1 871 ? -11.706 21.043 42.902 1.00 83.75 871 THR A N 1
ATOM 6790 C CA . THR A 1 871 ? -10.547 20.205 43.260 1.00 83.75 871 THR A CA 1
ATOM 6791 C C . THR A 1 871 ? -10.959 18.827 43.773 1.00 83.75 871 THR A C 1
ATOM 6793 O O . THR A 1 871 ? -10.229 17.854 43.595 1.00 83.75 871 THR A O 1
ATOM 6796 N N . ILE A 1 872 ? -12.133 18.737 44.400 1.00 79.19 872 ILE A N 1
ATOM 6797 C CA . ILE A 1 872 ? -12.615 17.523 45.055 1.00 79.19 872 ILE A CA 1
ATOM 6798 C C . ILE A 1 872 ? -13.066 16.459 44.044 1.00 79.19 872 ILE A C 1
ATOM 6800 O O . ILE A 1 872 ? -13.109 15.304 44.424 1.00 79.19 872 ILE A O 1
ATOM 6804 N N . ASN A 1 873 ? -13.326 16.777 42.770 1.00 77.56 873 ASN A N 1
ATOM 6805 C CA . ASN A 1 873 ? -13.768 15.799 41.757 1.00 77.56 873 ASN A CA 1
ATOM 6806 C C . ASN A 1 873 ? -12.651 14.815 41.343 1.00 77.56 873 ASN A C 1
ATOM 6808 O O . ASN A 1 873 ? -12.046 14.949 40.277 1.00 77.56 873 ASN A O 1
ATOM 6812 N N . VAL A 1 874 ? -12.349 13.837 42.194 1.00 72.06 874 VAL A N 1
ATOM 6813 C CA . VAL A 1 874 ? -11.210 12.920 42.030 1.00 72.06 874 VAL A CA 1
ATOM 6814 C C . VAL A 1 874 ? -11.598 11.556 41.464 1.00 72.06 874 VAL A C 1
ATOM 6816 O O . VAL A 1 874 ? -10.729 10.801 41.015 1.00 72.06 874 VAL A O 1
ATOM 6819 N N . THR A 1 875 ? -12.883 11.206 41.496 1.00 71.25 875 THR A N 1
ATOM 6820 C CA . THR A 1 875 ? -13.382 9.947 40.924 1.00 71.25 875 THR A CA 1
ATOM 6821 C C . THR A 1 875 ? -13.577 10.041 39.416 1.00 71.25 875 THR A C 1
ATOM 6823 O O . THR A 1 875 ? -13.614 9.010 38.742 1.00 71.25 875 THR A O 1
ATOM 6826 N N . GLY A 1 876 ? -13.662 11.263 38.874 1.00 66.38 876 GLY A N 1
ATOM 6827 C CA . GLY A 1 876 ? -13.928 11.503 37.458 1.00 66.38 876 GLY A CA 1
ATOM 6828 C C . GLY A 1 876 ? -15.334 11.072 37.041 1.00 66.38 876 GLY A C 1
ATOM 6829 O O . GLY A 1 876 ? -15.615 10.953 35.850 1.00 66.38 876 GLY A O 1
ATOM 6830 N N . ASP A 1 877 ? -16.236 10.831 37.994 1.00 66.75 877 ASP A N 1
ATOM 6831 C CA . ASP A 1 877 ? -17.572 10.301 37.738 1.00 66.75 877 ASP A CA 1
ATOM 6832 C C . ASP A 1 877 ? -18.578 11.364 37.278 1.00 66.75 877 ASP A C 1
ATOM 6834 O O . ASP A 1 877 ? -19.729 11.023 36.993 1.00 66.75 877 ASP A O 1
ATOM 6838 N N . SER A 1 878 ? -18.105 12.606 37.109 1.00 66.44 878 SER A N 1
ATOM 6839 C CA . SER A 1 878 ? -18.901 13.778 36.739 1.00 66.44 878 SER A CA 1
ATOM 6840 C C . SER A 1 878 ? -19.866 14.223 37.840 1.00 66.44 878 SER A C 1
ATOM 6842 O O . SER A 1 878 ? -20.828 14.921 37.542 1.00 66.44 878 SER A O 1
ATOM 6844 N N . LYS A 1 879 ? -19.600 13.867 39.100 1.00 73.75 879 LYS A N 1
ATOM 6845 C CA . LYS A 1 879 ? -20.274 14.353 40.303 1.00 73.75 879 LYS A CA 1
ATOM 6846 C C . LYS A 1 879 ? -19.216 14.841 41.305 1.00 73.75 879 LYS A C 1
ATOM 6848 O O . LYS A 1 879 ? -18.035 14.570 41.146 1.00 73.75 879 LYS A O 1
ATOM 6853 N N . ILE A 1 880 ? -19.610 15.692 42.254 1.00 76.19 880 ILE A N 1
ATOM 6854 C CA . ILE A 1 880 ? -18.740 16.076 43.377 1.00 76.19 880 ILE A CA 1
ATOM 6855 C C . ILE A 1 880 ? -19.495 15.755 44.646 1.00 76.19 880 ILE A C 1
ATOM 6857 O O . ILE A 1 880 ? -20.326 16.559 45.072 1.00 76.19 880 ILE A O 1
ATOM 6861 N N . ASP A 1 881 ? -19.239 14.592 45.228 1.00 75.31 881 ASP A N 1
ATOM 6862 C CA . ASP A 1 881 ? -20.002 14.103 46.370 1.00 75.31 881 ASP A CA 1
ATOM 6863 C C . ASP A 1 881 ? -19.144 13.390 47.430 1.00 75.31 881 ASP A C 1
ATOM 6865 O O . ASP A 1 881 ? -17.918 13.522 47.520 1.00 75.31 881 ASP A O 1
ATOM 6869 N N . THR A 1 882 ? -19.812 12.672 48.330 1.00 73.50 882 THR A N 1
ATOM 6870 C CA . THR A 1 882 ? -19.143 11.896 49.377 1.00 73.50 882 THR A CA 1
ATOM 6871 C C . THR A 1 882 ? -18.187 10.842 48.842 1.00 73.50 882 THR A C 1
ATOM 6873 O O . THR A 1 882 ? -17.205 10.546 49.517 1.00 73.50 882 THR A O 1
ATOM 6876 N N . SER A 1 883 ? -18.464 10.263 47.673 1.00 76.56 883 SER A N 1
ATOM 6877 C CA . SER A 1 883 ? -17.634 9.242 47.033 1.00 76.56 883 SER A CA 1
ATOM 6878 C C . SER A 1 883 ? -16.258 9.794 46.701 1.00 76.56 883 SER A C 1
ATOM 6880 O O . SER A 1 883 ? -15.251 9.142 46.967 1.00 76.56 883 SER A O 1
ATOM 6882 N N . ASP A 1 884 ? -16.191 11.034 46.222 1.00 77.81 884 ASP A N 1
ATOM 6883 C CA . ASP A 1 884 ? -14.925 11.709 45.968 1.00 77.81 884 ASP A CA 1
ATOM 6884 C C . ASP A 1 884 ? -14.121 11.922 47.244 1.00 77.81 884 ASP A C 1
ATOM 6886 O O . ASP A 1 884 ? -12.938 11.601 47.315 1.00 77.81 884 ASP A O 1
ATOM 6890 N N . THR A 1 885 ? -14.790 12.382 48.298 1.00 75.94 885 THR A N 1
ATOM 6891 C CA . THR A 1 885 ? -14.163 12.582 49.611 1.00 75.94 885 THR A CA 1
ATOM 6892 C C . THR A 1 885 ? -13.631 11.265 50.181 1.00 75.94 885 THR A C 1
ATOM 6894 O O . THR A 1 885 ? -12.504 11.194 50.674 1.00 75.94 885 THR A O 1
ATOM 6897 N N . LEU A 1 886 ? -14.432 10.201 50.097 1.00 75.94 886 LEU A N 1
ATOM 6898 C CA . LEU A 1 886 ? -14.046 8.861 50.530 1.00 75.94 886 LEU A CA 1
ATOM 6899 C C . LEU A 1 886 ? -12.918 8.296 49.668 1.00 75.94 886 LEU A C 1
ATOM 6901 O O . LEU A 1 886 ? -12.023 7.657 50.209 1.00 75.94 886 LEU A O 1
ATOM 6905 N N . SER A 1 887 ? -12.905 8.597 48.370 1.00 77.69 887 SER A N 1
ATOM 6906 C CA . SER A 1 887 ? -11.829 8.218 47.453 1.00 77.69 887 SER A CA 1
ATOM 6907 C C . SER A 1 887 ? -10.520 8.919 47.800 1.00 77.69 887 SER A C 1
ATOM 6909 O O . SER A 1 887 ? -9.463 8.289 47.711 1.00 77.69 887 SER A O 1
ATOM 6911 N N . ILE A 1 888 ? -10.582 10.184 48.248 1.00 76.44 888 ILE A N 1
ATOM 6912 C CA . ILE A 1 888 ? -9.414 10.901 48.776 1.00 76.44 888 ILE A CA 1
ATOM 6913 C C . ILE A 1 888 ? -8.814 10.131 49.963 1.00 76.44 888 ILE A C 1
ATOM 6915 O O . ILE A 1 888 ? -7.627 9.802 49.987 1.00 76.44 888 ILE A O 1
ATOM 6919 N N . ILE A 1 889 ? -9.666 9.764 50.922 1.00 75.12 889 ILE A N 1
ATOM 6920 C CA . ILE A 1 889 ? -9.277 9.034 52.136 1.00 75.12 889 ILE A CA 1
ATOM 6921 C C . ILE A 1 889 ? -8.750 7.630 51.809 1.00 75.12 889 ILE A C 1
ATOM 6923 O O . ILE A 1 889 ? -7.708 7.220 52.318 1.00 75.12 889 ILE A O 1
ATOM 6927 N N . GLU A 1 890 ? -9.459 6.878 50.971 1.00 75.69 890 GLU A N 1
ATOM 6928 C CA . GLU A 1 890 ? -9.136 5.488 50.658 1.00 75.69 890 GLU A CA 1
ATOM 6929 C C . GLU A 1 890 ? -7.805 5.371 49.916 1.00 75.69 890 GLU A C 1
ATOM 6931 O O . GLU A 1 890 ? -6.979 4.528 50.267 1.00 75.69 890 GLU A O 1
ATOM 6936 N N . LYS A 1 891 ? -7.554 6.212 48.908 1.00 74.12 891 LYS A N 1
ATOM 6937 C CA . LYS A 1 891 ? -6.279 6.168 48.180 1.00 74.12 891 LYS A CA 1
ATOM 6938 C C . LYS A 1 891 ? -5.112 6.660 49.034 1.00 74.12 891 LYS A C 1
ATOM 6940 O O . LYS A 1 891 ? -4.050 6.048 48.954 1.00 74.12 891 LYS A O 1
ATOM 6945 N N . TYR A 1 892 ? -5.324 7.653 49.905 1.00 71.31 892 TYR A N 1
ATOM 6946 C CA . TYR A 1 892 ? -4.321 8.069 50.892 1.00 71.31 892 TYR A CA 1
ATOM 6947 C C . TYR A 1 892 ? -3.935 6.919 51.835 1.00 71.31 892 TYR A C 1
ATOM 6949 O O . TYR A 1 892 ? -2.756 6.613 51.990 1.00 71.31 892 TYR A O 1
ATOM 6957 N N . ILE A 1 893 ? -4.918 6.225 52.425 1.00 71.50 893 ILE A N 1
ATOM 6958 C CA . ILE A 1 893 ? -4.669 5.079 53.324 1.00 71.50 893 ILE A CA 1
ATOM 6959 C C . ILE A 1 893 ? -3.889 3.962 52.615 1.00 71.50 893 ILE A C 1
ATOM 6961 O O . ILE A 1 893 ? -3.108 3.254 53.249 1.00 71.50 893 ILE A O 1
ATOM 6965 N N . ASN A 1 894 ? -4.111 3.800 51.312 1.00 72.62 894 ASN A N 1
ATOM 6966 C CA . ASN A 1 894 ? -3.527 2.733 50.509 1.00 72.62 894 ASN A CA 1
ATOM 6967 C C . ASN A 1 894 ? -2.234 3.125 49.769 1.00 72.62 894 ASN A C 1
ATOM 6969 O O . ASN A 1 894 ? -1.763 2.314 48.973 1.00 72.62 894 ASN A O 1
ATOM 6973 N N . ASP A 1 895 ? -1.683 4.323 50.003 1.00 72.25 895 ASP A N 1
ATOM 6974 C CA . ASP A 1 895 ? -0.484 4.851 49.325 1.00 72.25 895 ASP A CA 1
ATOM 6975 C C . ASP A 1 895 ? -0.592 4.797 47.785 1.00 72.25 895 ASP A C 1
ATOM 6977 O O . ASP A 1 895 ? 0.304 4.342 47.072 1.00 72.25 895 ASP A O 1
ATOM 6981 N N . LYS A 1 896 ? -1.760 5.188 47.254 1.00 66.25 896 LYS A N 1
ATOM 6982 C CA . LYS A 1 896 ? -2.054 5.183 45.812 1.00 66.25 896 LYS A CA 1
ATOM 6983 C C . LYS A 1 896 ? -2.192 6.599 45.266 1.00 66.25 896 LYS A C 1
ATOM 6985 O O . LYS A 1 896 ? -2.932 7.409 45.815 1.00 66.25 896 LYS A O 1
ATOM 6990 N N . GLU A 1 897 ? -1.576 6.852 44.113 1.00 61.47 897 GLU A N 1
ATOM 6991 C CA . GLU A 1 897 ? -1.739 8.112 43.379 1.00 61.47 897 GLU A CA 1
ATOM 6992 C C . GLU A 1 897 ? -3.180 8.333 42.885 1.00 61.47 897 GLU A C 1
ATOM 6994 O O . GLU A 1 897 ? -3.884 7.409 42.443 1.00 61.47 897 GLU A O 1
ATOM 6999 N N . PHE A 1 898 ? -3.598 9.600 42.869 1.00 62.19 898 PHE A N 1
ATOM 7000 C CA . PHE A 1 898 ? -4.803 10.025 42.168 1.00 62.19 898 PHE A CA 1
ATOM 7001 C C . PHE A 1 898 ? -4.511 10.121 40.681 1.00 62.19 898 PHE A C 1
ATOM 7003 O O . PHE A 1 898 ? -3.989 11.103 40.177 1.00 62.19 898 PHE A O 1
ATOM 7010 N N . LYS A 1 899 ? -4.884 9.073 39.955 1.00 58.62 899 LYS A N 1
ATOM 7011 C CA . LYS A 1 899 ? -5.088 9.171 38.512 1.00 58.62 899 LYS A CA 1
ATOM 7012 C C . LYS A 1 899 ? -6.544 9.529 38.281 1.00 58.62 899 LYS A C 1
ATOM 7014 O O . LYS A 1 899 ? -7.409 8.818 38.798 1.00 58.62 899 LYS A O 1
ATOM 7019 N N . VAL A 1 900 ? -6.804 10.589 37.513 1.00 53.25 900 VAL A N 1
ATOM 7020 C CA . VAL A 1 900 ? -8.147 10.919 37.012 1.00 53.25 900 VAL A CA 1
ATOM 7021 C C . VAL A 1 900 ? -8.645 9.730 36.197 1.00 53.25 900 VAL A C 1
ATOM 7023 O O . VAL A 1 900 ? -8.293 9.558 35.020 1.00 53.25 900 VAL A O 1
ATOM 7026 N N . LEU A 1 901 ? -9.435 8.877 36.849 1.00 49.59 901 LEU A N 1
ATOM 7027 C CA . LEU A 1 901 ? -10.124 7.767 36.212 1.00 49.59 901 LEU A CA 1
ATOM 7028 C C . LEU A 1 901 ? -11.064 8.377 35.163 1.00 49.59 901 LEU A C 1
ATOM 7030 O O . LEU A 1 901 ? -11.749 9.365 35.404 1.00 49.59 901 LEU A O 1
ATOM 7034 N N . SER A 1 902 ? -10.975 7.893 33.928 1.00 43.12 902 SER A N 1
ATOM 7035 C CA . SER A 1 902 ? -11.680 8.470 32.785 1.00 43.12 902 SER A CA 1
ATOM 7036 C C . SER A 1 902 ? -13.194 8.259 32.864 1.00 43.12 902 SER A C 1
ATOM 7038 O O . SER A 1 902 ? -13.634 7.112 32.838 1.00 43.12 902 SER A O 1
ATOM 7040 N N . LYS A 1 903 ? -13.956 9.359 32.800 1.00 35.50 903 LYS A N 1
ATOM 7041 C CA . LYS A 1 903 ? -15.179 9.472 31.989 1.00 35.50 903 LYS A CA 1
ATOM 7042 C C . LYS A 1 903 ? -15.096 10.666 31.031 1.00 35.50 903 LYS A C 1
ATOM 7044 O O . LYS A 1 903 ? -14.663 11.775 31.426 1.00 35.50 903 LYS A O 1
#

Solvent-accessible surface area (backbone atoms only — not comparable to full-atom values): 49620 Å² total; per-residue (Å²): 144,83,74,76,72,60,60,57,54,52,51,55,54,54,62,69,63,65,75,72,75,80,80,85,73,82,80,81,88,78,84,92,80,77,101,62,65,73,32,40,28,23,42,31,32,35,29,36,54,38,52,66,40,60,84,37,68,40,26,62,41,76,39,44,87,92,44,25,43,30,53,52,52,50,65,71,60,32,91,89,31,58,43,62,45,68,41,58,85,41,64,23,40,62,43,28,38,59,40,80,75,82,72,82,72,50,57,50,66,69,49,55,75,73,42,73,81,74,60,56,69,86,47,89,52,39,49,39,49,51,29,34,26,93,43,12,32,60,44,56,25,50,68,79,38,72,64,96,67,44,34,27,77,36,69,79,52,68,70,40,32,36,40,35,37,42,27,53,36,54,64,31,5,65,70,24,37,61,75,82,82,85,36,72,46,64,44,84,68,56,73,55,44,70,49,43,41,52,48,2,51,50,63,58,41,94,56,37,73,64,58,50,63,39,68,64,37,34,47,32,51,55,49,37,49,55,50,67,44,38,83,83,49,49,52,66,57,45,52,51,34,40,50,51,34,52,52,46,72,69,56,76,90,86,77,88,86,81,82,89,80,93,78,93,77,74,80,83,73,80,61,70,97,64,54,67,71,54,48,42,53,34,20,39,50,37,50,49,68,76,47,74,76,46,42,76,89,41,33,54,53,48,30,23,30,47,72,53,64,52,94,67,60,74,65,47,61,49,45,25,52,51,38,40,33,48,50,27,64,78,43,78,62,47,86,54,96,63,51,50,45,50,46,20,45,48,41,44,21,37,41,48,72,63,46,62,52,69,56,47,81,86,32,44,56,45,52,70,60,18,28,39,72,53,28,42,62,58,45,68,61,13,36,32,38,45,46,39,37,33,52,19,63,66,53,77,72,47,88,61,90,89,50,90,46,71,45,48,71,66,57,36,51,50,53,53,62,70,58,42,38,99,88,31,26,18,43,93,64,87,89,58,61,32,48,43,45,26,17,45,46,41,44,43,41,30,89,46,48,83,40,84,84,45,30,64,55,52,56,39,24,53,52,43,51,37,67,63,41,42,73,64,21,35,33,56,52,98,86,41,61,34,33,50,38,29,21,33,39,44,35,16,36,30,47,64,70,42,55,53,91,74,41,68,67,42,42,30,98,87,68,23,14,40,67,68,27,42,47,61,26,51,38,95,74,27,34,15,14,44,34,80,85,51,93,56,63,31,73,66,22,27,33,39,46,37,36,19,48,33,16,44,51,27,42,78,69,71,47,66,34,74,60,49,36,50,66,59,76,44,64,73,81,78,72,70,36,50,73,35,24,32,33,40,48,56,58,67,60,45,70,21,48,52,64,44,69,52,57,37,36,37,29,29,18,38,70,69,93,77,68,30,25,35,36,44,32,38,29,42,41,47,84,53,52,41,80,78,47,67,44,72,31,95,35,41,40,62,52,48,75,46,73,49,77,55,94,48,27,40,40,38,38,35,35,22,93,84,68,42,58,44,47,71,48,59,40,57,35,38,38,39,36,35,28,26,75,39,70,48,92,60,64,47,56,37,35,44,78,44,41,32,41,19,63,50,100,90,40,77,47,73,45,46,38,91,57,15,46,40,66,25,42,54,43,83,76,76,83,73,76,77,70,81,77,76,71,86,67,83,71,87,67,78,73,85,70,44,62,91,85,52,73,70,41,79,70,47,77,46,81,48,33,73,25,79,52,81,56,79,45,48,49,67,25,22,36,33,39,42,25,30,39,53,52,54,84,53,42,22,39,24,42,74,84,74,39,68,37,30,28,25,62,70,55,15,67,73,65,74,30,51,23,28,38,36,70,42,58,52,84,64,47,73,72,62,71,69,40,63,86,44,52,47,78,38,92,89,42,68,33,54,76,51,51,68,48,28,60,84,68,79,87,53,73,46,74,63,27,38,48,51,47,50,49,48,67,73,60,69,78,65,78,67,55,69,66,49,53,58,22,43,44,42,58,33,78,48,60,52,49,70,66,23,48,48,49,47,44,53,29,57,77,66,77,46,82,86,62,76,44,87,113

Sequence (903 aa):
MKKHNKFMKMLLTMVLTISIIIGNLPIAFATGKTNKPAGYVTIAVEKFTLGLGYIKEPIKVPFYEDDNGANLITRILGEGNYKNTGSVESSFYLSRVKDNDSRAVNIPQFILNHAGDIGSRKQENWLGEFDYTGMSGWMYGVNNVLPNYGLSDYYPEDGDVIRFQFTVHGYGADLGQDQGWGNPPYIELTNKDALTAKIGEINSLSNKAELLSDPNIKKAYDDAYKILENCESTQNEIDNSLSKLNEVLNQEPEVPDQTNPEDTNTPEVSIPDISVSNAIEQTGGYIHNKIKNPKFGSEWNILGLARGGYNVSKSYFEGYYEDVVNYLKENNGELHSTKYTEYSRTILALTAIGKDVTDVGGYNLLKPLADFNKVKYQGINGPIWALIALDTNDYEIPKVEGVEVQTTRDMLLDFILEAALPNGGWALSGTQPDPDMTAMALQSLAKYKDESRVKPYIDKALEVLSKIQKSDGGYDSWGTSNSESIDQVIVALTALGIDPKTDKRFIKEDGNWTISALMKFYVEGGGFKHTLNDKRPNGMATEQGMYALVAYERFVKGKTNLYDMTDVFKKQPDETPKEGEVIMVAPQKISNKKGTEFDITLKAGDWPKGEYKLLDSIINIPSSVEIKGVGESKNLIGGLPDFGVSDSKLRLVYTNTDLANIEFTAGDMITIHCKLNQDVNESLNFKVESLNLKSSSDSTIKLNVDKASSSIEISDDGGVNPGPDPDPGPDPGPNPNPDPDQKPELAQVKILYKGDGTDLIPSDKQAVAISFLNVKDNNKVMYKEKTKLYYSKEFSEKLSNTTYVALIDENITKGELLNIENYKFDNKAKAEIINFGDIDNDEAISAQDALNTLTSWLRKTDAPNNKETITINVTGDSKIDTSDTLSIIEKYINDKEFKVLSK